Protein AF-0000000075302608 (afdb_homodimer)

Secondary structure (DSSP, 8-state):
--TT-EEEEETTTSHHHHHHHHHHHHTT-EEEEEES-HHHHHHHHHHH-TTTEEEEE--TT-HHHHHHHHHHHHHHHS---EEEE-------SSTT-------GGG--HHHHHHHHIIIIIIHHHHHHHHHHHHHHHT---EEEEE--GGGTSBSSS-HHHHHHHHHHHHHHHHHHHHHHTTT-EEEEE------STTT-SSHHHHHHHHHHHHHH-SSTT----SS----S-HHHHHHHHHH--TTTT-EEEEETTTSHHHHHHHHHHHHTT-EEEEEES-HHHHHHHHHHHT-EEEE--TT-HHHHHHHHHHHHHHHS---EEEE-----PPP--GGG--HHHHHHHHIIIIIIHHHHHHHHHHHHHHHT---EEEEE--GGGTSSSSS-HHHHHHHHHHHHHHHHHHHHHGGGT-EEEEEEE-----HHHHHHHT--HHHHHHHHHHH-SS-S----HHHHHHHHHHHHSGGGTT--S-EEEESTTTTTB--/--TT-EEEEETTTSHHHHHHHHHHHHTT-EEEEEES-HHHHHHHHHHH-TTTEEEEE--TT-HHHHHHHHHHHHHHHS---EEEE-------SSTT-------GGG--HHHHHHHHIIIIIIHHHHHHHHHHHHHHTT---EEEEE--GGGTSBSSS-HHHHHHHHHHHHHHHHHHHHHGGGT-EEEEE------STTT-SSHHHHHHHHHHHHHH-SSTT----SS----S-HHHHHHHHHH--TTTT-EEEEETTTSHHHHHHHHHHHHTT-EEEEEES-HHHHHHHHHHHT-EEEE--TT-HHHHHHHHHHHHHHHS---EEEE-----PPP--GGG--HHHHHHHHIIIIIIHHHHHHHHHHHHHHHT---EEEEE--GGGTSSSSS-HHHHHHHHHHHHHHHHHHHHHGGGT-EEEEEEE-----HHHHHHHT--HHHHHHHHHHH-SS-S----HHHHHHHHHHHHSGGGTT--S-EEEESTTTTTB--

Sequence (990 aa):
RLDGKIVIITGGASGIGAESARLFTEHGAKVVIVDVQEELGQNVVVSIGTEKASFYCCDVTNETEVENAVKFTVEKHGKLDVLFSNAGVILFSQPGVLEPPGSILDLDLEKFDRTMAVNVRGAAVFIKHAARAMVEKGTRGSIVCTTSVTAEIGGQGPHEYTASKHGLVGLIRSVCGDLGKHGIRINGVAPFGVATAMTSHDEETAKQVEEYSEAKGILKGAVLKARHPYPSNFRNVLLTIMSGNRLDGKIVIITGGASGIGAESAMLFTEHGARVVIVDVQDELGQNLAASIGASYYHCDVTNETEVENAVKFTIGKHGKLDVLFSNAGVIEPFASILDLNLDELDRILAINLRGAAAFIKHAARAMVEKGTRGSIVCTTSVAAEISGTAPHGYTASKHGLLGLIKSASGGLGQYGIRVNGVAPFGVATPLVCNGFKIEPAVVEENTLASANLKGIVLKARHVAEAALFLASDESAYVSGQNLAVDGGYSVVKPRLDGKIVIITGGASGIGAESARLFTEHGAKVVIVDVQEELGQNVVVSIGTEKASFYCCDVTNETEVENAVKFTVEKHGKLDVLFSNAGVILFSQPGVLEPPGSILDLDLEKFDRTMAVNVRGAAVFIKHAARAMVEKGTRGSIVCTTSVTAEIGGQGPHEYTASKHGLVGLIRSVCGDLGKHGIRINGVAPFGVATAMTSHDEETAKQVEEYSEAKGILKGAVLKARHPYPSNFRNVLLTIMSGNRLDGKIVIITGGASGIGAESAMLFTEHGARVVIVDVQDELGQNLAASIGASYYHCDVTNETEVENAVKFTIGKHGKLDVLFSNAGVIEPFASILDLNLDELDRILAINLRGAAAFIKHAARAMVEKGTRGSIVCTTSVAAEISGTAPHGYTASKHGLLGLIKSASGGLGQYGIRVNGVAPFGVATPLVCNGFKIEPAVVEENTLASANLKGIVLKARHVAEAALFLASDESAYVSGQNLAVDGGYSVVKP

Nearest PDB structures (foldseek):
  8r0c-assembly1_C  TM=9.531E-01  e=8.643E-26  synthetic construct
  3gvc-assembly1_B  TM=9.215E-01  e=1.733E-19  Mycobacterium tuberculosis H37Rv
  2pd6-assembly1_C  TM=9.335E-01  e=9.280E-19  Homo sapiens
  2pd6-assembly1_A  TM=9.409E-01  e=1.946E-18  Homo sapiens
  4cql-assembly4_L  TM=9.388E-01  e=7.376E-18  Homo sapiens

Radius of gyration: 28.44 Å; Cα contacts (8 Å, |Δi|>4): 2347; chains: 2; bounding box: 66×73×65 Å

pLDDT: mean 93.76, std 10.76, range [34.91, 98.94]

Solvent-accessible surface area (backbone atoms only — not comparable to full-atom values): 47717 Å² total; per-residue (Å²): 127,33,67,79,34,32,32,40,28,29,36,19,40,44,45,50,27,30,43,45,50,52,54,42,40,75,32,42,19,35,35,39,32,27,20,74,50,53,72,49,25,48,50,50,22,62,74,71,30,70,90,40,26,42,67,43,77,30,50,54,68,38,59,68,44,39,48,48,52,49,48,51,43,30,72,72,67,72,49,48,37,32,40,37,44,45,46,65,67,70,90,50,100,44,83,23,44,85,64,74,52,68,52,59,72,66,63,52,63,68,59,35,50,53,31,35,37,37,39,28,52,11,45,53,49,44,50,21,47,50,49,44,50,12,60,74,71,68,34,63,24,40,36,37,31,58,54,26,49,38,43,77,34,14,38,74,42,40,51,47,49,19,13,20,29,14,15,34,51,23,32,43,31,21,43,29,44,56,35,3,70,62,34,27,48,55,52,73,48,56,54,72,68,48,54,25,68,75,46,12,75,45,71,67,39,25,49,48,40,44,51,48,38,38,71,72,39,56,47,33,97,52,72,68,48,61,61,70,76,67,73,74,62,59,71,56,46,54,42,30,68,72,65,63,32,62,30,62,77,34,30,32,42,28,28,35,18,46,45,46,45,27,29,40,27,52,54,52,43,37,74,15,40,25,48,40,36,34,26,23,75,54,60,70,52,25,47,53,51,14,66,74,68,72,38,42,60,44,81,33,54,51,68,38,56,67,41,41,50,47,51,50,48,50,43,31,72,72,67,71,48,48,38,28,38,37,44,46,45,65,68,56,63,56,79,59,54,56,72,63,61,54,66,68,58,37,50,53,35,34,36,37,39,27,50,12,42,51,45,44,51,23,48,50,48,41,51,11,61,73,70,67,34,63,24,22,38,38,31,58,53,25,40,36,44,77,38,65,79,76,55,27,52,48,44,16,13,21,25,14,14,34,51,29,34,33,34,29,42,19,55,65,33,2,72,60,35,26,33,19,31,30,40,13,43,47,71,44,62,24,64,58,52,24,62,36,66,71,45,55,50,68,55,43,44,51,52,38,42,70,66,33,34,30,37,95,58,71,69,44,40,57,61,54,25,52,54,47,49,44,59,54,21,73,86,30,76,87,59,56,45,46,71,50,68,55,39,54,53,44,78,43,27,48,127,129,33,68,77,33,32,32,40,27,30,35,19,38,47,46,52,27,30,43,45,51,50,53,42,41,75,33,42,20,36,35,39,32,26,20,73,52,52,70,47,26,48,52,50,22,62,73,70,30,69,90,41,24,44,65,44,78,30,52,54,69,36,58,69,44,39,48,47,51,48,49,50,43,29,71,72,67,72,48,48,35,34,39,37,45,45,44,64,66,69,90,50,98,44,83,24,43,87,64,76,50,70,50,60,72,65,64,52,63,69,58,34,50,52,34,35,36,36,39,29,51,11,43,52,49,44,50,22,48,50,49,43,50,12,60,74,69,67,33,63,25,41,36,39,31,58,53,28,50,38,42,76,33,14,38,73,42,40,50,46,49,18,13,19,29,13,16,34,50,23,32,43,31,21,45,28,46,54,36,2,70,62,34,27,48,52,51,73,48,56,53,71,67,48,56,23,68,73,45,12,76,46,69,68,39,25,50,49,41,46,52,47,37,37,70,71,40,55,48,33,97,52,73,68,48,58,62,70,77,66,72,75,62,59,71,55,47,54,42,30,67,71,66,63,31,63,32,63,77,32,30,32,41,28,30,35,18,44,45,45,47,27,29,40,27,51,54,50,42,38,74,16,41,26,49,41,36,32,25,23,76,52,61,68,52,26,46,53,52,15,64,74,67,73,36,40,60,44,80,34,54,51,67,36,58,68,43,40,49,48,52,49,46,50,43,30,72,72,68,72,50,50,37,27,39,36,43,46,45,64,68,56,63,56,79,60,54,58,73,62,62,50,64,68,58,36,50,52,35,35,36,38,40,27,50,12,43,50,45,44,52,22,46,50,49,43,50,12,59,75,71,67,34,62,24,19,37,37,31,58,52,25,40,36,44,76,36,66,78,76,56,27,51,49,45,16,13,21,25,14,14,35,51,29,34,32,34,29,44,18,56,66,33,2,72,62,34,28,33,18,29,31,39,14,46,46,71,46,62,25,63,59,51,23,63,34,66,72,44,55,50,68,56,44,43,51,52,36,42,71,66,31,33,32,36,94,57,72,68,44,40,56,62,54,23,52,53,48,49,44,58,53,21,74,86,30,74,87,58,54,45,45,70,48,69,55,39,54,53,43,79,44,26,48,126

Organism: NCBI:txid81985

InterPro domains:
  IPR002347 Short-chain dehydrogenase/reductase SDR [PF00106] (5-204)
  IPR002347 Short-chain dehydrogenase/reductase SDR [PF13561] (258-491)
  IPR002347 Short-chain dehydrogenase/reductase SDR [PR00080] (78-89)
  IPR002347 Short-chain dehydrogenase/reductase SDR [PR00080] (141-149)
  IPR002347 Short-chain dehydrogenase/reductase SDR [PR00080] (161-180)
  IPR002347 Short-chain dehydrogenase/reductase SDR [PR00081] (251-268)
  IPR002347 Short-chain dehydrogenase/reductase SDR [PR00081] (320-331)
  IPR002347 Short-chain dehydrogenase/reductase SDR [PR00081] (369-385)
  IPR002347 Short-chain dehydrogenase/reductase SDR [PR00081] (395-414)
  IPR002347 Short-chain dehydrogenase/reductase SDR [PR00081] (416-433)
  IPR002347 Short-chain dehydrogenase/reductase SDR [PR00081] (454-474)
  IPR036291 NAD(P)-binding domain superfamily [SSF51735] (2-206)
  IPR036291 NAD(P)-binding domain superfamily [SSF51735] (248-492)

Foldseek 3Di:
DQALAEEEFEVLLWFLNLVVLQVNVLLHAAYEYEYQDDVSNVVSCVVNDVVRYHYQYADLLDLVRLLVSLVVSCVVRVAHAEYEAEWAAADDPDFQADDFADDPVPDDVVNLVVRLSTLAVSSVSNCVNNLVRCLVSLHLHEYEYEAAVLLVDPRQGYPSNSVSSVNNVVVQLVVLLVSLVSNHHYYYDHDYQEQMSRNHVDPVSRVVSQVVCQVPALQHPDTDYSDDPPPPPVVVVVCCSVVVQQQALAEEEFEVLLWFLNVLLQQVNLSSHYAYEYEYQPPVSQVVSCVVSVHHYAYADLLDLVRLLVSLVVSCVVRVAHAEYEAEWFAAAEADDPVPDDVVVLVVRLSTLPVSLVSNLVNNLVRCLVVLHLHEYEYEAALLLQDPPQGHPSSSVNSVNNLVVQLVSQNVSSVSNYAGEYEHEYQELICRVCVNHVHHRVVSQVVLQVQASNHDDTDYSNLSSVVVSCRRGCVCSRDHSYYHYPRSSNSSDDD/DQALAEEEFEVLLWFLNLVVLQVNVLLHAAYEYEYQDVVSNVVSCVVNDVVRYHYQYADLLDLVSLLVSLVVSCVVRVAHAEYEAEWAAADDPDFQADDWADDPVPDDVVNLVVRLSTLAVSSVSNCVNNLVRCLVSLHLHEYEYEAAPLLVDPRQGYPSNSVSSVNNVVVQLVVLLVSLVSNHHYYYDHDYQEQMSRNHVDPVSRVVSQVVCQVPALQHPDTDYSDDPPPPPVVVVCCCSVVVQQQALAEEEFEVLLWFLNVLLQQVNLSSHYAYEYEYQPVVSQVVSCVVSVHHYAYADLLDLVRLLVSLVVSCVVRVAHAEYEAEWFAAAEADDPVPDDVVVLVVRLSTLPVSLVSNLVNNLVRCLVVLHLHEYEYEAALLLQDPPQGHPSSSVNSVNNLVVQLVSQNVSSVSNYAGEYEHEYQELICRVCVNHVHHRVVSQVVLQVQASNHDDTDYSNLSSVVVSCRRGCVCSRDHSYYHYPRSSNSSDDD

Structure (mmCIF, N/CA/C/O backbone):
data_AF-0000000075302608-model_v1
#
loop_
_entity.id
_entity.type
_entity.pdbx_description
1 polymer 'Uncharacterized protein'
#
loop_
_atom_site.group_PDB
_atom_site.id
_atom_site.type_symbol
_atom_site.label_atom_id
_atom_site.label_alt_id
_atom_site.label_comp_id
_atom_site.label_asym_id
_atom_site.label_entity_id
_atom_site.label_seq_id
_atom_site.pdbx_PDB_ins_code
_atom_site.Cartn_x
_atom_site.Cartn_y
_atom_site.Cartn_z
_atom_site.occupancy
_atom_site.B_iso_or_equiv
_atom_site.auth_seq_id
_atom_site.auth_comp_id
_atom_site.auth_asym_id
_atom_site.auth_atom_id
_atom_site.pdbx_PDB_model_num
ATOM 1 N N . ARG A 1 1 ? -5.898 30.312 10.727 1 87.06 1 ARG A N 1
ATOM 2 C CA . ARG A 1 1 ? -5.719 29.266 9.727 1 87.06 1 ARG A CA 1
ATOM 3 C C . ARG A 1 1 ? -7.055 28.844 9.141 1 87.06 1 ARG A C 1
ATOM 5 O O . ARG A 1 1 ? -7.113 28.359 8 1 87.06 1 ARG A O 1
ATOM 12 N N . LEU A 1 2 ? -8.164 28.953 9.883 1 94.62 2 LEU A N 1
ATOM 13 C CA . LEU A 1 2 ? -9.492 28.594 9.398 1 94.62 2 LEU A CA 1
ATOM 14 C C . LEU A 1 2 ? -10.445 29.766 9.492 1 94.62 2 LEU A C 1
ATOM 16 O O . LEU A 1 2 ? -11.648 29.578 9.68 1 94.62 2 LEU A O 1
ATOM 20 N N . ASP A 1 3 ? -9.883 30.969 9.438 1 94.25 3 ASP A N 1
ATOM 21 C CA . ASP A 1 3 ? -10.672 32.188 9.602 1 94.25 3 ASP A CA 1
ATOM 22 C C . ASP A 1 3 ? -11.797 32.25 8.57 1 94.25 3 ASP A C 1
ATOM 24 O O . ASP A 1 3 ? -11.547 32.188 7.367 1 94.25 3 ASP A O 1
ATOM 28 N N . GLY A 1 4 ? -13 32.281 9.102 1 95.19 4 GLY A N 1
ATOM 29 C CA . GLY A 1 4 ? -14.172 32.469 8.266 1 95.19 4 GLY A CA 1
ATOM 30 C C . GLY A 1 4 ? -14.68 31.156 7.648 1 95.19 4 GLY A C 1
ATOM 31 O O . GLY A 1 4 ? -15.688 31.156 6.938 1 95.19 4 GLY A O 1
ATOM 32 N N . LYS A 1 5 ? -14.055 30.078 7.957 1 98.31 5 LYS A N 1
ATOM 33 C CA . LYS A 1 5 ? -14.477 28.797 7.379 1 98.31 5 LYS A CA 1
ATOM 34 C C . LYS A 1 5 ? -15.672 28.219 8.133 1 98.31 5 LYS A C 1
ATOM 36 O O . LYS A 1 5 ? -15.75 28.344 9.359 1 98.31 5 LYS A O 1
ATOM 41 N N . ILE A 1 6 ? -16.578 27.672 7.395 1 98.81 6 ILE A N 1
ATOM 42 C CA . ILE A 1 6 ? -17.734 26.984 7.961 1 98.81 6 ILE A CA 1
ATOM 43 C C . ILE A 1 6 ? -17.516 25.469 7.922 1 98.81 6 ILE A C 1
ATOM 45 O O . ILE A 1 6 ? -17.281 24.906 6.855 1 98.81 6 ILE A O 1
ATOM 49 N N . VAL A 1 7 ? -17.609 24.797 9.117 1 98.88 7 VAL A N 1
ATOM 50 C CA . VAL A 1 7 ? -17.219 23.406 9.25 1 98.88 7 VAL A CA 1
ATOM 51 C C . VAL A 1 7 ? -18.375 22.594 9.828 1 98.88 7 VAL A C 1
ATOM 53 O O . VAL A 1 7 ? -19.016 23.016 10.789 1 98.88 7 VAL A O 1
ATOM 56 N N . ILE A 1 8 ? -18.688 21.484 9.227 1 98.94 8 ILE A N 1
ATOM 57 C CA . ILE A 1 8 ? -19.531 20.469 9.852 1 98.94 8 ILE A CA 1
ATOM 58 C C . ILE A 1 8 ? -18.641 19.359 10.422 1 98.94 8 ILE A C 1
ATOM 60 O O . ILE A 1 8 ? -17.719 18.891 9.75 1 98.94 8 ILE A O 1
ATOM 64 N N . ILE A 1 9 ? -18.875 18.953 11.641 1 98.88 9 ILE A N 1
ATOM 65 C CA . ILE A 1 9 ? -18.188 17.812 12.25 1 98.88 9 ILE A CA 1
ATOM 66 C C . ILE A 1 9 ? -19.219 16.781 12.688 1 98.88 9 ILE A C 1
ATOM 68 O O . ILE A 1 9 ? -20.031 17.031 13.586 1 98.88 9 ILE A O 1
ATOM 72 N N . THR A 1 10 ? -19.203 15.641 12.07 1 98.81 10 THR A N 1
ATOM 73 C CA . THR A 1 10 ? -20.062 14.555 12.531 1 98.81 10 THR A CA 1
ATOM 74 C C . THR A 1 10 ? -19.406 13.797 13.68 1 98.81 10 THR A C 1
ATOM 76 O O . THR A 1 10 ? -18.172 13.688 13.734 1 98.81 10 THR A O 1
ATOM 79 N N . GLY A 1 11 ? -20.219 13.227 14.523 1 97.75 11 GLY A N 1
ATOM 80 C CA . GLY A 1 11 ? -19.641 12.664 15.734 1 97.75 11 GLY A CA 1
ATOM 81 C C . GLY A 1 11 ? -18.922 13.688 16.594 1 97.75 11 GLY A C 1
ATOM 82 O O . GLY A 1 11 ? -17.859 13.406 17.141 1 97.75 11 GLY A O 1
ATOM 83 N N . GLY A 1 12 ? -19.438 14.883 16.672 1 97.5 12 GLY A N 1
ATOM 84 C CA . GLY A 1 12 ? -18.719 15.992 17.266 1 97.5 12 GLY A CA 1
ATOM 85 C C . GLY A 1 12 ? -19.031 16.188 18.734 1 97.5 12 GLY A C 1
ATOM 86 O O . GLY A 1 12 ? -18.516 17.109 19.359 1 97.5 12 GLY A O 1
ATOM 87 N N . ALA A 1 13 ? -19.844 15.273 19.359 1 96.56 13 ALA A N 1
ATOM 88 C CA . ALA A 1 13 ? -20.312 15.484 20.719 1 96.56 13 ALA A CA 1
ATOM 89 C C . ALA A 1 13 ? -19.312 14.93 21.734 1 96.56 13 ALA A C 1
ATOM 91 O O . ALA A 1 13 ? -19.391 15.242 22.922 1 96.56 13 ALA A O 1
ATOM 92 N N . SER A 1 14 ? -18.375 14.164 21.281 1 92.06 14 SER A N 1
ATOM 93 C CA . SER A 1 14 ? -17.406 13.57 22.188 1 92.06 14 SER A CA 1
ATOM 94 C C . SER A 1 14 ? -16.109 13.188 21.469 1 92.06 14 SER A C 1
ATOM 96 O O . SER A 1 14 ? -16.047 13.266 20.234 1 92.06 14 SER A O 1
ATOM 98 N N . GLY A 1 15 ? -15.07 12.891 22.234 1 92.88 15 GLY A N 1
ATOM 99 C CA . GLY A 1 15 ? -13.844 12.305 21.703 1 92.88 15 GLY A CA 1
ATOM 100 C C . GLY A 1 15 ? -13.133 13.203 20.719 1 92.88 15 GLY A C 1
ATOM 101 O O . GLY A 1 15 ? -12.961 14.406 20.969 1 92.88 15 GLY A O 1
ATOM 102 N N . ILE A 1 16 ? -12.727 12.641 19.594 1 94.25 16 ILE A N 1
ATOM 103 C CA . ILE A 1 16 ? -11.953 13.344 18.562 1 94.25 16 ILE A CA 1
ATOM 104 C C . ILE A 1 16 ? -12.797 14.461 17.969 1 94.25 16 ILE A C 1
ATOM 106 O O . ILE A 1 16 ? -12.297 15.555 17.703 1 94.25 16 ILE A O 1
ATOM 110 N N . GLY A 1 17 ? -14.117 14.18 17.781 1 96.88 17 GLY A N 1
ATOM 111 C CA . GLY A 1 17 ? -15.008 15.18 17.203 1 96.88 17 GLY A CA 1
ATOM 112 C C . GLY A 1 17 ? -15.141 16.422 18.062 1 96.88 17 GLY A C 1
ATOM 113 O O . GLY A 1 17 ? -15.023 17.547 17.562 1 96.88 17 GLY A O 1
ATOM 114 N N . ALA A 1 18 ? -15.297 16.234 19.344 1 96.81 18 ALA A N 1
ATOM 115 C CA . ALA A 1 18 ? -15.453 17.359 20.25 1 96.81 18 ALA A CA 1
ATOM 116 C C . ALA A 1 18 ? -14.172 18.188 20.328 1 96.81 18 ALA A C 1
ATOM 118 O O . ALA A 1 18 ? -14.219 19.422 20.312 1 96.81 18 ALA A O 1
ATOM 119 N N . GLU A 1 19 ? -13.062 17.484 20.422 1 95.69 19 GLU A N 1
ATOM 120 C CA . GLU A 1 19 ? -11.789 18.188 20.484 1 95.69 19 GLU A CA 1
ATOM 121 C C . GLU A 1 19 ? -11.484 18.922 19.188 1 95.69 19 GLU A C 1
ATOM 123 O O . GLU A 1 19 ? -10.883 20 19.188 1 95.69 19 GLU A O 1
ATOM 128 N N . SER A 1 20 ? -11.867 18.359 18.062 1 96.94 20 SER A N 1
ATOM 129 C CA . SER A 1 20 ? -11.695 19.016 16.781 1 96.94 20 SER A CA 1
ATOM 130 C C . SER A 1 20 ? -12.555 20.281 16.688 1 96.94 20 SER A C 1
ATOM 132 O O . SER A 1 20 ? -12.117 21.297 16.156 1 96.94 20 SER A O 1
ATOM 134 N N . ALA A 1 21 ? -13.789 20.156 17.219 1 97.75 21 ALA A N 1
ATOM 135 C CA . ALA A 1 21 ? -14.656 21.344 17.234 1 97.75 21 ALA A CA 1
ATOM 136 C C . ALA A 1 21 ? -14.008 22.5 18 1 97.75 21 ALA A C 1
ATOM 138 O O . ALA A 1 21 ? -14.008 23.625 17.516 1 97.75 21 ALA A O 1
ATOM 139 N N . ARG A 1 22 ? -13.422 22.203 19.156 1 96.44 22 ARG A N 1
ATOM 140 C CA . ARG A 1 22 ? -12.734 23.219 19.953 1 96.44 22 ARG A CA 1
ATOM 141 C C . ARG A 1 22 ? -11.547 23.797 19.188 1 96.44 22 ARG A C 1
ATOM 143 O O . ARG A 1 22 ? -11.398 25.016 19.094 1 96.44 22 ARG A O 1
ATOM 150 N N . LEU A 1 23 ? -10.742 22.922 18.641 1 95 23 LEU A N 1
ATOM 151 C CA . LEU A 1 23 ? -9.523 23.344 17.953 1 95 23 LEU A CA 1
ATOM 152 C C . LEU A 1 23 ? -9.852 24.172 16.719 1 95 23 LEU A C 1
ATOM 154 O O . LEU A 1 23 ? -9.203 25.203 16.469 1 95 23 LEU A O 1
ATOM 158 N N . PHE A 1 24 ? -10.859 23.766 15.906 1 96.88 24 PHE A N 1
ATOM 159 C CA . PHE A 1 24 ? -11.203 24.484 14.688 1 96.88 24 PHE A CA 1
ATOM 160 C C . PHE A 1 24 ? -11.719 25.875 15.008 1 96.88 24 PHE A C 1
ATOM 162 O O . PHE A 1 24 ? -11.383 26.844 14.312 1 96.88 24 PHE A O 1
ATOM 169 N N . THR A 1 25 ? -12.484 26.047 16.094 1 96.81 25 THR A N 1
ATOM 170 C CA . THR A 1 25 ? -13.008 27.344 16.469 1 96.81 25 THR A CA 1
ATOM 171 C C . THR A 1 25 ? -11.898 28.25 17 1 96.81 25 THR A C 1
ATOM 173 O O . THR A 1 25 ? -11.922 29.469 16.797 1 96.81 25 THR A O 1
ATOM 176 N N . GLU A 1 26 ? -10.953 27.609 17.672 1 93.19 26 GLU A N 1
ATOM 177 C CA . GLU A 1 26 ? -9.789 28.359 18.125 1 93.19 26 GLU A CA 1
ATOM 178 C C . GLU A 1 26 ? -8.992 28.938 16.953 1 93.19 26 GLU A C 1
ATOM 180 O O . GLU A 1 26 ? -8.297 29.938 17.109 1 93.19 26 GLU A O 1
ATOM 185 N N . HIS A 1 27 ? -9.195 28.344 15.805 1 93.75 27 HIS A N 1
ATOM 186 C CA . HIS A 1 27 ? -8.469 28.797 14.625 1 93.75 27 HIS A CA 1
ATOM 187 C C . HIS A 1 27 ? -9.375 29.594 13.695 1 93.75 27 HIS A C 1
ATOM 189 O O . HIS A 1 27 ? -9.07 29.75 12.508 1 93.75 27 HIS A O 1
ATOM 195 N N . GLY A 1 28 ? -10.562 29.969 14.164 1 95.56 28 GLY A N 1
ATOM 196 C CA . GLY A 1 28 ? -11.336 31 13.477 1 95.56 28 GLY A CA 1
ATOM 197 C C . GLY A 1 28 ? -12.539 30.453 12.75 1 95.56 28 GLY A C 1
ATOM 198 O O . GLY A 1 28 ? -13.336 31.203 12.195 1 95.56 28 GLY A O 1
ATOM 199 N N . ALA A 1 29 ? -12.773 29.156 12.812 1 97.88 29 ALA A N 1
ATOM 200 C CA . ALA A 1 29 ? -13.898 28.562 12.102 1 97.88 29 ALA A CA 1
ATOM 201 C C . ALA A 1 29 ? -15.195 28.719 12.883 1 97.88 29 ALA A C 1
ATOM 203 O O . ALA A 1 29 ? -15.172 28.969 14.094 1 97.88 29 ALA A O 1
ATOM 204 N N . LYS A 1 30 ? -16.281 28.656 12.203 1 98.62 30 LYS A N 1
ATOM 205 C CA . LYS A 1 30 ? -17.594 28.375 12.773 1 98.62 30 LYS A CA 1
ATOM 206 C C . LYS A 1 30 ? -17.969 26.906 12.562 1 98.62 30 LYS A C 1
ATOM 208 O O . LYS A 1 30 ? -17.859 26.391 11.445 1 98.62 30 LYS A O 1
ATOM 213 N N . VAL A 1 31 ? -18.391 26.281 13.648 1 98.81 31 VAL A N 1
ATOM 214 C CA . VAL A 1 31 ? -18.531 24.828 13.586 1 98.81 31 VAL A CA 1
ATOM 215 C C . VAL A 1 31 ? -19.984 24.438 13.875 1 98.81 31 VAL A C 1
ATOM 217 O O . VAL A 1 31 ? -20.594 24.938 14.82 1 98.81 31 VAL A O 1
ATOM 220 N N . VAL A 1 32 ? -20.531 23.641 13.031 1 98.88 32 VAL A N 1
ATOM 221 C CA . VAL A 1 32 ? -21.781 22.938 13.312 1 98.88 32 VAL A CA 1
ATOM 222 C C . VAL A 1 32 ? -21.484 21.5 13.742 1 98.88 32 VAL A C 1
ATOM 224 O O . VAL A 1 32 ? -21.031 20.688 12.945 1 98.88 32 VAL A O 1
ATOM 227 N N . ILE A 1 33 ? -21.797 21.234 15 1 98.75 33 ILE A N 1
ATOM 228 C CA . ILE A 1 33 ? -21.609 19.906 15.586 1 98.75 33 ILE A CA 1
ATOM 229 C C . ILE A 1 33 ? -22.828 19.047 15.281 1 98.75 33 ILE A C 1
ATOM 231 O O . ILE A 1 33 ? -23.953 19.406 15.625 1 98.75 33 ILE A O 1
ATOM 235 N N . VAL A 1 34 ? -22.578 17.938 14.641 1 98.75 34 VAL A N 1
ATOM 236 C CA . VAL A 1 34 ? -23.641 17.016 14.258 1 98.75 34 VAL A CA 1
ATOM 237 C C . VAL A 1 34 ? -23.453 15.688 14.984 1 98.75 34 VAL A C 1
ATOM 239 O O . VAL A 1 34 ? -22.391 15.062 14.875 1 98.75 34 VAL A O 1
ATOM 242 N N . ASP A 1 35 ? -24.469 15.258 15.664 1 98.19 35 ASP A N 1
ATOM 243 C CA . ASP A 1 35 ? -24.375 14.039 16.469 1 98.19 35 ASP A CA 1
ATOM 244 C C . ASP A 1 35 ? -25.75 13.547 16.891 1 98.19 35 ASP A C 1
ATOM 246 O O . ASP A 1 35 ? -26.734 14.281 16.781 1 98.19 35 ASP A O 1
ATOM 250 N N . VAL A 1 36 ? -25.812 12.289 17.297 1 97.12 36 VAL A N 1
ATOM 251 C CA . VAL A 1 36 ? -27.047 11.75 17.828 1 97.12 36 VAL A CA 1
ATOM 252 C C . VAL A 1 36 ? -27.188 12.094 19.312 1 97.12 36 VAL A C 1
ATOM 254 O O . VAL A 1 36 ? -28.297 12.125 19.859 1 97.12 36 VAL A O 1
ATOM 257 N N . GLN A 1 37 ? -26.078 12.391 19.969 1 95.5 37 GLN A N 1
ATOM 258 C CA . GLN A 1 37 ? -26.062 12.703 21.406 1 95.5 37 GLN A CA 1
ATOM 259 C C . GLN A 1 37 ? -26.328 14.18 21.641 1 95.5 37 GLN A C 1
ATOM 261 O O . GLN A 1 37 ? -25.406 14.969 21.828 1 95.5 37 GLN A O 1
ATOM 266 N N . GLU A 1 38 ? -27.5 14.5 21.922 1 96.56 38 GLU A N 1
ATOM 267 C CA . GLU A 1 38 ? -27.922 15.898 21.969 1 96.56 38 GLU A CA 1
ATOM 268 C C . GLU A 1 38 ? -27.359 16.609 23.203 1 96.56 38 GLU A C 1
ATOM 270 O O . GLU A 1 38 ? -26.797 17.703 23.094 1 96.56 38 GLU A O 1
ATOM 275 N N . GLU A 1 39 ? -27.5 15.992 24.312 1 97 39 GLU A N 1
ATOM 276 C CA . GLU A 1 39 ? -27.062 16.625 25.562 1 97 39 GLU A CA 1
ATOM 277 C C . GLU A 1 39 ? -25.547 16.891 25.547 1 97 39 GLU A C 1
ATOM 279 O O . GLU A 1 39 ? -25.109 18 25.859 1 97 39 GLU A O 1
ATOM 284 N N . LEU A 1 40 ? -24.797 15.922 25.125 1 96.31 40 LEU A N 1
ATOM 285 C CA . LEU A 1 40 ? -23.344 16.078 25.062 1 96.31 40 LEU A CA 1
ATOM 286 C C . LEU A 1 40 ? -22.953 17.109 24.031 1 96.31 40 LEU A C 1
ATOM 288 O O . LEU A 1 40 ? -22.047 17.906 24.25 1 96.31 40 LEU A O 1
ATOM 292 N N . GLY A 1 41 ? -23.625 17.094 22.906 1 97.56 41 GLY A N 1
ATOM 293 C CA . GLY A 1 41 ? -23.359 18.047 21.844 1 97.56 41 GLY A CA 1
ATOM 294 C C . GLY A 1 41 ? -23.609 19.484 22.266 1 97.56 41 GLY A C 1
ATOM 295 O O . GLY A 1 41 ? -22.797 20.375 21.969 1 97.56 41 GLY A O 1
ATOM 296 N N . GLN A 1 42 ? -24.719 19.688 22.953 1 97.62 42 GLN A N 1
ATOM 297 C CA . GLN A 1 42 ? -25.047 21.031 23.438 1 97.62 42 GLN A CA 1
ATOM 298 C C . GLN A 1 42 ? -24.016 21.5 24.453 1 97.62 42 GLN A C 1
ATOM 300 O O . GLN A 1 42 ? -23.656 22.688 24.484 1 97.62 42 GLN A O 1
ATOM 305 N N . ASN A 1 43 ? -23.547 20.594 25.234 1 97.75 43 ASN A N 1
ATOM 306 C CA . ASN A 1 43 ? -22.516 20.938 26.219 1 97.75 43 ASN A CA 1
ATOM 307 C C . ASN A 1 43 ? -21.234 21.391 25.531 1 97.75 43 ASN A C 1
ATOM 309 O O . ASN A 1 43 ? -20.547 22.297 26.016 1 97.75 43 ASN A O 1
ATOM 313 N N . VAL A 1 44 ? -20.875 20.734 24.438 1 97.56 44 VAL A N 1
ATOM 314 C CA . VAL A 1 44 ? -19.688 21.125 23.688 1 97.56 44 VAL A CA 1
ATOM 315 C C . VAL A 1 44 ? -19.891 22.531 23.109 1 97.56 44 VAL A C 1
ATOM 317 O O . VAL A 1 44 ? -18.984 23.359 23.172 1 97.56 44 VAL A O 1
ATOM 320 N N . VAL A 1 45 ? -21.062 22.828 22.625 1 98.31 45 VAL A N 1
ATOM 321 C CA . VAL A 1 45 ? -21.375 24.125 22.047 1 98.31 45 VAL A CA 1
ATOM 322 C C . VAL A 1 45 ? -21.219 25.203 23.125 1 98.31 45 VAL A C 1
ATOM 324 O O . VAL A 1 45 ? -20.625 26.266 22.875 1 98.31 45 VAL A O 1
ATOM 327 N N . VAL A 1 46 ? -21.75 24.938 24.281 1 97.81 46 VAL A N 1
ATOM 328 C CA . VAL A 1 46 ? -21.703 25.906 25.375 1 97.81 46 VAL A CA 1
ATOM 329 C C . VAL A 1 46 ? -20.25 26.141 25.797 1 97.81 46 VAL A C 1
ATOM 331 O O . VAL A 1 46 ? -19.844 27.281 26.047 1 97.81 46 VAL A O 1
ATOM 334 N N . SER A 1 47 ? -19.516 25.094 25.828 1 97.06 47 SER A N 1
ATOM 335 C CA . SER A 1 47 ? -18.125 25.203 26.234 1 97.06 47 SER A CA 1
ATOM 336 C C . SER A 1 47 ? -17.312 26.016 25.234 1 97.06 47 SER A C 1
ATOM 338 O O . SER A 1 47 ? -16.328 26.672 25.609 1 97.06 47 SER A O 1
ATOM 340 N N . ILE A 1 48 ? -17.656 26 23.984 1 97.12 48 ILE A N 1
ATOM 341 C CA . ILE A 1 48 ? -16.953 26.719 22.938 1 97.12 48 ILE A CA 1
ATOM 342 C C . ILE A 1 48 ? -17.469 28.156 22.844 1 97.12 48 ILE A C 1
ATOM 344 O O . ILE A 1 48 ? -16.688 29.094 22.703 1 97.12 48 ILE A O 1
ATOM 348 N N . GLY A 1 49 ? -18.734 28.328 22.969 1 97.44 49 GLY A N 1
ATOM 349 C CA . GLY A 1 49 ? -19.438 29.578 22.75 1 97.44 49 GLY A CA 1
ATOM 350 C C . GLY A 1 49 ? -20.438 29.516 21.609 1 97.44 49 GLY A C 1
ATOM 351 O O . GLY A 1 49 ? -20.078 29.141 20.484 1 97.44 49 GLY A O 1
ATOM 352 N N . THR A 1 50 ? -21.625 29.938 21.766 1 95.81 50 THR A N 1
ATOM 353 C CA . THR A 1 50 ? -22.734 29.797 20.844 1 95.81 50 THR A CA 1
ATOM 354 C C . THR A 1 50 ? -22.531 30.688 19.609 1 95.81 50 THR A C 1
ATOM 356 O O . THR A 1 50 ? -23.203 30.516 18.594 1 95.81 50 THR A O 1
ATOM 359 N N . GLU A 1 51 ? -21.672 31.578 19.688 1 96.38 51 GLU A N 1
ATOM 360 C CA . GLU A 1 51 ? -21.375 32.438 18.547 1 96.38 51 GLU A CA 1
ATOM 361 C C . GLU A 1 51 ? -20.484 31.703 17.531 1 96.38 51 GLU A C 1
ATOM 363 O O . GLU A 1 51 ? -20.469 32.062 16.359 1 96.38 51 GLU A O 1
ATOM 368 N N . LYS A 1 52 ? -19.734 30.734 18.016 1 97.94 52 LYS A N 1
ATOM 369 C CA . LYS A 1 52 ? -18.766 30.062 17.188 1 97.94 52 LYS A CA 1
ATOM 370 C C . LYS A 1 52 ? -19.234 28.656 16.812 1 97.94 52 LYS A C 1
ATOM 372 O O . LYS A 1 52 ? -18.734 28.062 15.852 1 97.94 52 LYS A O 1
ATOM 377 N N . ALA A 1 53 ? -20.141 28.094 17.641 1 98.44 53 ALA A N 1
ATOM 378 C CA . ALA A 1 53 ? -20.547 26.719 17.422 1 98.44 53 ALA A CA 1
ATOM 379 C C . ALA A 1 53 ? -22.062 26.562 17.578 1 98.44 53 ALA A C 1
ATOM 381 O O . ALA A 1 53 ? -22.703 27.297 18.312 1 98.44 53 ALA A O 1
ATOM 382 N N . SER A 1 54 ? -22.625 25.641 16.875 1 98.5 54 SER A N 1
ATOM 383 C CA . SER A 1 54 ? -24.016 25.219 16.984 1 98.5 54 SER A CA 1
ATOM 384 C C . SER A 1 54 ? -24.141 23.703 16.938 1 98.5 54 SER A C 1
ATOM 386 O O . SER A 1 54 ? -23.188 23 16.547 1 98.5 54 SER A O 1
ATOM 388 N N . PHE A 1 55 ? -25.266 23.219 17.375 1 98.56 55 PHE A N 1
ATOM 389 C CA . PHE A 1 55 ? -25.516 21.781 17.406 1 98.56 55 PHE A CA 1
ATOM 390 C C . PHE A 1 55 ? -26.703 21.422 16.531 1 98.56 55 PHE A C 1
ATOM 392 O O . PHE A 1 55 ? -27.688 22.172 16.453 1 98.56 55 PHE A O 1
ATOM 399 N N . TYR A 1 56 ? -26.609 20.375 15.812 1 98.69 56 TYR A N 1
ATOM 400 C CA . TYR A 1 56 ? -27.719 19.781 15.062 1 98.69 56 TYR A CA 1
ATOM 401 C C . TYR A 1 56 ? -27.797 18.281 15.328 1 98.69 56 TYR A C 1
ATOM 403 O O . TYR A 1 56 ? -26.844 17.547 15.078 1 98.69 56 TYR A O 1
ATOM 411 N N . CYS A 1 57 ? -28.891 17.797 15.789 1 98.62 57 CYS A N 1
ATOM 412 C CA . CYS A 1 57 ? -29.094 16.375 16.047 1 98.62 57 CYS A CA 1
ATOM 413 C C . CYS A 1 57 ? -29.359 15.617 14.742 1 98.62 57 CYS A C 1
ATOM 415 O O . CYS A 1 57 ? -30.312 15.93 14.023 1 98.62 57 CYS A O 1
ATOM 417 N N . CYS A 1 58 ? -28.516 14.609 14.508 1 98.38 58 CYS A N 1
ATOM 418 C CA . CYS A 1 58 ? -28.609 13.906 13.234 1 98.38 58 CYS A CA 1
ATOM 419 C C . CYS A 1 58 ? -28.047 12.492 13.344 1 98.38 58 CYS A C 1
ATOM 421 O O . CYS A 1 58 ? -26.953 12.289 13.883 1 98.38 58 CYS A O 1
ATOM 423 N N . ASP A 1 59 ? -28.812 11.555 12.93 1 98.25 59 ASP A N 1
ATOM 424 C CA . ASP A 1 59 ? -28.328 10.211 12.664 1 98.25 59 ASP A CA 1
ATOM 425 C C . ASP A 1 59 ? -27.766 10.094 11.242 1 98.25 59 ASP A C 1
ATOM 427 O O . ASP A 1 59 ? -28.531 10.156 10.273 1 98.25 59 ASP A O 1
ATOM 431 N N . VAL A 1 60 ? -26.5 9.828 11.156 1 98.12 60 VAL A N 1
ATOM 432 C CA . VAL A 1 60 ? -25.828 9.883 9.867 1 98.12 60 VAL A CA 1
ATOM 433 C C . VAL A 1 60 ? -26.359 8.773 8.961 1 98.12 60 VAL A C 1
ATOM 435 O O . VAL A 1 60 ? -26.156 8.805 7.742 1 98.12 60 VAL A O 1
ATOM 438 N N . THR A 1 61 ? -27.031 7.762 9.469 1 97.44 61 THR A N 1
ATOM 439 C CA . THR A 1 61 ? -27.562 6.668 8.664 1 97.44 61 THR A CA 1
ATOM 440 C C . THR A 1 61 ? -28.875 7.074 8.008 1 97.44 61 THR A C 1
ATOM 442 O O . THR A 1 61 ? -29.375 6.375 7.125 1 97.44 61 THR A O 1
ATOM 445 N N . ASN A 1 62 ? -29.484 8.156 8.438 1 98.06 62 ASN A N 1
ATOM 446 C CA . ASN A 1 62 ? -30.719 8.695 7.875 1 98.06 62 ASN A CA 1
ATOM 447 C C . ASN A 1 62 ? -30.438 9.82 6.879 1 98.06 62 ASN A C 1
ATOM 449 O O . ASN A 1 62 ? -30.125 10.945 7.277 1 98.06 62 ASN A O 1
ATOM 453 N N . GLU A 1 63 ? -30.641 9.586 5.621 1 98 63 GLU A N 1
ATOM 454 C CA . GLU A 1 63 ? -30.266 10.539 4.578 1 98 63 GLU A CA 1
ATOM 455 C C . GLU A 1 63 ? -31.016 11.852 4.73 1 98 63 GLU A C 1
ATOM 457 O O . GLU A 1 63 ? -30.469 12.93 4.496 1 98 63 GLU A O 1
ATOM 462 N N . THR A 1 64 ? -32.281 11.75 5.062 1 98.31 64 THR A N 1
ATOM 463 C CA . THR A 1 64 ? -33.094 12.953 5.199 1 98.31 64 THR A CA 1
ATOM 464 C C . THR A 1 64 ? -32.531 13.852 6.305 1 98.31 64 THR A C 1
ATOM 466 O O . THR A 1 64 ? -32.469 15.07 6.148 1 98.31 64 THR A O 1
ATOM 469 N N . GLU A 1 65 ? -32.156 13.25 7.367 1 98.56 65 GLU A N 1
ATOM 470 C CA . GLU A 1 65 ? -31.562 14.023 8.453 1 98.56 65 GLU A CA 1
ATOM 471 C C . GLU A 1 65 ? -30.25 14.648 8.031 1 98.56 65 GLU A C 1
ATOM 473 O O . GLU A 1 65 ? -29.953 15.789 8.391 1 98.56 65 GLU A O 1
ATOM 478 N N . VAL A 1 66 ? -29.453 13.914 7.285 1 98.81 66 VAL A N 1
ATOM 479 C CA . VAL A 1 66 ? -28.172 14.414 6.801 1 98.81 66 VAL A CA 1
ATOM 480 C C . VAL A 1 66 ? -28.406 15.602 5.871 1 98.81 66 VAL A C 1
ATOM 482 O O . VAL A 1 66 ? -27.75 16.641 6 1 98.81 66 VAL A O 1
ATOM 485 N N . GLU A 1 67 ? -29.312 15.43 4.949 1 98.62 67 GLU A N 1
ATOM 486 C CA . GLU A 1 67 ? -29.656 16.516 4.035 1 98.62 67 GLU A CA 1
ATOM 487 C C . GLU A 1 67 ? -30.062 17.766 4.801 1 98.62 67 GLU A C 1
ATOM 489 O O . GLU A 1 67 ? -29.641 18.875 4.473 1 98.62 67 GLU A O 1
ATOM 494 N N . ASN A 1 68 ? -30.859 17.594 5.805 1 98.75 68 ASN A N 1
ATOM 495 C CA . ASN A 1 68 ? -31.344 18.719 6.605 1 98.75 68 ASN A CA 1
ATOM 496 C C . ASN A 1 68 ? -30.219 19.359 7.406 1 98.75 68 ASN A C 1
ATOM 498 O O . ASN A 1 68 ? -30.219 20.578 7.598 1 98.75 68 ASN A O 1
ATOM 502 N N . ALA A 1 69 ? -29.328 18.578 7.922 1 98.81 69 ALA A N 1
ATOM 503 C CA . ALA A 1 69 ? -28.188 19.125 8.664 1 98.81 69 ALA A CA 1
ATOM 504 C C . ALA A 1 69 ? -27.344 20.016 7.773 1 98.81 69 ALA A C 1
ATOM 506 O O . ALA A 1 69 ? -26.906 21.094 8.203 1 98.81 69 ALA A O 1
ATOM 507 N N . VAL A 1 70 ? -27.094 19.578 6.547 1 98.88 70 VAL A N 1
ATOM 508 C CA . VAL A 1 70 ? -26.297 20.375 5.605 1 98.88 70 VAL A CA 1
ATOM 509 C C . VAL A 1 70 ? -27.062 21.641 5.223 1 98.88 70 VAL A C 1
ATOM 511 O O . VAL A 1 70 ? -26.484 22.719 5.18 1 98.88 70 VAL A O 1
ATOM 514 N N . LYS A 1 71 ? -28.375 21.5 4.98 1 98.56 71 LYS A N 1
ATOM 515 C CA . LYS A 1 71 ? -29.219 22.656 4.668 1 98.56 71 LYS A CA 1
ATOM 516 C C . LYS A 1 71 ? -29.203 23.672 5.809 1 98.56 71 LYS A C 1
ATOM 518 O O . LYS A 1 71 ? -29.094 24.875 5.574 1 98.56 71 LYS A O 1
ATOM 523 N N . PHE A 1 72 ? -29.328 23.188 6.973 1 98.62 72 PHE A N 1
ATOM 524 C CA . PHE A 1 72 ? -29.281 24.031 8.156 1 98.62 72 PHE A CA 1
ATOM 525 C C . PHE A 1 72 ? -28 24.859 8.18 1 98.62 72 PHE A C 1
ATOM 527 O O . PHE A 1 72 ? -28.031 26.062 8.43 1 98.62 72 PHE A O 1
ATOM 534 N N . THR A 1 73 ? -26.906 24.219 7.93 1 98.81 73 THR A N 1
ATOM 535 C CA . THR A 1 73 ? -25.609 24.859 7.953 1 98.81 73 THR A CA 1
ATOM 536 C C . THR A 1 73 ? -25.516 25.953 6.879 1 98.81 73 THR A C 1
ATOM 538 O O . THR A 1 73 ? -25.078 27.062 7.152 1 98.81 73 THR A O 1
ATOM 541 N N . VAL A 1 74 ? -25.938 25.625 5.688 1 98.62 74 VAL A N 1
ATOM 542 C CA . VAL A 1 74 ? -25.859 26.562 4.57 1 98.62 74 VAL A CA 1
ATOM 543 C C . VAL A 1 74 ? -26.812 27.734 4.812 1 98.62 74 VAL A C 1
ATOM 545 O O . VAL A 1 74 ? -26.484 28.891 4.504 1 98.62 74 VAL A O 1
ATOM 548 N N . GLU A 1 75 ? -28 27.453 5.312 1 98.25 75 GLU A N 1
ATOM 549 C CA . GLU A 1 75 ? -28.953 28.516 5.613 1 98.25 75 GLU A CA 1
ATOM 550 C C . GLU A 1 75 ? -28.406 29.453 6.695 1 98.25 75 GLU A C 1
ATOM 552 O O . GLU A 1 75 ? -28.578 30.672 6.617 1 98.25 75 GLU A O 1
ATOM 557 N N . LYS A 1 76 ? -27.766 28.891 7.617 1 98.06 76 LYS A N 1
ATOM 558 C CA . LYS A 1 76 ? -27.281 29.672 8.758 1 98.06 76 LYS A CA 1
ATOM 559 C C . LYS A 1 76 ? -26.031 30.469 8.383 1 98.06 76 LYS A C 1
ATOM 561 O O . LYS A 1 76 ? -25.875 31.609 8.82 1 98.06 76 LYS A O 1
ATOM 566 N N . HIS A 1 77 ? -25.188 29.906 7.621 1 98.19 77 HIS A N 1
ATOM 567 C CA . HIS A 1 77 ? -23.859 30.516 7.465 1 98.19 77 HIS A CA 1
ATOM 568 C C . HIS A 1 77 ? -23.594 30.891 6.016 1 98.19 77 HIS A C 1
ATOM 570 O O . HIS A 1 77 ? -22.594 31.531 5.707 1 98.19 77 HIS A O 1
ATOM 576 N N . GLY A 1 78 ? -24.406 30.438 5.043 1 98.06 78 GLY A N 1
ATOM 577 C CA . GLY A 1 78 ? -24.328 30.844 3.648 1 98.06 78 GLY A CA 1
ATOM 578 C C . GLY A 1 78 ? -23.516 29.875 2.797 1 98.06 78 GLY A C 1
ATOM 579 O O . GLY A 1 78 ? -23.641 29.875 1.57 1 98.06 78 GLY A O 1
ATOM 580 N N . LYS A 1 79 ? -22.703 29.031 3.416 1 98.31 79 LYS A N 1
ATOM 581 C CA . LYS A 1 79 ? -21.828 28.109 2.684 1 98.31 79 LYS A CA 1
ATOM 582 C C . LYS A 1 79 ? -21.344 26.969 3.584 1 98.31 79 LYS A C 1
ATOM 584 O O . LYS A 1 79 ? -21.688 26.938 4.77 1 98.31 79 LYS A O 1
ATOM 589 N N . LEU A 1 80 ? -20.656 26.031 3.021 1 98.81 80 LEU A N 1
ATOM 590 C CA . LEU A 1 80 ? -19.906 24.969 3.693 1 98.81 80 LEU A CA 1
ATOM 591 C C . LEU A 1 80 ? -18.5 24.844 3.109 1 98.81 80 LEU A C 1
ATOM 593 O O . LEU A 1 80 ? -18.344 24.641 1.901 1 98.81 80 LEU A O 1
ATOM 597 N N . ASP A 1 81 ? -17.5 24.922 3.973 1 98.81 81 ASP A N 1
ATOM 598 C CA . ASP A 1 81 ? -16.125 24.891 3.514 1 98.81 81 ASP A CA 1
ATOM 599 C C . ASP A 1 81 ? -15.477 23.531 3.812 1 98.81 81 ASP A C 1
ATOM 601 O O . ASP A 1 81 ? -14.641 23.062 3.045 1 98.81 81 ASP A O 1
ATOM 605 N N . VAL A 1 82 ? -15.844 22.938 4.984 1 98.88 82 VAL A N 1
ATOM 606 C CA . VAL A 1 82 ? -15.156 21.734 5.457 1 98.88 82 VAL A CA 1
ATOM 607 C C . VAL A 1 82 ? -16.172 20.75 6.023 1 98.88 82 VAL A C 1
ATOM 609 O O . VAL A 1 82 ? -17.062 21.141 6.777 1 98.88 82 VAL A O 1
ATOM 612 N N . LEU A 1 83 ? -16.125 19.562 5.609 1 98.94 83 LEU A N 1
ATOM 613 C CA . LEU A 1 83 ? -16.766 18.438 6.297 1 98.94 83 LEU A CA 1
ATOM 614 C C . LEU A 1 83 ? -15.719 17.562 6.988 1 98.94 83 LEU A C 1
ATOM 616 O O . LEU A 1 83 ? -14.836 17.016 6.332 1 98.94 83 LEU A O 1
ATOM 620 N N . PHE A 1 84 ? -15.766 17.5 8.266 1 98.81 84 PHE A N 1
ATOM 621 C CA . PHE A 1 84 ? -15.039 16.469 9.008 1 98.81 84 PHE A CA 1
ATOM 622 C C . PHE A 1 84 ? -15.961 15.297 9.336 1 98.81 84 PHE A C 1
ATOM 624 O O . PHE A 1 84 ? -16.656 15.32 10.359 1 98.81 84 PHE A O 1
ATOM 631 N N . SER A 1 85 ? -15.961 14.312 8.469 1 98.81 85 SER A N 1
ATOM 632 C CA . SER A 1 85 ? -16.734 13.086 8.648 1 98.81 85 SER A CA 1
ATOM 633 C C . SER A 1 85 ? -16.062 12.148 9.648 1 98.81 85 SER A C 1
ATOM 635 O O . SER A 1 85 ? -15.305 11.25 9.266 1 98.81 85 SER A O 1
ATOM 637 N N . ASN A 1 86 ? -16.453 12.32 10.891 1 98.19 86 ASN A N 1
ATOM 638 C CA . ASN A 1 86 ? -15.773 11.656 12 1 98.19 86 ASN A CA 1
ATOM 639 C C . ASN A 1 86 ? -16.672 10.633 12.68 1 98.19 86 ASN A C 1
ATOM 641 O O . ASN A 1 86 ? -16.188 9.758 13.406 1 98.19 86 ASN A O 1
ATOM 645 N N . ALA A 1 87 ? -17.969 10.727 12.461 1 97.88 87 ALA A N 1
ATOM 646 C CA . ALA A 1 87 ? -18.891 9.773 13.094 1 97.88 87 ALA A CA 1
ATOM 647 C C . ALA A 1 87 ? -18.5 8.336 12.75 1 97.88 87 ALA A C 1
ATOM 649 O O . ALA A 1 87 ? -18.188 8.023 11.602 1 97.88 87 ALA A O 1
ATOM 650 N N . GLY A 1 88 ? -18.453 7.484 13.719 1 95.31 88 GLY A N 1
ATOM 651 C CA . GLY A 1 88 ? -18.109 6.074 13.57 1 95.31 88 GLY A CA 1
ATOM 652 C C . GLY A 1 88 ? -18.375 5.266 14.828 1 95.31 88 GLY A C 1
ATOM 653 O O . GLY A 1 88 ? -18.5 5.828 15.922 1 95.31 88 GLY A O 1
ATOM 654 N N . VAL A 1 89 ? -18.5 3.982 14.664 1 93.31 89 VAL A N 1
ATOM 655 C CA . VAL A 1 89 ? -18.734 3.104 15.805 1 93.31 89 VAL A CA 1
ATOM 656 C C . VAL A 1 89 ? -17.812 1.89 15.719 1 93.31 89 VAL A C 1
ATOM 658 O O . VAL A 1 89 ? -17.391 1.501 14.625 1 93.31 89 VAL A O 1
ATOM 661 N N . ILE A 1 90 ? -17.422 1.428 16.781 1 89.75 90 ILE A N 1
ATOM 662 C CA . ILE A 1 90 ? -16.828 0.109 17.016 1 89.75 90 ILE A CA 1
ATOM 663 C C . ILE A 1 90 ? -17.641 -0.637 18.078 1 89.75 90 ILE A C 1
ATOM 665 O O . ILE A 1 90 ? -17.922 -0.099 19.156 1 89.75 90 ILE A O 1
ATOM 669 N N . LEU A 1 91 ? -18.047 -1.776 17.781 1 81.75 91 LEU A N 1
ATOM 670 C CA . LEU A 1 91 ? -19 -2.439 18.672 1 81.75 91 LEU A CA 1
ATOM 671 C C . LEU A 1 91 ? -18.328 -3.605 19.391 1 81.75 91 LEU A C 1
ATOM 673 O O . LEU A 1 91 ? -17.938 -4.59 18.766 1 81.75 91 LEU A O 1
ATOM 677 N N . PHE A 1 92 ? -18.25 -3.365 20.672 1 77.31 92 PHE A N 1
ATOM 678 C CA . PHE A 1 92 ? -17.75 -4.406 21.547 1 77.31 92 PHE A CA 1
ATOM 679 C C . PHE A 1 92 ? -18.891 -5.074 22.312 1 77.31 92 PHE A C 1
ATOM 681 O O . PHE A 1 92 ? -20.016 -4.578 22.297 1 77.31 92 PHE A O 1
ATOM 688 N N . SER A 1 93 ? -18.641 -6.273 22.828 1 69.38 93 SER A N 1
ATOM 689 C CA . SER A 1 93 ? -19.672 -6.945 23.625 1 69.38 93 SER A CA 1
ATOM 690 C C . SER A 1 93 ? -20.016 -6.133 24.875 1 69.38 93 SER A C 1
ATOM 692 O O . SER A 1 93 ? -21.172 -6.105 25.297 1 69.38 93 SER A O 1
ATOM 694 N N . GLN A 1 94 ? -18.984 -5.496 25.359 1 65.5 94 GLN A N 1
ATOM 695 C CA . GLN A 1 94 ? -19.156 -4.566 26.469 1 65.5 94 GLN A CA 1
ATOM 696 C C . GLN A 1 94 ? -18.562 -3.199 26.141 1 65.5 94 GLN A C 1
ATOM 698 O O . GLN A 1 94 ? -17.406 -3.1 25.719 1 65.5 94 GLN A O 1
ATOM 703 N N . PRO A 1 95 ? -19.547 -2.262 26.203 1 61.47 95 PRO A N 1
ATOM 704 C CA . PRO A 1 95 ? -19.062 -0.918 25.875 1 61.47 95 PRO A CA 1
ATOM 705 C C . PRO A 1 95 ? -17.828 -0.522 26.688 1 61.47 95 PRO A C 1
ATOM 707 O O . PRO A 1 95 ? -17.781 -0.768 27.891 1 61.47 95 PRO A O 1
ATOM 710 N N . GLY A 1 96 ? -17 0.008 26.016 1 60.41 96 GLY A N 1
ATOM 711 C CA . GLY A 1 96 ? -15.828 0.575 26.688 1 60.41 96 GLY A CA 1
ATOM 712 C C . GLY A 1 96 ? -14.781 -0.461 27.031 1 60.41 96 GLY A C 1
ATOM 713 O O . GLY A 1 96 ? -13.844 -0.173 27.781 1 60.41 96 GLY A O 1
ATOM 714 N N . VAL A 1 97 ? -15.047 -1.707 26.734 1 64.12 97 VAL A N 1
ATOM 715 C CA . VAL A 1 97 ? -14.047 -2.732 27.031 1 64.12 97 VAL A CA 1
ATOM 716 C C . VAL A 1 97 ? -13.375 -3.178 25.734 1 64.12 97 VAL A C 1
ATOM 718 O O . VAL A 1 97 ? -14.039 -3.605 24.781 1 64.12 97 VAL A O 1
ATOM 721 N N . LEU A 1 98 ? -12.062 -2.848 25.719 1 65.94 98 LEU A N 1
ATOM 722 C CA . LEU A 1 98 ? -11.289 -3.334 24.594 1 65.94 98 LEU A CA 1
ATOM 723 C C . LEU A 1 98 ? -11.367 -4.855 24.484 1 65.94 98 LEU A C 1
ATOM 725 O O . LEU A 1 98 ? -11.109 -5.555 25.469 1 65.94 98 LEU A O 1
ATOM 729 N N . GLU A 1 99 ? -12.016 -5.309 23.5 1 71.44 99 GLU A N 1
ATOM 730 C CA . GLU A 1 99 ? -12.109 -6.746 23.266 1 71.44 99 GLU A CA 1
ATOM 731 C C . GLU A 1 99 ? -11.219 -7.168 22.094 1 71.44 99 GLU A C 1
ATOM 733 O O . GLU A 1 99 ? -11 -6.391 21.156 1 71.44 99 GLU A O 1
ATOM 738 N N . PRO A 1 100 ? -10.57 -8.367 22.234 1 73.25 100 PRO A N 1
ATOM 739 C CA . PRO A 1 100 ? -9.867 -8.914 21.078 1 73.25 100 PRO A CA 1
ATOM 740 C C . PRO A 1 100 ? -10.773 -9.055 19.859 1 73.25 100 PRO A C 1
ATOM 742 O O . PRO A 1 100 ? -12 -9.094 20 1 73.25 100 PRO A O 1
ATOM 745 N N . PRO A 1 101 ? -10.016 -9.133 18.812 1 77.69 101 PRO A N 1
ATOM 746 C CA . PRO A 1 101 ? -10.82 -9.383 17.625 1 77.69 101 PRO A CA 1
ATOM 747 C C . PRO A 1 101 ? -11.609 -10.688 17.703 1 77.69 101 PRO A C 1
ATOM 749 O O . PRO A 1 101 ? -11.094 -11.703 18.172 1 77.69 101 PRO A O 1
ATOM 752 N N . GLY A 1 102 ? -12.812 -10.719 17.625 1 83.75 102 GLY A N 1
ATOM 753 C CA . GLY A 1 102 ? -13.625 -11.922 17.625 1 83.75 102 GLY A CA 1
ATOM 754 C C . GLY A 1 102 ? -13.297 -12.867 16.484 1 83.75 102 GLY A C 1
ATOM 755 O O . GLY A 1 102 ? -12.328 -12.656 15.758 1 83.75 102 GLY A O 1
ATOM 756 N N . SER A 1 103 ? -13.953 -13.992 16.453 1 93.69 103 SER A N 1
ATOM 757 C CA . SER A 1 103 ? -13.797 -14.984 15.406 1 93.69 103 SER A CA 1
ATOM 758 C C . SER A 1 103 ? -14.82 -14.789 14.289 1 93.69 103 SER A C 1
ATOM 760 O O . SER A 1 103 ? -15.984 -14.484 14.562 1 93.69 103 SER A O 1
ATOM 762 N N . ILE A 1 104 ? -14.32 -14.969 13.07 1 96.81 104 ILE A N 1
ATOM 763 C CA . ILE A 1 104 ? -15.227 -14.898 11.93 1 96.81 104 ILE A CA 1
ATOM 764 C C . ILE A 1 104 ? -16.312 -15.961 12.062 1 96.81 104 ILE A C 1
ATOM 766 O O . ILE A 1 104 ? -17.422 -15.797 11.539 1 96.81 104 ILE A O 1
ATOM 770 N N . LEU A 1 105 ? -16.062 -17.016 12.859 1 97.44 105 LEU A N 1
ATOM 771 C CA . LEU A 1 105 ? -17.016 -18.094 13.062 1 97.44 105 LEU A CA 1
ATOM 772 C C . LEU A 1 105 ? -18.234 -17.609 13.828 1 97.44 105 LEU A C 1
ATOM 774 O O . LEU A 1 105 ? -19.312 -18.203 13.711 1 97.44 105 LEU A O 1
ATOM 778 N N . ASP A 1 106 ? -18.047 -16.547 14.562 1 95.25 106 ASP A N 1
ATOM 779 C CA . ASP A 1 106 ? -19.109 -16.031 15.414 1 95.25 106 ASP A CA 1
ATOM 780 C C . ASP A 1 106 ? -19.547 -14.633 14.961 1 95.25 106 ASP A C 1
ATOM 782 O O . ASP A 1 106 ? -20.078 -13.852 15.758 1 95.25 106 ASP A O 1
ATOM 786 N N . LEU A 1 107 ? -19.25 -14.328 13.766 1 95.5 107 LEU A N 1
ATOM 787 C CA . LEU A 1 107 ? -19.578 -13 13.25 1 95.5 107 LEU A CA 1
ATOM 788 C C . LEU A 1 107 ? -21.047 -12.664 13.523 1 95.5 107 LEU A C 1
ATOM 790 O O . LEU A 1 107 ? -21.938 -13.438 13.156 1 95.5 107 LEU A O 1
ATOM 794 N N . ASP A 1 108 ? -21.25 -11.633 14.219 1 94.44 108 ASP A N 1
ATOM 795 C CA . ASP A 1 108 ? -22.594 -11.102 14.477 1 94.44 108 ASP A CA 1
ATOM 796 C C . ASP A 1 108 ? -23.031 -10.172 13.344 1 94.44 108 ASP A C 1
ATOM 798 O O . ASP A 1 108 ? -22.531 -9.047 13.234 1 94.44 108 ASP A O 1
ATOM 802 N N . LEU A 1 109 ? -24.047 -10.562 12.602 1 96.19 109 LEU A N 1
ATOM 803 C CA . LEU A 1 109 ? -24.422 -9.844 11.398 1 96.19 109 LEU A CA 1
ATOM 804 C C . LEU A 1 109 ? -25.141 -8.547 11.75 1 96.19 109 LEU A C 1
ATOM 806 O O . LEU A 1 109 ? -25.125 -7.586 10.969 1 96.19 109 LEU A O 1
ATOM 810 N N . GLU A 1 110 ? -25.797 -8.508 12.875 1 95.38 110 GLU A N 1
ATOM 811 C CA . GLU A 1 110 ? -26.406 -7.254 13.297 1 95.38 110 GLU A CA 1
ATOM 812 C C . GLU A 1 110 ? -25.344 -6.191 13.578 1 95.38 110 GLU A C 1
ATOM 814 O O . GLU A 1 110 ? -25.5 -5.031 13.188 1 95.38 110 GLU A O 1
ATOM 819 N N . LYS A 1 111 ? -24.312 -6.598 14.258 1 94.06 111 LYS A N 1
ATOM 820 C CA . LYS A 1 111 ? -23.188 -5.691 14.5 1 94.06 111 LYS A CA 1
ATOM 821 C C . LYS A 1 111 ? -22.516 -5.289 13.195 1 94.06 111 LYS A C 1
ATOM 823 O O . LYS A 1 111 ? -2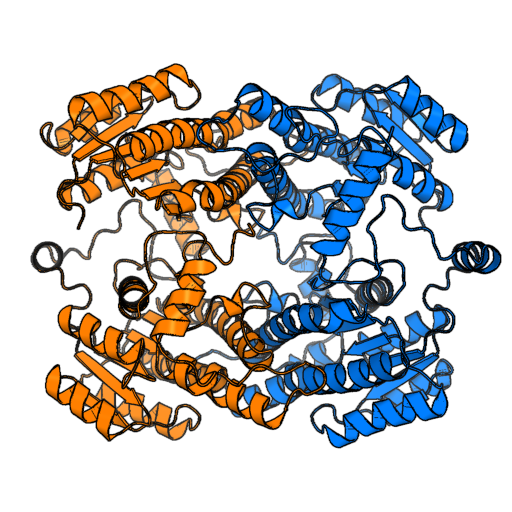2.141 -4.129 13.016 1 94.06 111 LYS A O 1
ATOM 828 N N . PHE A 1 112 ? -22.375 -6.301 12.367 1 96.94 112 PHE A N 1
ATOM 829 C CA . PHE A 1 112 ? -21.781 -6.039 11.055 1 96.94 112 PHE A CA 1
ATOM 830 C C . PHE A 1 112 ? -22.578 -4.965 10.312 1 96.94 112 PHE A C 1
ATOM 832 O O . PHE A 1 112 ? -22 -3.984 9.836 1 96.94 112 PHE A O 1
ATOM 839 N N . ASP A 1 113 ? -23.859 -5.145 10.281 1 97.69 113 ASP A N 1
ATOM 840 C CA . ASP A 1 113 ? -24.75 -4.242 9.555 1 97.69 113 ASP A CA 1
ATOM 841 C C . ASP A 1 113 ? -24.703 -2.836 10.148 1 97.69 113 ASP A C 1
ATOM 843 O O . ASP A 1 113 ? -24.656 -1.846 9.422 1 97.69 113 ASP A O 1
ATOM 847 N N . ARG A 1 114 ? -24.75 -2.727 11.406 1 96.88 114 ARG A N 1
ATOM 848 C CA . ARG A 1 114 ? -24.734 -1.43 12.078 1 96.88 114 ARG A CA 1
ATOM 849 C C . ARG A 1 114 ? -23.422 -0.697 11.828 1 96.88 114 ARG A C 1
ATOM 851 O O . ARG A 1 114 ? -23.422 0.505 11.555 1 96.88 114 ARG A O 1
ATOM 858 N N . THR A 1 115 ? -22.312 -1.419 11.945 1 97.31 115 THR A N 1
ATOM 859 C CA . THR A 1 115 ? -21 -0.832 11.719 1 97.31 115 THR A CA 1
ATOM 860 C C . THR A 1 115 ? -20.875 -0.302 10.297 1 97.31 115 THR A C 1
ATOM 862 O O . THR A 1 115 ? -20.438 0.829 10.086 1 97.31 115 THR A O 1
ATOM 865 N N . MET A 1 116 ? -21.328 -1.1 9.32 1 98.31 116 MET A N 1
ATOM 866 C CA . MET A 1 116 ? -21.266 -0.674 7.926 1 98.31 116 MET A CA 1
ATOM 867 C C . MET A 1 116 ? -22.203 0.511 7.68 1 98.31 116 MET A C 1
ATOM 869 O O . MET A 1 116 ? -21.859 1.42 6.918 1 98.31 116 MET A O 1
ATOM 873 N N . ALA A 1 117 ? -23.328 0.514 8.336 1 98.31 117 ALA A N 1
ATOM 874 C CA . ALA A 1 117 ? -24.328 1.568 8.156 1 98.31 117 ALA A CA 1
ATOM 875 C C . ALA A 1 117 ? -23.781 2.918 8.617 1 98.31 117 ALA A C 1
ATOM 877 O O . ALA A 1 117 ? -24 3.939 7.965 1 98.31 117 ALA A O 1
ATOM 878 N N . VAL A 1 118 ? -23.078 2.91 9.656 1 98.25 118 VAL A N 1
ATOM 879 C CA . VAL A 1 118 ? -22.594 4.164 10.227 1 98.25 118 VAL A CA 1
ATOM 880 C C . VAL A 1 118 ? -21.266 4.551 9.578 1 98.25 118 VAL A C 1
ATOM 882 O O . VAL A 1 118 ? -21.125 5.656 9.055 1 98.25 118 VAL A O 1
ATOM 885 N N . ASN A 1 119 ? -20.297 3.639 9.539 1 98.5 119 ASN A N 1
ATOM 886 C CA . ASN A 1 119 ? -18.906 3.951 9.211 1 98.5 119 ASN A CA 1
ATOM 887 C C . ASN A 1 119 ? -18.719 4.191 7.715 1 98.5 119 ASN A C 1
ATOM 889 O O . ASN A 1 119 ? -17.812 4.914 7.305 1 98.5 119 ASN A O 1
ATOM 893 N N . VAL A 1 120 ? -19.547 3.531 6.895 1 98.69 120 VAL A N 1
ATOM 894 C CA . VAL A 1 120 ? -19.344 3.65 5.453 1 98.69 120 VAL A CA 1
ATOM 895 C C . VAL A 1 120 ? -20.531 4.371 4.82 1 98.69 120 VAL A C 1
ATOM 897 O O . VAL A 1 120 ? -20.375 5.441 4.227 1 98.69 120 VAL A O 1
ATOM 900 N N . ARG A 1 121 ? -21.703 3.828 4.988 1 98.62 121 ARG A N 1
ATOM 901 C CA . ARG A 1 121 ? -22.891 4.395 4.367 1 98.62 121 ARG A CA 1
ATOM 902 C C . ARG A 1 121 ? -23.172 5.805 4.887 1 98.62 121 ARG A C 1
ATOM 904 O O . ARG A 1 121 ? -23.5 6.703 4.109 1 98.62 121 ARG A O 1
ATOM 911 N N . GLY A 1 122 ? -23.094 5.945 6.219 1 98.75 122 GLY A N 1
ATOM 912 C CA . GLY A 1 122 ? -23.281 7.266 6.805 1 98.75 122 GLY A CA 1
ATOM 913 C C . GLY A 1 122 ? -22.312 8.297 6.262 1 98.75 122 GLY A C 1
ATOM 914 O O . GLY A 1 122 ? -22.703 9.43 5.961 1 98.75 122 GLY A O 1
ATOM 915 N N . ALA A 1 123 ? -21.047 7.941 6.137 1 98.75 123 ALA A N 1
ATOM 916 C CA . ALA A 1 123 ? -20.047 8.836 5.551 1 98.75 123 ALA A CA 1
ATOM 917 C C . ALA A 1 123 ? -20.375 9.156 4.098 1 98.75 123 ALA A C 1
ATOM 919 O O . ALA A 1 123 ? -20.266 10.312 3.67 1 98.75 123 ALA A O 1
ATOM 920 N N . ALA A 1 124 ? -20.781 8.141 3.355 1 98.69 124 ALA A N 1
ATOM 921 C CA . ALA A 1 124 ? -21.109 8.328 1.946 1 98.69 124 ALA A CA 1
ATOM 922 C C . ALA A 1 124 ? -22.234 9.344 1.781 1 98.69 124 ALA A C 1
ATOM 924 O O . ALA A 1 124 ? -22.172 10.227 0.918 1 98.69 124 ALA A O 1
ATOM 925 N N . VAL A 1 125 ? -23.234 9.234 2.615 1 98.56 125 VAL A N 1
ATOM 926 C CA . VAL A 1 125 ? -24.406 10.117 2.539 1 98.56 125 VAL A CA 1
ATOM 927 C C . VAL A 1 125 ? -23.984 11.547 2.881 1 98.56 125 VAL A C 1
ATOM 929 O O . VAL A 1 125 ? -24.391 12.492 2.197 1 98.56 125 VAL A O 1
ATOM 932 N N . PHE A 1 126 ? -23.234 11.672 3.891 1 98.81 126 PHE A N 1
ATOM 933 C CA . PHE A 1 126 ? -22.828 13.016 4.297 1 98.81 126 PHE A CA 1
ATOM 934 C C . PHE A 1 126 ? -21.922 13.648 3.248 1 98.81 126 PHE A C 1
ATOM 936 O O . PHE A 1 126 ? -22.031 14.836 2.961 1 98.81 126 PHE A O 1
ATOM 943 N N . ILE A 1 127 ? -20.969 12.891 2.701 1 98.81 127 ILE A N 1
ATOM 944 C CA . ILE A 1 127 ? -20.094 13.375 1.645 1 98.81 127 ILE A CA 1
ATOM 945 C C . ILE A 1 127 ? -20.922 13.852 0.456 1 98.81 127 ILE A C 1
ATOM 947 O O . ILE A 1 127 ? -20.672 14.922 -0.099 1 98.81 127 ILE A O 1
ATOM 951 N N . LYS A 1 128 ? -21.953 13.039 0.07 1 98.69 128 LYS A N 1
ATOM 952 C CA . LYS A 1 128 ? -22.844 13.391 -1.031 1 98.69 128 LYS A CA 1
ATOM 953 C C . LYS A 1 128 ? -23.438 14.773 -0.833 1 98.69 128 LYS A C 1
ATOM 955 O O . LYS A 1 128 ? -23.312 15.648 -1.697 1 98.69 128 LYS A O 1
ATOM 960 N N . HIS A 1 129 ? -24 15.008 0.274 1 98.81 129 HIS A N 1
ATOM 961 C CA . HIS A 1 129 ? -24.766 16.234 0.496 1 98.81 129 HIS A CA 1
ATOM 962 C C . HIS A 1 129 ? -23.828 17.406 0.789 1 98.81 129 HIS A C 1
ATOM 964 O O . HIS A 1 129 ? -24.125 18.547 0.393 1 98.81 129 HIS A O 1
ATOM 970 N N . ALA A 1 130 ? -22.734 17.172 1.528 1 98.88 130 ALA A N 1
ATOM 971 C CA . ALA A 1 130 ? -21.734 18.219 1.729 1 98.88 130 ALA A CA 1
ATOM 972 C C . ALA A 1 130 ? -21.141 18.672 0.4 1 98.88 130 ALA A C 1
ATOM 974 O O . ALA A 1 130 ? -20.984 19.875 0.154 1 98.88 130 ALA A O 1
ATOM 975 N N . ALA A 1 131 ? -20.781 17.703 -0.43 1 98.81 131 ALA A N 1
ATOM 976 C CA . ALA A 1 131 ? -20.219 18.016 -1.739 1 98.81 131 ALA A CA 1
ATOM 977 C C . ALA A 1 131 ? -21.203 18.812 -2.588 1 98.81 131 ALA A C 1
ATOM 979 O O . ALA A 1 131 ? -20.812 19.75 -3.289 1 98.81 131 ALA A O 1
ATOM 980 N N . ARG A 1 132 ? -22.5 18.422 -2.555 1 98.69 132 ARG A N 1
ATOM 981 C CA . ARG A 1 132 ? -23.531 19.172 -3.27 1 98.69 132 ARG A CA 1
ATOM 982 C C . ARG A 1 132 ? -23.531 20.625 -2.834 1 98.69 132 ARG A C 1
ATOM 984 O O . ARG A 1 132 ? -23.594 21.531 -3.674 1 98.69 132 ARG A O 1
ATOM 991 N N . ALA A 1 133 ? -23.469 20.828 -1.568 1 98.81 133 ALA A N 1
ATOM 992 C CA . ALA A 1 133 ? -23.484 22.188 -1.04 1 98.81 133 ALA A CA 1
ATOM 993 C C . ALA A 1 133 ? -22.266 22.984 -1.516 1 98.81 133 ALA A C 1
ATOM 995 O O . ALA A 1 133 ? -22.391 24.141 -1.9 1 98.81 133 ALA A O 1
ATOM 996 N N . MET A 1 134 ? -21.094 22.375 -1.485 1 98.81 134 MET A N 1
ATOM 997 C CA . MET A 1 134 ? -19.859 23.047 -1.902 1 98.81 134 MET A CA 1
ATOM 998 C C . MET A 1 134 ? -19.891 23.375 -3.389 1 98.81 134 MET A C 1
ATOM 1000 O O . MET A 1 134 ? -19.547 24.5 -3.783 1 98.81 134 MET A O 1
ATOM 1004 N N . VAL A 1 135 ? -20.344 22.391 -4.168 1 98.5 135 VAL A N 1
ATOM 1005 C CA . VAL A 1 135 ? -20.391 22.594 -5.617 1 98.5 135 VAL A CA 1
ATOM 1006 C C . VAL A 1 135 ? -21.391 23.688 -5.961 1 98.5 135 VAL A C 1
ATOM 1008 O O . VAL A 1 135 ? -21.109 24.531 -6.809 1 98.5 135 VAL A O 1
ATOM 1011 N N . GLU A 1 136 ? -22.531 23.641 -5.309 1 98 136 GLU A N 1
ATOM 1012 C CA . GLU A 1 136 ? -23.578 24.625 -5.559 1 98 136 GLU A CA 1
ATOM 1013 C C . GLU A 1 136 ? -23.078 26.047 -5.281 1 98 136 GLU A C 1
ATOM 1015 O O . GLU A 1 136 ? -23.422 26.984 -6.012 1 98 136 GLU A O 1
ATOM 1020 N N . LYS A 1 137 ? -22.266 26.234 -4.316 1 97.88 137 LYS A N 1
ATOM 1021 C CA . LYS A 1 137 ? -21.812 27.562 -3.914 1 97.88 137 LYS A CA 1
ATOM 1022 C C . LYS A 1 137 ? -20.438 27.875 -4.523 1 97.88 137 LYS A C 1
ATOM 1024 O O . LYS A 1 137 ? -19.875 28.938 -4.266 1 97.88 137 LYS A O 1
ATOM 1029 N N . GLY A 1 138 ? -19.891 26.891 -5.277 1 97.19 138 GLY A N 1
ATOM 1030 C CA . GLY A 1 138 ? -18.578 27.094 -5.895 1 97.19 138 GLY A CA 1
ATOM 1031 C C . GLY A 1 138 ? -17.438 27.094 -4.895 1 97.19 138 GLY A C 1
ATOM 1032 O O . GLY A 1 138 ? -16.406 27.734 -5.121 1 97.19 138 GLY A O 1
ATOM 1033 N N . THR A 1 139 ? -17.688 26.469 -3.756 1 97.56 139 THR A N 1
ATOM 1034 C CA . THR A 1 139 ? -16.672 26.406 -2.713 1 97.56 139 THR A CA 1
ATOM 1035 C C . THR A 1 139 ? -15.633 25.328 -3.029 1 97.56 139 THR A C 1
ATOM 1037 O O . THR A 1 139 ? -15.992 24.156 -3.248 1 97.56 139 THR A O 1
ATOM 1040 N N . ARG A 1 140 ? 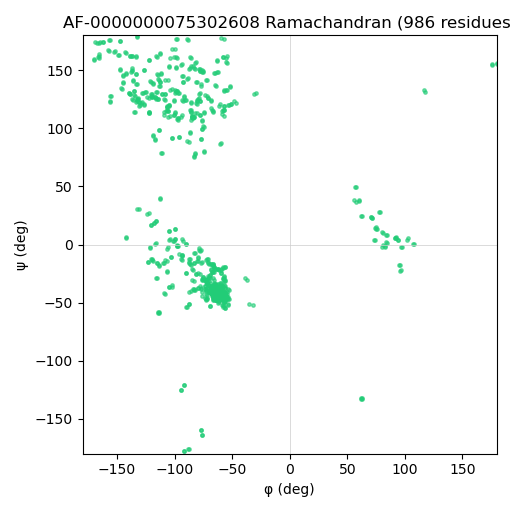-14.391 25.656 -3.049 1 97.31 140 ARG A N 1
ATOM 1041 C CA . ARG A 1 140 ? -13.305 24.688 -3.135 1 97.31 140 ARG A CA 1
ATOM 1042 C C . ARG A 1 140 ? -12.961 24.125 -1.76 1 97.31 140 ARG A C 1
ATOM 1044 O O . ARG A 1 140 ? -11.914 24.438 -1.197 1 97.31 140 ARG A O 1
ATOM 1051 N N . GLY A 1 141 ? -13.797 23.25 -1.285 1 98.06 141 GLY A N 1
ATOM 1052 C CA . GLY A 1 141 ? -13.797 22.812 0.106 1 98.06 141 GLY A CA 1
ATOM 1053 C C . GLY A 1 141 ? -12.867 21.641 0.369 1 98.06 141 GLY A C 1
ATOM 1054 O O . GLY A 1 141 ? -12.047 21.297 -0.479 1 98.06 141 GLY A O 1
ATOM 1055 N N . SER A 1 142 ? -12.914 21.172 1.627 1 98.56 142 SER A N 1
ATOM 1056 C CA . SER A 1 142 ? -12.117 20.047 2.117 1 98.56 142 SER A CA 1
ATOM 1057 C C . SER A 1 142 ? -12.977 19.062 2.906 1 98.56 142 SER A C 1
ATOM 1059 O O . SER A 1 142 ? -13.695 19.469 3.822 1 98.56 142 SER A O 1
ATOM 1061 N N . ILE A 1 143 ? -12.945 17.844 2.5 1 98.81 143 ILE A N 1
ATOM 1062 C CA . ILE A 1 143 ? -13.609 16.781 3.229 1 98.81 143 ILE A CA 1
ATOM 1063 C C . ILE A 1 143 ? -12.562 15.875 3.885 1 98.81 143 ILE A C 1
ATOM 1065 O O . ILE A 1 143 ? -11.641 15.406 3.223 1 98.81 143 ILE A O 1
ATOM 1069 N N . VAL A 1 144 ? -12.641 15.68 5.172 1 98.75 144 VAL A N 1
ATOM 1070 C CA . VAL A 1 144 ? -11.734 14.82 5.934 1 98.75 144 VAL A CA 1
ATOM 1071 C C . VAL A 1 144 ? -12.531 13.711 6.621 1 98.75 144 VAL A C 1
ATOM 1073 O O . VAL A 1 144 ? -13.523 13.984 7.297 1 98.75 144 VAL A O 1
ATOM 1076 N N . CYS A 1 145 ? -12.141 12.484 6.434 1 98.69 145 CYS A N 1
ATOM 1077 C CA . CYS A 1 145 ? -12.812 11.336 7.047 1 98.69 145 CYS A CA 1
ATOM 1078 C C . CYS A 1 145 ? -11.906 10.664 8.07 1 98.69 145 CYS A C 1
ATOM 1080 O O . CYS A 1 145 ? -10.695 10.539 7.855 1 98.69 145 CYS A O 1
ATOM 1082 N N . THR A 1 146 ? -12.492 10.242 9.195 1 97.88 146 THR A N 1
ATOM 1083 C CA . THR A 1 146 ? -11.742 9.453 10.156 1 97.88 146 THR A CA 1
ATOM 1084 C C . THR A 1 146 ? -11.758 7.977 9.781 1 97.88 146 THR A C 1
ATOM 1086 O O . THR A 1 146 ? -12.797 7.32 9.852 1 97.88 146 THR A O 1
ATOM 1089 N N . THR A 1 147 ? -10.695 7.516 9.398 1 97.5 147 THR A N 1
ATOM 1090 C CA . THR A 1 147 ? -10.539 6.09 9.125 1 97.5 147 THR A CA 1
ATOM 1091 C C . THR A 1 147 ? -9.977 5.371 10.352 1 97.5 147 THR A C 1
ATOM 1093 O O . THR A 1 147 ? -10.633 5.293 11.391 1 97.5 147 THR A O 1
ATOM 1096 N N . SER A 1 148 ? -8.875 4.645 10.258 1 95.12 148 SER A N 1
ATOM 1097 C CA . SER A 1 148 ? -8.195 3.934 11.336 1 95.12 148 SER A CA 1
ATOM 1098 C C . SER A 1 148 ? -6.957 3.207 10.828 1 95.12 148 SER A C 1
ATOM 1100 O O . SER A 1 148 ? -6.848 2.924 9.633 1 95.12 148 SER A O 1
ATOM 1102 N N . VAL A 1 149 ? -6.051 2.979 11.703 1 93.88 149 VAL A N 1
ATOM 1103 C CA . VAL A 1 149 ? -4.91 2.152 11.32 1 93.88 149 VAL A CA 1
ATOM 1104 C C . VAL A 1 149 ? -5.402 0.786 10.844 1 93.88 149 VAL A C 1
ATOM 1106 O O . VAL A 1 149 ? -4.727 0.118 10.055 1 93.88 149 VAL A O 1
ATOM 1109 N N . THR A 1 150 ? -6.633 0.408 11.211 1 93.62 150 THR A N 1
ATOM 1110 C CA . THR A 1 150 ? -7.203 -0.869 10.797 1 93.62 150 THR A CA 1
ATOM 1111 C C . THR A 1 150 ? -7.547 -0.85 9.312 1 93.62 150 THR A C 1
ATOM 1113 O O . THR A 1 150 ? -7.805 -1.897 8.711 1 93.62 150 THR A O 1
ATOM 1116 N N . ALA A 1 151 ? -7.543 0.296 8.711 1 95.56 151 ALA A N 1
ATOM 1117 C CA . ALA A 1 151 ? -7.77 0.404 7.273 1 95.56 151 ALA A CA 1
ATOM 1118 C C . ALA A 1 151 ? -6.512 0.038 6.492 1 95.56 151 ALA A C 1
ATOM 1120 O O . ALA A 1 151 ? -6.547 -0.072 5.262 1 95.56 151 ALA A O 1
ATOM 1121 N N . GLU A 1 152 ? -5.406 -0.216 7.195 1 90.25 152 GLU A N 1
ATOM 1122 C CA . GLU A 1 152 ? -4.125 -0.484 6.543 1 90.25 152 GLU A CA 1
ATOM 1123 C C . GLU A 1 152 ? -3.648 -1.905 6.828 1 90.25 152 GLU A C 1
ATOM 1125 O O . GLU A 1 152 ? -2.893 -2.48 6.043 1 90.25 152 GLU A O 1
ATOM 1130 N N . ILE A 1 153 ? -4.031 -2.436 7.969 1 90.38 153 ILE A N 1
ATOM 1131 C CA . ILE A 1 153 ? -3.531 -3.734 8.406 1 90.38 153 ILE A CA 1
ATOM 1132 C C . ILE A 1 153 ? -4.648 -4.512 9.094 1 90.38 153 ILE A C 1
ATOM 1134 O O . ILE A 1 153 ? -5.531 -3.922 9.727 1 90.38 153 ILE A O 1
ATOM 1138 N N . GLY A 1 154 ? -4.664 -5.848 8.984 1 88.19 154 GLY A N 1
ATOM 1139 C CA . GLY A 1 154 ? -5.625 -6.695 9.672 1 88.19 154 GLY A CA 1
ATOM 1140 C C . GLY A 1 154 ? -5.191 -7.07 11.078 1 88.19 154 GLY A C 1
ATOM 1141 O O . GLY A 1 154 ? -4.023 -6.91 11.43 1 88.19 154 GLY A O 1
ATOM 1142 N N . GLY A 1 155 ? -6.195 -7.496 11.852 1 84.56 155 GLY A N 1
ATOM 1143 C CA . GLY A 1 155 ? -5.891 -8.086 13.148 1 84.56 155 GLY A CA 1
ATOM 1144 C C . GLY A 1 155 ? -5.996 -7.094 14.289 1 84.56 155 GLY A C 1
ATOM 1145 O O . GLY A 1 155 ? -5.844 -7.469 15.453 1 84.56 155 GLY A O 1
ATOM 1146 N N . GLN A 1 156 ? -6.289 -5.852 13.992 1 82.31 156 GLN A N 1
ATOM 1147 C CA . GLN A 1 156 ? -6.262 -4.832 15.031 1 82.31 156 GLN A CA 1
ATOM 1148 C C . GLN A 1 156 ? -7.672 -4.449 15.469 1 82.31 156 GLN A C 1
ATOM 1150 O O . GLN A 1 156 ? -7.852 -3.539 16.281 1 82.31 156 GLN A O 1
ATOM 1155 N N . GLY A 1 157 ? -8.625 -5.059 15 1 86.75 157 GLY A N 1
ATOM 1156 C CA . GLY A 1 157 ? -10.008 -4.797 15.359 1 86.75 157 GLY A CA 1
ATOM 1157 C C . GLY A 1 157 ? -10.969 -5.852 14.844 1 86.75 157 GLY A C 1
ATOM 1158 O O . GLY A 1 157 ? -10.562 -6.785 14.148 1 86.75 157 GLY A O 1
ATOM 1159 N N . PRO A 1 158 ? -12.227 -5.664 15.297 1 92.25 158 PRO A N 1
ATOM 1160 C CA . PRO A 1 158 ? -13.227 -6.609 14.805 1 92.25 158 PRO A CA 1
ATOM 1161 C C . PRO A 1 158 ? -13.281 -6.664 13.273 1 92.25 158 PRO A C 1
ATOM 1163 O O . PRO A 1 158 ? -12.859 -5.715 12.609 1 92.25 158 PRO A O 1
ATOM 1166 N N . HIS A 1 159 ? -13.781 -7.801 12.766 1 95.69 159 HIS A N 1
ATOM 1167 C CA . HIS A 1 159 ? -13.805 -8.031 11.328 1 95.69 159 HIS A CA 1
ATOM 1168 C C . HIS A 1 159 ? -14.633 -6.961 10.617 1 95.69 159 HIS A C 1
ATOM 1170 O O . HIS A 1 159 ? -14.203 -6.426 9.586 1 95.69 159 HIS A O 1
ATOM 1176 N N . GLU A 1 160 ? -15.836 -6.629 11.203 1 96 160 GLU A N 1
ATOM 1177 C CA . GLU A 1 160 ? -16.719 -5.656 10.555 1 96 160 GLU A CA 1
ATOM 1178 C C . GLU A 1 160 ? -16.109 -4.254 10.602 1 96 160 GLU A C 1
ATOM 1180 O O . GLU A 1 160 ? -16.312 -3.461 9.68 1 96 160 GLU A O 1
ATOM 1185 N N . TYR A 1 161 ? -15.445 -3.869 11.672 1 95.75 161 TYR A N 1
ATOM 1186 C CA . TYR A 1 161 ? -14.781 -2.572 11.773 1 95.75 161 TYR A CA 1
ATOM 1187 C C . TYR A 1 161 ? -13.664 -2.449 10.742 1 95.75 161 TYR A C 1
ATOM 1189 O O . TYR A 1 161 ? -13.57 -1.444 10.039 1 95.75 161 TYR A O 1
ATOM 1197 N N . THR A 1 162 ? -12.836 -3.498 10.656 1 96.25 162 THR A N 1
ATOM 1198 C CA . THR A 1 162 ? -11.742 -3.514 9.688 1 96.25 162 THR A CA 1
ATOM 1199 C C . THR A 1 162 ? -12.273 -3.408 8.266 1 96.25 162 THR A C 1
ATOM 1201 O O . THR A 1 162 ? -11.781 -2.605 7.465 1 96.25 162 THR A O 1
ATOM 1204 N N . ALA A 1 163 ? -13.289 -4.172 7.961 1 98.06 163 ALA A N 1
ATOM 1205 C CA . ALA A 1 163 ? -13.914 -4.105 6.645 1 98.06 163 ALA A CA 1
ATOM 1206 C C . ALA A 1 163 ? -14.461 -2.707 6.371 1 98.06 163 ALA A C 1
ATOM 1208 O O . ALA A 1 163 ? -14.281 -2.166 5.277 1 98.06 163 ALA A O 1
ATOM 1209 N N . SER A 1 164 ? -15.117 -2.131 7.344 1 98.38 164 SER A N 1
ATOM 1210 C CA . SER A 1 164 ? -15.75 -0.826 7.188 1 98.38 164 SER A CA 1
ATOM 1211 C C . SER A 1 164 ? -14.719 0.26 6.91 1 98.38 164 SER A C 1
ATOM 1213 O O . SER A 1 164 ? -14.914 1.101 6.027 1 98.38 164 SER A O 1
ATOM 1215 N N . LYS A 1 165 ? -13.672 0.247 7.637 1 98.31 165 LYS A N 1
ATOM 1216 C CA . LYS A 1 165 ? -12.672 1.304 7.488 1 98.31 165 LYS A CA 1
ATOM 1217 C C . LYS A 1 165 ? -11.898 1.146 6.184 1 98.31 165 LYS A C 1
ATOM 1219 O O . LYS A 1 165 ? -11.492 2.139 5.574 1 98.31 165 LYS A O 1
ATOM 1224 N N . HIS A 1 166 ? -11.688 -0.074 5.723 1 98.25 166 HIS A N 1
ATOM 1225 C CA . HIS A 1 166 ? -11.18 -0.263 4.367 1 98.25 166 HIS A CA 1
ATOM 1226 C C . HIS A 1 166 ? -12.156 0.268 3.328 1 98.25 166 HIS A C 1
ATOM 1228 O O . HIS A 1 166 ? -11.75 0.935 2.373 1 98.25 166 HIS A O 1
ATOM 1234 N N . GLY A 1 167 ? -13.422 -0.071 3.529 1 98.44 167 GLY A N 1
ATOM 1235 C CA . GLY A 1 167 ? -14.445 0.441 2.625 1 98.44 167 GLY A CA 1
ATOM 1236 C C . GLY A 1 167 ? -14.453 1.956 2.541 1 98.44 167 GLY A C 1
ATOM 1237 O O . GLY A 1 167 ? -14.609 2.52 1.455 1 98.44 167 GLY A O 1
ATOM 1238 N N . LEU A 1 168 ? -14.297 2.592 3.68 1 98.62 168 LEU A N 1
ATOM 1239 C CA . LEU A 1 168 ? -14.258 4.051 3.721 1 98.62 168 LEU A CA 1
ATOM 1240 C C . LEU A 1 168 ? -13.07 4.586 2.93 1 98.62 168 LEU A C 1
ATOM 1242 O O . LEU A 1 168 ? -13.195 5.586 2.221 1 98.62 168 LEU A O 1
ATOM 1246 N N . VAL A 1 169 ? -11.922 3.969 3.033 1 98.25 169 VAL A N 1
ATOM 1247 C CA . VAL A 1 169 ? -10.758 4.379 2.258 1 98.25 169 VAL A CA 1
ATOM 1248 C C . VAL A 1 169 ? -11.055 4.254 0.766 1 98.25 169 VAL A C 1
ATOM 1250 O O . VAL A 1 169 ? -10.703 5.129 -0.022 1 98.25 169 VAL A O 1
ATOM 1253 N N . GLY A 1 170 ? -11.68 3.133 0.405 1 97.94 170 GLY A N 1
ATOM 1254 C CA . GLY A 1 170 ? -12.086 2.988 -0.983 1 97.94 170 GLY A CA 1
ATOM 1255 C C . GLY A 1 170 ? -12.992 4.109 -1.46 1 97.94 170 GLY A C 1
ATOM 1256 O O . GLY A 1 170 ? -12.828 4.613 -2.572 1 97.94 170 GLY A O 1
ATOM 1257 N N . LEU A 1 171 ? -13.93 4.504 -0.623 1 98.06 171 LEU A N 1
ATOM 1258 C CA . LEU A 1 171 ? -14.836 5.602 -0.948 1 98.06 171 LEU A CA 1
ATOM 1259 C C . LEU A 1 171 ? -14.07 6.906 -1.125 1 98.06 171 LEU A C 1
ATOM 1261 O O . LEU A 1 171 ? -14.305 7.645 -2.082 1 98.06 171 LEU A O 1
ATOM 1265 N N . ILE A 1 172 ? -13.172 7.172 -0.232 1 98.19 172 ILE A N 1
ATOM 1266 C CA . ILE A 1 172 ? -12.359 8.383 -0.273 1 98.19 172 ILE A CA 1
ATOM 1267 C C . ILE A 1 172 ? -11.602 8.453 -1.597 1 98.19 172 ILE A C 1
ATOM 1269 O O . ILE A 1 172 ? -11.625 9.484 -2.279 1 98.19 172 ILE A O 1
ATOM 1273 N N . ARG A 1 173 ? -10.945 7.367 -1.949 1 96.88 173 ARG A N 1
ATOM 1274 C CA . ARG A 1 173 ? -10.164 7.332 -3.178 1 96.88 173 ARG A CA 1
ATOM 1275 C C . ARG A 1 173 ? -11.047 7.543 -4.402 1 96.88 173 ARG A C 1
ATOM 1277 O O . ARG A 1 173 ? -10.695 8.297 -5.309 1 96.88 173 ARG A O 1
ATOM 1284 N N . SER A 1 174 ? -12.172 6.91 -4.383 1 95.88 174 SER A N 1
ATOM 1285 C CA . SER A 1 174 ? -13.094 7.02 -5.512 1 95.88 174 SER A CA 1
ATOM 1286 C C . SER A 1 174 ? -13.625 8.445 -5.652 1 95.88 174 SER A C 1
ATOM 1288 O O . SER A 1 174 ? -13.641 9 -6.75 1 95.88 174 SER A O 1
ATOM 1290 N N . VAL A 1 175 ? -13.992 9.008 -4.57 1 97.12 175 VAL A N 1
ATOM 1291 C CA . VAL A 1 175 ? -14.602 10.336 -4.551 1 97.12 175 VAL A CA 1
ATOM 1292 C C . VAL A 1 175 ? -13.547 11.391 -4.867 1 97.12 175 VAL A C 1
ATOM 1294 O O . VAL A 1 175 ? -13.859 12.422 -5.477 1 97.12 175 VAL A O 1
ATOM 1297 N N . CYS A 1 176 ? -12.336 11.133 -4.516 1 96.88 176 CYS A N 1
ATOM 1298 C CA . CYS A 1 176 ? -11.227 12.039 -4.777 1 96.88 176 CYS A CA 1
ATOM 1299 C C . CYS A 1 176 ? -11.164 12.406 -6.258 1 96.88 176 CYS A C 1
ATOM 1301 O O . CYS A 1 176 ? -11.031 13.578 -6.605 1 96.88 176 CYS A O 1
ATOM 1303 N N . GLY A 1 177 ? -11.266 11.422 -7.086 1 93.31 177 GLY A N 1
ATOM 1304 C CA . GLY A 1 177 ? -11.234 11.68 -8.516 1 93.31 177 GLY A CA 1
ATOM 1305 C C . GLY A 1 177 ? -12.43 12.477 -9 1 93.31 177 GLY A C 1
ATOM 1306 O O . GLY A 1 177 ? -12.297 13.352 -9.859 1 93.31 177 GLY A O 1
ATOM 1307 N N . ASP A 1 178 ? -13.539 12.258 -8.422 1 94.25 178 ASP A N 1
ATOM 1308 C CA . ASP A 1 178 ? -14.805 12.883 -8.805 1 94.25 178 ASP A CA 1
ATOM 1309 C C . ASP A 1 178 ? -14.844 14.352 -8.375 1 94.25 178 ASP A C 1
ATOM 1311 O O . ASP A 1 178 ? -15.133 15.234 -9.188 1 94.25 178 ASP A O 1
ATOM 1315 N N . LEU A 1 179 ? -14.453 14.586 -7.18 1 97.19 179 LEU A N 1
ATOM 1316 C CA . LEU A 1 179 ? -14.586 15.922 -6.609 1 97.19 179 LEU A CA 1
ATOM 1317 C C . LEU A 1 179 ? -13.391 16.797 -6.977 1 97.19 179 LEU A C 1
ATOM 1319 O O . LEU A 1 179 ? -13.461 18.031 -6.871 1 97.19 179 LEU A O 1
ATOM 1323 N N . GLY A 1 180 ? -12.281 16.203 -7.418 1 96.25 180 GLY A N 1
ATOM 1324 C CA . GLY A 1 180 ? -11.125 16.969 -7.848 1 96.25 180 GLY A CA 1
ATOM 1325 C C . GLY A 1 180 ? -11.438 17.938 -8.969 1 96.25 180 GLY A C 1
ATOM 1326 O O . GLY A 1 180 ? -10.828 19 -9.062 1 96.25 180 GLY A O 1
ATOM 1327 N N . LYS A 1 181 ? -12.414 17.578 -9.758 1 94.62 181 LYS A N 1
ATOM 1328 C CA . LYS A 1 181 ? -12.805 18.438 -10.883 1 94.62 181 LYS A CA 1
ATOM 1329 C C . LYS A 1 181 ? -13.391 19.75 -10.391 1 94.62 181 LYS A C 1
ATOM 1331 O O . LYS A 1 181 ? -13.352 20.766 -11.109 1 94.62 181 LYS A O 1
ATOM 1336 N N . HIS A 1 182 ? -13.906 19.734 -9.18 1 97 182 HIS A N 1
ATOM 1337 C CA . HIS A 1 182 ? -14.508 20.922 -8.586 1 97 182 HIS A CA 1
ATOM 1338 C C . HIS A 1 182 ? -13.547 21.609 -7.629 1 97 182 HIS A C 1
ATOM 1340 O O . HIS A 1 182 ? -13.93 22.547 -6.926 1 97 182 HIS A O 1
ATOM 1346 N N . GLY A 1 183 ? -12.305 21.094 -7.57 1 97.25 183 GLY A N 1
ATOM 1347 C CA . GLY A 1 183 ? -11.328 21.672 -6.664 1 97.25 183 GLY A CA 1
ATOM 1348 C C . GLY A 1 183 ? -11.562 21.312 -5.211 1 97.25 183 GLY A C 1
ATOM 1349 O O . GLY A 1 183 ? -11.047 21.969 -4.309 1 97.25 183 GLY A O 1
ATOM 1350 N N . ILE A 1 184 ? -12.406 20.344 -4.938 1 98.38 184 ILE A N 1
ATOM 1351 C CA . ILE A 1 184 ? -12.688 19.875 -3.582 1 98.38 184 ILE A CA 1
ATOM 1352 C C . ILE A 1 184 ? -11.75 18.719 -3.225 1 98.38 184 ILE A C 1
ATOM 1354 O O . ILE A 1 184 ? -11.594 17.781 -4.004 1 98.38 184 ILE A O 1
ATOM 1358 N N . ARG A 1 185 ? -11.062 18.812 -2.105 1 98.19 185 ARG A N 1
ATOM 1359 C CA . ARG A 1 185 ? -10.148 17.766 -1.637 1 98.19 185 ARG A CA 1
ATOM 1360 C C . ARG A 1 185 ? -10.852 16.812 -0.677 1 98.19 185 ARG A C 1
ATOM 1362 O O . ARG A 1 185 ? -11.727 17.234 0.091 1 98.19 185 ARG A O 1
ATOM 1369 N N . ILE A 1 186 ? -10.492 15.578 -0.729 1 98.44 186 ILE A N 1
ATOM 1370 C CA . ILE A 1 186 ? -10.961 14.609 0.259 1 98.44 186 ILE A CA 1
ATOM 1371 C C . ILE A 1 186 ? -9.789 13.75 0.727 1 98.44 186 ILE A C 1
ATOM 1373 O O . ILE A 1 186 ? -8.961 13.312 -0.084 1 98.44 186 ILE A O 1
ATOM 1377 N N . ASN A 1 187 ? -9.633 13.578 2.041 1 98.31 187 ASN A N 1
ATOM 1378 C CA . ASN A 1 187 ? -8.555 12.812 2.666 1 98.31 187 ASN A CA 1
ATOM 1379 C C . ASN A 1 187 ? -9.047 12.047 3.889 1 98.31 187 ASN A C 1
ATOM 1381 O O . ASN A 1 187 ? -10.18 12.242 4.332 1 98.31 187 ASN A O 1
ATOM 1385 N N . GLY A 1 188 ? -8.227 11.109 4.328 1 97.75 188 GLY A N 1
ATOM 1386 C CA . GLY A 1 188 ? -8.477 10.383 5.562 1 97.75 188 GLY A CA 1
ATOM 1387 C C . GLY A 1 188 ? -7.441 10.648 6.637 1 97.75 188 GLY A C 1
ATOM 1388 O O . GLY A 1 188 ? -6.281 10.938 6.328 1 97.75 188 GLY A O 1
ATOM 1389 N N . VAL A 1 189 ? -7.789 10.664 7.891 1 97.06 189 VAL A N 1
ATOM 1390 C CA . VAL A 1 189 ? -6.898 10.594 9.047 1 97.06 189 VAL A CA 1
ATOM 1391 C C . VAL A 1 189 ? -7.074 9.258 9.758 1 97.06 189 VAL A C 1
ATOM 1393 O O . VAL A 1 189 ? -8.203 8.82 10 1 97.06 189 VAL A O 1
ATOM 1396 N N . ALA A 1 190 ? -5.988 8.578 10.023 1 96.62 190 ALA A N 1
ATOM 1397 C CA . ALA A 1 190 ? -6.035 7.211 10.531 1 96.62 190 ALA A CA 1
ATOM 1398 C C . ALA A 1 190 ? -5.414 7.121 11.922 1 96.62 190 ALA A C 1
ATOM 1400 O O . ALA A 1 190 ? -4.234 6.789 12.062 1 96.62 190 ALA A O 1
ATOM 1401 N N . PRO A 1 191 ? -6.211 7.297 12.945 1 94.06 191 PRO A N 1
ATOM 1402 C CA . PRO A 1 191 ? -5.668 7.219 14.305 1 94.06 191 PRO A CA 1
ATOM 1403 C C . PRO A 1 191 ? -5.395 5.781 14.742 1 94.06 191 PRO A C 1
ATOM 1405 O O . PRO A 1 191 ? -6.078 4.855 14.305 1 94.06 191 PRO A O 1
ATOM 1408 N N . PHE A 1 192 ? -4.363 5.688 15.57 1 92.44 192 PHE A N 1
ATOM 1409 C CA . PHE A 1 192 ? -4.184 4.484 16.375 1 92.44 192 PHE A CA 1
ATOM 1410 C C . PHE A 1 192 ? -5.141 4.48 17.562 1 92.44 192 PHE A C 1
ATOM 1412 O O . PHE A 1 192 ? -6.199 5.109 17.516 1 92.44 192 PHE A O 1
ATOM 1419 N N . GLY A 1 193 ? -4.836 3.727 18.562 1 87.5 193 GLY A N 1
ATOM 1420 C CA . GLY A 1 193 ? -5.727 3.662 19.719 1 87.5 193 GLY A CA 1
ATOM 1421 C C . GLY A 1 193 ? -5.785 4.961 20.5 1 87.5 193 GLY A C 1
ATOM 1422 O O . GLY A 1 193 ? -4.754 5.461 20.953 1 87.5 193 GLY A O 1
ATOM 1423 N N . VAL A 1 194 ? -7 5.617 20.531 1 87.19 194 VAL A N 1
ATOM 1424 C CA . VAL A 1 194 ? -7.254 6.824 21.312 1 87.19 194 VAL A CA 1
ATOM 1425 C C . VAL A 1 194 ? -8.289 6.535 22.406 1 87.19 194 VAL A C 1
ATOM 1427 O O . VAL A 1 194 ? -9.328 5.938 22.125 1 87.19 194 VAL A O 1
ATOM 1430 N N . ALA A 1 195 ? -7.914 6.961 23.594 1 83.75 195 ALA A N 1
ATOM 1431 C CA . ALA A 1 195 ? -8.891 6.805 24.672 1 83.75 195 ALA A CA 1
ATOM 1432 C C . ALA A 1 195 ? -10.008 7.836 24.547 1 83.75 195 ALA A C 1
ATOM 1434 O O . ALA A 1 195 ? -9.797 9.023 24.828 1 83.75 195 ALA A O 1
ATOM 1435 N N . THR A 1 196 ? -11.109 7.398 24.031 1 82.69 196 THR A N 1
ATOM 1436 C CA . THR A 1 196 ? -12.336 8.18 23.922 1 82.69 196 THR A CA 1
ATOM 1437 C C . THR A 1 196 ? -13.539 7.379 24.406 1 82.69 196 THR A C 1
ATOM 1439 O O . THR A 1 196 ? -13.398 6.23 24.828 1 82.69 196 THR A O 1
ATOM 1442 N N . ALA A 1 197 ? -14.703 8.016 24.359 1 74.38 197 ALA A N 1
ATOM 1443 C CA . ALA A 1 197 ? -15.922 7.32 24.766 1 74.38 197 ALA A CA 1
ATOM 1444 C C . ALA A 1 197 ? -16.172 6.105 23.875 1 74.38 197 ALA A C 1
ATOM 1446 O O . ALA A 1 197 ? -16.859 5.164 24.281 1 74.38 197 ALA A O 1
ATOM 1447 N N . MET A 1 198 ? -15.633 6.109 22.75 1 74.56 198 MET A N 1
ATOM 1448 C CA . MET A 1 198 ? -15.773 4.984 21.828 1 74.56 198 MET A CA 1
ATOM 1449 C C . MET A 1 198 ? -15.016 3.764 22.344 1 74.56 198 MET A C 1
ATOM 1451 O O . MET A 1 198 ? -15.469 2.631 22.172 1 74.56 198 MET A O 1
ATOM 1455 N N . THR A 1 199 ? -13.93 4.012 23.016 1 74.75 199 THR A N 1
ATOM 1456 C CA . THR A 1 199 ? -13.055 2.906 23.375 1 74.75 199 THR A CA 1
ATOM 1457 C C . THR A 1 199 ? -13.008 2.729 24.891 1 74.75 199 THR A C 1
ATOM 1459 O O . THR A 1 199 ? -12.523 1.711 25.391 1 74.75 199 THR A O 1
ATOM 1462 N N . SER A 1 200 ? -13.477 3.801 25.625 1 76.5 200 SER A N 1
ATOM 1463 C CA . SER A 1 200 ? -13.383 3.748 27.078 1 76.5 200 SER A CA 1
ATOM 1464 C C . SER A 1 200 ? -14.578 4.426 27.75 1 76.5 200 SER A C 1
ATOM 1466 O O . SER A 1 200 ? -14.977 5.52 27.344 1 76.5 200 SER A O 1
ATOM 1468 N N . HIS A 1 201 ? -15.07 3.805 28.812 1 77.5 201 HIS A N 1
ATOM 1469 C CA . HIS A 1 201 ? -16.266 4.34 29.469 1 77.5 201 HIS A CA 1
ATOM 1470 C C . HIS A 1 201 ? -15.914 4.992 30.797 1 77.5 201 HIS A C 1
ATOM 1472 O O . HIS A 1 201 ? -16.75 5.664 31.406 1 77.5 201 HIS A O 1
ATOM 1478 N N . ASP A 1 202 ? -14.773 4.703 31.188 1 80.62 202 ASP A N 1
ATOM 1479 C CA . ASP A 1 202 ? -14.344 5.277 32.469 1 80.62 202 ASP A CA 1
ATOM 1480 C C . ASP A 1 202 ? -12.836 5.551 32.469 1 80.62 202 ASP A C 1
ATOM 1482 O O . ASP A 1 202 ? -12.156 5.277 31.469 1 80.62 202 ASP A O 1
ATOM 1486 N N . GLU A 1 203 ? -12.422 6.117 33.469 1 83.56 203 GLU A N 1
ATOM 1487 C CA . GLU A 1 203 ? -11.023 6.539 33.562 1 83.56 203 GLU A CA 1
ATOM 1488 C C . GLU A 1 203 ? -10.086 5.34 33.594 1 83.56 203 GLU A C 1
ATOM 1490 O O . GLU A 1 203 ? -8.984 5.402 33.031 1 83.56 203 GLU A O 1
ATOM 1495 N N . GLU A 1 204 ? -10.555 4.32 34.219 1 81.88 204 GLU A N 1
ATOM 1496 C CA . GLU A 1 204 ? -9.711 3.129 34.312 1 81.88 204 GLU A CA 1
ATOM 1497 C C . GLU A 1 204 ? -9.5 2.496 32.938 1 81.88 204 GLU A C 1
ATOM 1499 O O . GLU A 1 204 ? -8.383 2.125 32.594 1 81.88 204 GLU A O 1
ATOM 1504 N N . THR A 1 205 ? -10.555 2.436 32.219 1 82.31 205 THR A N 1
ATOM 1505 C CA . THR A 1 205 ? -10.469 1.86 30.891 1 82.31 205 THR A CA 1
ATOM 1506 C C . THR A 1 205 ? -9.688 2.781 29.953 1 82.31 205 THR A C 1
ATOM 1508 O O . THR A 1 205 ? -8.977 2.312 29.062 1 82.31 205 THR A O 1
ATOM 1511 N N . ALA A 1 206 ? -9.844 4.02 30.141 1 85.62 206 ALA A N 1
ATOM 1512 C CA . ALA A 1 206 ? -9.07 4.98 29.359 1 85.62 206 ALA A CA 1
ATOM 1513 C C . ALA A 1 206 ? -7.574 4.793 29.578 1 85.62 206 ALA A C 1
ATOM 1515 O O . ALA A 1 206 ? -6.793 4.809 28.625 1 85.62 206 ALA A O 1
ATOM 1516 N N . LYS A 1 207 ? -7.227 4.559 30.859 1 86.94 207 LYS A N 1
ATOM 1517 C CA . LYS A 1 207 ? -5.828 4.324 31.188 1 86.94 207 LYS A CA 1
ATOM 1518 C C . LYS A 1 207 ? -5.316 3.031 30.562 1 86.94 207 LYS A C 1
ATOM 1520 O O . LYS A 1 207 ? -4.172 2.963 30.109 1 86.94 207 LYS A O 1
ATOM 1525 N N . GLN A 1 208 ? -6.168 2.098 30.484 1 83.56 208 GLN A N 1
ATOM 1526 C CA . GLN A 1 208 ? -5.789 0.822 29.891 1 83.56 208 GLN A CA 1
ATOM 1527 C C . GLN A 1 208 ? -5.551 0.968 28.391 1 83.56 208 GLN A C 1
ATOM 1529 O O . GLN A 1 208 ? -4.613 0.381 27.844 1 83.56 208 GLN A O 1
ATOM 1534 N N . VAL A 1 209 ? -6.383 1.726 27.797 1 84.19 209 VAL A N 1
ATOM 1535 C CA . VAL A 1 209 ? -6.242 1.969 26.359 1 84.19 209 VAL A CA 1
ATOM 1536 C C . VAL A 1 209 ? -4.926 2.697 26.094 1 84.19 209 VAL A C 1
ATOM 1538 O O . VAL A 1 209 ? -4.199 2.352 25.156 1 84.19 209 VAL A O 1
ATOM 1541 N N . GLU A 1 210 ? -4.637 3.623 26.859 1 86.75 210 GLU A N 1
ATOM 1542 C CA . GLU A 1 210 ? -3.412 4.398 26.688 1 86.75 210 GLU A CA 1
ATOM 1543 C C . GLU A 1 210 ? -2.176 3.539 26.938 1 86.75 210 GLU A C 1
ATOM 1545 O O . GLU A 1 210 ? -1.191 3.631 26.203 1 86.75 210 GLU A O 1
ATOM 1550 N N . GLU A 1 211 ? -2.262 2.691 27.984 1 85.88 211 GLU A N 1
ATOM 1551 C CA . GLU A 1 211 ? -1.148 1.801 28.297 1 85.88 211 GLU A CA 1
ATOM 1552 C C . GLU A 1 211 ? -0.922 0.787 27.172 1 85.88 211 GLU A C 1
ATOM 1554 O O . GLU A 1 211 ? 0.22 0.51 26.797 1 85.88 211 GLU A O 1
ATOM 1559 N N . TYR A 1 212 ? -2.02 0.352 26.719 1 83.25 212 TYR A N 1
ATOM 1560 C CA . TYR A 1 212 ? -1.936 -0.588 25.594 1 83.25 212 TYR A CA 1
ATOM 1561 C C . TYR A 1 212 ? -1.311 0.07 24.375 1 83.25 212 TYR A C 1
ATOM 1563 O O . TYR A 1 212 ? -0.409 -0.494 23.75 1 83.25 212 TYR A O 1
ATOM 1571 N N . SER A 1 213 ? -1.764 1.2 24.062 1 85.44 213 SER A N 1
ATOM 1572 C CA . SER A 1 213 ? -1.288 1.914 22.875 1 85.44 213 SER A CA 1
ATOM 1573 C C . SER A 1 213 ? 0.181 2.299 23.016 1 85.44 213 SER A C 1
ATOM 1575 O O . SER A 1 213 ? 0.929 2.279 22.047 1 85.44 213 SER A O 1
ATOM 1577 N N . GLU A 1 214 ? 0.511 2.635 24.203 1 87.38 214 GLU A N 1
ATOM 1578 C CA . GLU A 1 214 ? 1.911 2.971 24.438 1 87.38 214 GLU A CA 1
ATOM 1579 C C . GLU A 1 214 ? 2.805 1.743 24.312 1 87.38 214 GLU A C 1
ATOM 1581 O O . GLU A 1 214 ? 3.908 1.829 23.766 1 87.38 214 GLU A O 1
ATOM 1586 N N . ALA A 1 215 ? 2.35 0.645 24.844 1 87 215 ALA A N 1
ATOM 1587 C CA . ALA A 1 215 ? 3.125 -0.592 24.797 1 87 215 ALA A CA 1
ATOM 1588 C C . ALA A 1 215 ? 3.283 -1.08 23.359 1 87 215 ALA A C 1
ATOM 1590 O O . ALA A 1 215 ? 4.359 -1.535 22.969 1 87 215 ALA A O 1
ATOM 1591 N N . LYS A 1 216 ? 2.264 -0.917 22.578 1 88.12 216 LYS A N 1
ATOM 1592 C CA . LYS A 1 216 ? 2.264 -1.46 21.219 1 88.12 216 LYS A CA 1
ATOM 1593 C C . LYS A 1 216 ? 2.83 -0.45 20.219 1 88.12 216 LYS A C 1
ATOM 1595 O O . LYS A 1 216 ? 3.293 -0.828 19.141 1 88.12 216 LYS A O 1
ATOM 1600 N N . GLY A 1 217 ? 2.732 0.828 20.594 1 90.25 217 GLY A N 1
ATOM 1601 C CA . GLY A 1 217 ? 3.26 1.869 19.719 1 90.25 217 GLY A CA 1
ATOM 1602 C C . GLY A 1 217 ? 4.766 1.805 19.562 1 90.25 217 GLY A C 1
ATOM 1603 O O . GLY A 1 217 ? 5.48 1.439 20.5 1 90.25 217 GLY A O 1
ATOM 1604 N N . ILE A 1 218 ? 5.297 2.182 18.422 1 91.88 218 ILE A N 1
ATOM 1605 C CA . ILE A 1 218 ? 6.723 2.158 18.125 1 91.88 218 ILE A CA 1
ATOM 1606 C C . ILE A 1 218 ? 7.387 3.42 18.688 1 91.88 218 ILE A C 1
ATOM 1608 O O . ILE A 1 218 ? 8.516 3.369 19.188 1 91.88 218 ILE A O 1
ATOM 1612 N N . LEU A 1 219 ? 6.664 4.508 18.547 1 93.69 219 LEU A N 1
ATOM 1613 C CA . LEU A 1 219 ? 7.152 5.781 19.062 1 93.69 219 LEU A CA 1
ATOM 1614 C C . LEU A 1 219 ? 6.996 5.836 20.578 1 93.69 219 LEU A C 1
ATOM 1616 O O . LEU A 1 219 ? 5.891 6.039 21.094 1 93.69 219 LEU A O 1
ATOM 1620 N N . LYS A 1 220 ? 8.031 5.727 21.281 1 91.81 220 LYS A N 1
ATOM 1621 C CA . LYS A 1 220 ? 7.969 5.672 22.734 1 91.81 220 LYS A CA 1
ATOM 1622 C C . LYS A 1 220 ? 7.973 7.07 23.344 1 91.81 220 LYS A C 1
ATOM 1624 O O . LYS A 1 220 ? 8.438 8.023 22.719 1 91.81 220 LYS A O 1
ATOM 1629 N N . GLY A 1 221 ? 7.391 7.223 24.469 1 87 221 GLY A N 1
ATOM 1630 C CA . GLY A 1 221 ? 7.336 8.492 25.172 1 87 221 GLY A CA 1
ATOM 1631 C C . GLY A 1 221 ? 6.215 9.391 24.688 1 87 221 GLY A C 1
ATOM 1632 O O . GLY A 1 221 ? 6.188 10.586 25 1 87 221 GLY A O 1
ATOM 1633 N N . ALA A 1 222 ? 5.391 8.844 23.859 1 85.44 222 ALA A N 1
ATOM 1634 C CA . ALA A 1 222 ? 4.238 9.594 23.359 1 85.44 222 ALA A CA 1
ATOM 1635 C C . ALA A 1 222 ? 2.965 8.758 23.453 1 85.44 222 ALA A C 1
ATOM 1637 O O . ALA A 1 222 ? 2.99 7.547 23.25 1 85.44 222 ALA A O 1
ATOM 1638 N N . VAL A 1 223 ? 1.85 9.445 23.891 1 83.5 223 VAL A N 1
ATOM 1639 C CA . VAL A 1 223 ? 0.526 8.828 23.922 1 83.5 223 VAL A CA 1
ATOM 1640 C C . VAL A 1 223 ? -0.431 9.617 23.031 1 83.5 223 VAL A C 1
ATOM 1642 O O . VAL A 1 223 ? -0.515 10.844 23.141 1 83.5 223 VAL A O 1
ATOM 1645 N N . LEU A 1 224 ? -1.06 8.914 22.156 1 87.38 224 LEU A N 1
ATOM 1646 C CA . LEU A 1 224 ? -2.018 9.57 21.266 1 87.38 224 LEU A CA 1
ATOM 1647 C C . LEU A 1 224 ? -3.268 9.992 22.031 1 87.38 224 LEU A C 1
ATOM 1649 O O . LEU A 1 224 ? -3.875 9.172 22.734 1 87.38 224 LEU A O 1
ATOM 1653 N N . LYS A 1 225 ? -3.596 11.219 21.922 1 86.88 225 LYS A N 1
ATOM 1654 C CA . LYS A 1 225 ? -4.793 11.781 22.531 1 86.88 225 LYS A CA 1
ATOM 1655 C C . LYS A 1 225 ? -5.695 12.43 21.484 1 86.88 225 LYS A C 1
ATOM 1657 O O . LYS A 1 225 ? -5.258 12.719 20.375 1 86.88 225 LYS A O 1
ATOM 1662 N N . ALA A 1 226 ? -6.945 12.539 21.891 1 86.31 226 ALA A N 1
ATOM 1663 C CA . ALA A 1 226 ? -7.859 13.227 20.984 1 86.31 226 ALA A CA 1
ATOM 1664 C C . ALA A 1 226 ? -7.348 14.625 20.641 1 86.31 226 ALA A C 1
ATOM 1666 O O . ALA A 1 226 ? -7.496 15.086 19.5 1 86.31 226 ALA A O 1
ATOM 1667 N N . ARG A 1 227 ? -6.801 15.148 21.656 1 83.31 227 ARG A N 1
ATOM 1668 C CA . ARG A 1 227 ? -6.094 16.422 21.5 1 83.31 227 ARG A CA 1
ATOM 1669 C C . ARG A 1 227 ? -4.75 16.391 22.219 1 83.31 227 ARG A C 1
ATOM 1671 O O . ARG A 1 227 ? -4.695 16.141 23.438 1 83.31 227 ARG A O 1
ATOM 1678 N N . HIS A 1 228 ? -3.711 16.453 21.531 1 69.38 228 HIS A N 1
ATOM 1679 C CA . HIS A 1 228 ? -2.408 16.5 22.188 1 69.38 228 HIS A CA 1
ATOM 1680 C C . HIS A 1 228 ? -2.146 17.859 22.797 1 69.38 228 HIS A C 1
ATOM 1682 O O . HIS A 1 228 ? -2.334 18.891 22.141 1 69.38 228 HIS A O 1
ATOM 1688 N N . PRO A 1 229 ? -2.084 17.719 24.344 1 49.12 229 PRO A N 1
ATOM 1689 C CA . PRO A 1 229 ? -1.778 19 24.969 1 49.12 229 PRO A CA 1
ATOM 1690 C C . PRO A 1 229 ? -0.456 19.594 24.484 1 49.12 229 PRO A C 1
ATOM 1692 O O . PRO A 1 229 ? 0.47 18.844 24.141 1 49.12 229 PRO A O 1
ATOM 1695 N N . TYR A 1 230 ? -0.508 20.734 23.812 1 46 230 TYR A N 1
ATOM 1696 C CA . TYR A 1 230 ? 0.783 21.391 23.641 1 46 230 TYR A CA 1
ATOM 1697 C C . TYR A 1 230 ? 1.532 21.469 24.969 1 46 230 TYR A C 1
ATOM 1699 O O . TYR A 1 230 ? 0.916 21.578 26.031 1 46 230 TYR A O 1
ATOM 1707 N N . PRO A 1 231 ? 2.723 20.969 25.109 1 40.84 231 PRO A N 1
ATOM 1708 C CA . PRO A 1 231 ? 3.402 21.109 26.406 1 40.84 231 PRO A CA 1
ATOM 1709 C C . PRO A 1 231 ? 3.008 22.391 27.141 1 40.84 231 PRO A C 1
ATOM 1711 O O . PRO A 1 231 ? 2.625 23.375 26.516 1 40.84 231 PRO A O 1
ATOM 1714 N N . SER A 1 232 ? 2.598 22.25 28.469 1 35 232 SER A N 1
ATOM 1715 C CA . SER A 1 232 ? 2.045 23.141 29.484 1 35 232 SER A CA 1
ATOM 1716 C C . SER A 1 232 ? 2.691 24.516 29.422 1 35 232 SER A C 1
ATOM 1718 O O . SER A 1 232 ? 2.359 25.406 30.219 1 35 232 SER A O 1
ATOM 1720 N N . ASN A 1 233 ? 3.957 24.703 28.984 1 35.19 233 ASN A N 1
ATOM 1721 C CA . ASN A 1 233 ? 4.215 26.125 29.219 1 35.19 233 ASN A CA 1
ATOM 1722 C C . ASN A 1 233 ? 3.234 27 28.453 1 35.19 233 ASN A C 1
ATOM 1724 O O . ASN A 1 233 ? 3.303 27.109 27.234 1 35.19 233 ASN A O 1
ATOM 1728 N N . PHE A 1 234 ? 2.111 27.297 29 1 34.91 234 PHE A N 1
ATOM 1729 C CA . PHE A 1 234 ? 0.938 28.062 28.594 1 34.91 234 PHE A CA 1
ATOM 1730 C C . PHE A 1 234 ? 1.336 29.266 27.734 1 34.91 234 PHE A C 1
ATOM 1732 O O . PHE A 1 234 ? 0.58 29.672 26.859 1 34.91 234 PHE A O 1
ATOM 1739 N N . ARG A 1 235 ? 2.242 30.047 28.188 1 41.62 235 ARG A N 1
ATOM 1740 C CA . ARG A 1 235 ? 2.688 31.281 27.531 1 41.62 235 ARG A CA 1
ATOM 1741 C C . ARG A 1 235 ? 3.154 31.016 26.109 1 41.62 235 ARG A C 1
ATOM 1743 O O . ARG A 1 235 ? 2.896 31.812 25.203 1 41.62 235 ARG A O 1
ATOM 1750 N N . ASN A 1 236 ? 3.785 29.875 25.875 1 42.09 236 ASN A N 1
ATOM 1751 C CA . ASN A 1 236 ? 4.383 29.562 24.578 1 42.09 236 ASN A CA 1
ATOM 1752 C C . ASN A 1 236 ? 3.35 29 23.609 1 42.09 236 ASN A C 1
ATOM 1754 O O . ASN A 1 236 ? 3.461 29.203 22.391 1 42.09 236 ASN A O 1
ATOM 1758 N N . VAL A 1 237 ? 2.359 28.297 24.094 1 42.16 237 VAL A N 1
ATOM 1759 C CA . VAL A 1 237 ? 1.322 27.781 23.203 1 42.16 237 VAL A CA 1
ATOM 1760 C C . VAL A 1 237 ? 0.481 28.938 22.672 1 42.16 237 VAL A C 1
ATOM 1762 O O . VAL A 1 237 ? 0.179 29 21.469 1 42.16 237 VAL A O 1
ATOM 1765 N N . LEU A 1 238 ? -0.015 29.75 23.641 1 41.38 238 LEU A N 1
ATOM 1766 C CA . LEU A 1 238 ? -0.796 30.891 23.203 1 41.38 238 LEU A CA 1
ATOM 1767 C C . LEU A 1 238 ? -0.001 31.734 22.203 1 41.38 238 LEU A C 1
ATOM 1769 O O . LEU A 1 238 ? -0.545 32.188 21.203 1 41.38 238 LEU A O 1
ATOM 1773 N N . LEU A 1 239 ? 1.287 31.922 22.531 1 43.78 239 LEU A N 1
ATOM 1774 C CA . LEU A 1 239 ? 2.129 32.719 21.656 1 43.78 239 LEU A CA 1
ATOM 1775 C C . LEU A 1 239 ? 2.385 32 20.344 1 43.78 239 LEU A C 1
ATOM 1777 O O . LEU A 1 239 ? 2.459 32.625 19.281 1 43.78 239 LEU A O 1
ATOM 1781 N N . THR A 1 240 ? 2.594 30.641 20.375 1 47.97 240 THR A N 1
ATOM 1782 C CA . THR A 1 240 ? 2.762 29.875 19.141 1 47.97 240 THR A CA 1
ATOM 1783 C C . THR A 1 240 ? 1.487 29.922 18.297 1 47.97 240 THR A C 1
ATOM 1785 O O . THR A 1 240 ? 1.548 30.062 17.078 1 47.97 240 THR A O 1
ATOM 1788 N N . ILE A 1 241 ? 0.336 29.734 18.953 1 50.31 241 ILE A N 1
ATOM 1789 C CA . ILE A 1 241 ? -0.933 29.844 18.234 1 50.31 241 ILE A CA 1
ATOM 1790 C C . ILE A 1 241 ? -1.09 31.25 17.672 1 50.31 241 ILE A C 1
ATOM 1792 O O . ILE A 1 241 ? -1.504 31.422 16.531 1 50.31 241 ILE A O 1
ATOM 1796 N N . MET A 1 242 ? -0.789 32.219 18.625 1 49.41 242 MET A N 1
ATOM 1797 C CA . MET A 1 242 ? -0.997 33.594 18.203 1 49.41 242 MET A CA 1
ATOM 1798 C C . MET A 1 242 ? 0.082 34.031 17.219 1 49.41 242 MET A C 1
ATOM 1800 O O . MET A 1 242 ? -0.192 34.781 16.281 1 49.41 242 MET A O 1
ATOM 1804 N N . SER A 1 243 ? 1.395 33.531 17.531 1 54.94 243 SER A N 1
ATOM 1805 C CA . SER A 1 243 ? 2.492 34 16.703 1 54.94 243 SER A CA 1
ATOM 1806 C C . SER A 1 243 ? 2.588 33.188 15.406 1 54.94 243 SER A C 1
ATOM 1808 O O . SER A 1 243 ? 3.152 33.656 14.414 1 54.94 243 SER A O 1
ATOM 1810 N N . GLY A 1 244 ? 1.929 31.953 15.25 1 70.25 244 GLY A N 1
ATOM 1811 C CA . GLY A 1 244 ? 1.946 31.156 14.031 1 70.25 244 GLY A CA 1
ATOM 1812 C C . GLY A 1 244 ? 3.273 30.469 13.789 1 70.25 244 GLY A C 1
ATOM 1813 O O . GLY A 1 244 ? 3.477 29.859 12.742 1 70.25 244 GLY A O 1
ATOM 1814 N N . ASN A 1 245 ? 4.324 30.609 14.82 1 87.38 245 ASN A N 1
ATOM 1815 C CA . ASN A 1 245 ? 5.645 30.031 14.609 1 87.38 245 ASN A CA 1
ATOM 1816 C C . ASN A 1 245 ? 5.68 28.547 15 1 87.38 245 ASN A C 1
ATOM 1818 O O . ASN A 1 245 ? 5.852 28.219 16.172 1 87.38 245 ASN A O 1
ATOM 1822 N N . ARG A 1 246 ? 5.781 27.672 14.188 1 91.56 246 ARG A N 1
ATOM 1823 C CA . ARG A 1 246 ? 5.613 26.234 14.359 1 91.56 246 ARG A CA 1
ATOM 1824 C C . ARG A 1 246 ? 6.957 25.547 14.586 1 91.56 246 ARG A C 1
ATOM 1826 O O . ARG A 1 246 ? 7.008 24.375 14.953 1 91.56 246 ARG A O 1
ATOM 1833 N N . LEU A 1 247 ? 8.062 26.359 14.414 1 97.19 247 LEU A N 1
ATOM 1834 C CA . LEU A 1 247 ? 9.398 25.797 14.617 1 97.19 247 LEU A CA 1
ATOM 1835 C C . LEU A 1 247 ? 10.242 26.703 15.492 1 97.19 247 LEU A C 1
ATOM 1837 O O . LEU A 1 247 ? 11.453 26.812 15.305 1 97.19 247 LEU A O 1
ATOM 1841 N N . ASP A 1 248 ? 9.562 27.391 16.375 1 94.94 248 ASP A N 1
ATOM 1842 C CA . ASP A 1 248 ? 10.242 28.375 17.219 1 94.94 248 ASP A CA 1
ATOM 1843 C C . ASP A 1 248 ? 11.383 27.719 18 1 94.94 248 ASP A C 1
ATOM 1845 O O . ASP A 1 248 ? 11.156 26.812 18.797 1 94.94 248 ASP A O 1
ATOM 1849 N N . GLY A 1 249 ? 12.562 28.188 17.672 1 95.31 249 GLY A N 1
ATOM 1850 C CA . GLY A 1 249 ? 13.734 27.75 18.406 1 95.31 249 GLY A CA 1
ATOM 1851 C C . GLY A 1 249 ? 14.289 26.422 17.922 1 95.31 249 GLY A C 1
ATOM 1852 O O . GLY A 1 249 ? 15.297 25.938 18.438 1 95.31 249 GLY A O 1
ATOM 1853 N N . LYS A 1 250 ? 13.688 25.828 16.969 1 98.06 250 LYS A N 1
ATOM 1854 C CA . LYS A 1 250 ? 14.156 24.547 16.453 1 98.06 250 LYS A CA 1
ATOM 1855 C C . LYS A 1 250 ? 15.375 24.719 15.555 1 98.06 250 LYS A C 1
ATOM 1857 O O . LYS A 1 250 ? 15.445 25.672 14.781 1 98.06 250 LYS A O 1
ATOM 1862 N N . ILE A 1 251 ? 16.359 23.859 15.719 1 98.88 251 ILE A N 1
ATOM 1863 C CA . ILE A 1 251 ? 17.531 23.812 14.852 1 98.88 251 ILE A CA 1
ATOM 1864 C C . ILE A 1 251 ? 17.312 22.812 13.719 1 98.88 251 ILE A C 1
ATOM 1866 O O . ILE A 1 251 ? 17.031 21.625 13.977 1 98.88 251 ILE A O 1
ATOM 1870 N N . VAL A 1 252 ? 17.438 23.281 12.453 1 98.94 252 VAL A N 1
ATOM 1871 C CA . VAL A 1 252 ? 17.016 22.484 11.305 1 98.94 252 VAL A CA 1
ATOM 1872 C C . VAL A 1 252 ? 18.156 22.391 10.297 1 98.94 252 VAL A C 1
ATOM 1874 O O . VAL A 1 252 ? 18.781 23.406 9.969 1 98.94 252 VAL A O 1
ATOM 1877 N N . ILE A 1 253 ? 18.469 21.203 9.844 1 98.94 253 ILE A N 1
ATOM 1878 C CA . ILE A 1 253 ? 19.297 21 8.656 1 98.94 253 ILE A CA 1
ATOM 1879 C C . ILE A 1 253 ? 18.406 20.719 7.445 1 98.94 253 ILE A C 1
ATOM 1881 O O . ILE A 1 253 ? 17.484 19.906 7.523 1 98.94 253 ILE A O 1
ATOM 1885 N N . ILE A 1 254 ? 18.625 21.375 6.344 1 98.94 254 ILE A N 1
ATOM 1886 C CA . ILE A 1 254 ? 17.953 21.094 5.074 1 98.94 254 ILE A CA 1
ATOM 1887 C C . ILE A 1 254 ? 19 20.781 4.004 1 98.94 254 ILE A C 1
ATOM 1889 O O . ILE A 1 254 ? 19.781 21.656 3.623 1 98.94 254 ILE A O 1
ATOM 1893 N N . THR A 1 255 ? 19.016 19.578 3.523 1 98.94 255 THR A N 1
ATOM 1894 C CA . THR A 1 255 ? 19.906 19.25 2.412 1 98.94 255 THR A CA 1
ATOM 1895 C C . THR A 1 255 ? 19.25 19.594 1.078 1 98.94 255 THR A C 1
ATOM 1897 O O . THR A 1 255 ? 18.031 19.562 0.948 1 98.94 255 THR A O 1
ATOM 1900 N N . GLY A 1 256 ? 20.094 19.859 0.118 1 98.69 256 GLY A N 1
ATOM 1901 C CA . GLY A 1 256 ? 19.516 20.406 -1.097 1 98.69 256 GLY A CA 1
ATOM 1902 C C . GLY A 1 256 ? 18.75 21.688 -0.858 1 98.69 256 GLY A C 1
ATOM 1903 O O . GLY A 1 256 ? 17.703 21.906 -1.466 1 98.69 256 GLY A O 1
ATOM 1904 N N . GLY A 1 257 ? 19.219 22.484 0.007 1 98.75 257 GLY A N 1
ATOM 1905 C CA . GLY A 1 257 ? 18.438 23.625 0.494 1 98.75 257 GLY A CA 1
ATOM 1906 C C . GLY A 1 257 ? 18.656 24.875 -0.318 1 98.75 257 GLY A C 1
ATOM 1907 O O . GLY A 1 257 ? 18.016 25.906 -0.054 1 98.75 257 GLY A O 1
ATOM 1908 N N . ALA A 1 258 ? 19.5 24.844 -1.381 1 98.38 258 ALA A N 1
ATOM 1909 C CA . ALA A 1 258 ? 19.891 26.047 -2.1 1 98.38 258 ALA A CA 1
ATOM 1910 C C . ALA A 1 258 ? 18.891 26.375 -3.203 1 98.38 258 ALA A C 1
ATOM 1912 O O . ALA A 1 258 ? 18.875 27.5 -3.73 1 98.38 258 ALA A O 1
ATOM 1913 N N . SER A 1 259 ? 18.031 25.422 -3.562 1 97.06 259 SER A N 1
ATOM 1914 C CA . SER A 1 259 ? 17.109 25.656 -4.668 1 97.06 259 SER A CA 1
ATOM 1915 C C . SER A 1 259 ? 15.844 24.828 -4.508 1 97.06 259 SER A C 1
ATOM 1917 O O . SER A 1 259 ? 15.75 23.984 -3.617 1 97.06 259 SER A O 1
ATOM 1919 N N . GLY A 1 260 ? 14.82 25.188 -5.297 1 97.81 260 GLY A N 1
ATOM 1920 C CA . GLY A 1 260 ? 13.609 24.391 -5.406 1 97.81 260 GLY A CA 1
ATOM 1921 C C . GLY A 1 260 ? 12.852 24.266 -4.098 1 97.81 260 GLY A C 1
ATOM 1922 O O . GLY A 1 260 ? 12.617 25.266 -3.412 1 97.81 260 GLY A O 1
ATOM 1923 N N . ILE A 1 261 ? 12.477 23.031 -3.775 1 98.69 261 ILE A N 1
ATOM 1924 C CA . ILE A 1 261 ? 11.711 22.75 -2.57 1 98.69 261 ILE A CA 1
ATOM 1925 C C . ILE A 1 261 ? 12.547 23.062 -1.335 1 98.69 261 ILE A C 1
ATOM 1927 O O . ILE A 1 261 ? 12.039 23.578 -0.342 1 98.69 261 ILE A O 1
ATOM 1931 N N . GLY A 1 262 ? 13.844 22.75 -1.416 1 98.81 262 GLY A N 1
ATOM 1932 C CA . GLY A 1 262 ? 14.734 23.016 -0.3 1 98.81 262 GLY A CA 1
ATOM 1933 C C . GLY A 1 262 ? 14.828 24.5 0.046 1 98.81 262 GLY A C 1
ATOM 1934 O O . GLY A 1 262 ? 14.727 24.875 1.216 1 98.81 262 GLY A O 1
ATOM 1935 N N . ALA A 1 263 ? 14.961 25.312 -0.965 1 98.81 263 ALA A N 1
ATOM 1936 C CA . ALA A 1 263 ? 15.062 26.75 -0.745 1 98.81 263 ALA A CA 1
ATOM 1937 C C . ALA A 1 263 ? 13.766 27.312 -0.177 1 98.81 263 ALA A C 1
ATOM 1939 O O . ALA A 1 263 ? 13.781 28.125 0.75 1 98.81 263 ALA A O 1
ATOM 1940 N N . GLU A 1 264 ? 12.664 26.859 -0.773 1 98.69 264 GLU A N 1
ATOM 1941 C CA . GLU A 1 264 ? 11.359 27.297 -0.275 1 98.69 264 GLU A CA 1
ATOM 1942 C C . GLU A 1 264 ? 11.148 26.859 1.171 1 98.69 264 GLU A C 1
ATOM 1944 O O . GLU A 1 264 ? 10.547 27.594 1.963 1 98.69 264 GLU A O 1
ATOM 1949 N N . SER A 1 265 ? 11.602 25.672 1.507 1 98.88 265 SER A N 1
ATOM 1950 C CA . SER A 1 265 ? 11.484 25.172 2.873 1 98.88 265 SER A CA 1
ATOM 1951 C C . SER A 1 265 ? 12.359 25.969 3.83 1 98.88 265 SER A C 1
ATOM 1953 O O . SER A 1 265 ? 11.953 26.266 4.953 1 98.88 265 SER A O 1
ATOM 1955 N N . ALA A 1 266 ? 13.586 26.266 3.375 1 98.88 266 ALA A N 1
ATOM 1956 C CA . ALA A 1 266 ? 14.477 27.062 4.211 1 98.88 266 ALA A CA 1
ATOM 1957 C C . ALA A 1 266 ? 13.828 28.406 4.566 1 98.88 266 ALA A C 1
ATOM 1959 O O . ALA A 1 266 ? 13.844 28.812 5.73 1 98.88 266 ALA A O 1
ATOM 1960 N N . MET A 1 267 ? 13.242 29.047 3.578 1 98.75 267 MET A N 1
ATOM 1961 C CA . MET A 1 267 ? 12.57 30.328 3.801 1 98.75 267 MET A CA 1
ATOM 1962 C C . MET A 1 267 ? 11.383 30.172 4.742 1 98.75 267 MET A C 1
ATOM 1964 O O . MET A 1 267 ? 11.266 30.891 5.727 1 98.75 267 MET A O 1
ATOM 1968 N N . LEU A 1 268 ? 10.562 29.156 4.461 1 98.56 268 LEU A N 1
ATOM 1969 C CA . LEU A 1 268 ? 9.336 28.953 5.234 1 98.56 268 LEU A CA 1
ATOM 1970 C C . LEU A 1 268 ? 9.664 28.578 6.676 1 98.56 268 LEU A C 1
ATOM 1972 O O . LEU A 1 268 ? 9.031 29.078 7.609 1 98.56 268 LEU A O 1
ATOM 1976 N N . PHE A 1 269 ? 10.672 27.672 6.895 1 98.69 269 PHE A N 1
ATOM 1977 C CA . PHE A 1 269 ? 11.039 27.234 8.242 1 98.69 269 PHE A CA 1
ATOM 1978 C C . PHE A 1 269 ? 11.594 28.406 9.047 1 98.69 269 PHE A C 1
ATOM 1980 O O . PHE A 1 269 ? 11.297 28.547 10.242 1 98.69 269 PHE A O 1
ATOM 1987 N N . THR A 1 270 ? 12.391 29.266 8.406 1 98.38 270 THR A N 1
ATOM 1988 C CA . THR A 1 270 ? 12.914 30.453 9.07 1 98.38 270 THR A CA 1
ATOM 1989 C C . THR A 1 270 ? 11.781 31.391 9.461 1 98.38 270 THR A C 1
ATOM 1991 O O . THR A 1 270 ? 11.781 31.953 10.555 1 98.38 270 THR A O 1
ATOM 1994 N N . GLU A 1 271 ? 10.836 31.562 8.578 1 97.06 271 GLU A N 1
ATOM 1995 C CA . GLU A 1 271 ? 9.656 32.375 8.859 1 97.06 271 GLU A CA 1
ATOM 1996 C C . GLU A 1 271 ? 8.914 31.859 10.086 1 97.06 271 GLU A C 1
ATOM 1998 O O . GLU A 1 271 ? 8.266 32.625 10.797 1 97.06 271 GLU A O 1
ATOM 2003 N N . HIS A 1 272 ? 9.047 30.594 10.336 1 97.25 272 HIS A N 1
ATOM 2004 C CA . HIS A 1 272 ? 8.336 29.984 11.453 1 97.25 272 HIS A CA 1
ATOM 2005 C C . HIS A 1 272 ? 9.242 29.828 12.664 1 97.25 272 HIS A C 1
ATOM 2007 O O . HIS A 1 272 ? 8.961 29.016 13.555 1 97.25 272 HIS A O 1
ATOM 2013 N N . GLY A 1 273 ? 10.406 30.453 12.703 1 97.06 273 GLY A N 1
ATOM 2014 C CA . GLY A 1 273 ? 11.188 30.625 13.922 1 97.06 273 GLY A CA 1
ATOM 2015 C C . GLY A 1 273 ? 12.359 29.656 14.016 1 97.06 273 GLY A C 1
ATOM 2016 O O . GLY A 1 273 ? 13.117 29.688 14.992 1 97.06 273 GLY A O 1
ATOM 2017 N N . ALA A 1 274 ? 12.609 28.891 13.023 1 98.38 274 ALA A N 1
ATOM 2018 C CA . ALA A 1 274 ? 13.703 27.922 13.055 1 98.38 274 ALA A CA 1
ATOM 2019 C C . ALA A 1 274 ? 15.047 28.594 12.797 1 98.38 274 ALA A C 1
ATOM 2021 O O . ALA A 1 274 ? 15.102 29.656 12.156 1 98.38 274 ALA A O 1
ATOM 2022 N N . ARG A 1 275 ? 16.047 28.047 13.336 1 98.62 275 ARG A N 1
ATOM 2023 C CA . ARG A 1 275 ? 17.422 28.297 12.891 1 98.62 275 ARG A CA 1
ATOM 2024 C C . ARG A 1 275 ? 17.859 27.25 11.875 1 98.62 275 ARG A C 1
ATOM 2026 O O . ARG A 1 275 ? 18.109 26.109 12.227 1 98.62 275 ARG A O 1
ATOM 2033 N N . VAL A 1 276 ? 18.031 27.703 10.656 1 98.88 276 VAL A N 1
ATOM 2034 C CA . VAL A 1 276 ? 18.188 26.766 9.547 1 98.88 276 VAL A CA 1
ATOM 2035 C C . VAL A 1 276 ? 19.656 26.719 9.133 1 98.88 276 VAL A C 1
ATOM 2037 O O . VAL A 1 276 ? 20.328 27.75 9.062 1 98.88 276 VAL A O 1
ATOM 2040 N N . VAL A 1 277 ? 20.203 25.547 8.961 1 98.94 277 VAL A N 1
ATOM 2041 C CA . VAL A 1 277 ? 21.453 25.297 8.266 1 98.94 277 VAL A CA 1
ATOM 2042 C C . VAL A 1 277 ? 21.188 24.719 6.887 1 98.94 277 VAL A C 1
ATOM 2044 O O . VAL A 1 277 ? 20.75 23.562 6.766 1 98.94 277 VAL A O 1
ATOM 2047 N N . ILE A 1 278 ? 21.469 25.5 5.875 1 98.94 278 ILE A N 1
ATOM 2048 C CA . ILE A 1 278 ? 21.328 25.062 4.488 1 98.94 278 ILE A CA 1
ATOM 2049 C C . ILE A 1 278 ? 22.562 24.25 4.086 1 98.94 278 ILE A C 1
ATOM 2051 O O . ILE A 1 278 ? 23.688 24.719 4.188 1 98.94 278 ILE A O 1
ATOM 2055 N N . VAL A 1 279 ? 22.328 23.062 3.686 1 98.94 279 VAL A N 1
ATOM 2056 C CA . VAL A 1 279 ? 23.391 22.156 3.252 1 98.94 279 VAL A CA 1
ATOM 2057 C C . VAL A 1 279 ? 23.234 21.844 1.767 1 98.94 279 VAL A C 1
ATOM 2059 O O . VAL A 1 279 ? 22.172 21.344 1.343 1 98.94 279 VAL A O 1
ATOM 2062 N N . ASP A 1 280 ? 24.25 22.078 1.001 1 98.75 280 ASP A N 1
ATOM 2063 C CA . ASP A 1 280 ? 24.141 21.906 -0.445 1 98.75 280 ASP A CA 1
ATOM 2064 C C . ASP A 1 280 ? 25.516 21.875 -1.1 1 98.75 280 ASP A C 1
ATOM 2066 O O . ASP A 1 280 ? 26.531 22.031 -0.423 1 98.75 280 ASP A O 1
ATOM 2070 N N . VAL A 1 281 ? 25.562 21.609 -2.383 1 98.56 281 VAL A N 1
ATOM 2071 C CA . VAL A 1 281 ? 26.812 21.672 -3.146 1 98.56 281 VAL A CA 1
ATOM 2072 C C . VAL A 1 281 ? 26.844 22.953 -3.977 1 98.56 281 VAL A C 1
ATOM 2074 O O . VAL A 1 281 ? 27.891 23.344 -4.488 1 98.56 281 VAL A O 1
ATOM 2077 N N . GLN A 1 282 ? 25.703 23.656 -4.051 1 98.12 282 GLN A N 1
ATOM 2078 C CA . GLN A 1 282 ? 25.609 24.906 -4.797 1 98.12 282 GLN A CA 1
ATOM 2079 C C . GLN A 1 282 ? 25.969 26.094 -3.922 1 98.12 282 GLN A C 1
ATOM 2081 O O . GLN A 1 282 ? 25.094 26.844 -3.48 1 98.12 282 GLN A O 1
ATOM 2086 N N . ASP A 1 283 ? 27.203 26.453 -3.865 1 98.5 283 ASP A N 1
ATOM 2087 C CA . ASP A 1 283 ? 27.75 27.375 -2.869 1 98.5 283 ASP A CA 1
ATOM 2088 C C . ASP A 1 283 ? 27.172 28.781 -3.043 1 98.5 283 ASP A C 1
ATOM 2090 O O . ASP A 1 283 ? 26.688 29.375 -2.084 1 98.5 283 ASP A O 1
ATOM 2094 N N . GLU A 1 284 ? 27.156 29.266 -4.219 1 98.5 284 GLU A N 1
ATOM 2095 C CA . GLU A 1 284 ? 26.734 30.641 -4.441 1 98.5 284 GLU A CA 1
ATOM 2096 C C . GLU A 1 284 ? 25.25 30.828 -4.113 1 98.5 284 GLU A C 1
ATOM 2098 O O . GLU A 1 284 ? 24.875 31.75 -3.387 1 98.5 284 GLU A O 1
ATOM 2103 N N . LEU A 1 285 ? 24.422 29.922 -4.605 1 98.38 285 LEU A N 1
ATOM 2104 C CA . LEU A 1 285 ? 22.984 29.984 -4.359 1 98.38 285 LEU A CA 1
ATOM 2105 C C . LEU A 1 285 ? 22.688 29.812 -2.875 1 98.38 285 LEU A C 1
ATOM 2107 O O . LEU A 1 285 ? 21.859 30.547 -2.318 1 98.38 285 LEU A O 1
ATOM 2111 N N . GLY A 1 286 ? 23.359 28.891 -2.238 1 98.69 286 GLY A N 1
ATOM 2112 C CA . GLY A 1 286 ? 23.125 28.594 -0.833 1 98.69 286 GLY A CA 1
ATOM 2113 C C . GLY A 1 286 ? 23.547 29.719 0.09 1 98.69 286 GLY A C 1
ATOM 2114 O O . GLY A 1 286 ? 22.828 30.062 1.03 1 98.69 286 GLY A O 1
ATOM 2115 N N . GLN A 1 287 ? 24.719 30.297 -0.159 1 98.69 287 GLN A N 1
ATOM 2116 C CA . GLN A 1 287 ? 25.219 31.391 0.661 1 98.69 287 GLN A CA 1
ATOM 2117 C C . GLN A 1 287 ? 24.344 32.625 0.522 1 98.69 287 GLN A C 1
ATOM 2119 O O . GLN A 1 287 ? 24.047 33.312 1.513 1 98.69 287 GLN A O 1
ATOM 2124 N N . ASN A 1 288 ? 23.953 32.906 -0.704 1 98.69 288 ASN A N 1
ATOM 2125 C CA . ASN A 1 288 ? 23.078 34.062 -0.936 1 98.69 288 ASN A CA 1
ATOM 2126 C C . ASN A 1 288 ? 21.75 33.906 -0.205 1 98.69 288 ASN A C 1
ATOM 2128 O O . ASN A 1 288 ? 21.25 34.875 0.396 1 98.69 288 ASN A O 1
ATOM 2132 N N . LEU A 1 289 ? 21.172 32.719 -0.291 1 98.69 289 LEU A N 1
ATOM 2133 C CA . LEU A 1 289 ? 19.922 32.469 0.402 1 98.69 289 LEU A CA 1
ATOM 2134 C C . LEU A 1 289 ? 20.094 32.562 1.913 1 98.69 289 LEU A C 1
ATOM 2136 O O . LEU A 1 289 ? 19.281 33.188 2.607 1 98.69 289 LEU A O 1
ATOM 2140 N N . ALA A 1 290 ? 21.125 31.938 2.422 1 98.75 290 ALA A N 1
ATOM 2141 C CA . ALA A 1 290 ? 21.391 31.969 3.855 1 98.75 290 ALA A CA 1
ATOM 2142 C C . ALA A 1 290 ? 21.5 33.406 4.363 1 98.75 290 ALA A C 1
ATOM 2144 O O . ALA A 1 290 ? 20.953 33.719 5.414 1 98.75 290 ALA A O 1
ATOM 2145 N N . ALA A 1 291 ? 22.203 34.219 3.658 1 98.44 291 ALA A N 1
ATOM 2146 C CA . ALA A 1 291 ? 22.359 35.625 4.035 1 98.44 291 ALA A CA 1
ATOM 2147 C C . ALA A 1 291 ? 21.031 36.375 4.027 1 98.44 291 ALA A C 1
ATOM 2149 O O . ALA A 1 291 ? 20.75 37.188 4.91 1 98.44 291 ALA A O 1
ATOM 2150 N N . SER A 1 292 ? 20.234 36.062 3.068 1 98.44 292 SER A N 1
ATOM 2151 C CA . SER A 1 292 ? 18.969 36.75 2.875 1 98.44 292 SER A CA 1
ATOM 2152 C C . SER A 1 292 ? 17.969 36.438 3.986 1 98.44 292 SER A C 1
ATOM 2154 O O . SER A 1 292 ? 17.141 37.25 4.352 1 98.44 292 SER A O 1
ATOM 2156 N N . ILE A 1 293 ? 18.078 35.25 4.59 1 98.19 293 ILE A N 1
ATOM 2157 C CA . ILE A 1 293 ? 17.031 34.844 5.523 1 98.19 293 ILE A CA 1
ATOM 2158 C C . ILE A 1 293 ? 17.625 34.688 6.926 1 98.19 293 ILE A C 1
ATOM 2160 O O . ILE A 1 293 ? 16.922 34.281 7.863 1 98.19 293 ILE A O 1
ATOM 2164 N N . GLY A 1 294 ? 18.922 34.938 7.07 1 97.88 294 GLY A N 1
ATOM 2165 C CA . GLY A 1 294 ? 19.562 34.812 8.367 1 97.88 294 GLY A CA 1
ATOM 2166 C C . GLY A 1 294 ? 19.859 33.375 8.766 1 97.88 294 GLY A C 1
ATOM 2167 O O . GLY A 1 294 ? 19.766 33.031 9.945 1 97.88 294 GLY A O 1
ATOM 2168 N N . ALA A 1 295 ? 20.062 32.5 7.82 1 98.56 295 ALA A N 1
ATOM 2169 C CA . ALA A 1 295 ? 20.422 31.109 8.047 1 98.56 295 ALA A CA 1
ATOM 2170 C C . ALA A 1 295 ? 21.922 30.891 7.906 1 98.56 295 ALA A C 1
ATOM 2172 O O . ALA A 1 295 ? 22.672 31.844 7.691 1 98.56 295 ALA A O 1
ATOM 2173 N N . SER A 1 296 ? 22.359 29.719 8.148 1 98.69 296 SER A N 1
ATOM 2174 C CA . SER A 1 296 ? 23.734 29.297 7.898 1 98.69 296 SER A CA 1
ATOM 2175 C C . SER A 1 296 ? 23.828 28.422 6.66 1 98.69 296 SER A C 1
ATOM 2177 O O . SER A 1 296 ? 22.828 27.812 6.25 1 98.69 296 SER A O 1
ATOM 2179 N N . TYR A 1 297 ? 24.984 28.453 6.07 1 98.81 297 TYR A N 1
ATOM 2180 C CA . TYR A 1 297 ? 25.25 27.578 4.93 1 98.81 297 TYR A CA 1
ATOM 2181 C C . TYR A 1 297 ? 26.438 26.672 5.203 1 98.81 297 TYR A C 1
ATOM 2183 O O . TYR A 1 297 ? 27.422 27.078 5.836 1 98.81 297 TYR A O 1
ATOM 2191 N N . TYR A 1 298 ? 26.375 25.438 4.797 1 98.88 298 TYR A N 1
ATOM 2192 C CA . TYR A 1 298 ? 27.484 24.484 4.855 1 98.88 298 TYR A CA 1
ATOM 2193 C C . TYR A 1 298 ? 27.578 23.672 3.564 1 98.88 298 TYR A C 1
ATOM 2195 O O . TYR A 1 298 ? 26.594 23.047 3.141 1 98.88 298 TYR A O 1
ATOM 2203 N N . HIS A 1 299 ? 28.719 23.672 2.928 1 98.88 299 HIS A N 1
ATOM 2204 C CA . HIS A 1 299 ? 28.938 22.875 1.732 1 98.88 299 HIS A CA 1
ATOM 2205 C C . HIS A 1 299 ? 29.078 21.391 2.078 1 98.88 299 HIS A C 1
ATOM 2207 O O . HIS A 1 299 ? 29.875 21.016 2.938 1 98.88 299 HIS A O 1
ATOM 2213 N N . CYS A 1 300 ? 28.281 20.547 1.373 1 98.88 300 CYS A N 1
ATOM 2214 C CA . CYS A 1 300 ? 28.344 19.125 1.643 1 98.88 300 CYS A CA 1
ATOM 2215 C C . CYS A 1 300 ? 27.875 18.312 0.433 1 98.88 300 CYS A C 1
ATOM 2217 O O . CYS A 1 300 ? 26.781 18.547 -0.084 1 98.88 300 CYS A O 1
ATOM 2219 N N . ASP A 1 301 ? 28.703 17.469 -0.038 1 98.81 301 ASP A N 1
ATOM 2220 C CA . ASP A 1 301 ? 28.281 16.375 -0.924 1 98.81 301 ASP A CA 1
ATOM 2221 C C . ASP A 1 301 ? 27.703 15.219 -0.129 1 98.81 301 ASP A C 1
ATOM 2223 O O . ASP A 1 301 ? 28.438 14.5 0.561 1 98.81 301 ASP A O 1
ATOM 2227 N N . VAL A 1 302 ? 26.391 14.992 -0.311 1 98.69 302 VAL A N 1
ATOM 2228 C CA . VAL A 1 302 ? 25.688 14.047 0.553 1 98.69 302 VAL A CA 1
ATOM 2229 C C . VAL A 1 302 ? 26.203 12.633 0.3 1 98.69 302 VAL A C 1
ATOM 2231 O O . VAL A 1 302 ? 25.969 11.727 1.104 1 98.69 302 VAL A O 1
ATOM 2234 N N . THR A 1 303 ? 26.891 12.359 -0.834 1 98.25 303 THR A N 1
ATOM 2235 C CA . THR A 1 303 ? 27.422 11.031 -1.127 1 98.25 303 THR A CA 1
ATOM 2236 C C . THR A 1 303 ? 28.688 10.758 -0.31 1 98.25 303 THR A C 1
ATOM 2238 O O . THR A 1 303 ? 29.156 9.625 -0.239 1 98.25 303 THR A O 1
ATOM 2241 N N . ASN A 1 304 ? 29.281 11.797 0.256 1 98.62 304 ASN A N 1
ATOM 2242 C CA . ASN A 1 304 ? 30.469 11.703 1.092 1 98.62 304 ASN A CA 1
ATOM 2243 C C . ASN A 1 304 ? 30.125 11.68 2.576 1 98.62 304 ASN A C 1
ATOM 2245 O O . ASN A 1 304 ? 29.844 12.727 3.166 1 98.62 304 ASN A O 1
ATOM 2249 N N . GLU A 1 305 ? 30.25 10.562 3.211 1 98.44 305 GLU A N 1
ATOM 2250 C CA . GLU A 1 305 ? 29.797 10.398 4.59 1 98.44 305 GLU A CA 1
ATOM 2251 C C . GLU A 1 305 ? 30.562 11.312 5.535 1 98.44 305 GLU A C 1
ATOM 2253 O O . GLU A 1 305 ? 30.016 11.805 6.52 1 98.44 305 GLU A O 1
ATOM 2258 N N . THR A 1 306 ? 31.812 11.484 5.273 1 98.62 306 THR A N 1
ATOM 2259 C CA . THR A 1 306 ? 32.625 12.352 6.125 1 98.62 306 THR A CA 1
ATOM 2260 C C . THR A 1 306 ? 32.094 13.781 6.082 1 98.62 306 THR A C 1
ATOM 2262 O O . THR A 1 306 ? 32.031 14.461 7.109 1 98.62 306 THR A O 1
ATOM 2265 N N . GLU A 1 307 ? 31.781 14.234 4.926 1 98.81 307 GLU A N 1
ATOM 2266 C CA . GLU A 1 307 ? 31.219 15.57 4.812 1 98.81 307 GLU A CA 1
ATOM 2267 C C . GLU A 1 307 ? 29.859 15.664 5.523 1 98.81 307 GLU A C 1
ATOM 2269 O O . GLU A 1 307 ? 29.547 16.688 6.141 1 98.81 307 GLU A O 1
ATOM 2274 N N . VAL A 1 308 ? 29.062 14.594 5.445 1 98.88 308 VAL A N 1
ATOM 2275 C CA . VAL A 1 308 ? 27.781 14.539 6.121 1 98.88 308 VAL A CA 1
ATOM 2276 C C . VAL A 1 308 ? 27.984 14.648 7.633 1 98.88 308 VAL A C 1
ATOM 2278 O O . VAL A 1 308 ? 27.312 15.445 8.297 1 98.88 308 VAL A O 1
ATOM 2281 N N . GLU A 1 309 ? 28.875 13.844 8.148 1 98.81 309 GLU A N 1
ATOM 2282 C CA . GLU A 1 309 ? 29.172 13.883 9.57 1 98.81 309 GLU A CA 1
ATOM 2283 C C . GLU A 1 309 ? 29.609 15.281 10.008 1 98.81 309 GLU A C 1
ATOM 2285 O O . GLU A 1 309 ? 29.188 15.773 11.047 1 98.81 309 GLU A O 1
ATOM 2290 N N . ASN A 1 310 ? 30.438 15.906 9.211 1 98.88 310 ASN A N 1
ATOM 2291 C CA . ASN A 1 310 ? 30.953 17.234 9.531 1 98.88 310 ASN A CA 1
ATOM 2292 C C . ASN A 1 310 ? 29.844 18.297 9.477 1 98.88 310 ASN A C 1
ATOM 2294 O O . ASN A 1 310 ? 29.859 19.25 10.25 1 98.88 310 ASN A O 1
ATOM 2298 N N . ALA A 1 311 ? 28.938 18.172 8.555 1 98.94 311 ALA A N 1
ATOM 2299 C CA . ALA A 1 311 ? 27.812 19.109 8.484 1 98.94 311 ALA A CA 1
ATOM 2300 C C . ALA A 1 311 ? 26.969 19.047 9.758 1 98.94 311 ALA A C 1
ATOM 2302 O O . ALA A 1 311 ? 26.547 20.078 10.266 1 98.94 311 ALA A O 1
ATOM 2303 N N . VAL A 1 312 ? 26.719 17.828 10.242 1 98.94 312 VAL A N 1
ATOM 2304 C CA . VAL A 1 312 ? 25.953 17.656 11.469 1 98.94 312 VAL A CA 1
ATOM 2305 C C . VAL A 1 312 ? 26.734 18.219 12.656 1 98.94 312 VAL A C 1
ATOM 2307 O O . VAL A 1 312 ? 26.172 18.922 13.492 1 98.94 312 VAL A O 1
ATOM 2310 N N . LYS A 1 313 ? 28.047 17.969 12.695 1 98.75 313 LYS A N 1
ATOM 2311 C CA . LYS A 1 313 ? 28.891 18.5 13.758 1 98.75 313 LYS A CA 1
ATOM 2312 C C . LYS A 1 313 ? 28.906 20.016 13.734 1 98.75 313 LYS A C 1
ATOM 2314 O O . LYS A 1 313 ? 28.875 20.656 14.789 1 98.75 313 LYS A O 1
ATOM 2319 N N . PHE A 1 314 ? 29.031 20.578 12.594 1 98.81 314 PHE A N 1
ATOM 2320 C CA . PHE A 1 314 ? 28.984 22.031 12.445 1 98.81 314 PHE A CA 1
ATOM 2321 C C . PHE A 1 314 ? 27.703 22.594 13.07 1 98.81 314 PHE A C 1
ATOM 2323 O O . PHE A 1 314 ? 27.766 23.578 13.805 1 98.81 314 PHE A O 1
ATOM 2330 N N . THR A 1 315 ? 26.609 21.953 12.789 1 98.88 315 THR A N 1
ATOM 2331 C CA . THR A 1 315 ? 25.312 22.391 13.289 1 98.88 315 THR A CA 1
ATOM 2332 C C . THR A 1 315 ? 25.25 22.312 14.812 1 98.88 315 THR A C 1
ATOM 2334 O O . THR A 1 315 ? 24.812 23.234 15.477 1 98.88 315 THR A O 1
ATOM 2337 N N . ILE A 1 316 ? 25.734 21.203 15.352 1 98.69 316 ILE A N 1
ATOM 2338 C CA . ILE A 1 316 ? 25.75 21 16.797 1 98.69 316 ILE A CA 1
ATOM 2339 C C . ILE A 1 316 ? 26.688 22.031 17.438 1 98.69 316 ILE A C 1
ATOM 2341 O O . ILE A 1 316 ? 26.375 22.578 18.5 1 98.69 316 ILE A O 1
ATOM 2345 N N . GLY A 1 317 ? 27.844 22.188 16.844 1 98.5 317 GLY A N 1
ATOM 2346 C CA . GLY A 1 317 ? 28.797 23.172 17.375 1 98.5 317 GLY A CA 1
ATOM 2347 C C . GLY A 1 317 ? 28.234 24.578 17.406 1 98.5 317 GLY A C 1
ATOM 2348 O O . GLY A 1 317 ? 28.469 25.312 18.359 1 98.5 317 GLY A O 1
ATOM 2349 N N . LYS A 1 318 ? 27.484 24.891 16.453 1 98.25 318 LYS A N 1
ATOM 2350 C CA . LYS A 1 318 ? 26.984 26.25 16.312 1 98.25 318 LYS A CA 1
ATOM 2351 C C . LYS A 1 318 ? 25.734 26.484 17.188 1 98.25 318 LYS A C 1
ATOM 2353 O O . LYS A 1 318 ? 25.562 27.547 17.766 1 98.25 318 LYS A O 1
ATOM 2358 N N . HIS A 1 319 ? 24.891 25.5 17.25 1 98.31 319 HIS A N 1
ATOM 2359 C CA . HIS A 1 319 ? 23.578 25.75 17.828 1 98.31 319 HIS A CA 1
ATOM 2360 C C . HIS A 1 319 ? 23.328 24.875 19.047 1 98.31 319 HIS A C 1
ATOM 2362 O O . HIS A 1 319 ? 22.312 25.031 19.75 1 98.31 319 HIS A O 1
ATOM 2368 N N . GLY A 1 320 ? 24.141 23.844 19.281 1 98.19 320 GLY A N 1
ATOM 2369 C CA . GLY A 1 320 ? 24.094 23.047 20.5 1 98.19 320 GLY A CA 1
ATOM 2370 C C . GLY A 1 320 ? 23.281 21.781 20.359 1 98.19 320 GLY A C 1
ATOM 2371 O O . GLY A 1 320 ? 23.453 20.828 21.109 1 98.19 320 GLY A O 1
ATOM 2372 N N . LYS A 1 321 ? 22.359 21.734 19.375 1 98.31 321 LYS A N 1
ATOM 2373 C CA . LYS A 1 321 ? 21.5 20.562 19.172 1 98.31 321 LYS A CA 1
ATOM 2374 C C . LYS A 1 321 ? 21 20.516 17.734 1 98.31 321 LYS A C 1
ATOM 2376 O O . LYS A 1 321 ? 21.312 21.391 16.922 1 98.31 321 LYS A O 1
ATOM 2381 N N . LEU A 1 322 ? 20.297 19.469 17.422 1 98.88 322 LEU A N 1
ATOM 2382 C CA . LEU A 1 322 ? 19.578 19.281 16.156 1 98.88 322 LEU A CA 1
ATOM 2383 C C . LEU A 1 322 ? 18.156 18.766 16.422 1 98.88 322 LEU A C 1
ATOM 2385 O O . LEU A 1 322 ? 17.984 17.734 17.062 1 98.88 322 LEU A O 1
ATOM 2389 N N . ASP A 1 323 ? 17.156 19.516 15.93 1 98.81 323 ASP A N 1
ATOM 2390 C CA . ASP A 1 323 ? 15.773 19.141 16.172 1 98.81 323 ASP A CA 1
ATOM 2391 C C . ASP A 1 323 ? 15.148 18.484 14.945 1 98.81 323 ASP A C 1
ATOM 2393 O O . ASP A 1 323 ? 14.305 17.594 15.078 1 98.81 323 ASP A O 1
ATOM 2397 N N . VAL A 1 324 ? 15.555 18.969 13.758 1 98.94 324 VAL A N 1
ATOM 2398 C CA . VAL A 1 324 ? 14.898 18.531 12.531 1 98.94 324 VAL A CA 1
ATOM 2399 C C . VAL A 1 324 ? 15.945 18.328 11.438 1 98.94 324 VAL A C 1
ATOM 2401 O O . VAL A 1 324 ? 16.844 19.156 11.25 1 98.94 324 VAL A O 1
ATOM 2404 N N . LEU A 1 325 ? 15.891 17.203 10.805 1 98.94 325 LEU A N 1
ATOM 2405 C CA . LEU A 1 325 ? 16.547 16.984 9.516 1 98.94 325 LEU A CA 1
ATOM 2406 C C . LEU A 1 325 ? 15.516 16.938 8.391 1 98.94 325 LEU A C 1
ATOM 2408 O O . LEU A 1 325 ? 14.594 16.109 8.414 1 98.94 325 LEU A O 1
ATOM 2412 N N . PHE A 1 326 ? 15.609 17.828 7.484 1 98.94 326 PHE A N 1
ATOM 2413 C CA . PHE A 1 326 ? 14.898 17.703 6.219 1 98.94 326 PHE A CA 1
ATOM 2414 C C . PHE A 1 326 ? 15.836 17.25 5.109 1 98.94 326 PHE A C 1
ATOM 2416 O O . PHE A 1 326 ? 16.484 18.078 4.457 1 98.94 326 PHE A O 1
ATOM 2423 N N . SER A 1 327 ? 15.914 15.938 4.93 1 98.94 327 SER A N 1
ATOM 2424 C CA . SER A 1 327 ? 16.703 15.32 3.865 1 98.94 327 SER A CA 1
ATOM 2425 C C . SER A 1 327 ? 15.992 15.438 2.518 1 98.94 327 SER A C 1
ATOM 2427 O O . SER A 1 327 ? 15.172 14.594 2.164 1 98.94 327 SER A O 1
ATOM 2429 N N . ASN A 1 328 ? 16.422 16.406 1.742 1 98.81 328 ASN A N 1
ATOM 2430 C CA . ASN A 1 328 ? 15.688 16.812 0.545 1 98.81 328 ASN A CA 1
ATOM 2431 C C . ASN A 1 328 ? 16.562 16.719 -0.703 1 98.81 328 ASN A C 1
ATOM 2433 O O . ASN A 1 328 ? 16.047 16.703 -1.823 1 98.81 328 ASN A O 1
ATOM 2437 N N . ALA A 1 329 ? 17.891 16.609 -0.529 1 98.62 329 ALA A N 1
ATOM 2438 C CA . ALA A 1 329 ? 18.797 16.531 -1.676 1 98.62 329 ALA A CA 1
ATOM 2439 C C . ALA A 1 329 ? 18.422 15.359 -2.578 1 98.62 329 ALA A C 1
ATOM 2441 O O . ALA A 1 329 ? 18.094 14.273 -2.092 1 98.62 329 ALA A O 1
ATOM 2442 N N . GLY A 1 330 ? 18.359 15.586 -3.836 1 97.75 330 GLY A N 1
ATOM 2443 C CA . GLY A 1 330 ? 18.047 14.531 -4.793 1 97.75 330 GLY A CA 1
ATOM 2444 C C . GLY A 1 330 ? 18.344 14.922 -6.227 1 97.75 330 GLY A C 1
ATOM 2445 O O . GLY A 1 330 ? 18.562 16.094 -6.523 1 97.75 330 GLY A O 1
ATOM 2446 N N . VAL A 1 331 ? 18.453 13.961 -7.062 1 97.75 331 VAL A N 1
ATOM 2447 C CA . VAL A 1 331 ? 18.656 14.141 -8.5 1 97.75 331 VAL A CA 1
ATOM 2448 C C . VAL A 1 331 ? 17.703 13.227 -9.273 1 97.75 331 VAL A C 1
ATOM 2450 O O . VAL A 1 331 ? 17.094 12.328 -8.688 1 97.75 331 VAL A O 1
ATOM 2453 N N . ILE A 1 332 ? 17.5 13.516 -10.5 1 96.75 332 ILE A N 1
ATOM 2454 C CA . ILE A 1 332 ? 16.672 12.727 -11.398 1 96.75 332 ILE A CA 1
ATOM 2455 C C . ILE A 1 332 ? 17.375 12.562 -12.742 1 96.75 332 ILE A C 1
ATOM 2457 O O . ILE A 1 332 ? 18.109 13.453 -13.188 1 96.75 332 ILE A O 1
ATOM 2461 N N . GLU A 1 333 ? 17.281 11.438 -13.352 1 96.31 333 GLU A N 1
ATOM 2462 C CA . GLU A 1 333 ? 17.859 11.188 -14.672 1 96.31 333 GLU A CA 1
ATOM 2463 C C . GLU A 1 333 ? 16.797 11.328 -15.766 1 96.31 333 GLU A C 1
ATOM 2465 O O . GLU A 1 333 ? 15.602 11.328 -15.484 1 96.31 333 GLU A O 1
ATOM 2470 N N . PRO A 1 334 ? 17.266 11.516 -17.016 1 93.62 334 PRO A N 1
ATOM 2471 C CA . PRO A 1 334 ? 16.297 11.539 -18.109 1 93.62 334 PRO A CA 1
ATOM 2472 C C . PRO A 1 334 ? 15.57 10.211 -18.281 1 93.62 334 PRO A C 1
ATOM 2474 O O . PRO A 1 334 ? 16.094 9.164 -17.875 1 93.62 334 PRO A O 1
ATOM 2477 N N . PHE A 1 335 ? 14.43 10.312 -18.906 1 93.56 335 PHE A N 1
ATOM 2478 C CA . PHE A 1 335 ? 13.703 9.086 -19.234 1 93.56 335 PHE A CA 1
ATOM 2479 C C . PHE A 1 335 ? 14.492 8.227 -20.203 1 93.56 335 PHE A C 1
ATOM 2481 O O . PHE A 1 335 ? 15.133 8.742 -21.125 1 93.56 335 PHE A O 1
ATOM 2488 N N . ALA A 1 336 ? 14.477 6.977 -19.891 1 94.62 336 ALA A N 1
ATOM 2489 C CA . ALA A 1 336 ? 15.062 5.977 -20.781 1 94.62 336 ALA A CA 1
ATOM 2490 C C . ALA A 1 336 ? 14.297 4.656 -20.703 1 94.62 336 ALA A C 1
ATOM 2492 O O . ALA A 1 336 ? 13.656 4.359 -19.688 1 94.62 336 ALA A O 1
ATOM 2493 N N . SER A 1 337 ? 14.312 3.922 -21.828 1 96.31 337 SER A N 1
ATOM 2494 C CA . SER A 1 337 ? 13.781 2.562 -21.797 1 96.31 337 SER A CA 1
ATOM 2495 C C . SER A 1 337 ? 14.594 1.679 -20.844 1 96.31 337 SER A C 1
ATOM 2497 O O . SER A 1 337 ? 15.797 1.876 -20.688 1 96.31 337 SER A O 1
ATOM 2499 N N . ILE A 1 338 ? 13.867 0.718 -20.25 1 97.25 338 ILE A N 1
ATOM 2500 C CA . ILE A 1 338 ? 14.57 -0.245 -19.406 1 97.25 338 ILE A CA 1
ATOM 2501 C C . ILE A 1 338 ? 15.609 -0.993 -20.234 1 97.25 338 ILE A C 1
ATOM 2503 O O . ILE A 1 338 ? 16.641 -1.421 -19.719 1 97.25 338 ILE A O 1
ATOM 2507 N N . LEU A 1 339 ? 15.422 -1.078 -21.547 1 98.19 339 LEU A N 1
ATOM 2508 C CA . LEU A 1 339 ? 16.359 -1.727 -22.469 1 98.19 339 LEU A CA 1
ATOM 2509 C C . LEU A 1 339 ? 17.656 -0.933 -22.578 1 98.19 339 LEU A C 1
ATOM 2511 O O . LEU A 1 339 ? 18.703 -1.488 -22.922 1 98.19 339 LEU A O 1
ATOM 2515 N N . ASP A 1 340 ? 17.578 0.336 -22.234 1 97.5 340 ASP A N 1
ATOM 2516 C CA . ASP A 1 340 ? 18.734 1.229 -22.375 1 97.5 340 ASP A CA 1
ATOM 2517 C C . ASP A 1 340 ? 19.156 1.773 -21.016 1 97.5 340 ASP A C 1
ATOM 2519 O O . ASP A 1 340 ? 19.797 2.826 -20.938 1 97.5 340 ASP A O 1
ATOM 2523 N N . LEU A 1 341 ? 18.734 1.115 -19.984 1 97.56 341 LEU A N 1
ATOM 2524 C CA . LEU A 1 341 ? 19.062 1.566 -18.641 1 97.56 341 LEU A CA 1
ATOM 2525 C C . LEU A 1 341 ? 20.578 1.752 -18.5 1 97.56 341 LEU A C 1
ATOM 2527 O O . LEU A 1 341 ? 21.344 0.835 -18.781 1 97.56 341 LEU A O 1
ATOM 2531 N N . ASN A 1 342 ? 21 2.928 -18.188 1 97.44 342 ASN A N 1
ATOM 2532 C CA . ASN A 1 342 ? 22.406 3.229 -17.891 1 97.44 342 ASN A CA 1
ATOM 2533 C C . ASN A 1 342 ? 22.75 2.943 -16.438 1 97.44 342 ASN A C 1
ATOM 2535 O O . ASN A 1 342 ? 22.391 3.715 -15.547 1 97.44 342 ASN A O 1
ATOM 2539 N N . LEU A 1 343 ? 23.531 1.923 -16.188 1 97.94 343 LEU A N 1
ATOM 2540 C CA . LEU A 1 343 ? 23.797 1.473 -14.82 1 97.94 343 LEU A CA 1
ATOM 2541 C C . LEU A 1 343 ? 24.688 2.465 -14.078 1 97.94 343 LEU A C 1
ATOM 2543 O O . LEU A 1 343 ? 24.609 2.576 -12.852 1 97.94 343 LEU A O 1
ATOM 2547 N N . ASP A 1 344 ? 25.516 3.205 -14.812 1 97.5 344 ASP A N 1
ATOM 2548 C CA . ASP A 1 344 ? 26.297 4.254 -14.164 1 97.5 344 ASP A CA 1
ATOM 2549 C C . ASP A 1 344 ? 25.391 5.367 -13.648 1 97.5 344 ASP A C 1
ATOM 2551 O O . ASP A 1 344 ? 25.625 5.918 -12.57 1 97.5 344 ASP A O 1
ATOM 2555 N N . GLU A 1 345 ? 24.438 5.703 -14.445 1 97.25 345 GLU A N 1
ATOM 2556 C CA . GLU A 1 345 ? 23.469 6.691 -14 1 97.25 345 GLU A CA 1
ATOM 2557 C C . GLU A 1 345 ? 22.656 6.168 -12.82 1 97.25 345 GLU A C 1
ATOM 2559 O O . GLU A 1 345 ? 22.297 6.926 -11.914 1 97.25 345 GLU A O 1
ATOM 2564 N N . LEU A 1 346 ? 22.281 4.906 -12.891 1 98.31 346 LEU A N 1
ATOM 2565 C CA . LEU A 1 346 ? 21.594 4.281 -11.766 1 98.31 346 LEU A CA 1
ATOM 2566 C C . LEU A 1 346 ? 22.422 4.41 -10.492 1 98.31 346 LEU A C 1
ATOM 2568 O O . LEU A 1 346 ? 21.891 4.75 -9.43 1 98.31 346 LEU A O 1
ATOM 2572 N N . ASP A 1 347 ? 23.719 4.145 -10.602 1 98.19 347 ASP A N 1
ATOM 2573 C CA . ASP A 1 347 ? 24.625 4.266 -9.461 1 98.19 347 ASP A CA 1
ATOM 2574 C C . ASP A 1 347 ? 24.594 5.684 -8.891 1 98.19 347 ASP A C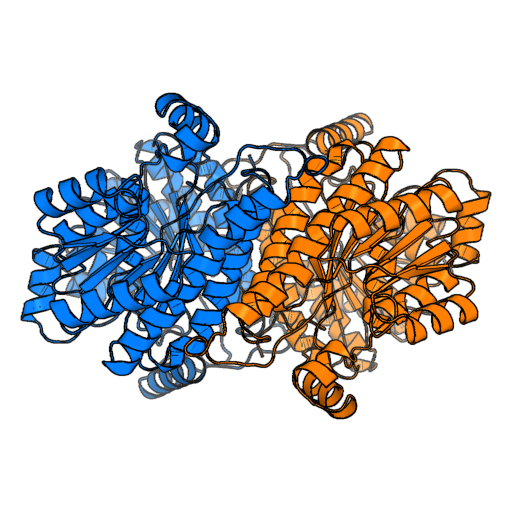 1
ATOM 2576 O O . ASP A 1 347 ? 24.562 5.871 -7.676 1 98.19 347 ASP A O 1
ATOM 2580 N N . ARG A 1 348 ? 24.688 6.629 -9.758 1 98.06 348 ARG A N 1
ATOM 2581 C CA . ARG A 1 348 ? 24.688 8.031 -9.344 1 98.06 348 ARG A CA 1
ATOM 2582 C C . ARG A 1 348 ? 23.391 8.391 -8.617 1 98.06 348 ARG A C 1
ATOM 2584 O O . ARG A 1 348 ? 23.422 9.023 -7.562 1 98.06 348 ARG A O 1
ATOM 2591 N N . ILE A 1 349 ? 22.25 7.965 -9.172 1 98.44 349 ILE A N 1
ATOM 2592 C CA . ILE A 1 349 ? 20.922 8.234 -8.609 1 98.44 349 ILE A CA 1
ATOM 2593 C C . ILE A 1 349 ? 20.828 7.609 -7.219 1 98.44 349 ILE A C 1
ATOM 2595 O O . ILE A 1 349 ? 20.391 8.266 -6.266 1 98.44 349 ILE A O 1
ATOM 2599 N N . LEU A 1 350 ? 21.266 6.355 -7.051 1 98.75 350 LEU A N 1
ATOM 2600 C CA . LEU A 1 350 ? 21.188 5.652 -5.777 1 98.75 350 LEU A CA 1
ATOM 2601 C C . LEU A 1 350 ? 22.125 6.281 -4.754 1 98.75 350 LEU A C 1
ATOM 2603 O O . LEU A 1 350 ? 21.797 6.352 -3.564 1 98.75 350 LEU A O 1
ATOM 2607 N N . ALA A 1 351 ? 23.281 6.746 -5.227 1 98.69 351 ALA A N 1
ATOM 2608 C CA . ALA A 1 351 ? 24.281 7.34 -4.34 1 98.69 351 ALA A CA 1
ATOM 2609 C C . ALA A 1 351 ? 23.75 8.609 -3.688 1 98.69 351 ALA A C 1
ATOM 2611 O O . ALA A 1 351 ? 24 8.867 -2.506 1 98.69 351 ALA A O 1
ATOM 2612 N N . ILE A 1 352 ? 23.047 9.359 -4.414 1 98.75 352 ILE A N 1
ATOM 2613 C CA . ILE A 1 352 ? 22.578 10.656 -3.916 1 98.75 352 ILE A CA 1
ATOM 2614 C C . ILE A 1 352 ? 21.234 10.492 -3.225 1 98.75 352 ILE A C 1
ATOM 2616 O O . ILE A 1 352 ? 21.078 10.844 -2.051 1 98.75 352 ILE A O 1
ATOM 2620 N N . ASN A 1 353 ? 20.219 9.891 -3.898 1 98.81 353 ASN A N 1
ATOM 2621 C CA . ASN A 1 353 ? 18.828 9.875 -3.441 1 98.81 353 ASN A CA 1
ATOM 2622 C C . ASN A 1 353 ? 18.641 8.922 -2.268 1 98.81 353 ASN A C 1
ATOM 2624 O O . ASN A 1 353 ? 17.734 9.102 -1.45 1 98.81 353 ASN A O 1
ATOM 2628 N N . LEU A 1 354 ? 19.438 7.863 -2.205 1 98.81 354 LEU A N 1
ATOM 2629 C CA . LEU A 1 354 ? 19.219 6.836 -1.191 1 98.81 354 LEU A CA 1
ATOM 2630 C C . LEU A 1 354 ? 20.391 6.789 -0.208 1 98.81 354 LEU A C 1
ATOM 2632 O O . LEU A 1 354 ? 20.203 7.004 0.993 1 98.81 354 LEU A O 1
ATOM 2636 N N . ARG A 1 355 ? 21.594 6.57 -0.667 1 98.75 355 ARG A N 1
ATOM 2637 C CA . ARG A 1 355 ? 22.766 6.48 0.2 1 98.75 355 ARG A CA 1
ATOM 2638 C C . ARG A 1 355 ? 23 7.797 0.933 1 98.75 355 ARG A C 1
ATOM 2640 O O . ARG A 1 355 ? 23.344 7.797 2.117 1 98.75 355 ARG A O 1
ATOM 2647 N N . GLY A 1 356 ? 22.906 8.914 0.193 1 98.88 356 GLY A N 1
ATOM 2648 C CA . GLY A 1 356 ? 23.062 10.211 0.824 1 98.88 356 GLY A CA 1
ATOM 2649 C C . GLY A 1 356 ? 22.062 10.453 1.939 1 98.88 356 GLY A C 1
ATOM 2650 O O . GLY A 1 356 ? 22.422 10.938 3.014 1 98.88 356 GLY A O 1
ATOM 2651 N N . ALA A 1 357 ? 20.797 10.117 1.702 1 98.88 357 ALA A N 1
ATOM 2652 C CA . ALA A 1 357 ? 19.766 10.234 2.732 1 98.88 357 ALA A CA 1
ATOM 2653 C C . ALA A 1 357 ? 20.078 9.312 3.914 1 98.88 357 ALA A C 1
ATOM 2655 O O . ALA A 1 357 ? 19.891 9.703 5.07 1 98.88 357 ALA A O 1
ATOM 2656 N N . ALA A 1 358 ? 20.5 8.094 3.621 1 98.88 358 ALA A N 1
ATOM 2657 C CA . ALA A 1 358 ? 20.844 7.152 4.68 1 98.88 358 ALA A CA 1
ATOM 2658 C C . ALA A 1 358 ? 21.938 7.719 5.578 1 98.88 358 ALA A C 1
ATOM 2660 O O . ALA A 1 358 ? 21.859 7.605 6.805 1 98.88 358 ALA A O 1
ATOM 2661 N N . ALA A 1 359 ? 22.938 8.32 4.973 1 98.88 359 ALA A N 1
ATOM 2662 C CA . ALA A 1 359 ? 24.031 8.914 5.727 1 98.88 359 ALA A CA 1
ATOM 2663 C C . ALA A 1 359 ? 23.531 10.023 6.648 1 98.88 359 ALA A C 1
ATOM 2665 O O . ALA A 1 359 ? 23.906 10.078 7.824 1 98.88 359 ALA A O 1
ATOM 2666 N N . PHE A 1 360 ? 22.703 10.867 6.145 1 98.94 360 PHE A N 1
ATOM 2667 C CA . PHE A 1 360 ? 22.203 11.977 6.941 1 98.94 360 PHE A CA 1
ATOM 2668 C C . PHE A 1 360 ? 21.281 11.477 8.047 1 98.94 360 PHE A C 1
ATOM 2670 O O . PHE A 1 360 ? 21.297 12 9.164 1 98.94 360 PHE A O 1
ATOM 2677 N N . ILE A 1 361 ? 20.438 10.508 7.738 1 98.88 361 ILE A N 1
ATOM 2678 C CA . ILE A 1 361 ? 19.562 9.938 8.766 1 98.88 361 ILE A CA 1
ATOM 2679 C C . ILE A 1 361 ? 20.406 9.398 9.914 1 98.88 361 ILE A C 1
ATOM 2681 O O . ILE A 1 361 ? 20.141 9.68 11.078 1 98.88 361 ILE A O 1
ATOM 2685 N N . LYS A 1 362 ? 21.453 8.648 9.578 1 98.81 362 LYS A N 1
ATOM 2686 C CA . LYS A 1 362 ? 22.344 8.055 10.57 1 98.81 362 LYS A CA 1
ATOM 2687 C C . LYS A 1 362 ? 22.938 9.125 11.484 1 98.81 362 LYS A C 1
ATOM 2689 O O . LYS A 1 362 ? 22.797 9.062 12.703 1 98.81 362 LYS A O 1
ATOM 2694 N N . HIS A 1 363 ? 23.547 10.109 10.922 1 98.94 363 HIS A N 1
ATOM 2695 C CA . HIS A 1 363 ? 24.328 11.062 11.703 1 98.94 363 HIS A CA 1
ATOM 2696 C C . HIS A 1 363 ? 23.438 12.07 12.414 1 98.94 363 HIS A C 1
ATOM 2698 O O . HIS A 1 363 ? 23.734 12.5 13.523 1 98.94 363 HIS A O 1
ATOM 2704 N N . ALA A 1 364 ? 22.312 12.484 11.758 1 98.94 364 ALA A N 1
ATOM 2705 C CA . ALA A 1 364 ? 21.359 13.344 12.445 1 98.94 364 ALA A CA 1
ATOM 2706 C C . ALA A 1 364 ? 20.75 12.625 13.648 1 98.94 364 ALA A C 1
ATOM 2708 O O . ALA A 1 364 ? 20.609 13.211 14.727 1 98.94 364 ALA A O 1
ATOM 2709 N N . ALA A 1 365 ? 20.375 11.367 13.453 1 98.88 365 ALA A N 1
ATOM 2710 C CA . ALA A 1 365 ? 19.797 10.578 14.539 1 98.88 365 ALA A CA 1
ATOM 2711 C C . ALA A 1 365 ? 20.797 10.445 15.695 1 98.88 365 ALA A C 1
ATOM 2713 O O . ALA A 1 365 ? 20.406 10.547 16.859 1 98.88 365 ALA A O 1
ATOM 2714 N N . ARG A 1 366 ? 22.062 10.188 15.352 1 98.81 366 ARG A N 1
ATOM 2715 C CA . ARG A 1 366 ? 23.078 10.109 16.391 1 98.81 366 ARG A CA 1
ATOM 2716 C C . ARG A 1 366 ? 23.141 11.398 17.203 1 98.81 366 ARG A C 1
ATOM 2718 O O . ARG A 1 366 ? 23.203 11.352 18.438 1 98.81 366 ARG A O 1
ATOM 2725 N N . ALA A 1 367 ? 23.125 12.469 16.531 1 98.88 367 ALA A N 1
ATOM 2726 C CA . ALA A 1 367 ? 23.172 13.758 17.203 1 98.88 367 ALA A CA 1
ATOM 2727 C C . ALA A 1 367 ? 21.953 13.953 18.109 1 98.88 367 ALA A C 1
ATOM 2729 O O . ALA A 1 367 ? 22.078 14.43 19.234 1 98.88 367 ALA A O 1
ATOM 2730 N N . MET A 1 368 ? 20.766 13.617 17.641 1 98.81 368 MET A N 1
ATOM 2731 C CA . MET A 1 368 ? 19.547 13.758 18.406 1 98.81 368 MET A CA 1
ATOM 2732 C C . MET A 1 368 ? 19.578 12.867 19.641 1 98.81 368 MET A C 1
ATOM 2734 O O . MET A 1 368 ? 19.25 13.32 20.75 1 98.81 368 MET A O 1
ATOM 2738 N N . VAL A 1 369 ? 19.984 11.617 19.438 1 98.62 369 VAL A N 1
ATOM 2739 C CA . VAL A 1 369 ? 20.031 10.656 20.531 1 98.62 369 VAL A CA 1
ATOM 2740 C C . VAL A 1 369 ? 21.031 11.125 21.578 1 98.62 369 VAL A C 1
ATOM 2742 O O . VAL A 1 369 ? 20.766 11.078 22.781 1 98.62 369 VAL A O 1
ATOM 2745 N N . GLU A 1 370 ? 22.188 11.594 21.109 1 98.31 370 GLU A N 1
ATOM 2746 C CA . GLU A 1 370 ? 23.234 12.039 22.016 1 98.31 370 GLU A CA 1
ATOM 2747 C C . GLU A 1 370 ? 22.75 13.195 22.891 1 98.31 370 GLU A C 1
ATOM 2749 O O . GLU A 1 370 ? 23.109 13.273 24.062 1 98.31 370 GLU A O 1
ATOM 2754 N N . LYS A 1 371 ? 21.953 14.047 22.375 1 98.12 371 LYS A N 1
ATOM 2755 C CA . LYS A 1 371 ? 21.516 15.242 23.109 1 98.12 371 LYS A CA 1
ATOM 2756 C C . LYS A 1 371 ? 20.141 15.016 23.75 1 98.12 371 LYS A C 1
ATOM 2758 O O . LYS A 1 371 ? 19.578 15.922 24.359 1 98.12 371 LYS A O 1
ATOM 2763 N N . GLY A 1 372 ? 19.578 13.82 23.547 1 97.62 372 GLY A N 1
ATOM 2764 C CA . GLY A 1 372 ? 18.266 13.516 24.109 1 97.62 372 GLY A CA 1
ATOM 2765 C C . GLY A 1 372 ? 17.141 14.258 23.422 1 97.62 372 GLY A C 1
ATOM 2766 O O . GLY A 1 372 ? 16.094 14.523 24.031 1 97.62 372 GLY A O 1
ATOM 2767 N N . THR A 1 373 ? 17.391 14.664 22.188 1 97.75 373 THR A N 1
ATOM 2768 C CA . THR A 1 373 ? 16.391 15.391 21.422 1 97.75 373 THR A CA 1
ATOM 2769 C C . THR A 1 373 ? 15.367 14.438 20.812 1 97.75 373 THR A C 1
ATOM 2771 O O . THR A 1 373 ? 15.734 13.508 20.094 1 97.75 373 THR A O 1
ATOM 2774 N N . ARG A 1 374 ? 14.094 14.656 21.109 1 97 374 ARG A N 1
ATOM 2775 C CA . ARG A 1 374 ? 13.016 13.953 20.422 1 97 374 ARG A CA 1
ATOM 2776 C C . ARG A 1 374 ? 12.688 14.625 19.094 1 97 374 ARG A C 1
ATOM 2778 O O . ARG A 1 374 ? 11.664 15.297 18.969 1 97 374 ARG A O 1
ATOM 2785 N N . GLY A 1 375 ? 13.531 14.352 18.094 1 98.06 375 GLY A N 1
ATOM 2786 C CA . GLY A 1 375 ? 13.539 15.125 16.875 1 98.06 375 GLY A CA 1
ATOM 2787 C C . GLY A 1 375 ? 12.641 14.547 15.789 1 98.06 375 GLY A C 1
ATOM 2788 O O . GLY A 1 375 ? 11.844 13.648 16.062 1 98.06 375 GLY A O 1
ATOM 2789 N N . SER A 1 376 ? 12.648 15.211 14.602 1 98.75 376 SER A N 1
ATOM 2790 C CA . SER A 1 376 ? 11.891 14.828 13.414 1 98.75 376 SER A CA 1
ATOM 2791 C C . SER A 1 376 ? 12.781 14.758 12.18 1 98.75 376 SER A C 1
ATOM 2793 O O . SER A 1 376 ? 13.484 15.727 11.867 1 98.75 376 SER A O 1
ATOM 2795 N N . ILE A 1 377 ? 12.82 13.641 11.547 1 98.94 377 ILE A N 1
ATOM 2796 C CA . ILE A 1 377 ? 13.508 13.453 10.273 1 98.94 377 ILE A CA 1
ATOM 2797 C C . ILE A 1 377 ? 12.484 13.367 9.148 1 98.94 377 ILE A C 1
ATOM 2799 O O . ILE A 1 377 ? 11.594 12.516 9.172 1 98.94 377 ILE A O 1
ATOM 2803 N N . VAL A 1 378 ? 12.555 14.266 8.188 1 98.94 378 VAL A N 1
ATOM 2804 C CA . VAL A 1 378 ? 11.68 14.297 7.016 1 98.94 378 VAL A CA 1
ATOM 2805 C C . VAL A 1 378 ? 12.508 14.094 5.746 1 98.94 378 VAL A C 1
ATOM 2807 O O . VAL A 1 378 ? 13.523 14.766 5.547 1 98.94 378 VAL A O 1
ATOM 2810 N N . CYS A 1 379 ? 12.148 13.164 4.922 1 98.94 379 CYS A N 1
ATOM 2811 C CA . CYS A 1 379 ? 12.828 12.914 3.656 1 98.94 379 CYS A CA 1
ATOM 2812 C C . CYS A 1 379 ? 11.914 13.219 2.479 1 98.94 379 CYS A C 1
ATOM 2814 O O . CYS A 1 379 ? 10.711 12.938 2.529 1 98.94 379 CYS A O 1
ATOM 2816 N N . THR A 1 380 ? 12.484 13.781 1.425 1 98.88 380 THR A N 1
ATOM 2817 C CA . THR A 1 380 ? 11.711 13.984 0.204 1 98.88 380 THR A CA 1
ATOM 2818 C C . THR A 1 380 ? 11.719 12.719 -0.657 1 98.88 380 THR A C 1
ATOM 2820 O O . THR A 1 380 ? 12.758 12.352 -1.218 1 98.88 380 THR A O 1
ATOM 2823 N N . THR A 1 381 ? 10.648 12.117 -0.7 1 98.56 381 THR A N 1
ATOM 2824 C CA . THR A 1 381 ? 10.484 10.984 -1.609 1 98.56 381 THR A CA 1
ATOM 2825 C C . THR A 1 381 ? 9.93 11.453 -2.953 1 98.56 381 THR A C 1
ATOM 2827 O O . THR A 1 381 ? 10.609 12.141 -3.707 1 98.56 381 THR A O 1
ATOM 2830 N N . SER A 1 382 ? 8.797 10.961 -3.391 1 97.94 382 SER A N 1
ATOM 2831 C CA . SER A 1 382 ? 8.094 11.289 -4.629 1 97.94 382 SER A CA 1
ATOM 2832 C C . SER A 1 382 ? 6.855 10.414 -4.809 1 97.94 382 SER A C 1
ATOM 2834 O O . SER A 1 382 ? 6.746 9.352 -4.207 1 97.94 382 SER A O 1
ATOM 2836 N N . VAL A 1 383 ? 5.918 10.922 -5.559 1 96.19 383 VAL A N 1
ATOM 2837 C CA . VAL A 1 383 ? 4.809 10.055 -5.945 1 96.19 383 VAL A CA 1
ATOM 2838 C C . VAL A 1 383 ? 5.352 8.812 -6.656 1 96.19 383 VAL A C 1
ATOM 2840 O O . VAL A 1 383 ? 4.703 7.762 -6.66 1 96.19 383 VAL A O 1
ATOM 2843 N N . ALA A 1 384 ? 6.57 8.898 -7.145 1 96.62 384 ALA A N 1
ATOM 2844 C CA . ALA A 1 384 ? 7.215 7.766 -7.809 1 96.62 384 ALA A CA 1
ATOM 2845 C C . ALA A 1 384 ? 7.523 6.652 -6.816 1 96.62 384 ALA A C 1
ATOM 2847 O O . ALA A 1 384 ? 7.805 5.516 -7.211 1 96.62 384 ALA A O 1
ATOM 2848 N N . ALA A 1 385 ? 7.516 6.945 -5.547 1 97.5 385 ALA A N 1
ATOM 2849 C CA . ALA A 1 385 ? 7.691 5.918 -4.523 1 97.5 385 ALA A CA 1
ATOM 2850 C C . ALA A 1 385 ? 6.387 5.16 -4.285 1 97.5 385 ALA A C 1
ATOM 2852 O O . ALA A 1 385 ? 6.387 4.109 -3.637 1 97.5 385 ALA A O 1
ATOM 2853 N N . GLU A 1 386 ? 5.246 5.688 -4.848 1 94.19 386 GLU A N 1
ATOM 2854 C CA . GLU A 1 386 ? 3.922 5.117 -4.613 1 94.19 386 GLU A CA 1
ATOM 2855 C C . GLU A 1 386 ? 3.4 4.406 -5.859 1 94.19 386 GLU A C 1
ATOM 2857 O O . GLU A 1 386 ? 2.77 3.35 -5.758 1 94.19 386 GLU A O 1
ATOM 2862 N N . ILE A 1 387 ? 3.592 5 -6.992 1 91.88 387 ILE A N 1
ATOM 2863 C CA . ILE A 1 387 ? 3.1 4.477 -8.258 1 91.88 387 ILE A CA 1
ATOM 2864 C C . ILE A 1 387 ? 4.18 4.617 -9.328 1 91.88 387 ILE A C 1
ATOM 2866 O O . ILE A 1 387 ? 5.031 5.504 -9.25 1 91.88 387 ILE A O 1
ATOM 2870 N N . SER A 1 388 ? 4.172 3.738 -10.32 1 91.88 388 SER A N 1
ATOM 2871 C CA . SER A 1 388 ? 5.172 3.791 -11.383 1 91.88 388 SER A CA 1
ATOM 2872 C C . SER A 1 388 ? 4.598 4.414 -12.656 1 91.88 388 SER A C 1
ATOM 2874 O O . SER A 1 388 ? 3.393 4.664 -12.742 1 91.88 388 SER A O 1
ATOM 2876 N N . GLY A 1 389 ? 5.52 4.695 -13.547 1 88.12 389 GLY A N 1
ATOM 2877 C CA . GLY A 1 389 ? 5.141 5.285 -14.82 1 88.12 389 GLY A CA 1
ATOM 2878 C C . GLY A 1 389 ? 5.227 6.801 -14.828 1 88.12 389 GLY A C 1
ATOM 2879 O O . GLY A 1 389 ? 4.949 7.441 -15.844 1 88.12 389 GLY A O 1
ATOM 2880 N N . THR A 1 390 ? 5.699 7.344 -13.734 1 88 390 THR A N 1
ATOM 2881 C CA . THR A 1 390 ? 5.699 8.797 -13.594 1 88 390 THR A CA 1
ATOM 2882 C C . THR A 1 390 ? 7.125 9.344 -13.648 1 88 390 THR A C 1
ATOM 2884 O O . THR A 1 390 ? 7.324 10.555 -13.734 1 88 390 THR A O 1
ATOM 2887 N N . ALA A 1 391 ? 8.094 8.484 -13.484 1 95.06 391 ALA A N 1
ATOM 2888 C CA . ALA A 1 391 ? 9.492 8.883 -13.414 1 95.06 391 ALA A CA 1
ATOM 2889 C C . ALA A 1 391 ? 10.406 7.797 -13.977 1 95.06 391 ALA A C 1
ATOM 2891 O O . ALA A 1 391 ? 9.969 6.664 -14.188 1 95.06 391 ALA A O 1
ATOM 2892 N N . PRO A 1 392 ? 11.648 8.195 -14.289 1 97.12 392 PRO A N 1
ATOM 2893 C CA . PRO A 1 392 ? 12.594 7.203 -14.812 1 97.12 392 PRO A CA 1
ATOM 2894 C C . PRO A 1 392 ? 12.805 6.035 -13.852 1 97.12 392 PRO A C 1
ATOM 2896 O O . PRO A 1 392 ? 12.484 6.141 -12.664 1 97.12 392 PRO A O 1
ATOM 2899 N N . HIS A 1 393 ? 13.336 4.918 -14.398 1 98 393 HIS A N 1
ATOM 2900 C CA . HIS A 1 393 ? 13.461 3.662 -13.672 1 98 393 HIS A CA 1
ATOM 2901 C C . HIS A 1 393 ? 14.344 3.824 -12.438 1 98 393 HIS A C 1
ATOM 2903 O O . HIS A 1 393 ? 13.992 3.373 -11.352 1 98 393 HIS A O 1
ATOM 2909 N N . GLY A 1 394 ? 15.539 4.477 -12.633 1 98.25 394 GLY A N 1
ATOM 2910 C CA . GLY A 1 394 ? 16.453 4.652 -11.516 1 98.25 394 GLY A CA 1
ATOM 2911 C C . GLY A 1 394 ? 15.883 5.527 -10.414 1 98.25 394 GLY A C 1
ATOM 2912 O O . GLY A 1 394 ? 16 5.199 -9.227 1 98.25 394 GLY A O 1
ATOM 2913 N N . TYR A 1 395 ? 15.281 6.617 -10.773 1 98.38 395 TYR A N 1
ATOM 2914 C CA . TYR A 1 395 ? 14.633 7.508 -9.82 1 98.38 395 TYR A CA 1
ATOM 2915 C C . TYR A 1 395 ? 13.531 6.781 -9.055 1 98.38 395 TYR A C 1
ATOM 2917 O O . TYR A 1 395 ? 13.469 6.863 -7.824 1 98.38 395 TYR A O 1
ATOM 2925 N N . THR A 1 396 ? 12.688 6.039 -9.773 1 98.5 396 THR A N 1
ATOM 2926 C CA . THR A 1 396 ? 11.609 5.277 -9.156 1 98.5 396 THR A CA 1
ATOM 2927 C C . THR A 1 396 ? 12.164 4.273 -8.148 1 98.5 396 THR A C 1
ATOM 2929 O O . THR A 1 396 ? 11.695 4.203 -7.008 1 98.5 396 THR A O 1
ATOM 2932 N N . ALA A 1 397 ? 13.172 3.545 -8.523 1 98.69 397 ALA A N 1
ATOM 2933 C CA . ALA A 1 397 ? 13.789 2.57 -7.629 1 98.69 397 ALA A CA 1
ATOM 2934 C C . ALA A 1 397 ? 14.375 3.252 -6.395 1 98.69 397 ALA A C 1
ATOM 2936 O O . ALA A 1 397 ? 14.211 2.766 -5.273 1 98.69 397 ALA A O 1
ATOM 2937 N N . SER A 1 398 ? 15.047 4.363 -6.59 1 98.75 398 SER A N 1
ATOM 2938 C CA . SER A 1 398 ? 15.688 5.078 -5.492 1 98.75 398 SER A CA 1
ATOM 2939 C C . SER A 1 398 ? 14.664 5.578 -4.48 1 98.75 398 SER A C 1
ATOM 2941 O O . SER A 1 398 ? 14.875 5.48 -3.271 1 98.75 398 SER A O 1
ATOM 2943 N N . LYS A 1 399 ? 13.602 6.137 -4.984 1 98.81 399 LYS A N 1
ATOM 2944 C CA . LYS A 1 399 ? 12.602 6.703 -4.09 1 98.81 399 LYS A CA 1
ATOM 2945 C C . LYS A 1 399 ? 11.805 5.602 -3.389 1 98.81 399 LYS A C 1
ATOM 2947 O O . LYS A 1 399 ? 11.391 5.766 -2.24 1 98.81 399 LYS A O 1
ATOM 2952 N N . HIS A 1 400 ? 11.594 4.457 -4.031 1 98.69 400 HIS A N 1
ATOM 2953 C CA . HIS A 1 400 ? 11.078 3.293 -3.32 1 98.69 400 HIS A CA 1
ATOM 2954 C C . HIS A 1 400 ? 12.039 2.85 -2.219 1 98.69 400 HIS A C 1
ATOM 2956 O O . HIS A 1 400 ? 11.609 2.58 -1.093 1 98.69 400 HIS A O 1
ATOM 2962 N N . GLY A 1 401 ? 13.305 2.748 -2.576 1 98.81 401 GLY A N 1
ATOM 2963 C CA . GLY A 1 401 ? 14.297 2.393 -1.572 1 98.81 401 GLY A CA 1
ATOM 2964 C C . GLY A 1 401 ? 14.297 3.332 -0.38 1 98.81 401 GLY A C 1
ATOM 2965 O O . GLY A 1 401 ? 14.398 2.887 0.766 1 98.81 401 GLY A O 1
ATOM 2966 N N . LEU A 1 402 ? 14.195 4.613 -0.664 1 98.88 402 LEU A N 1
ATOM 2967 C CA . LEU A 1 402 ? 14.148 5.613 0.397 1 98.88 402 LEU A CA 1
ATOM 2968 C C . LEU A 1 402 ? 12.93 5.41 1.288 1 98.88 402 LEU A C 1
ATOM 2970 O O . LEU A 1 402 ? 13.023 5.535 2.512 1 98.88 402 LEU A O 1
ATOM 2974 N N . LEU A 1 403 ? 11.805 5.125 0.674 1 98.69 403 LEU A N 1
ATOM 2975 C CA . LEU A 1 403 ? 10.609 4.844 1.463 1 98.69 403 LEU A CA 1
ATOM 2976 C C . LEU A 1 403 ? 10.836 3.656 2.391 1 98.69 403 LEU A C 1
ATOM 2978 O O . LEU A 1 403 ? 10.438 3.688 3.557 1 98.69 403 LEU A O 1
ATOM 2982 N N . GLY A 1 404 ? 11.438 2.602 1.862 1 98.56 404 GLY A N 1
ATOM 2983 C CA . GLY A 1 404 ? 11.781 1.475 2.713 1 98.56 404 GLY A CA 1
ATOM 2984 C C . GLY A 1 404 ? 12.68 1.86 3.875 1 98.56 404 GLY A C 1
ATOM 2985 O O . GLY A 1 404 ? 12.484 1.395 5 1 98.56 404 GLY A O 1
ATOM 2986 N N . LEU A 1 405 ? 13.641 2.715 3.629 1 98.75 405 LEU A N 1
ATOM 2987 C CA . LEU A 1 405 ? 14.562 3.17 4.664 1 98.75 405 LEU A CA 1
ATOM 2988 C C . LEU A 1 405 ? 13.828 3.992 5.719 1 98.75 405 LEU A C 1
ATOM 2990 O O . LEU A 1 405 ? 14.102 3.859 6.914 1 98.75 405 LEU A O 1
ATOM 2994 N N . ILE A 1 406 ? 12.93 4.84 5.293 1 98.75 406 ILE A N 1
ATOM 2995 C CA . ILE A 1 406 ? 12.125 5.664 6.191 1 98.75 406 ILE A CA 1
ATOM 2996 C C . ILE A 1 406 ? 11.344 4.773 7.152 1 98.75 406 ILE A C 1
ATOM 2998 O O . ILE A 1 406 ? 11.391 4.969 8.367 1 98.75 406 ILE A O 1
ATOM 3002 N N . LYS A 1 407 ? 10.641 3.82 6.59 1 97.94 407 LYS A N 1
ATOM 3003 C CA . LYS A 1 407 ? 9.836 2.912 7.406 1 97.94 407 LYS A CA 1
ATOM 3004 C C . LYS A 1 407 ? 10.719 2.127 8.375 1 97.94 407 LYS A C 1
ATOM 3006 O O . LYS A 1 407 ? 10.391 2.004 9.562 1 97.94 407 LYS A O 1
ATOM 3011 N N . SER A 1 408 ? 11.82 1.645 7.879 1 98 408 SER A N 1
ATOM 3012 C CA . SER A 1 408 ? 12.734 0.854 8.695 1 98 408 SER A CA 1
ATOM 3013 C C . SER A 1 408 ? 13.352 1.699 9.805 1 98 408 SER A C 1
ATOM 3015 O O . SER A 1 408 ? 13.391 1.281 10.969 1 98 408 SER A O 1
ATOM 3017 N N . ALA A 1 409 ? 13.773 2.877 9.453 1 98.5 409 ALA A N 1
ATOM 3018 C CA . ALA A 1 409 ? 14.406 3.77 10.422 1 98.5 409 ALA A CA 1
ATOM 3019 C C . ALA A 1 409 ? 13.414 4.207 11.492 1 98.5 409 ALA A C 1
ATOM 3021 O O . ALA A 1 409 ? 13.789 4.379 12.656 1 98.5 409 ALA A O 1
ATOM 3022 N N . SER A 1 410 ? 12.172 4.457 11.125 1 98 410 SER A N 1
ATOM 3023 C CA . SER A 1 410 ? 11.164 4.863 12.094 1 98 410 SER A CA 1
ATOM 3024 C C . SER A 1 410 ? 10.992 3.811 13.188 1 98 410 SER A C 1
ATOM 3026 O O . SER A 1 410 ? 10.75 4.148 14.352 1 98 410 SER A O 1
ATOM 3028 N N . GLY A 1 411 ? 11.125 2.537 12.82 1 95.44 411 GLY A N 1
ATOM 3029 C CA . GLY A 1 411 ? 11.055 1.466 13.797 1 95.44 411 GLY A CA 1
ATOM 3030 C C . GLY A 1 411 ? 12.156 1.534 14.836 1 95.44 411 GLY A C 1
ATOM 3031 O O . GLY A 1 411 ? 11.898 1.45 16.031 1 95.44 411 GLY A O 1
ATOM 3032 N N . GLY A 1 412 ? 13.375 1.764 14.383 1 94.81 412 GLY A N 1
ATOM 3033 C CA . GLY A 1 412 ? 14.531 1.777 15.266 1 94.81 412 GLY A CA 1
ATOM 3034 C C . GLY A 1 412 ? 14.633 3.045 16.094 1 94.81 412 GLY A C 1
ATOM 3035 O O . GLY A 1 412 ? 15.07 3.006 17.234 1 94.81 412 GLY A O 1
ATOM 3036 N N . LEU A 1 413 ? 14.148 4.102 15.547 1 98.19 413 LEU A N 1
ATOM 3037 C CA . LEU A 1 413 ? 14.352 5.391 16.188 1 98.19 413 LEU A CA 1
ATOM 3038 C C . LEU A 1 413 ? 13.172 5.738 17.094 1 98.19 413 LEU A C 1
ATOM 3040 O O . LEU A 1 413 ? 13.258 6.668 17.906 1 98.19 413 LEU A O 1
ATOM 3044 N N . GLY A 1 414 ? 12.094 4.957 17.016 1 97.12 414 GLY A N 1
ATOM 3045 C CA . GLY A 1 414 ? 10.914 5.191 17.844 1 97.12 414 GLY A CA 1
ATOM 3046 C C . GLY A 1 414 ? 11.203 5.129 19.328 1 97.12 414 GLY A C 1
ATOM 3047 O O . GLY A 1 414 ? 10.586 5.84 20.125 1 97.12 414 GLY A O 1
ATOM 3048 N N . GLN A 1 415 ? 12.156 4.273 19.703 1 96.12 415 GLN A N 1
ATOM 3049 C CA . GLN A 1 415 ? 12.477 4.105 21.109 1 96.12 415 GLN A CA 1
ATOM 3050 C C . GLN A 1 415 ? 13.07 5.379 21.703 1 96.12 415 GLN A C 1
ATOM 3052 O O . GLN A 1 415 ? 13.039 5.59 22.906 1 96.12 415 GLN A O 1
ATOM 3057 N N . TYR A 1 416 ? 13.578 6.273 20.812 1 97.5 416 TYR A N 1
ATOM 3058 C CA . TYR A 1 416 ? 14.172 7.527 21.25 1 97.5 416 TYR A CA 1
ATOM 3059 C C . TYR A 1 416 ? 13.203 8.688 21.078 1 97.5 416 TYR A C 1
ATOM 3061 O O . TYR A 1 416 ? 13.57 9.852 21.281 1 97.5 416 TYR A O 1
ATOM 3069 N N . GLY A 1 417 ? 11.945 8.383 20.609 1 97.06 417 GLY A N 1
ATOM 3070 C CA . GLY A 1 417 ? 10.961 9.43 20.375 1 97.06 417 GLY A CA 1
ATOM 3071 C C . GLY A 1 417 ? 11.219 10.227 19.109 1 97.06 417 GLY A C 1
ATOM 3072 O O . GLY A 1 417 ? 10.719 11.336 18.953 1 97.06 417 GLY A O 1
ATOM 3073 N N . ILE A 1 418 ? 12.109 9.742 18.234 1 98.56 418 ILE A N 1
ATOM 3074 C CA . ILE A 1 418 ? 12.422 10.414 16.984 1 98.56 418 ILE A CA 1
ATOM 3075 C C . ILE A 1 418 ? 11.484 9.922 15.875 1 98.56 418 ILE A C 1
ATOM 3077 O O . ILE A 1 418 ? 11.328 8.711 15.68 1 98.56 418 ILE A O 1
ATOM 3081 N N . ARG A 1 419 ? 10.789 10.82 15.234 1 98.5 419 ARG A N 1
ATOM 3082 C CA . ARG A 1 419 ? 9.898 10.492 14.125 1 98.5 419 ARG A CA 1
ATOM 3083 C C . ARG A 1 419 ? 10.641 10.516 12.797 1 98.5 419 ARG A C 1
ATOM 3085 O O . ARG A 1 419 ? 11.547 11.328 12.602 1 98.5 419 ARG A O 1
ATOM 3092 N N . VAL A 1 420 ? 10.32 9.633 11.875 1 98.88 420 VAL A N 1
ATOM 3093 C CA . VAL A 1 420 ? 10.867 9.594 10.523 1 98.88 420 VAL A CA 1
ATOM 3094 C C . VAL A 1 420 ? 9.734 9.477 9.508 1 98.88 420 VAL A C 1
ATOM 3096 O O . VAL A 1 420 ? 8.938 8.539 9.555 1 98.88 420 VAL A O 1
ATOM 3099 N N . ASN A 1 421 ? 9.609 10.477 8.594 1 98.88 421 ASN A N 1
ATOM 3100 C CA . ASN A 1 421 ? 8.531 10.5 7.609 1 98.88 421 ASN A CA 1
ATOM 3101 C C . ASN A 1 421 ? 9.039 10.938 6.238 1 98.88 421 ASN A C 1
ATOM 3103 O O . ASN A 1 421 ? 10.156 11.445 6.117 1 98.88 421 ASN A O 1
ATOM 3107 N N . GLY A 1 422 ? 8.281 10.656 5.258 1 98.81 422 GLY A N 1
ATOM 3108 C CA . GLY A 1 422 ? 8.516 11.156 3.916 1 98.81 422 GLY A CA 1
ATOM 3109 C C . GLY A 1 422 ? 7.465 12.148 3.455 1 98.81 422 GLY A C 1
ATOM 3110 O O . GLY A 1 422 ? 6.312 12.094 3.895 1 98.81 422 GLY A O 1
ATOM 3111 N N . VAL A 1 423 ? 7.816 13.133 2.652 1 98.81 423 VAL A N 1
ATOM 3112 C CA . VAL A 1 423 ? 6.914 13.953 1.85 1 98.81 423 VAL A CA 1
ATOM 3113 C C . VAL A 1 423 ? 7.062 13.594 0.374 1 98.81 423 VAL A C 1
ATOM 3115 O O . VAL A 1 423 ? 8.18 13.469 -0.132 1 98.81 423 VAL A O 1
ATOM 3118 N N . ALA A 1 424 ? 5.949 13.336 -0.289 1 98.56 424 ALA A N 1
ATOM 3119 C CA . ALA A 1 424 ? 5.973 12.805 -1.649 1 98.56 424 ALA A CA 1
ATOM 3120 C C . ALA A 1 424 ? 5.305 13.773 -2.625 1 98.56 424 ALA A C 1
ATOM 3122 O O . ALA A 1 424 ? 4.109 13.656 -2.906 1 98.56 424 ALA A O 1
ATOM 3123 N N . PRO A 1 425 ? 6.094 14.641 -3.26 1 98 425 PRO A N 1
ATOM 3124 C CA . PRO A 1 425 ? 5.523 15.602 -4.211 1 98 425 PRO A CA 1
ATOM 3125 C C . PRO A 1 425 ? 5.199 14.969 -5.562 1 98 425 PRO A C 1
ATOM 3127 O O . PRO A 1 425 ? 5.875 14.023 -5.984 1 98 425 PRO A O 1
ATOM 3130 N N . PHE A 1 426 ? 4.156 15.555 -6.156 1 96.75 426 PHE A N 1
ATOM 3131 C CA . PHE A 1 426 ? 3.938 15.383 -7.59 1 96.75 426 PHE A CA 1
ATOM 3132 C C . PHE A 1 426 ? 4.902 16.25 -8.391 1 96.75 426 PHE A C 1
ATOM 3134 O O . PHE A 1 426 ? 5.977 16.609 -7.902 1 96.75 426 PHE A O 1
ATOM 3141 N N . GLY A 1 427 ? 4.645 16.469 -9.641 1 94.94 427 GLY A N 1
ATOM 3142 C CA . GLY A 1 427 ? 5.547 17.281 -10.461 1 94.94 427 GLY A CA 1
ATOM 3143 C C . GLY A 1 427 ? 5.594 18.734 -10.039 1 94.94 427 GLY A C 1
ATOM 3144 O O . GLY A 1 427 ? 4.574 19.422 -10.078 1 94.94 427 GLY A O 1
ATOM 3145 N N . VAL A 1 428 ? 6.773 19.188 -9.539 1 96.88 428 VAL A N 1
ATOM 3146 C CA . VAL A 1 428 ? 6.992 20.578 -9.172 1 96.88 428 VAL A CA 1
ATOM 3147 C C . VAL A 1 428 ? 8.016 21.203 -10.117 1 96.88 428 VAL A C 1
ATOM 3149 O O . VAL A 1 428 ? 9.039 20.594 -10.422 1 96.88 428 VAL A O 1
ATOM 3152 N N . ALA A 1 429 ? 7.695 22.422 -10.547 1 96.38 429 ALA A N 1
ATOM 3153 C CA . ALA A 1 429 ? 8.625 23.109 -11.438 1 96.38 429 ALA A CA 1
ATOM 3154 C C . ALA A 1 429 ? 9.844 23.609 -10.672 1 96.38 429 ALA A C 1
ATOM 3156 O O . ALA A 1 429 ? 9.945 24.812 -10.375 1 96.38 429 ALA A O 1
ATOM 3157 N N . THR A 1 430 ? 10.766 22.75 -10.398 1 95.44 430 THR A N 1
ATOM 3158 C CA . THR A 1 430 ? 12.039 23.062 -9.742 1 95.44 430 THR A CA 1
ATOM 3159 C C . THR A 1 430 ? 13.203 22.859 -10.711 1 95.44 430 THR A C 1
ATOM 3161 O O . THR A 1 430 ? 13.055 22.219 -11.75 1 95.44 430 THR A O 1
ATOM 3164 N N . PRO A 1 431 ? 14.398 23.422 -10.367 1 92.94 431 PRO A N 1
ATOM 3165 C CA . PRO A 1 431 ? 15.578 23.188 -11.211 1 92.94 431 PRO A CA 1
ATOM 3166 C C . PRO A 1 431 ? 15.883 21.703 -11.398 1 92.94 431 PRO A C 1
ATOM 3168 O O . PRO A 1 431 ? 16.359 21.297 -12.461 1 92.94 431 PRO A O 1
ATOM 3171 N N . LEU A 1 432 ? 15.594 20.875 -10.43 1 89.62 432 LEU A N 1
ATOM 3172 C CA . LEU A 1 432 ? 15.797 19.438 -10.539 1 89.62 432 LEU A CA 1
ATOM 3173 C C . LEU A 1 432 ? 15.031 18.875 -11.734 1 89.62 432 LEU A C 1
ATOM 3175 O O . LEU A 1 432 ? 15.617 18.188 -12.578 1 89.62 432 LEU A O 1
ATOM 3179 N N . VAL A 1 433 ? 13.734 19.156 -11.797 1 92.5 433 VAL A N 1
ATOM 3180 C CA . VAL A 1 433 ? 12.867 18.609 -12.828 1 92.5 433 VAL A CA 1
ATOM 3181 C C . VAL A 1 433 ? 13.172 19.281 -14.164 1 92.5 433 VAL A C 1
ATOM 3183 O O . VAL A 1 433 ? 13.336 18.609 -15.188 1 92.5 433 VAL A O 1
ATOM 3186 N N . CYS A 1 434 ? 13.273 20.625 -14.172 1 93.75 434 CYS A N 1
ATOM 3187 C CA . CYS A 1 434 ? 13.477 21.391 -15.391 1 93.75 434 CYS A CA 1
ATOM 3188 C C . CYS A 1 434 ? 14.797 21.031 -16.047 1 93.75 434 CYS A C 1
ATOM 3190 O O . CYS A 1 434 ? 14.852 20.797 -17.266 1 93.75 434 CYS A O 1
ATOM 3192 N N . ASN A 1 435 ? 15.859 20.953 -15.242 1 90.81 435 ASN A N 1
ATOM 3193 C CA . ASN A 1 435 ? 17.172 20.609 -15.789 1 90.81 435 ASN A CA 1
ATOM 3194 C C . ASN A 1 435 ? 17.25 19.125 -16.156 1 90.81 435 ASN A C 1
ATOM 3196 O O . ASN A 1 435 ? 17.875 18.75 -17.141 1 90.81 435 ASN A O 1
ATOM 3200 N N . GLY A 1 436 ? 16.609 18.281 -15.367 1 88.5 436 GLY A N 1
ATOM 3201 C CA . GLY A 1 436 ? 16.625 16.859 -15.617 1 88.5 436 GLY A CA 1
ATOM 3202 C C . GLY A 1 436 ? 15.977 16.469 -16.922 1 88.5 436 GLY A C 1
ATOM 3203 O O . GLY A 1 436 ? 16.484 15.602 -17.656 1 88.5 436 GLY A O 1
ATOM 3204 N N . PHE A 1 437 ? 14.883 17.141 -17.203 1 91.31 437 PHE A N 1
ATOM 3205 C CA . PHE A 1 437 ? 14.133 16.781 -18.391 1 91.31 437 PHE A CA 1
ATOM 3206 C C . PHE A 1 437 ? 14.328 17.828 -19.484 1 91.31 437 PHE A C 1
ATOM 3208 O O . PHE A 1 437 ? 13.781 17.703 -20.578 1 91.31 437 PHE A O 1
ATOM 3215 N N . LYS A 1 438 ? 15.078 18.969 -19.234 1 92.19 438 LYS A N 1
ATOM 3216 C CA . LYS A 1 438 ? 15.328 20.062 -20.156 1 92.19 438 LYS A CA 1
ATOM 3217 C C . LYS A 1 438 ? 14.023 20.672 -20.641 1 92.19 438 LYS A C 1
ATOM 3219 O O . LYS A 1 438 ? 13.797 20.797 -21.844 1 92.19 438 LYS A O 1
ATOM 3224 N N . ILE A 1 439 ? 13.188 20.953 -19.625 1 93.88 439 ILE A N 1
ATOM 3225 C CA . ILE A 1 439 ? 11.883 21.547 -19.922 1 93.88 439 ILE A CA 1
ATOM 3226 C C . ILE A 1 439 ? 11.703 22.828 -19.094 1 93.88 439 ILE A C 1
ATOM 3228 O O . ILE A 1 439 ? 12.242 22.938 -17.984 1 93.88 439 ILE A O 1
ATOM 3232 N N . GLU A 1 440 ? 10.969 23.781 -19.594 1 96.06 440 GLU A N 1
ATOM 3233 C CA . GLU A 1 440 ? 10.727 25.047 -18.922 1 96.06 440 GLU A CA 1
ATOM 3234 C C . GLU A 1 440 ? 9.727 24.875 -17.781 1 96.06 440 GLU A C 1
ATOM 3236 O O . GLU A 1 440 ? 8.828 24.031 -17.844 1 96.06 440 GLU A O 1
ATOM 3241 N N . PRO A 1 441 ? 9.883 25.688 -16.766 1 95.94 441 PRO A N 1
ATOM 3242 C CA . PRO A 1 441 ? 8.977 25.609 -15.617 1 95.94 441 PRO A CA 1
ATOM 3243 C C . PRO A 1 441 ? 7.508 25.672 -16.016 1 95.94 441 PRO A C 1
ATOM 3245 O O . PRO A 1 441 ? 6.68 24.938 -15.477 1 95.94 441 PRO A O 1
ATOM 3248 N N . ALA A 1 442 ? 7.215 26.516 -16.984 1 95.5 442 ALA A N 1
ATOM 3249 C CA . ALA A 1 442 ? 5.828 26.688 -17.406 1 95.5 442 ALA A CA 1
ATOM 3250 C C . ALA A 1 442 ? 5.27 25.406 -18 1 95.5 442 ALA A C 1
ATOM 3252 O O . ALA A 1 442 ? 4.09 25.094 -17.828 1 95.5 442 ALA A O 1
ATOM 3253 N N . VAL A 1 443 ? 6.121 24.703 -18.656 1 95.5 443 VAL A N 1
ATOM 3254 C CA . VAL A 1 443 ? 5.699 23.453 -19.281 1 95.5 443 VAL A CA 1
ATOM 3255 C C . VAL A 1 443 ? 5.465 22.391 -18.203 1 95.5 443 VAL A C 1
ATOM 3257 O O . VAL A 1 443 ? 4.512 21.625 -18.281 1 95.5 443 VAL A O 1
ATOM 3260 N N . VAL A 1 444 ? 6.297 22.344 -17.188 1 94.06 444 VAL A N 1
ATOM 3261 C CA . VAL A 1 444 ? 6.113 21.422 -16.078 1 94.06 444 VAL A CA 1
ATOM 3262 C C . VAL A 1 444 ? 4.766 21.703 -15.406 1 94.06 444 VAL A C 1
ATOM 3264 O O . VAL A 1 444 ? 4.008 20.766 -15.125 1 94.06 444 VAL A O 1
ATOM 3267 N N . GLU A 1 445 ? 4.484 22.906 -15.156 1 95.31 445 GLU A N 1
ATOM 3268 C CA . GLU A 1 445 ? 3.248 23.281 -14.484 1 95.31 445 GLU A CA 1
ATOM 3269 C C . GLU A 1 445 ? 2.027 22.953 -15.336 1 95.31 445 GLU A C 1
ATOM 3271 O O . GLU A 1 445 ? 1.004 22.5 -14.82 1 95.31 445 GLU A O 1
ATOM 3276 N N . GLU A 1 446 ? 2.115 23.172 -16.641 1 94.25 446 GLU A N 1
ATOM 3277 C CA . GLU A 1 446 ? 1.023 22.844 -17.547 1 94.25 446 GLU A CA 1
ATOM 3278 C C . GLU A 1 446 ? 0.756 21.328 -17.562 1 94.25 446 GLU A C 1
ATOM 3280 O O . GLU A 1 446 ? -0.398 20.906 -17.516 1 94.25 446 GLU A O 1
ATOM 3285 N N . ASN A 1 447 ? 1.823 20.594 -17.609 1 91.62 447 ASN A N 1
ATOM 3286 C CA . ASN A 1 447 ? 1.693 19.141 -17.625 1 91.62 447 ASN A CA 1
ATOM 3287 C C . ASN A 1 447 ? 1.099 18.625 -16.312 1 91.62 447 ASN A C 1
ATOM 3289 O O . ASN A 1 447 ? 0.253 17.719 -16.312 1 91.62 447 ASN A O 1
ATOM 3293 N N . THR A 1 448 ? 1.559 19.156 -15.258 1 91.25 448 THR A N 1
ATOM 3294 C CA . THR A 1 448 ? 1.071 18.734 -13.945 1 91.25 448 THR A CA 1
ATOM 3295 C C . THR A 1 448 ? -0.399 19.109 -13.773 1 91.25 448 THR A C 1
ATOM 3297 O O . THR A 1 448 ? -1.19 18.312 -13.266 1 91.25 448 THR A O 1
ATOM 3300 N N . LEU A 1 449 ? -0.731 20.281 -14.227 1 91.44 449 LEU A N 1
ATOM 3301 C CA . LEU A 1 449 ? -2.123 20.719 -14.156 1 91.44 449 LEU A CA 1
ATOM 3302 C C . LEU A 1 449 ? -3.016 19.797 -14.992 1 91.44 449 LEU A C 1
ATOM 3304 O O . LEU A 1 449 ? -4.113 19.438 -14.562 1 91.44 449 LEU A O 1
ATOM 3308 N N . ALA A 1 450 ? -2.559 19.484 -16.125 1 91.12 450 ALA A N 1
ATOM 3309 C CA . ALA A 1 450 ? -3.336 18.656 -17.047 1 91.12 450 ALA A CA 1
ATOM 3310 C C . ALA A 1 450 ? -3.539 17.25 -16.469 1 91.12 450 ALA A C 1
ATOM 3312 O O . ALA A 1 450 ? -4.609 16.656 -16.641 1 91.12 450 ALA A O 1
ATOM 3313 N N . SER A 1 451 ? -2.596 16.719 -15.758 1 91.19 451 SER A N 1
ATOM 3314 C CA . SER A 1 451 ? -2.623 15.344 -15.281 1 91.19 451 SER A CA 1
ATOM 3315 C C . SER A 1 451 ? -3.213 15.25 -13.883 1 91.19 451 SER A C 1
ATOM 3317 O O . SER A 1 451 ? -3.582 14.172 -13.422 1 91.19 451 SER A O 1
ATOM 3319 N N . ALA A 1 452 ? -3.332 16.391 -13.25 1 91.69 452 ALA A N 1
ATOM 3320 C CA . ALA A 1 452 ? -3.773 16.406 -11.852 1 91.69 452 ALA A CA 1
ATOM 3321 C C . ALA A 1 452 ? -5.258 16.062 -11.75 1 91.69 452 ALA A C 1
ATOM 3323 O O . ALA A 1 452 ? -6.059 16.484 -12.586 1 91.69 452 ALA A O 1
ATOM 3324 N N . ASN A 1 453 ? -5.613 15.289 -10.711 1 93.5 453 ASN A N 1
ATOM 3325 C CA . ASN A 1 453 ? -7.02 15.07 -10.391 1 93.5 453 ASN A CA 1
ATOM 3326 C C . ASN A 1 453 ? -7.652 16.328 -9.781 1 93.5 453 ASN A C 1
ATOM 3328 O O . ASN A 1 453 ? -8.797 16.656 -10.102 1 93.5 453 ASN A O 1
ATOM 3332 N N . LEU A 1 454 ? -6.895 16.938 -8.898 1 96.06 454 LEU A N 1
ATOM 3333 C CA . LEU A 1 454 ? -7.352 18.188 -8.281 1 96.06 454 LEU A CA 1
ATOM 3334 C C . LEU A 1 454 ? -7.16 19.359 -9.227 1 96.06 454 LEU A C 1
ATOM 3336 O O . LEU A 1 454 ? -6.031 19.797 -9.477 1 96.06 454 LEU A O 1
ATOM 3340 N N . LYS A 1 455 ? -8.188 19.938 -9.719 1 94.88 455 LYS A N 1
ATOM 3341 C CA . LYS A 1 455 ? -8.125 20.984 -10.727 1 94.88 455 LYS A CA 1
ATOM 3342 C C . LYS A 1 455 ? -8.141 22.375 -10.086 1 94.88 455 LYS A C 1
ATOM 3344 O O . LYS A 1 455 ? -8.539 22.516 -8.93 1 94.88 455 LYS A O 1
ATOM 3349 N N . GLY A 1 456 ? -7.59 23.312 -10.805 1 93.44 456 GLY A N 1
ATOM 3350 C CA . GLY A 1 456 ? -7.695 24.703 -10.414 1 93.44 456 GLY A CA 1
ATOM 3351 C C . GLY A 1 456 ? -6.539 25.172 -9.547 1 93.44 456 GLY A C 1
ATOM 3352 O O . GLY A 1 456 ? -6.535 26.312 -9.062 1 93.44 456 GLY A O 1
ATOM 3353 N N . ILE A 1 457 ? -5.57 24.328 -9.375 1 94.38 457 ILE A N 1
ATOM 3354 C CA . ILE A 1 457 ? -4.422 24.734 -8.562 1 94.38 457 ILE A CA 1
ATOM 3355 C C . ILE A 1 457 ? -3.154 24.078 -9.109 1 94.38 457 ILE A C 1
ATOM 3357 O O . ILE A 1 457 ? -3.154 22.891 -9.453 1 94.38 457 ILE A O 1
ATOM 3361 N N . VAL A 1 458 ? -2.117 24.859 -9.219 1 94.81 458 VAL A N 1
ATOM 3362 C CA . VAL A 1 458 ? -0.817 24.359 -9.656 1 94.81 458 VAL A CA 1
ATOM 3363 C C . VAL A 1 458 ? 0.054 24.062 -8.438 1 94.81 458 VAL A C 1
ATOM 3365 O O . VAL A 1 458 ? 0.158 24.875 -7.523 1 94.81 458 VAL A O 1
ATOM 3368 N N . LEU A 1 459 ? 0.648 22.891 -8.398 1 96.38 459 LEU A N 1
ATOM 3369 C CA . LEU A 1 459 ? 1.547 22.516 -7.312 1 96.38 459 LEU A CA 1
ATOM 3370 C C . LEU A 1 459 ? 2.828 23.344 -7.359 1 96.38 459 LEU A C 1
ATOM 3372 O O . LEU A 1 459 ? 3.506 23.391 -8.391 1 96.38 459 LEU A O 1
ATOM 3376 N N . LYS A 1 460 ? 3.105 24 -6.305 1 97.06 460 LYS A N 1
ATOM 3377 C CA . LYS A 1 460 ? 4.312 24.812 -6.156 1 97.06 460 LYS A CA 1
ATOM 3378 C C . LYS A 1 460 ? 5.219 24.25 -5.059 1 97.06 460 LYS A C 1
ATOM 3380 O O . LYS A 1 460 ? 4.766 23.469 -4.211 1 97.06 460 LYS A O 1
ATOM 3385 N N . ALA A 1 461 ? 6.5 24.672 -5.105 1 98.12 461 ALA A N 1
ATOM 3386 C CA . ALA A 1 461 ? 7.461 24.25 -4.082 1 98.12 461 ALA A CA 1
ATOM 3387 C C . ALA A 1 461 ? 6.969 24.625 -2.688 1 98.12 461 ALA A C 1
ATOM 3389 O O . ALA A 1 461 ? 7.207 23.891 -1.725 1 98.12 461 ALA A O 1
ATOM 3390 N N . ARG A 1 462 ? 6.223 25.656 -2.592 1 97.88 462 ARG A N 1
ATOM 3391 C CA . ARG A 1 462 ? 5.703 26.141 -1.316 1 97.88 462 ARG A CA 1
ATOM 3392 C C . ARG A 1 462 ? 4.715 25.141 -0.716 1 97.88 462 ARG A C 1
ATOM 3394 O O . ARG A 1 462 ? 4.66 24.969 0.503 1 97.88 462 ARG A O 1
ATOM 3401 N N . HIS A 1 463 ? 3.875 24.562 -1.555 1 97.75 463 HIS A N 1
ATOM 3402 C CA . HIS A 1 463 ? 2.928 23.562 -1.078 1 97.75 463 HIS A CA 1
ATOM 3403 C C . HIS A 1 463 ? 3.646 22.375 -0.439 1 97.75 463 HIS A C 1
ATOM 3405 O O . HIS A 1 463 ? 3.215 21.875 0.597 1 97.75 463 HIS A O 1
ATOM 3411 N N . VAL A 1 464 ? 4.781 21.938 -1.019 1 98.69 464 VAL A N 1
ATOM 3412 C CA . VAL A 1 464 ? 5.57 20.828 -0.486 1 98.69 464 VAL A CA 1
ATOM 3413 C C . VAL A 1 464 ? 6.254 21.25 0.81 1 98.69 464 VAL A C 1
ATOM 3415 O O . VAL A 1 464 ? 6.297 20.5 1.779 1 98.69 464 VAL A O 1
ATOM 3418 N 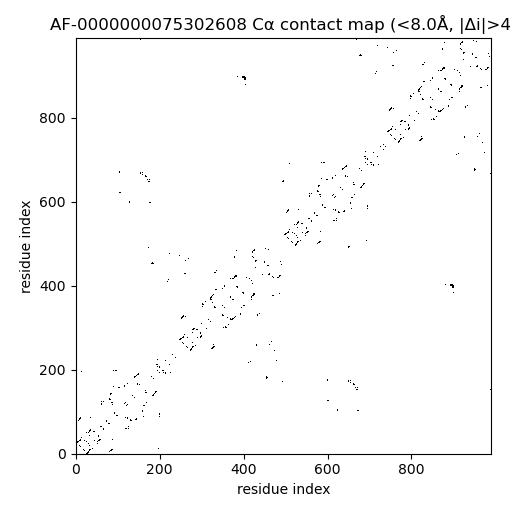N . ALA A 1 465 ? 6.766 22.484 0.807 1 98.81 465 ALA A N 1
ATOM 3419 C CA . ALA A 1 465 ? 7.406 23.016 2.004 1 98.81 465 ALA A CA 1
ATOM 3420 C C . ALA A 1 465 ? 6.434 23.047 3.182 1 98.81 465 ALA A C 1
ATOM 3422 O O . ALA A 1 465 ? 6.82 22.75 4.316 1 98.81 465 ALA A O 1
ATOM 3423 N N . GLU A 1 466 ? 5.184 23.391 2.912 1 98.19 466 GLU A N 1
ATOM 3424 C CA . GLU A 1 466 ? 4.164 23.422 3.955 1 98.19 466 GLU A CA 1
ATOM 3425 C C . GLU A 1 466 ? 3.92 22.031 4.539 1 98.19 466 GLU A C 1
ATOM 3427 O O . GLU A 1 466 ? 3.752 21.875 5.75 1 98.19 466 GLU A O 1
ATOM 3432 N N . ALA A 1 467 ? 3.896 21.062 3.676 1 98.56 467 ALA A N 1
ATOM 3433 C CA . ALA A 1 467 ? 3.748 19.688 4.148 1 98.56 467 ALA A CA 1
ATOM 3434 C C . ALA A 1 467 ? 4.953 19.25 4.98 1 98.56 467 ALA A C 1
ATOM 3436 O O . ALA A 1 467 ? 4.797 18.609 6.023 1 98.56 467 ALA A O 1
ATOM 3437 N N . ALA A 1 468 ? 6.148 19.625 4.527 1 98.81 468 ALA A N 1
ATOM 3438 C CA . ALA A 1 468 ? 7.359 19.328 5.285 1 98.81 468 ALA A CA 1
ATOM 3439 C C . ALA A 1 468 ? 7.355 20.031 6.633 1 98.81 468 ALA A C 1
ATOM 3441 O O . ALA A 1 468 ? 7.801 19.469 7.641 1 98.81 468 ALA A O 1
ATOM 3442 N N . LEU A 1 469 ? 6.883 21.297 6.668 1 98.56 469 LEU A N 1
ATOM 3443 C CA . LEU A 1 469 ? 6.773 22.062 7.906 1 98.56 469 LEU A CA 1
ATOM 3444 C C . LEU A 1 469 ? 5.867 21.344 8.906 1 98.56 469 LEU A C 1
ATOM 3446 O O . LEU A 1 469 ? 6.199 21.25 10.086 1 98.56 469 LEU A O 1
ATOM 3450 N N . PHE A 1 470 ? 4.754 20.859 8.477 1 97.81 470 PHE A N 1
ATOM 3451 C CA . PHE A 1 470 ? 3.852 20.094 9.336 1 97.81 470 PHE A CA 1
ATOM 3452 C C . PHE A 1 470 ? 4.57 18.891 9.938 1 97.81 470 PHE A C 1
ATOM 3454 O O . PHE A 1 470 ? 4.527 18.688 11.148 1 97.81 470 PHE A O 1
ATOM 3461 N N . LEU A 1 471 ? 5.293 18.078 9.117 1 98.44 471 LEU A N 1
ATOM 3462 C CA . LEU A 1 471 ? 5.961 16.859 9.57 1 98.44 471 LEU A CA 1
ATOM 3463 C C . LEU A 1 471 ? 7.145 17.203 10.477 1 98.44 471 LEU A C 1
ATOM 3465 O O . LEU A 1 471 ? 7.52 16.391 11.336 1 98.44 471 LEU A O 1
ATOM 3469 N N . ALA A 1 472 ? 7.695 18.391 10.281 1 98.44 472 ALA A N 1
ATOM 3470 C CA . ALA A 1 472 ? 8.844 18.812 11.078 1 98.44 472 ALA A CA 1
ATOM 3471 C C . ALA A 1 472 ? 8.414 19.344 12.438 1 98.44 472 ALA A C 1
ATOM 3473 O O . ALA A 1 472 ? 9.195 19.359 13.391 1 98.44 472 ALA A O 1
ATOM 3474 N N . SER A 1 473 ? 7.188 19.844 12.57 1 96.62 473 SER A N 1
ATOM 3475 C CA . SER A 1 473 ? 6.711 20.531 13.758 1 96.62 473 SER A CA 1
ATOM 3476 C C . SER A 1 473 ? 6.125 19.562 14.773 1 96.62 473 SER A C 1
ATOM 3478 O O . SER A 1 473 ? 5.969 18.375 14.477 1 96.62 473 SER A O 1
ATOM 3480 N N . ASP A 1 474 ? 5.762 20.062 15.875 1 92.5 474 ASP A N 1
ATOM 3481 C CA . ASP A 1 474 ? 5.156 19.281 16.938 1 92.5 474 ASP A CA 1
ATOM 3482 C C . ASP A 1 474 ? 3.686 18.984 16.641 1 92.5 474 ASP A C 1
ATOM 3484 O O . ASP A 1 474 ? 3.049 18.203 17.344 1 92.5 474 ASP A O 1
ATOM 3488 N N . GLU A 1 475 ? 3.191 19.562 15.539 1 92.31 475 GLU A N 1
ATOM 3489 C CA . GLU A 1 475 ? 1.815 19.281 15.141 1 92.31 475 GLU A CA 1
ATOM 3490 C C . GLU A 1 475 ? 1.665 17.844 14.641 1 92.31 475 GLU A C 1
ATOM 3492 O O . GLU A 1 475 ? 0.552 17.328 14.562 1 92.31 475 GLU A O 1
ATOM 3497 N N . SER A 1 476 ? 2.781 17.203 14.32 1 95.31 476 SER A N 1
ATOM 3498 C CA . SER A 1 476 ? 2.787 15.812 13.875 1 95.31 476 SER A CA 1
ATOM 3499 C C . SER A 1 476 ? 3.459 14.906 14.898 1 95.31 476 SER A C 1
ATOM 3501 O O . SER A 1 476 ? 4.148 13.945 14.523 1 95.31 476 SER A O 1
ATOM 3503 N N . ALA A 1 477 ? 3.244 15.109 16.156 1 92.62 477 ALA A N 1
ATOM 3504 C CA . ALA A 1 477 ? 3.998 14.523 17.266 1 92.62 477 ALA A CA 1
ATOM 3505 C C . ALA A 1 477 ? 3.818 13.008 17.297 1 92.62 477 ALA A C 1
ATOM 3507 O O . ALA A 1 477 ? 4.645 12.289 17.859 1 92.62 477 ALA A O 1
ATOM 3508 N N . TYR A 1 478 ? 2.727 12.492 16.656 1 94 478 TYR A N 1
ATOM 3509 C CA . TYR A 1 478 ? 2.508 11.055 16.703 1 94 478 TYR A CA 1
ATOM 3510 C C . TYR A 1 478 ? 2.48 10.453 15.305 1 94 478 TYR A C 1
ATOM 3512 O O . TYR A 1 478 ? 1.931 9.375 15.094 1 94 478 TYR A O 1
ATOM 3520 N N . VAL A 1 479 ? 2.986 11.18 14.289 1 96.62 479 VAL A N 1
ATOM 3521 C CA . VAL A 1 479 ? 3.059 10.711 12.906 1 96.62 479 VAL A CA 1
ATOM 3522 C C . VAL A 1 479 ? 4.477 10.234 12.594 1 96.62 479 VAL A C 1
ATOM 3524 O O . VAL A 1 479 ? 5.414 11.039 12.578 1 96.62 479 VAL A O 1
ATOM 3527 N N . SER A 1 480 ? 4.66 8.984 12.398 1 97.69 480 SER A N 1
ATOM 3528 C CA . SER A 1 480 ? 5.961 8.414 12.062 1 97.69 480 SER A CA 1
ATOM 3529 C C . SER A 1 480 ? 5.82 7.238 11.102 1 97.69 480 SER A C 1
ATOM 3531 O O . SER A 1 480 ? 4.82 6.52 11.141 1 97.69 480 SER A O 1
ATOM 3533 N N . GLY A 1 481 ? 6.785 7.113 10.211 1 97.5 481 GLY A N 1
ATOM 3534 C CA . GLY A 1 481 ? 6.805 6.02 9.258 1 97.5 481 GLY A CA 1
ATOM 3535 C C . GLY A 1 481 ? 5.895 6.25 8.062 1 97.5 481 GLY A C 1
ATOM 3536 O O . GLY A 1 481 ? 5.637 5.332 7.285 1 97.5 481 GLY A O 1
ATOM 3537 N N . GLN A 1 482 ? 5.363 7.48 7.914 1 97.5 482 GLN A N 1
ATOM 3538 C CA . GLN A 1 482 ? 4.383 7.785 6.875 1 97.5 482 GLN A CA 1
ATOM 3539 C C . GLN A 1 482 ? 5.047 8.461 5.676 1 97.5 482 GLN A C 1
ATOM 3541 O O . GLN A 1 482 ? 6.133 9.023 5.797 1 97.5 482 GLN A O 1
ATOM 3546 N N . ASN A 1 483 ? 4.484 8.289 4.551 1 98.12 483 ASN A N 1
ATOM 3547 C CA . ASN A 1 483 ? 4.82 9 3.322 1 98.12 483 ASN A CA 1
ATOM 3548 C C . ASN A 1 483 ? 3.674 9.898 2.863 1 98.12 483 ASN A C 1
ATOM 3550 O O . ASN A 1 483 ? 2.744 9.43 2.201 1 98.12 483 ASN A O 1
ATOM 3554 N N . LEU A 1 484 ? 3.721 11.195 3.156 1 98.38 484 LEU A N 1
ATOM 3555 C CA . LEU A 1 484 ? 2.633 12.133 2.893 1 98.38 484 LEU A CA 1
ATOM 3556 C C . LEU A 1 484 ? 2.68 12.625 1.45 1 98.38 484 LEU A C 1
ATOM 3558 O O . LEU A 1 484 ? 3.551 13.422 1.089 1 98.38 484 LEU A O 1
ATOM 3562 N N . ALA A 1 485 ? 1.758 12.219 0.643 1 97.88 485 ALA A N 1
ATOM 3563 C CA . ALA A 1 485 ? 1.691 12.633 -0.758 1 97.88 485 ALA A CA 1
ATOM 3564 C C . ALA A 1 485 ? 1.115 14.039 -0.893 1 97.88 485 ALA A C 1
ATOM 3566 O O . ALA A 1 485 ? 0.128 14.375 -0.235 1 97.88 485 ALA A O 1
ATOM 3567 N N . VAL A 1 486 ? 1.755 14.844 -1.599 1 98.06 486 VAL A N 1
ATOM 3568 C CA . VAL A 1 486 ? 1.27 16.141 -2.051 1 98.06 486 VAL A CA 1
ATOM 3569 C C . VAL A 1 486 ? 1.066 16.125 -3.562 1 98.06 486 VAL A C 1
ATOM 3571 O O . VAL A 1 486 ? 1.902 16.625 -4.316 1 98.06 486 VAL A O 1
ATOM 3574 N N . ASP A 1 487 ? -0.098 15.516 -3.98 1 96.56 487 ASP A N 1
ATOM 3575 C CA . ASP A 1 487 ? -0.168 15.156 -5.395 1 96.56 487 ASP A CA 1
ATOM 3576 C C . ASP A 1 487 ? -1.573 15.375 -5.949 1 96.56 487 ASP A C 1
ATOM 3578 O O . ASP A 1 487 ? -1.878 14.961 -7.066 1 96.56 487 ASP A O 1
ATOM 3582 N N . GLY A 1 488 ? -2.473 15.969 -5.137 1 95.69 488 GLY A N 1
ATOM 3583 C CA . GLY A 1 488 ? -3.83 16.219 -5.602 1 95.69 488 GLY A CA 1
ATOM 3584 C C . GLY A 1 488 ? -4.582 14.938 -5.941 1 95.69 488 GLY A C 1
ATOM 3585 O O . GLY A 1 488 ? -5.434 14.938 -6.832 1 95.69 488 GLY A O 1
ATOM 3586 N N . GLY A 1 489 ? -4.23 13.852 -5.387 1 95.69 489 GLY A N 1
ATOM 3587 C CA . GLY A 1 489 ? -4.918 12.586 -5.594 1 95.69 489 GLY A CA 1
ATOM 3588 C C . GLY A 1 489 ? -4.336 11.773 -6.734 1 95.69 489 GLY A C 1
ATOM 3589 O O . GLY A 1 489 ? -4.84 10.695 -7.055 1 95.69 489 GLY A O 1
ATOM 3590 N N . TYR A 1 490 ? -3.275 12.156 -7.352 1 95.12 490 TYR A N 1
ATOM 3591 C CA . TYR A 1 490 ? -2.727 11.562 -8.57 1 95.12 490 TYR A CA 1
ATOM 3592 C C . TYR A 1 490 ? -2.355 10.102 -8.344 1 95.12 490 TYR A C 1
ATOM 3594 O O . TYR A 1 490 ? -2.592 9.25 -9.203 1 95.12 490 TYR A O 1
ATOM 3602 N N . SER A 1 491 ? -1.768 9.797 -7.207 1 94.62 491 SER A N 1
ATOM 3603 C CA . SER A 1 491 ? -1.205 8.469 -6.984 1 94.62 491 SER A CA 1
ATOM 3604 C C . SER A 1 491 ? -2.281 7.484 -6.543 1 94.62 491 SER A C 1
ATOM 3606 O O . SER A 1 491 ? -2.039 6.277 -6.496 1 94.62 491 SER A O 1
ATOM 3608 N N . VAL A 1 492 ? -3.543 7.941 -6.27 1 95.06 492 VAL A N 1
ATOM 3609 C CA . VAL A 1 492 ? -4.52 7.027 -5.688 1 95.06 492 VAL A CA 1
ATOM 3610 C C . VAL A 1 492 ? -5.738 6.918 -6.602 1 95.06 492 VAL A C 1
ATOM 3612 O O . VAL A 1 492 ? -6.672 6.168 -6.312 1 95.06 492 VAL A O 1
ATOM 3615 N N . VAL A 1 493 ? -5.781 7.688 -7.723 1 93.12 493 VAL A N 1
ATOM 3616 C CA . VAL A 1 493 ? -6.906 7.688 -8.656 1 93.12 493 VAL A CA 1
ATOM 3617 C C . VAL A 1 493 ? -6.387 7.617 -10.086 1 93.12 493 VAL A C 1
ATOM 3619 O O . VAL A 1 493 ? -5.469 8.352 -10.461 1 93.12 493 VAL A O 1
ATOM 3622 N N . LYS A 1 494 ? -6.863 6.719 -10.82 1 86.38 494 LYS A N 1
ATOM 3623 C CA . LYS A 1 494 ? -6.676 6.734 -12.266 1 86.38 494 LYS A CA 1
ATOM 3624 C C . LYS A 1 494 ? -7.957 7.16 -12.977 1 86.38 494 LYS A C 1
ATOM 3626 O O . LYS A 1 494 ? -9.008 6.531 -12.812 1 86.38 494 LYS A O 1
ATOM 3631 N N . PRO A 1 495 ? -7.855 8.25 -13.703 1 76.12 495 PRO A N 1
ATOM 3632 C CA . PRO A 1 495 ? -9.078 8.719 -14.359 1 76.12 495 PRO A CA 1
ATOM 3633 C C . PRO A 1 495 ? -9.531 7.805 -15.492 1 76.12 495 PRO A C 1
ATOM 3635 O O . PRO A 1 495 ? -8.703 7.133 -16.125 1 76.12 495 PRO A O 1
ATOM 3638 N N . ARG B 1 1 ? -4.254 -31.672 -9.398 1 87.06 1 ARG B N 1
ATOM 3639 C CA . ARG B 1 1 ? -3.916 -30.562 -8.508 1 87.06 1 ARG B CA 1
ATOM 3640 C C . ARG B 1 1 ? -5.004 -30.344 -7.457 1 87.06 1 ARG B C 1
ATOM 3642 O O . ARG B 1 1 ? -4.734 -29.844 -6.371 1 87.06 1 ARG B O 1
ATOM 3649 N N . LEU B 1 2 ? -6.266 -30.688 -7.758 1 94.69 2 LEU B N 1
ATOM 3650 C CA . LEU B 1 2 ? -7.375 -30.531 -6.82 1 94.69 2 LEU B CA 1
ATOM 3651 C C . LEU B 1 2 ? -8.086 -31.859 -6.594 1 94.69 2 LEU B C 1
ATOM 3653 O O . LEU B 1 2 ? -9.289 -31.891 -6.332 1 94.69 2 LEU B O 1
ATOM 3657 N N . ASP B 1 3 ? -7.332 -32.938 -6.789 1 94.19 3 ASP B N 1
ATOM 3658 C CA . ASP B 1 3 ? -7.91 -34.281 -6.695 1 94.19 3 ASP B CA 1
ATOM 3659 C C . ASP B 1 3 ? -8.562 -34.5 -5.332 1 94.19 3 ASP B C 1
ATOM 3661 O O . ASP B 1 3 ? -7.91 -34.375 -4.297 1 94.19 3 ASP B O 1
ATOM 3665 N N . GLY B 1 4 ? -9.859 -34.75 -5.395 1 95.12 4 GLY B N 1
ATOM 3666 C CA . GLY B 1 4 ? -10.609 -35.094 -4.195 1 95.12 4 GLY B CA 1
ATOM 3667 C C . GLY B 1 4 ? -11.062 -33.875 -3.396 1 95.12 4 GLY B C 1
ATOM 3668 O O . GLY B 1 4 ? -11.734 -34.031 -2.371 1 95.12 4 GLY B O 1
ATOM 3669 N N . LYS B 1 5 ? -10.781 -32.719 -3.871 1 98.31 5 LYS B N 1
ATOM 3670 C CA . LYS B 1 5 ? -11.172 -31.516 -3.139 1 98.31 5 LYS B CA 1
ATOM 3671 C C . LYS B 1 5 ? -12.641 -31.172 -3.387 1 98.31 5 LYS B C 1
ATOM 3673 O O . LYS B 1 5 ? -13.141 -31.344 -4.5 1 98.31 5 LYS B O 1
ATOM 3678 N N . ILE B 1 6 ? -13.297 -30.766 -2.346 1 98.81 6 ILE B N 1
ATOM 3679 C CA . ILE B 1 6 ? -14.68 -30.297 -2.426 1 98.81 6 ILE B CA 1
ATOM 3680 C C . ILE B 1 6 ? -14.711 -28.766 -2.426 1 98.81 6 ILE B C 1
ATOM 3682 O O . ILE B 1 6 ? -14.203 -28.141 -1.5 1 98.81 6 ILE B O 1
ATOM 3686 N N . VAL B 1 7 ? -15.352 -28.172 -3.48 1 98.88 7 VAL B N 1
ATOM 3687 C CA . VAL B 1 7 ? -15.266 -26.734 -3.699 1 98.88 7 VAL B CA 1
ATOM 3688 C C . VAL B 1 7 ? -16.672 -26.141 -3.795 1 98.88 7 VAL B C 1
ATOM 3690 O O . VAL B 1 7 ? -17.547 -26.703 -4.469 1 98.88 7 VAL B O 1
ATOM 3693 N N . ILE B 1 8 ? -16.938 -25.094 -3.084 1 98.94 8 ILE B N 1
ATOM 3694 C CA . ILE B 1 8 ? -18.094 -24.234 -3.336 1 98.94 8 ILE B CA 1
ATOM 3695 C C . ILE B 1 8 ? -17.672 -23.016 -4.152 1 98.94 8 ILE B C 1
ATOM 3697 O O . ILE B 1 8 ? -16.656 -22.375 -3.848 1 98.94 8 ILE B O 1
ATOM 3701 N N . ILE B 1 9 ? -18.406 -22.703 -5.191 1 98.88 9 ILE B N 1
ATOM 3702 C CA . ILE B 1 9 ? -18.188 -21.484 -5.969 1 98.88 9 ILE B CA 1
ATOM 3703 C C . ILE B 1 9 ? -19.469 -20.641 -5.969 1 98.88 9 ILE B C 1
ATOM 3705 O O . ILE B 1 9 ? -20.484 -21.062 -6.516 1 98.88 9 ILE B O 1
ATOM 3709 N N . THR B 1 10 ? -19.422 -19.5 -5.355 1 98.81 10 THR B N 1
ATOM 3710 C CA . THR B 1 10 ? -20.547 -18.578 -5.434 1 98.81 10 THR B CA 1
ATOM 3711 C C . THR B 1 10 ? -20.5 -17.766 -6.719 1 98.81 10 THR B C 1
ATOM 3713 O O . THR B 1 10 ? -19.406 -17.453 -7.211 1 98.81 10 THR B O 1
ATOM 3716 N N . GLY B 1 11 ? -21.641 -17.375 -7.199 1 97.81 11 GLY B N 1
ATOM 3717 C CA . GLY B 1 11 ? -21.656 -16.75 -8.516 1 97.81 11 GLY B CA 1
ATOM 3718 C C . GLY B 1 11 ? -21.125 -17.672 -9.609 1 97.81 11 GLY B C 1
ATOM 3719 O O . GLY B 1 11 ? -20.406 -17.234 -10.5 1 97.81 11 GLY B O 1
ATOM 3720 N N . GLY B 1 12 ? -21.438 -18.938 -9.523 1 97.56 12 GLY B N 1
ATOM 3721 C CA . GLY B 1 12 ? -20.812 -19.938 -10.375 1 97.56 12 GLY B CA 1
ATOM 3722 C C . GLY B 1 12 ? -21.594 -20.219 -11.641 1 97.56 12 GLY B C 1
ATOM 3723 O O . GLY B 1 12 ? -21.203 -21.062 -12.453 1 97.56 12 GLY B O 1
ATOM 3724 N N . ALA B 1 13 ? -22.734 -19.484 -11.883 1 96.56 13 ALA B N 1
ATOM 3725 C CA . ALA B 1 13 ? -23.625 -19.812 -13 1 96.56 13 ALA B CA 1
ATOM 3726 C C . ALA B 1 13 ? -23.156 -19.125 -14.281 1 96.56 13 ALA B C 1
ATOM 3728 O O . ALA B 1 13 ? -23.609 -19.484 -15.375 1 96.56 13 ALA B O 1
ATOM 3729 N N . SER B 1 14 ? -22.266 -18.203 -14.188 1 92.12 14 SER B N 1
ATOM 3730 C CA . SER B 1 14 ? -21.812 -17.484 -15.375 1 92.12 14 SER B CA 1
ATOM 3731 C C . SER B 1 14 ? -20.438 -16.875 -15.148 1 92.12 14 SER B C 1
ATOM 3733 O O . SER B 1 14 ? -19.906 -16.891 -14.031 1 92.12 14 SER B O 1
ATOM 3735 N N . GLY B 1 15 ? -19.797 -16.422 -16.234 1 92.94 15 GLY B N 1
ATOM 3736 C CA . GLY B 1 15 ? -18.578 -15.625 -16.188 1 92.94 15 GLY B CA 1
ATOM 3737 C C . GLY B 1 15 ? -17.422 -16.359 -15.539 1 92.94 15 GLY B C 1
ATOM 3738 O O . GLY B 1 15 ? -17.156 -17.516 -15.867 1 92.94 15 GLY B O 1
ATOM 3739 N N . ILE B 1 16 ? -16.734 -15.695 -14.625 1 94.31 16 ILE B N 1
ATOM 3740 C CA . ILE B 1 16 ? -15.539 -16.219 -13.977 1 94.31 16 ILE B CA 1
ATOM 3741 C C . ILE B 1 16 ? -15.898 -17.453 -13.141 1 94.31 16 ILE B C 1
ATOM 3743 O O . ILE B 1 16 ? -15.156 -18.438 -13.109 1 94.31 16 ILE B O 1
ATOM 3747 N N . GLY B 1 17 ? -17.094 -17.391 -12.484 1 97 17 GLY B N 1
ATOM 3748 C CA . GLY B 1 17 ? -17.531 -18.5 -11.656 1 97 17 GLY B CA 1
ATOM 3749 C C . GLY B 1 17 ? -17.75 -19.781 -12.438 1 97 17 GLY B C 1
ATOM 3750 O O . GLY B 1 17 ? -17.266 -20.844 -12.047 1 97 17 GLY B O 1
ATOM 3751 N N . ALA B 1 18 ? -18.391 -19.656 -13.562 1 96.88 18 ALA B N 1
ATOM 3752 C CA . ALA B 1 18 ? -18.672 -20.828 -14.391 1 96.88 18 ALA B CA 1
ATOM 3753 C C . ALA B 1 18 ? -17.391 -21.422 -14.961 1 96.88 18 ALA B C 1
ATOM 3755 O O . ALA B 1 18 ? -17.219 -22.641 -14.961 1 96.88 18 ALA B O 1
ATOM 3756 N N . GLU B 1 19 ? -16.531 -20.547 -15.422 1 95.75 19 GLU B N 1
ATOM 3757 C CA . GLU B 1 19 ? -15.266 -21.031 -15.977 1 95.75 19 GLU B CA 1
ATOM 3758 C C . GLU B 1 19 ? -14.391 -21.656 -14.891 1 95.75 19 GLU B C 1
ATOM 3760 O O . GLU B 1 19 ? -13.656 -22.609 -15.156 1 95.75 19 GLU B O 1
ATOM 3765 N N . SER B 1 20 ? -14.414 -21.125 -13.703 1 97.06 20 SER B N 1
ATOM 3766 C CA . SER B 1 20 ? -13.68 -21.719 -12.594 1 97.06 20 SER B CA 1
ATOM 3767 C C . SER B 1 20 ? -14.219 -23.094 -12.234 1 97.06 20 SER B C 1
ATOM 3769 O O . SER B 1 20 ? -13.453 -24.016 -11.922 1 97.06 20 SER B O 1
ATOM 3771 N N . ALA B 1 21 ? -15.57 -23.203 -12.273 1 97.75 21 ALA B N 1
ATOM 3772 C CA . ALA B 1 21 ? -16.172 -24.516 -12 1 97.75 21 ALA B CA 1
ATOM 3773 C C . ALA B 1 21 ? -15.656 -25.562 -12.984 1 97.75 21 ALA B C 1
ATOM 3775 O O . ALA B 1 21 ? -15.289 -26.672 -12.578 1 97.75 21 ALA B O 1
ATOM 3776 N N . ARG B 1 22 ? -15.594 -25.219 -14.266 1 96.38 22 ARG B N 1
ATOM 3777 C CA . ARG B 1 22 ? -15.086 -26.125 -15.289 1 96.38 22 ARG B CA 1
ATOM 3778 C C . ARG B 1 22 ? -13.625 -26.469 -15.039 1 96.38 22 ARG B C 1
ATOM 3780 O O . ARG B 1 22 ? -13.242 -27.641 -15.039 1 96.38 22 ARG B O 1
ATOM 3787 N N . LEU B 1 23 ? -12.828 -25.453 -14.789 1 95.06 23 LEU B N 1
ATOM 3788 C CA . LEU B 1 23 ? -11.391 -25.641 -14.609 1 95.06 23 LEU B CA 1
ATOM 3789 C C . LEU B 1 23 ? -11.102 -26.484 -13.375 1 95.06 23 LEU B C 1
ATOM 3791 O O . LEU B 1 23 ? -10.25 -27.375 -13.406 1 95.06 23 LEU B O 1
ATOM 3795 N N . PHE B 1 24 ? -11.797 -26.219 -12.234 1 96.94 24 PHE B N 1
ATOM 3796 C CA . PHE B 1 24 ? -11.547 -26.953 -10.992 1 96.94 24 PHE B CA 1
ATOM 3797 C C . PHE B 1 24 ? -11.906 -28.422 -11.148 1 96.94 24 PHE B C 1
ATOM 3799 O O . PHE B 1 24 ? -11.188 -29.297 -10.656 1 96.94 24 PHE B O 1
ATOM 3806 N N . THR B 1 25 ? -12.984 -28.75 -11.898 1 96.81 25 THR B N 1
ATOM 3807 C CA . THR B 1 25 ? -13.383 -30.141 -12.094 1 96.81 25 THR B CA 1
ATOM 3808 C C . THR B 1 25 ? -12.406 -30.859 -13.023 1 96.81 25 THR B C 1
ATOM 3810 O O . THR B 1 25 ? -12.148 -32.062 -12.867 1 96.81 25 THR B O 1
ATOM 3813 N N . GLU B 1 26 ? -11.883 -30.094 -13.961 1 93.12 26 GLU B N 1
ATOM 3814 C CA . GLU B 1 26 ? -10.852 -30.641 -14.836 1 93.12 26 GLU B CA 1
ATOM 3815 C C . GLU B 1 26 ? -9.602 -31.031 -14.047 1 93.12 26 GLU B C 1
ATOM 3817 O O . GLU B 1 26 ? -8.852 -31.906 -14.469 1 93.12 26 GLU B O 1
ATOM 3822 N N . HIS B 1 27 ? -9.469 -30.453 -12.891 1 93.69 27 HIS B N 1
ATOM 3823 C CA . HIS B 1 27 ? -8.297 -30.734 -12.07 1 93.69 27 HIS B CA 1
ATOM 3824 C C . HIS B 1 27 ? -8.656 -31.656 -10.898 1 93.69 27 HIS B C 1
ATOM 3826 O O . HIS B 1 27 ? -7.922 -31.719 -9.906 1 93.69 27 HIS B O 1
ATOM 3832 N N . GLY B 1 28 ? -9.852 -32.25 -10.906 1 95.56 28 GLY B N 1
ATOM 3833 C CA . GLY B 1 28 ? -10.141 -33.344 -10.023 1 95.56 28 GLY B CA 1
ATOM 3834 C C . GLY B 1 28 ? -11.07 -33 -8.883 1 95.56 28 GLY B C 1
ATOM 3835 O O . GLY B 1 28 ? -11.469 -33.844 -8.102 1 95.56 28 GLY B O 1
ATOM 3836 N N . ALA B 1 29 ? -11.523 -31.766 -8.82 1 97.88 29 ALA B N 1
ATOM 3837 C CA . ALA B 1 29 ? -12.391 -31.344 -7.73 1 97.88 29 ALA B CA 1
ATOM 3838 C C . ALA B 1 29 ? -13.844 -31.734 -7.992 1 97.88 29 ALA B C 1
ATOM 3840 O O . ALA B 1 29 ? -14.219 -32.031 -9.133 1 97.88 29 ALA B O 1
ATOM 3841 N N . LYS B 1 30 ? -14.594 -31.844 -6.965 1 98.62 30 LYS B N 1
ATOM 3842 C CA . LYS B 1 30 ? -16.047 -31.781 -7.012 1 98.62 30 LYS B CA 1
ATOM 3843 C C . LYS B 1 30 ? -16.562 -30.406 -6.629 1 98.62 30 LYS B C 1
ATOM 3845 O O . LYS B 1 30 ? -16.141 -29.828 -5.621 1 98.62 30 LYS B O 1
ATOM 3850 N N . VAL B 1 31 ? -17.453 -29.906 -7.477 1 98.81 31 VAL B N 1
ATOM 3851 C CA . VAL B 1 31 ? -17.812 -28.5 -7.316 1 98.81 31 VAL B CA 1
ATOM 3852 C C . VAL B 1 31 ? -19.297 -28.359 -7.043 1 98.81 31 VAL B C 1
ATOM 3854 O O . VAL B 1 31 ? -20.125 -28.984 -7.719 1 98.81 31 VAL B O 1
ATOM 3857 N N . VAL B 1 32 ? -19.625 -27.641 -6.031 1 98.88 32 VAL B N 1
ATOM 3858 C CA . VAL B 1 32 ? -21 -27.172 -5.809 1 98.88 32 VAL B CA 1
ATOM 3859 C C . VAL B 1 32 ? -21.125 -25.719 -6.277 1 98.88 32 VAL B C 1
ATOM 3861 O O . VAL B 1 32 ? -20.562 -24.812 -5.668 1 98.88 32 VAL B O 1
ATOM 3864 N N . ILE B 1 33 ? -21.922 -25.547 -7.32 1 98.75 33 ILE B N 1
ATOM 3865 C CA . ILE B 1 33 ? -22.188 -24.234 -7.891 1 98.75 33 ILE B CA 1
ATOM 3866 C C . ILE B 1 33 ? -23.328 -23.562 -7.141 1 98.75 33 ILE B C 1
ATOM 3868 O O . ILE B 1 33 ? -24.438 -24.125 -7.055 1 98.75 33 ILE B O 1
ATOM 3872 N N . VAL B 1 34 ? -23.062 -22.422 -6.605 1 98.75 34 VAL B N 1
ATOM 3873 C CA . VAL B 1 34 ? -24.047 -21.672 -5.836 1 98.75 34 VAL B CA 1
ATOM 3874 C C . VAL B 1 34 ? -24.359 -20.344 -6.535 1 98.75 34 VAL B C 1
ATOM 3876 O O . VAL B 1 34 ? -23.453 -19.547 -6.801 1 98.75 34 VAL B O 1
ATOM 3879 N N . ASP B 1 35 ? -25.625 -20.125 -6.785 1 98.19 35 ASP B N 1
ATOM 3880 C CA . ASP B 1 35 ? -26.016 -18.922 -7.52 1 98.19 35 ASP B CA 1
ATOM 3881 C C . ASP B 1 35 ? -27.531 -18.688 -7.395 1 98.19 35 ASP B C 1
ATOM 3883 O O . ASP B 1 35 ? -28.266 -19.578 -6.969 1 98.19 35 ASP B O 1
ATOM 3887 N N . VAL B 1 36 ? -27.938 -17.484 -7.719 1 97.19 36 VAL B N 1
ATOM 3888 C CA . VAL B 1 36 ? -29.375 -17.172 -7.742 1 97.19 36 VAL B CA 1
ATOM 3889 C C . VAL B 1 36 ? -29.969 -17.578 -9.086 1 97.19 36 VAL B C 1
ATOM 3891 O O . VAL B 1 36 ? -31.172 -17.812 -9.188 1 97.19 36 VAL B O 1
ATOM 3894 N N . GLN B 1 37 ? -29.141 -17.703 -10.117 1 95.56 37 GLN B N 1
ATOM 3895 C CA . GLN B 1 37 ? -29.594 -18.047 -11.461 1 95.56 37 GLN B CA 1
ATOM 3896 C C . GLN B 1 37 ? -29.688 -19.562 -11.648 1 95.56 37 GLN B C 1
ATOM 3898 O O . GLN B 1 37 ? -28.766 -20.188 -12.188 1 95.56 37 GLN B O 1
ATOM 3903 N N . GLU B 1 38 ? -30.781 -20.094 -11.477 1 96.62 38 GLU B N 1
ATOM 3904 C CA . GLU B 1 38 ? -30.953 -21.531 -11.406 1 96.62 38 GLU B CA 1
ATOM 3905 C C . GLU B 1 38 ? -30.781 -22.172 -12.781 1 96.62 38 GLU B C 1
ATOM 3907 O O . GLU B 1 38 ? -30.031 -23.156 -12.922 1 96.62 38 GLU B O 1
ATOM 3912 N N . GLU B 1 39 ? -31.406 -21.625 -13.758 1 97.06 39 GLU B N 1
ATOM 3913 C CA . GLU B 1 39 ? -31.344 -22.219 -15.086 1 97.06 39 GLU B CA 1
ATOM 3914 C C . GLU B 1 39 ? -29.922 -22.234 -15.625 1 97.06 39 GLU B C 1
ATOM 3916 O O . GLU B 1 39 ? -29.438 -23.25 -16.125 1 97.06 39 GLU B O 1
ATOM 3921 N N . LEU B 1 40 ? -29.25 -21.141 -15.492 1 96.38 40 LEU B N 1
ATOM 3922 C CA . LEU B 1 40 ? -27.875 -21.031 -15.969 1 96.38 40 LEU B CA 1
ATOM 3923 C C . LEU B 1 40 ? -26.953 -21.953 -15.172 1 96.38 40 LEU B C 1
ATOM 3925 O O . LEU B 1 40 ? -26.062 -22.609 -15.742 1 96.38 40 LEU B O 1
ATOM 3929 N N . GLY B 1 41 ? -27.188 -22.016 -13.898 1 97.56 41 GLY B N 1
ATOM 3930 C CA . GLY B 1 41 ? -26.375 -22.891 -13.039 1 97.56 41 GLY B CA 1
ATOM 3931 C C . GLY B 1 41 ? -26.516 -24.359 -13.375 1 97.56 41 GLY B C 1
ATOM 3932 O O . GLY B 1 41 ? -25.531 -25.078 -13.43 1 97.56 41 GLY B O 1
ATOM 3933 N N . GLN B 1 42 ? -27.75 -24.766 -13.625 1 97.62 42 GLN B N 1
ATOM 3934 C CA . GLN B 1 42 ? -28 -26.141 -14 1 97.62 42 GLN B CA 1
ATOM 3935 C C . GLN B 1 42 ? -27.344 -26.484 -15.336 1 97.62 42 GLN B C 1
ATOM 3937 O O . GLN B 1 42 ? -26.844 -27.578 -15.531 1 97.62 42 GLN B O 1
ATOM 3942 N N . ASN B 1 43 ? -27.359 -25.531 -16.203 1 97.75 43 ASN B N 1
ATOM 3943 C CA . ASN B 1 43 ? -26.719 -25.734 -17.5 1 97.75 43 ASN B CA 1
ATOM 3944 C C . ASN B 1 43 ? -25.203 -25.938 -17.359 1 97.75 43 ASN B C 1
ATOM 3946 O O . ASN B 1 43 ? -24.609 -26.734 -18.078 1 97.75 43 ASN B O 1
ATOM 3950 N N . VAL B 1 44 ? -24.594 -25.203 -16.438 1 97.56 44 VAL B N 1
ATOM 3951 C CA . VAL B 1 44 ? -23.172 -25.359 -16.172 1 97.56 44 VAL B CA 1
ATOM 3952 C C . VAL B 1 44 ? -22.906 -26.75 -15.617 1 97.56 44 VAL B C 1
ATOM 3954 O O . VAL B 1 44 ? -21.953 -27.422 -16.031 1 97.56 44 VAL B O 1
ATOM 3957 N N . VAL B 1 45 ? -23.75 -27.219 -14.742 1 98.31 45 VAL B N 1
ATOM 3958 C CA . VAL B 1 45 ? -23.609 -28.547 -14.141 1 98.31 45 VAL B CA 1
ATOM 3959 C C . VAL B 1 45 ? -23.672 -29.625 -15.227 1 98.31 45 VAL B C 1
ATOM 3961 O O . VAL B 1 45 ? -22.859 -30.547 -15.25 1 98.31 45 VAL B O 1
ATOM 3964 N N . VAL B 1 46 ? -24.625 -29.484 -16.109 1 97.81 46 VAL B N 1
ATOM 3965 C CA . VAL B 1 46 ? -24.828 -30.469 -17.172 1 97.81 46 VAL B CA 1
ATOM 3966 C C . VAL B 1 46 ? -23.609 -30.469 -18.094 1 97.81 46 VAL B C 1
ATOM 3968 O O . VAL B 1 46 ? -23.141 -31.531 -18.516 1 97.81 46 VAL B O 1
ATOM 3971 N N . SER B 1 47 ? -23.109 -29.297 -18.359 1 97.06 47 SER B N 1
ATOM 3972 C CA . SER B 1 47 ? -21.969 -29.188 -19.266 1 97.06 47 SER B CA 1
ATOM 3973 C C . SER B 1 47 ? -20.719 -29.828 -18.656 1 97.06 47 SER B C 1
ATOM 3975 O O . SER B 1 47 ? -19.859 -30.328 -19.375 1 97.06 47 SER B O 1
ATOM 3977 N N . ILE B 1 48 ? -20.594 -29.844 -17.359 1 97.12 48 ILE B N 1
ATOM 3978 C CA . ILE B 1 48 ? -19.438 -30.391 -16.656 1 97.12 48 ILE B CA 1
ATOM 3979 C C . ILE B 1 48 ? -19.641 -31.891 -16.422 1 97.12 48 ILE B C 1
ATOM 3981 O O . ILE B 1 48 ? -18.719 -32.688 -16.609 1 97.12 48 ILE B O 1
ATOM 3985 N N . GLY B 1 49 ? -20.812 -32.281 -16.078 1 97.5 49 GLY B N 1
ATOM 3986 C CA . GLY B 1 49 ? -21.188 -33.625 -15.664 1 97.5 49 GLY B CA 1
ATOM 3987 C C . GLY B 1 49 ? -21.688 -33.688 -14.234 1 97.5 49 GLY B C 1
ATOM 3988 O O . GLY B 1 49 ? -21.016 -33.219 -13.312 1 97.5 49 GLY B O 1
ATOM 3989 N N . THR B 1 50 ? -22.75 -34.312 -13.961 1 95.81 50 THR B N 1
ATOM 3990 C CA . THR B 1 50 ? -23.469 -34.312 -12.688 1 95.81 50 THR B CA 1
ATOM 3991 C C . THR B 1 50 ? -22.688 -35.125 -11.648 1 95.81 50 THR B C 1
ATOM 3993 O O . THR B 1 50 ? -22.953 -35.031 -10.453 1 95.81 50 THR B O 1
ATOM 3996 N N . GLU B 1 51 ? -21.766 -35.844 -12.055 1 96.38 51 GLU B N 1
ATOM 3997 C CA . GLU B 1 51 ? -20.938 -36.625 -11.125 1 96.38 51 GLU B CA 1
ATOM 3998 C C . GLU B 1 51 ? -19.875 -35.719 -10.484 1 96.38 51 GLU B C 1
ATOM 4000 O O . GLU B 1 51 ? -19.375 -36.031 -9.398 1 96.38 51 GLU B O 1
ATOM 4005 N N . LYS B 1 52 ? -19.547 -34.656 -11.188 1 97.88 52 LYS B N 1
ATOM 4006 C CA . LYS B 1 52 ? -18.453 -33.781 -10.742 1 97.88 52 LYS B CA 1
ATOM 4007 C C . LYS B 1 52 ? -18.984 -32.469 -10.188 1 97.88 52 LYS B C 1
ATOM 4009 O O . LYS B 1 52 ? -18.281 -31.781 -9.453 1 97.88 52 LYS B O 1
ATOM 4014 N N . ALA B 1 53 ? -20.203 -32.125 -10.602 1 98.44 53 ALA B N 1
ATOM 4015 C CA . ALA B 1 53 ? -20.734 -30.812 -10.211 1 98.44 53 ALA B CA 1
ATOM 4016 C C . ALA B 1 53 ? -22.188 -30.922 -9.789 1 98.44 53 ALA B C 1
ATOM 4018 O O . ALA B 1 53 ? -22.922 -31.781 -10.273 1 98.44 53 ALA B O 1
ATOM 4019 N N . SER B 1 54 ? -22.609 -30.078 -8.891 1 98.5 54 SER B N 1
ATOM 4020 C CA . SER B 1 54 ? -24 -29.906 -8.469 1 98.5 54 SER B CA 1
ATOM 4021 C C . SER B 1 54 ? -24.344 -28.422 -8.336 1 98.5 54 SER B C 1
ATOM 4023 O O . SER B 1 54 ? -23.453 -27.578 -8.305 1 98.5 54 SER B O 1
ATOM 4025 N N . PHE B 1 55 ? -25.625 -28.172 -8.328 1 98.56 55 PHE B N 1
ATOM 4026 C CA . PHE B 1 55 ? -26.094 -26.797 -8.219 1 98.56 55 PHE B CA 1
ATOM 4027 C C . PHE B 1 55 ? -26.938 -26.609 -6.961 1 98.56 55 PHE B C 1
ATOM 4029 O O . PHE B 1 55 ? -27.688 -27.5 -6.57 1 98.56 55 PHE B O 1
ATOM 4036 N N . TYR B 1 56 ? -26.766 -25.547 -6.297 1 98.69 56 TYR B N 1
ATOM 4037 C CA . TYR B 1 56 ? -27.609 -25.109 -5.18 1 98.69 56 TYR B CA 1
ATOM 4038 C C . TYR B 1 56 ? -28.031 -23.656 -5.344 1 98.69 56 TYR B C 1
ATOM 4040 O O . TYR B 1 56 ? -27.188 -22.766 -5.438 1 98.69 56 TYR B O 1
ATOM 4048 N N . CYS B 1 57 ? -29.297 -23.375 -5.367 1 98.62 57 CYS B N 1
ATOM 4049 C CA . CYS B 1 57 ? -29.812 -22.016 -5.488 1 98.62 57 CYS B CA 1
ATOM 4050 C C . CYS B 1 57 ? -29.719 -21.281 -4.16 1 98.62 57 CYS B C 1
ATOM 4052 O O . CYS B 1 57 ? -30.266 -21.719 -3.154 1 98.62 57 CYS B O 1
ATOM 4054 N N . CYS B 1 58 ? -29.016 -20.125 -4.211 1 98.38 58 CYS B N 1
ATOM 4055 C CA . CYS B 1 58 ? -28.75 -19.422 -2.969 1 98.38 58 CYS B CA 1
ATOM 4056 C C . CYS B 1 58 ? -28.516 -17.938 -3.232 1 98.38 58 CYS B C 1
ATOM 4058 O O . CYS B 1 58 ? -27.75 -17.562 -4.121 1 98.38 58 CYS B O 1
ATOM 4060 N N . ASP B 1 59 ? -29.219 -17.141 -2.537 1 98.31 59 ASP B N 1
ATOM 4061 C CA . ASP B 1 59 ? -28.906 -15.711 -2.424 1 98.31 59 ASP B CA 1
ATOM 4062 C C . ASP B 1 59 ? -27.906 -15.461 -1.301 1 98.31 59 ASP B C 1
ATOM 4064 O O . ASP B 1 59 ? -28.234 -15.625 -0.122 1 98.31 59 ASP B O 1
ATOM 4068 N N . VAL B 1 60 ? -26.75 -14.984 -1.668 1 98.19 60 VAL B N 1
ATOM 4069 C CA . VAL B 1 60 ? -25.656 -14.891 -0.708 1 98.19 60 VAL B CA 1
ATOM 4070 C C . VAL B 1 60 ? -26 -13.859 0.365 1 98.19 60 VAL B C 1
ATOM 4072 O O . VAL B 1 60 ? -25.359 -13.812 1.418 1 98.19 60 VAL B O 1
ATOM 4075 N N . THR B 1 61 ? -26.969 -12.992 0.161 1 97.5 61 THR B N 1
ATOM 4076 C CA . THR B 1 61 ? -27.359 -11.977 1.142 1 97.5 61 THR B CA 1
ATOM 4077 C C . THR B 1 61 ? -28.25 -12.578 2.221 1 97.5 61 THR B C 1
ATOM 4079 O O . THR B 1 61 ? -28.516 -11.945 3.244 1 97.5 61 THR B O 1
ATOM 4082 N N . ASN B 1 62 ? -28.766 -13.75 2.004 1 98.12 62 ASN B N 1
ATOM 4083 C CA . ASN B 1 62 ? -29.594 -14.477 2.955 1 98.12 62 ASN B CA 1
ATOM 4084 C C . ASN B 1 62 ? -28.797 -15.5 3.744 1 98.12 62 ASN B C 1
ATOM 4086 O O . ASN B 1 62 ? -28.469 -16.578 3.229 1 98.12 62 ASN B O 1
ATOM 4090 N N . GLU B 1 63 ? -28.562 -15.273 4.992 1 98.06 63 GLU B N 1
ATOM 4091 C CA . GLU B 1 63 ? -27.672 -16.109 5.793 1 98.06 63 GLU B CA 1
ATOM 4092 C C . GLU B 1 63 ? -28.203 -17.547 5.887 1 98.06 63 GLU B C 1
ATOM 4094 O O . GLU B 1 63 ? -27.438 -18.5 5.871 1 98.06 63 GLU B O 1
ATOM 4099 N N . THR B 1 64 ? -29.5 -17.656 6.039 1 98.25 64 THR B N 1
ATOM 4100 C CA . THR B 1 64 ? -30.094 -18.984 6.164 1 98.25 64 THR B CA 1
ATOM 4101 C C . THR B 1 64 ? -29.828 -19.812 4.906 1 98.25 64 THR B C 1
ATOM 4103 O O . THR B 1 64 ? -29.516 -21 4.992 1 98.25 64 THR B O 1
ATOM 4106 N N . GLU B 1 65 ? -29.969 -19.188 3.807 1 98.56 65 GLU B N 1
ATOM 4107 C CA . GLU B 1 65 ? -29.703 -19.891 2.555 1 98.56 65 GLU B CA 1
ATOM 4108 C C . GLU B 1 65 ? -28.234 -20.266 2.447 1 98.56 65 GLU B C 1
ATOM 4110 O O . GLU B 1 65 ? -27.891 -21.359 1.97 1 98.56 65 GLU B O 1
ATOM 4115 N N . VAL B 1 66 ? -27.359 -19.391 2.881 1 98.81 66 VAL B N 1
ATOM 4116 C CA . VAL B 1 66 ? -25.938 -19.656 2.85 1 98.81 66 VAL B CA 1
ATOM 4117 C C . VAL B 1 66 ? -25.609 -20.828 3.758 1 98.81 66 VAL B C 1
ATOM 4119 O O . VAL B 1 66 ? -24.875 -21.734 3.363 1 98.81 66 VAL B O 1
ATOM 4122 N N . GLU B 1 67 ? -26.125 -20.781 4.949 1 98.69 67 GLU B N 1
ATOM 4123 C CA . GLU B 1 67 ? -25.906 -21.875 5.883 1 98.69 67 GLU B CA 1
ATOM 4124 C C . GLU B 1 67 ? -26.359 -23.203 5.281 1 98.69 67 GLU B C 1
ATOM 4126 O O . GLU B 1 67 ? -25.656 -24.219 5.398 1 98.69 67 GLU B O 1
ATOM 4131 N N . ASN B 1 68 ? -27.469 -23.203 4.645 1 98.75 68 ASN B N 1
ATOM 4132 C CA . ASN B 1 68 ? -28.031 -24.422 4.043 1 98.75 68 ASN B CA 1
ATOM 4133 C C . ASN B 1 68 ? -27.188 -24.891 2.865 1 98.75 68 ASN B C 1
ATOM 4135 O O . ASN B 1 68 ? -27.031 -26.094 2.648 1 98.75 68 ASN B O 1
ATOM 4139 N N . ALA B 1 69 ? -26.688 -23.984 2.084 1 98.81 69 ALA B N 1
ATOM 4140 C CA . ALA B 1 69 ? -25.828 -24.344 0.964 1 98.81 69 ALA B CA 1
ATOM 4141 C C . ALA B 1 69 ? -24.562 -25.062 1.451 1 98.81 69 ALA B C 1
ATOM 4143 O O . ALA B 1 69 ? -24.141 -26.062 0.857 1 98.81 69 ALA B O 1
ATOM 4144 N N . VAL B 1 70 ? -23.969 -24.547 2.523 1 98.88 70 VAL B N 1
ATOM 4145 C CA . VAL B 1 70 ? -22.766 -25.156 3.086 1 98.88 70 VAL B CA 1
ATOM 4146 C C . VAL B 1 70 ? -23.109 -26.516 3.682 1 98.88 70 VAL B C 1
ATOM 4148 O O . VAL B 1 70 ? -22.391 -27.5 3.475 1 98.88 70 VAL B O 1
ATOM 4151 N N . LYS B 1 71 ? -24.25 -26.594 4.371 1 98.56 71 LYS B N 1
ATOM 4152 C CA . LYS B 1 71 ? -24.719 -27.875 4.93 1 98.56 71 LYS B CA 1
ATOM 4153 C C . LYS B 1 71 ? -24.953 -28.906 3.832 1 98.56 71 LYS B C 1
ATOM 4155 O O . LYS B 1 71 ? -24.562 -30.062 3.971 1 98.56 71 LYS B O 1
ATOM 4160 N N . PHE B 1 72 ? -25.578 -28.5 2.809 1 98.62 72 PHE B N 1
ATOM 4161 C CA . PHE B 1 72 ? -25.828 -29.375 1.663 1 98.62 72 PHE B CA 1
ATOM 4162 C C . PHE B 1 72 ? -24.516 -29.969 1.15 1 98.62 72 PHE B C 1
ATOM 4164 O O . PHE B 1 72 ? -24.438 -31.172 0.887 1 98.62 72 PHE B O 1
ATOM 4171 N N . THR B 1 73 ? -23.531 -29.125 1.021 1 98.81 73 THR B N 1
ATOM 4172 C CA . THR B 1 73 ? -22.234 -29.547 0.505 1 98.81 73 THR B CA 1
ATOM 4173 C C . THR B 1 73 ? -21.578 -30.562 1.438 1 98.81 73 THR B C 1
ATOM 4175 O O . THR B 1 73 ? -21.078 -31.594 0.988 1 98.81 73 THR B O 1
ATOM 4178 N N . VAL B 1 74 ? -21.594 -30.266 2.715 1 98.62 74 VAL B N 1
ATOM 4179 C CA . VAL B 1 74 ? -20.953 -31.141 3.693 1 98.62 74 VAL B CA 1
ATOM 4180 C C . VAL B 1 74 ? -21.703 -32.469 3.773 1 98.62 74 VAL B C 1
ATOM 4182 O O . VAL B 1 74 ? -21.109 -33.531 3.91 1 98.62 74 VAL B O 1
ATOM 4185 N N . GLU B 1 75 ? -23.031 -32.406 3.746 1 98.25 75 GLU B N 1
ATOM 4186 C CA . GLU B 1 75 ? -23.828 -33.625 3.779 1 98.25 75 GLU B CA 1
ATOM 4187 C C . GLU B 1 75 ? -23.578 -34.5 2.545 1 98.25 75 GLU B C 1
ATOM 4189 O O . GLU B 1 75 ? -23.5 -35.719 2.641 1 98.25 75 GLU B O 1
ATOM 4194 N N . LYS B 1 76 ? -23.422 -33.875 1.473 1 98.06 76 LYS B N 1
ATOM 4195 C CA . LYS B 1 76 ? -23.266 -34.562 0.21 1 98.06 76 LYS B CA 1
ATOM 4196 C C . LYS B 1 76 ? -21.844 -35.156 0.08 1 98.06 76 LYS B C 1
ATOM 4198 O O . LYS B 1 76 ? -21.672 -36.25 -0.425 1 98.06 76 LYS B O 1
ATOM 4203 N N . HIS B 1 77 ? -20.875 -34.438 0.497 1 98.19 77 HIS B N 1
ATOM 4204 C CA . HIS B 1 77 ? -19.516 -34.781 0.141 1 98.19 77 HIS B CA 1
ATOM 4205 C C . HIS B 1 77 ? -18.672 -35.094 1.384 1 98.19 77 HIS B C 1
ATOM 4207 O O . HIS B 1 77 ? -17.531 -35.531 1.278 1 98.19 77 HIS B O 1
ATOM 4213 N N . GLY B 1 78 ? -19.141 -34.75 2.6 1 98.06 78 GLY B N 1
ATOM 4214 C CA . GLY B 1 78 ? -18.484 -35.062 3.852 1 98.06 78 GLY B CA 1
ATOM 4215 C C . GLY B 1 78 ? -17.609 -33.969 4.383 1 98.06 78 GLY B C 1
ATOM 4216 O O . GLY B 1 78 ? -17.266 -33.938 5.57 1 98.06 78 GLY B O 1
ATOM 4217 N N . LYS B 1 79 ? -17.219 -33 3.535 1 98.31 79 LYS B N 1
ATOM 4218 C CA . LYS B 1 79 ? -16.312 -31.922 3.934 1 98.31 79 LYS B CA 1
ATOM 4219 C C . LYS B 1 79 ? -16.391 -30.766 2.955 1 98.31 79 LYS B C 1
ATOM 4221 O O . LYS B 1 79 ? -17.141 -30.812 1.975 1 98.31 79 LYS B O 1
ATOM 4226 N N . LEU B 1 80 ? -15.711 -29.688 3.26 1 98.81 80 LEU B N 1
ATOM 4227 C CA . LEU B 1 80 ? -15.453 -28.547 2.396 1 98.81 80 LEU B CA 1
ATOM 4228 C C . LEU B 1 80 ? -13.977 -28.172 2.434 1 98.81 80 LEU B C 1
ATOM 4230 O O . LEU B 1 80 ? -13.422 -27.922 3.506 1 98.81 80 LEU B O 1
ATOM 4234 N N . ASP B 1 81 ? -13.367 -28.109 1.265 1 98.81 81 ASP B N 1
ATOM 4235 C CA . ASP B 1 81 ? -11.938 -27.828 1.188 1 98.81 81 ASP B CA 1
ATOM 4236 C C . ASP B 1 81 ? -11.68 -26.391 0.718 1 98.81 81 ASP B C 1
ATOM 4238 O O . ASP B 1 81 ? -10.711 -25.766 1.14 1 98.81 81 ASP B O 1
ATOM 4242 N N . VAL B 1 82 ? -12.539 -25.906 -0.217 1 98.88 82 VAL B N 1
ATOM 4243 C CA . VAL B 1 82 ? -12.281 -24.625 -0.866 1 98.88 82 VAL B CA 1
ATOM 4244 C C . VAL B 1 82 ? -13.586 -23.844 -0.997 1 98.88 82 VAL B C 1
ATOM 4246 O O . VAL B 1 82 ? -14.617 -24.391 -1.385 1 98.88 82 VAL B O 1
ATOM 4249 N N . LEU B 1 83 ? -13.586 -22.641 -0.59 1 98.94 83 LEU B N 1
ATOM 4250 C CA . LEU B 1 83 ? -14.609 -21.672 -0.964 1 98.94 83 LEU B CA 1
ATOM 4251 C C . LEU B 1 83 ? -14.055 -20.641 -1.957 1 98.94 83 LEU B C 1
ATOM 4253 O O . LEU B 1 83 ? -13.102 -19.938 -1.652 1 98.94 83 LEU B O 1
ATOM 4257 N N . PHE B 1 84 ? -14.57 -20.641 -3.131 1 98.88 84 PHE B N 1
ATOM 4258 C CA . PHE B 1 84 ? -14.352 -19.531 -4.047 1 98.88 84 PHE B CA 1
ATOM 4259 C C . PHE B 1 84 ? -15.508 -18.531 -3.986 1 98.88 84 PHE B C 1
ATOM 4261 O O . PHE B 1 84 ? -16.516 -18.703 -4.684 1 98.88 84 PHE B O 1
ATOM 4268 N N . SER B 1 85 ? -15.359 -17.531 -3.152 1 98.81 85 SER B N 1
ATOM 4269 C CA . SER B 1 85 ? -16.344 -16.453 -2.996 1 98.81 85 SER B CA 1
ATOM 4270 C C . SER B 1 85 ? -16.25 -15.461 -4.145 1 98.81 85 SER B C 1
ATOM 4272 O O . SER B 1 85 ? -15.562 -14.438 -4.027 1 98.81 85 SER B O 1
ATOM 4274 N N . ASN B 1 86 ? -17.031 -15.734 -5.164 1 98.19 86 ASN B N 1
ATOM 4275 C CA . ASN B 1 86 ? -16.906 -15.008 -6.422 1 98.19 86 ASN B CA 1
ATOM 4276 C C . ASN B 1 86 ? -18.156 -14.164 -6.695 1 98.19 86 ASN B C 1
ATOM 4278 O O . ASN B 1 86 ? -18.125 -13.25 -7.52 1 98.19 86 ASN B O 1
ATOM 4282 N N . ALA B 1 87 ? -19.266 -14.469 -6.027 1 97.94 87 ALA B N 1
ATOM 4283 C CA . ALA B 1 87 ? -20.484 -13.703 -6.246 1 97.94 87 ALA B CA 1
ATOM 4284 C C . ALA B 1 87 ? -20.25 -12.211 -6.027 1 97.94 87 ALA B C 1
ATOM 4286 O O . ALA B 1 87 ? -19.594 -11.82 -5.059 1 97.94 87 ALA B O 1
ATOM 4287 N N . GLY B 1 88 ? -20.703 -11.398 -6.91 1 95.38 88 GLY B N 1
ATOM 4288 C CA . GLY B 1 88 ? -20.578 -9.953 -6.848 1 95.38 88 GLY B CA 1
ATOM 4289 C C . GLY B 1 88 ? -21.422 -9.242 -7.898 1 95.38 88 GLY B C 1
ATOM 4290 O O . GLY B 1 88 ? -21.828 -9.844 -8.891 1 95.38 88 GLY B O 1
ATOM 4291 N N . VAL B 1 89 ? -21.688 -7.992 -7.66 1 93.44 89 VAL B N 1
ATOM 4292 C CA . VAL B 1 89 ? -22.453 -7.199 -8.609 1 93.44 89 VAL B CA 1
ATOM 4293 C C . VAL B 1 89 ? -21.781 -5.848 -8.828 1 93.44 89 VAL B C 1
ATOM 4295 O O . VAL B 1 89 ? -21.062 -5.363 -7.953 1 93.44 89 VAL B O 1
ATOM 4298 N N . ILE B 1 90 ? -21.875 -5.355 -9.953 1 89.94 90 ILE B N 1
ATOM 4299 C CA . ILE B 1 90 ? -21.656 -3.967 -10.336 1 89.94 90 ILE B CA 1
ATOM 4300 C C . ILE B 1 90 ? -22.906 -3.396 -10.992 1 89.94 90 ILE B C 1
ATOM 4302 O O . ILE B 1 90 ? -23.453 -4.004 -11.914 1 89.94 90 ILE B O 1
ATOM 4306 N N . LEU B 1 91 ? -23.375 -2.33 -10.516 1 82.31 91 LEU B N 1
ATOM 4307 C CA . LEU B 1 91 ? -24.672 -1.855 -10.984 1 82.31 91 LEU B CA 1
ATOM 4308 C C . LEU B 1 91 ? -24.516 -0.607 -11.844 1 82.31 91 LEU B C 1
ATOM 4310 O O . LEU B 1 91 ? -24.109 0.447 -11.352 1 82.31 91 LEU B O 1
ATOM 4314 N N . PHE B 1 92 ? -24.812 -0.861 -13.086 1 77.94 92 PHE B N 1
ATOM 4315 C CA . PHE B 1 92 ? -24.844 0.233 -14.055 1 77.94 92 PHE B CA 1
ATOM 4316 C C . PHE B 1 92 ? -26.281 0.675 -14.32 1 77.94 92 PHE B C 1
ATOM 4318 O O . PHE B 1 92 ? -27.234 -0 -13.922 1 77.94 92 PHE B O 1
ATOM 4325 N N . SER B 1 93 ? -26.453 1.878 -14.859 1 69.75 93 SER B N 1
ATOM 4326 C CA . SER B 1 93 ? -27.781 2.346 -15.219 1 69.75 93 SER B CA 1
ATOM 4327 C C . SER B 1 93 ? -28.422 1.438 -16.266 1 69.75 93 SER B C 1
ATOM 4329 O O . SER B 1 93 ? -29.641 1.213 -16.234 1 69.75 93 SER B O 1
ATOM 4331 N N . GLN B 1 94 ? -27.547 0.958 -17.109 1 66.06 94 GLN B N 1
ATOM 4332 C CA . GLN B 1 94 ? -27.969 -0.034 -18.094 1 66.06 94 GLN B CA 1
ATOM 4333 C C . GLN B 1 94 ? -27.078 -1.274 -18.031 1 66.06 94 GLN B C 1
ATOM 4335 O O . GLN B 1 94 ? -25.844 -1.169 -18.078 1 66.06 94 GLN B O 1
ATOM 4340 N N . PRO B 1 95 ? -27.828 -2.363 -17.766 1 61.66 95 PRO B N 1
ATOM 4341 C CA . PRO B 1 95 ? -27.047 -3.598 -17.672 1 61.66 95 PRO B CA 1
ATOM 4342 C C . PRO B 1 95 ? -26.156 -3.826 -18.875 1 61.66 95 PRO B C 1
ATOM 4344 O O . PRO B 1 95 ? -26.578 -3.621 -20.016 1 61.66 95 PRO B O 1
ATOM 4347 N N . GLY B 1 96 ? -25.062 -4.18 -18.578 1 60.88 96 GLY B N 1
ATOM 4348 C CA . GLY B 1 96 ? -24.156 -4.582 -19.641 1 60.88 96 GLY B CA 1
ATOM 4349 C C . GLY B 1 96 ? -23.484 -3.404 -20.344 1 60.88 96 GLY B C 1
ATOM 4350 O O . GLY B 1 96 ? -22.875 -3.568 -21.391 1 60.88 96 GLY B O 1
ATOM 4351 N N . VAL B 1 97 ? -23.812 -2.201 -19.922 1 64.94 97 VAL B N 1
ATOM 4352 C CA . VAL B 1 97 ? -23.188 -1.042 -20.531 1 64.94 97 VAL B CA 1
ATOM 4353 C C . VAL B 1 97 ? -22.156 -0.441 -19.578 1 64.94 97 VAL B C 1
ATOM 4355 O O . VAL B 1 97 ? -22.484 -0.112 -18.438 1 64.94 97 VAL B O 1
ATOM 4358 N N . LEU B 1 98 ? -20.906 -0.536 -20.078 1 66.69 98 LEU B N 1
ATOM 4359 C CA . LEU B 1 98 ? -19.875 0.113 -19.297 1 66.69 98 LEU B CA 1
ATOM 4360 C C . LEU B 1 98 ? -20.156 1.604 -19.141 1 66.69 98 LEU B C 1
ATOM 4362 O O . LEU B 1 98 ? -20.391 2.299 -20.141 1 66.69 98 LEU B O 1
ATOM 4366 N N . GLU B 1 99 ? -20.438 1.99 -17.953 1 72.31 99 GLU B N 1
ATOM 4367 C CA . GLU B 1 99 ? -20.672 3.404 -17.672 1 72.31 99 GLU B CA 1
ATOM 4368 C C . GLU B 1 99 ? -19.516 3.998 -16.875 1 72.31 99 GLU B C 1
ATOM 4370 O O . GLU B 1 99 ? -18.844 3.295 -16.109 1 72.31 99 GLU B O 1
ATOM 4375 N N . PRO B 1 100 ? -19.156 5.281 -17.203 1 74.31 100 PRO B N 1
ATOM 4376 C CA . PRO B 1 100 ? -18.188 5.961 -16.344 1 74.31 100 PRO B CA 1
ATOM 4377 C C . PRO B 1 100 ? -18.609 5.988 -14.875 1 74.31 100 PRO B C 1
ATOM 4379 O O . PRO B 1 100 ? -19.797 5.805 -14.57 1 74.31 100 PRO B O 1
ATOM 4382 N N . PRO B 1 101 ? -17.562 6.25 -14.164 1 78.19 101 PRO B N 1
ATOM 4383 C CA . PRO B 1 101 ? -17.922 6.387 -12.75 1 78.19 101 PRO B CA 1
ATOM 4384 C C . PRO B 1 101 ? -18.906 7.535 -12.5 1 78.19 101 PRO B C 1
ATOM 4386 O O . PRO B 1 101 ? -18.766 8.609 -13.086 1 78.19 101 PRO B O 1
ATOM 4389 N N . GLY B 1 102 ? -20.016 7.375 -12.023 1 84.19 102 GLY B N 1
ATOM 4390 C CA . GLY B 1 102 ? -20.969 8.422 -11.688 1 84.19 102 GLY B CA 1
ATOM 4391 C C . GLY B 1 102 ? -20.406 9.438 -10.711 1 84.19 102 GLY B C 1
ATOM 4392 O O . GLY B 1 102 ? -19.219 9.406 -10.375 1 84.19 102 GLY B O 1
ATOM 4393 N N . SER B 1 103 ? -21.172 10.43 -10.414 1 93.88 103 SER B N 1
ATOM 4394 C CA . SER B 1 103 ? -20.812 11.477 -9.461 1 93.88 103 SER B CA 1
ATOM 4395 C C . SER B 1 103 ? -21.328 11.133 -8.062 1 93.88 103 SER B C 1
ATOM 4397 O O . SER B 1 103 ? -22.438 10.625 -7.898 1 93.88 103 SER B O 1
ATOM 4399 N N . ILE B 1 104 ? -20.453 11.445 -7.09 1 96.94 104 ILE B N 1
ATOM 4400 C CA . ILE B 1 104 ? -20.859 11.258 -5.703 1 96.94 104 ILE B CA 1
ATOM 4401 C C . ILE B 1 104 ? -22.094 12.109 -5.402 1 96.94 104 ILE B C 1
ATOM 4403 O O . ILE B 1 104 ? -22.891 11.773 -4.523 1 96.94 104 ILE B O 1
ATOM 4407 N N . LEU B 1 105 ? -22.328 13.172 -6.195 1 97.5 105 LEU B N 1
ATOM 4408 C CA . LEU B 1 105 ? -23.453 14.07 -6.004 1 97.5 105 LEU B CA 1
ATOM 4409 C C . LEU B 1 105 ? -24.766 13.359 -6.289 1 97.5 105 LEU B C 1
ATOM 4411 O O . LEU B 1 105 ? -25.812 13.75 -5.762 1 97.5 105 LEU B O 1
ATOM 4415 N N . ASP B 1 106 ? -24.688 12.312 -7.082 1 95.31 106 ASP B N 1
ATOM 4416 C CA . ASP B 1 106 ? -25.875 11.594 -7.508 1 95.31 106 ASP B CA 1
ATOM 4417 C C . ASP B 1 106 ? -25.875 10.164 -6.973 1 95.31 106 ASP B C 1
ATOM 4419 O O . ASP B 1 106 ? -26.531 9.281 -7.539 1 95.31 106 ASP B O 1
ATOM 4423 N N . LEU B 1 107 ? -25.125 9.945 -5.973 1 95.56 107 LEU B N 1
ATOM 4424 C CA . LEU B 1 107 ? -25.016 8.602 -5.41 1 95.56 107 LEU B CA 1
ATOM 4425 C C . LEU B 1 107 ? -26.406 8.016 -5.141 1 95.56 107 LEU B C 1
ATOM 4427 O O . LEU B 1 107 ? -27.219 8.633 -4.453 1 95.56 107 LEU B O 1
ATOM 4431 N N . ASP B 1 108 ? -26.672 6.945 -5.746 1 94.5 108 ASP B N 1
ATOM 4432 C CA . ASP B 1 108 ? -27.891 6.188 -5.512 1 94.5 108 ASP B CA 1
ATOM 4433 C C . ASP B 1 108 ? -27.734 5.238 -4.328 1 94.5 108 ASP B C 1
ATOM 4435 O O . ASP B 1 108 ? -27.047 4.215 -4.438 1 94.5 108 ASP B O 1
ATOM 4439 N N . LEU B 1 109 ? -28.453 5.477 -3.271 1 96.19 109 LEU B N 1
ATOM 4440 C CA . LEU B 1 109 ? -28.25 4.738 -2.029 1 96.19 109 LEU B CA 1
ATOM 4441 C C . LEU B 1 109 ? -28.828 3.328 -2.135 1 96.19 109 LEU B C 1
ATOM 4443 O O . LEU B 1 109 ? -28.359 2.414 -1.449 1 96.19 109 LEU B O 1
ATOM 4447 N N . GLU B 1 110 ? -29.828 3.146 -2.945 1 95.38 110 GLU B N 1
ATOM 4448 C CA . GLU B 1 110 ? -30.328 1.793 -3.16 1 95.38 110 GLU B CA 1
ATOM 4449 C C . GLU B 1 110 ? -29.266 0.917 -3.836 1 95.38 110 GLU B C 1
ATOM 4451 O O . GLU B 1 110 ? -29.078 -0.238 -3.453 1 95.38 110 GLU B O 1
ATOM 4456 N N . LYS B 1 111 ? -28.641 1.459 -4.828 1 94.25 111 LYS B N 1
ATOM 4457 C CA . LYS B 1 111 ? -27.562 0.747 -5.492 1 94.25 111 LYS B CA 1
ATOM 4458 C C . LYS B 1 111 ? -26.391 0.507 -4.531 1 94.25 111 LYS B C 1
ATOM 4460 O O . LYS B 1 111 ? -25.797 -0.572 -4.527 1 94.25 111 LYS B O 1
ATOM 4465 N N . PHE B 1 112 ? -26.125 1.553 -3.777 1 97 112 PHE B N 1
ATOM 4466 C CA . PHE B 1 112 ? -25.062 1.435 -2.777 1 97 112 PHE B CA 1
ATOM 4467 C C . PHE B 1 112 ? -25.344 0.27 -1.835 1 97 112 PHE B C 1
ATOM 4469 O O . PHE B 1 112 ? -24.469 -0.584 -1.625 1 97 112 PHE B O 1
ATOM 4476 N N . ASP B 1 113 ? -26.547 0.233 -1.337 1 97.75 113 ASP B N 1
ATOM 4477 C CA . ASP B 1 113 ? -26.938 -0.783 -0.365 1 97.75 113 ASP B CA 1
ATOM 4478 C C . ASP B 1 113 ? -26.875 -2.18 -0.979 1 97.75 113 ASP B C 1
ATOM 4480 O O . ASP B 1 113 ? -26.391 -3.121 -0.351 1 97.75 113 ASP B O 1
ATOM 4484 N N . ARG B 1 114 ? -27.359 -2.332 -2.143 1 97 114 ARG B N 1
ATOM 4485 C CA . ARG B 1 114 ? -27.375 -3.629 -2.812 1 97 114 ARG B CA 1
ATOM 4486 C C . ARG B 1 114 ? -25.953 -4.121 -3.082 1 97 114 ARG B C 1
ATOM 4488 O O . ARG B 1 114 ? -25.641 -5.297 -2.869 1 97 114 ARG B O 1
ATOM 4495 N N . THR B 1 115 ? -25.109 -3.225 -3.57 1 97.38 115 THR B N 1
ATOM 4496 C CA . THR B 1 115 ? -23.719 -3.574 -3.859 1 97.38 115 THR B CA 1
ATOM 4497 C C . THR B 1 115 ? -23 -4.027 -2.592 1 97.38 115 THR B C 1
ATOM 4499 O O . THR B 1 115 ? -22.328 -5.059 -2.592 1 97.38 115 THR B O 1
ATOM 4502 N N . MET B 1 116 ? -23.188 -3.291 -1.501 1 98.38 116 MET B N 1
ATOM 4503 C CA . MET B 1 116 ? -22.547 -3.656 -0.24 1 98.38 116 MET B CA 1
ATOM 4504 C C . MET B 1 116 ? -23.109 -4.973 0.291 1 98.38 116 MET B C 1
ATOM 4506 O O . MET B 1 116 ? -22.375 -5.789 0.843 1 98.38 116 MET B O 1
ATOM 4510 N N . ALA B 1 117 ? -24.391 -5.18 0.1 1 98.31 117 ALA B N 1
ATOM 4511 C CA . ALA B 1 117 ? -25.047 -6.379 0.594 1 98.31 117 ALA B CA 1
ATOM 4512 C C . ALA B 1 117 ? -24.5 -7.633 -0.079 1 98.31 117 ALA B C 1
ATOM 4514 O O . ALA B 1 117 ? -24.281 -8.656 0.576 1 98.31 117 ALA B O 1
ATOM 4515 N N . VAL B 1 118 ? -24.234 -7.543 -1.308 1 98.25 118 VAL B N 1
ATOM 4516 C CA . VAL B 1 118 ? -23.797 -8.719 -2.055 1 98.25 118 VAL B CA 1
ATOM 4517 C C . VAL B 1 118 ? -22.266 -8.852 -1.943 1 98.25 118 VAL B C 1
ATOM 4519 O O . VAL B 1 118 ? -21.766 -9.906 -1.544 1 98.25 118 VAL B O 1
ATOM 4522 N N . ASN B 1 119 ? -21.516 -7.781 -2.227 1 98.56 119 ASN B N 1
ATOM 4523 C CA . ASN B 1 119 ? -20.078 -7.848 -2.438 1 98.56 119 ASN B CA 1
ATOM 4524 C C . ASN B 1 119 ? -19.328 -8.008 -1.118 1 98.56 119 ASN B C 1
ATOM 4526 O O . ASN B 1 119 ? -18.219 -8.547 -1.09 1 98.56 119 ASN B O 1
ATOM 4530 N N . VAL B 1 120 ? -19.891 -7.465 -0.031 1 98.69 120 VAL B N 1
ATOM 4531 C CA . VAL B 1 120 ? -19.172 -7.504 1.231 1 98.69 120 VAL B CA 1
ATOM 4532 C C . VAL B 1 120 ? -19.906 -8.398 2.229 1 98.69 120 VAL B C 1
ATOM 4534 O O . VAL B 1 120 ? -19.359 -9.398 2.691 1 98.69 120 VAL B O 1
ATOM 4537 N N . ARG B 1 121 ? -21.125 -8.062 2.52 1 98.62 121 ARG B N 1
ATOM 4538 C CA . ARG B 1 121 ? -21.906 -8.797 3.516 1 98.62 121 ARG B CA 1
ATOM 4539 C C . ARG B 1 121 ? -22.094 -10.25 3.086 1 98.62 121 ARG B C 1
ATOM 4541 O O . ARG B 1 121 ? -21.953 -11.164 3.898 1 98.62 121 ARG B O 1
ATOM 4548 N N . GLY B 1 122 ? -22.484 -10.422 1.813 1 98.75 122 GLY B N 1
ATOM 4549 C CA . GLY B 1 122 ? -22.656 -11.773 1.3 1 98.75 122 GLY B CA 1
ATOM 4550 C C . GLY B 1 122 ? -21.391 -12.617 1.415 1 98.75 122 GLY B C 1
ATOM 4551 O O . GLY B 1 122 ? -21.453 -13.781 1.802 1 98.75 122 GLY B O 1
ATOM 4552 N N . ALA B 1 123 ? -20.25 -12.047 1.084 1 98.81 123 ALA B N 1
ATOM 4553 C CA . ALA B 1 123 ? -18.969 -12.734 1.235 1 98.81 123 ALA B CA 1
ATOM 4554 C C . ALA B 1 123 ? -18.703 -13.062 2.699 1 98.81 123 ALA B C 1
ATOM 4556 O O . ALA B 1 123 ? -18.25 -14.164 3.02 1 98.81 123 ALA B O 1
ATOM 4557 N N . ALA B 1 124 ? -18.953 -12.102 3.566 1 98.69 124 ALA B N 1
ATOM 4558 C 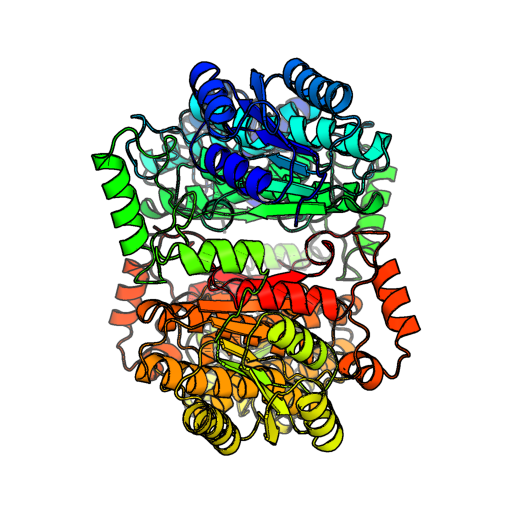CA . ALA B 1 124 ? -18.719 -12.297 4.992 1 98.69 124 ALA B CA 1
ATOM 4559 C C . ALA B 1 124 ? -19.516 -13.484 5.523 1 98.69 124 ALA B C 1
ATOM 4561 O O . ALA B 1 124 ? -18.984 -14.312 6.27 1 98.69 124 ALA B O 1
ATOM 4562 N N . VAL B 1 125 ? -20.766 -13.578 5.117 1 98.56 125 VAL B N 1
ATOM 4563 C CA . VAL B 1 125 ? -21.641 -14.641 5.586 1 98.56 125 VAL B CA 1
ATOM 4564 C C . VAL B 1 125 ? -21.156 -15.992 5.07 1 98.56 125 VAL B C 1
ATOM 4566 O O . VAL B 1 125 ? -21.109 -16.969 5.82 1 98.56 125 VAL B O 1
ATOM 4569 N N . PHE B 1 126 ? -20.797 -16.031 3.848 1 98.81 126 PHE B N 1
ATOM 4570 C CA . PHE B 1 126 ? -20.344 -17.297 3.277 1 98.81 126 PHE B CA 1
ATOM 4571 C C . PHE B 1 126 ? -19.031 -17.719 3.906 1 98.81 126 PHE B C 1
ATOM 4573 O O . PHE B 1 126 ? -18.828 -18.906 4.176 1 98.81 126 PHE B O 1
ATOM 4580 N N . ILE B 1 127 ? -18.094 -16.797 4.098 1 98.81 127 ILE B N 1
ATOM 4581 C CA . ILE B 1 127 ? -16.828 -17.094 4.746 1 98.81 127 ILE B CA 1
ATOM 4582 C C . ILE B 1 127 ? -17.078 -17.672 6.141 1 98.81 127 ILE B C 1
ATOM 4584 O O . ILE B 1 127 ? -16.453 -18.656 6.527 1 98.81 127 ILE B O 1
ATOM 4588 N N . LYS B 1 128 ? -18.016 -17.031 6.891 1 98.69 128 LYS B N 1
ATOM 4589 C CA . LYS B 1 128 ? -18.375 -17.484 8.227 1 98.69 128 LYS B CA 1
ATOM 4590 C C . LYS B 1 128 ? -18.766 -18.969 8.219 1 98.69 128 LYS B C 1
ATOM 4592 O O . LYS B 1 128 ? -18.172 -19.766 8.945 1 98.69 128 LYS B O 1
ATOM 4597 N N . HIS B 1 129 ? -19.625 -19.328 7.383 1 98.81 129 HIS B N 1
ATOM 4598 C CA . HIS B 1 129 ? -20.203 -20.672 7.41 1 98.81 129 HIS B CA 1
ATOM 4599 C C . HIS B 1 129 ? -19.25 -21.672 6.766 1 98.81 129 HIS B C 1
ATOM 4601 O O . HIS B 1 129 ? -19.172 -22.828 7.203 1 98.81 129 HIS B O 1
ATOM 4607 N N . ALA B 1 130 ? -18.547 -21.281 5.684 1 98.88 130 ALA B N 1
ATOM 4608 C CA . ALA B 1 130 ? -17.531 -22.156 5.102 1 98.88 130 ALA B CA 1
ATOM 4609 C C . ALA B 1 130 ? -16.438 -22.453 6.109 1 98.88 130 ALA B C 1
ATOM 4611 O O . ALA B 1 130 ? -16 -23.609 6.246 1 98.88 130 ALA B O 1
ATOM 4612 N N . ALA B 1 131 ? -15.977 -21.422 6.785 1 98.81 131 ALA B N 1
ATOM 4613 C CA . ALA B 1 131 ? -14.93 -21.578 7.789 1 98.81 131 ALA B CA 1
ATOM 4614 C C . ALA B 1 131 ? -15.391 -22.516 8.914 1 98.81 131 ALA B C 1
ATOM 4616 O O . ALA B 1 131 ? -14.617 -23.344 9.391 1 98.81 131 ALA B O 1
ATOM 4617 N N . ARG B 1 132 ? -16.641 -22.328 9.359 1 98.69 132 ARG B N 1
ATOM 4618 C CA . ARG B 1 132 ? -17.203 -23.219 10.375 1 98.69 132 ARG B CA 1
ATOM 4619 C C . ARG B 1 132 ? -17.125 -24.672 9.93 1 98.69 132 ARG B C 1
ATOM 4621 O O . ARG B 1 132 ? -16.719 -25.547 10.695 1 98.69 132 ARG B O 1
ATOM 4628 N N . ALA B 1 133 ? -17.5 -24.906 8.719 1 98.81 133 ALA B N 1
ATOM 4629 C CA . ALA B 1 133 ? -17.469 -26.266 8.188 1 98.81 133 ALA B CA 1
ATOM 4630 C C . ALA B 1 133 ? -16.047 -26.812 8.164 1 98.81 133 ALA B C 1
ATOM 4632 O O . ALA B 1 133 ? -15.812 -27.969 8.531 1 98.81 133 ALA B O 1
ATOM 4633 N N . MET B 1 134 ? -15.078 -26.031 7.727 1 98.81 134 MET B N 1
ATOM 4634 C CA . MET B 1 134 ? -13.68 -26.469 7.645 1 98.81 134 MET B CA 1
ATOM 4635 C C . MET B 1 134 ? -13.117 -26.766 9.031 1 98.81 134 MET B C 1
ATOM 4637 O O . MET B 1 134 ? -12.477 -27.781 9.242 1 98.81 134 MET B O 1
ATOM 4641 N N . VAL B 1 135 ? -13.422 -25.844 9.953 1 98.5 135 VAL B N 1
ATOM 4642 C CA . VAL B 1 135 ? -12.898 -25.984 11.305 1 98.5 135 VAL B CA 1
ATOM 4643 C C . VAL B 1 135 ? -13.508 -27.234 11.961 1 98.5 135 VAL B C 1
ATOM 4645 O O . VAL B 1 135 ? -12.805 -28 12.617 1 98.5 135 VAL B O 1
ATOM 4648 N N . GLU B 1 136 ? -14.805 -27.391 11.766 1 98.06 136 GLU B N 1
ATOM 4649 C CA . GLU B 1 136 ? -15.508 -28.531 12.344 1 98.06 136 GLU B CA 1
ATOM 4650 C C . GLU B 1 136 ? -14.906 -29.859 11.859 1 98.06 136 GLU B C 1
ATOM 4652 O O . GLU B 1 136 ? -14.789 -30.812 12.633 1 98.06 136 GLU B O 1
ATOM 4657 N N . LYS B 1 137 ? -14.477 -29.938 10.656 1 97.88 137 LYS B N 1
ATOM 4658 C CA . LYS B 1 137 ? -13.977 -31.188 10.07 1 97.88 137 LYS B CA 1
ATOM 4659 C C . LYS B 1 137 ? -12.453 -31.234 10.141 1 97.88 137 LYS B C 1
ATOM 4661 O O . LYS B 1 137 ? -11.844 -32.188 9.648 1 97.88 137 LYS B O 1
ATOM 4666 N N . GLY B 1 138 ? -11.828 -30.156 10.672 1 97.19 138 GLY B N 1
ATOM 4667 C CA . GLY B 1 138 ? -10.383 -30.109 10.766 1 97.19 138 GLY B CA 1
ATOM 4668 C C . GLY B 1 138 ? -9.703 -29.953 9.422 1 97.19 138 GLY B C 1
ATOM 4669 O O . GLY B 1 138 ? -8.57 -30.406 9.234 1 97.19 138 GLY B O 1
ATOM 4670 N N . THR B 1 139 ? -10.43 -29.406 8.477 1 97.56 139 THR B N 1
ATOM 4671 C CA . THR B 1 139 ? -9.898 -29.203 7.133 1 97.56 139 THR B CA 1
ATOM 4672 C C . THR B 1 139 ? -9.016 -27.953 7.086 1 97.56 139 THR B C 1
ATOM 4674 O O . THR B 1 139 ? -9.461 -26.859 7.457 1 97.56 139 THR B O 1
ATOM 4677 N N . ARG B 1 140 ? -7.812 -28.078 6.641 1 97.25 140 ARG B N 1
ATOM 4678 C CA . ARG B 1 140 ? -6.949 -26.938 6.348 1 97.25 140 ARG B CA 1
ATOM 4679 C C . ARG B 1 140 ? -7.242 -26.375 4.965 1 97.25 140 ARG B C 1
ATOM 4681 O O . ARG B 1 140 ? -6.438 -26.516 4.043 1 97.25 140 ARG B O 1
ATOM 4688 N N . GLY B 1 141 ? -8.336 -25.656 4.867 1 98.06 141 GLY B N 1
ATOM 4689 C CA . GLY B 1 141 ? -8.914 -25.281 3.588 1 98.06 141 GLY B CA 1
ATOM 4690 C C . GLY B 1 141 ? -8.359 -23.969 3.041 1 98.06 141 GLY B C 1
ATOM 4691 O O . GLY B 1 141 ? -7.363 -23.453 3.547 1 98.06 141 GLY B O 1
ATOM 4692 N N . SER B 1 142 ? -8.938 -23.562 1.898 1 98.56 142 SER B N 1
ATOM 4693 C CA . SER B 1 142 ? -8.578 -22.344 1.187 1 98.56 142 SER B CA 1
ATOM 4694 C C . SER B 1 142 ? -9.812 -21.531 0.797 1 98.56 142 SER B C 1
ATOM 4696 O O . SER B 1 142 ? -10.75 -22.078 0.201 1 98.56 142 SER B O 1
ATOM 4698 N N . ILE B 1 143 ? -9.844 -20.328 1.201 1 98.81 143 ILE B N 1
ATOM 4699 C CA . ILE B 1 143 ? -10.898 -19.391 0.799 1 98.81 143 ILE B CA 1
ATOM 4700 C C . ILE B 1 143 ? -10.328 -18.359 -0.166 1 98.81 143 ILE B C 1
ATOM 4702 O O . ILE B 1 143 ? -9.32 -17.719 0.127 1 98.81 143 ILE B O 1
ATOM 4706 N N . VAL B 1 144 ? -10.891 -18.219 -1.336 1 98.75 144 VAL B N 1
ATOM 4707 C CA . VAL B 1 144 ? -10.484 -17.25 -2.346 1 98.75 144 VAL B CA 1
ATOM 4708 C C . VAL B 1 144 ? -11.641 -16.312 -2.66 1 98.75 144 VAL B C 1
ATOM 4710 O O . VAL B 1 144 ? -12.758 -16.766 -2.938 1 98.75 144 VAL B O 1
ATOM 4713 N N . CYS B 1 145 ? -11.438 -15.023 -2.59 1 98.69 145 CYS B N 1
ATOM 4714 C CA . CYS B 1 145 ? -12.461 -14.031 -2.879 1 98.69 145 CYS B CA 1
ATOM 4715 C C . CYS B 1 145 ? -12.117 -13.242 -4.141 1 98.69 145 CYS B C 1
ATOM 4717 O O . CYS B 1 145 ? -10.953 -12.914 -4.375 1 98.69 145 CYS B O 1
ATOM 4719 N N . THR B 1 146 ? -13.133 -12.969 -4.953 1 97.88 146 THR B N 1
ATOM 4720 C CA . THR B 1 146 ? -12.922 -12.094 -6.102 1 97.88 146 THR B CA 1
ATOM 4721 C C . THR B 1 146 ? -13.047 -10.625 -5.699 1 97.88 146 THR B C 1
ATOM 4723 O O . THR B 1 146 ? -14.141 -10.156 -5.371 1 97.88 146 THR B O 1
ATOM 4726 N N . THR B 1 147 ? -12.016 -9.984 -5.715 1 97.5 147 THR B N 1
ATOM 4727 C CA . THR B 1 147 ? -12.016 -8.547 -5.477 1 97.5 147 THR B CA 1
ATOM 4728 C C . THR B 1 147 ? -12.07 -7.781 -6.797 1 97.5 147 THR B C 1
ATOM 4730 O O . THR B 1 147 ? -13.062 -7.848 -7.52 1 97.5 147 THR B O 1
ATOM 4733 N N . SER B 1 148 ? -11.156 -6.879 -7.086 1 95.25 148 SER B N 1
ATOM 4734 C CA . SER B 1 148 ? -11.039 -6.098 -8.312 1 95.25 148 SER B CA 1
ATOM 4735 C C . SER B 1 148 ? -9.844 -5.156 -8.258 1 95.25 148 SER B C 1
ATOM 4737 O O . SER B 1 148 ? -9.359 -4.824 -7.18 1 95.25 148 SER B O 1
ATOM 4739 N N . VAL B 1 149 ? -9.375 -4.797 -9.398 1 93.81 149 VAL B N 1
ATOM 4740 C CA . VAL B 1 149 ? -8.328 -3.775 -9.43 1 93.81 149 VAL B CA 1
ATOM 4741 C C . VAL B 1 149 ? -8.836 -2.5 -8.758 1 93.81 149 VAL B C 1
ATOM 4743 O O . VAL B 1 149 ? -8.047 -1.705 -8.25 1 93.81 149 VAL B O 1
ATOM 4746 N N . THR B 1 150 ? -10.164 -2.342 -8.648 1 93.69 150 THR B N 1
ATOM 4747 C CA . THR B 1 150 ? -10.758 -1.171 -8.016 1 93.69 150 THR B CA 1
ATOM 4748 C C . THR B 1 150 ? -10.531 -1.201 -6.504 1 93.69 150 THR B C 1
ATOM 4750 O O . THR B 1 150 ? -10.734 -0.196 -5.824 1 93.69 150 THR B O 1
ATOM 4753 N N . ALA B 1 151 ? -10.109 -2.314 -5.984 1 95.62 151 ALA B N 1
ATOM 4754 C CA . ALA B 1 151 ? -9.781 -2.416 -4.566 1 95.62 151 ALA B CA 1
ATOM 4755 C C . ALA B 1 151 ? -8.414 -1.811 -4.273 1 95.62 151 ALA B C 1
ATOM 4757 O O . ALA B 1 151 ? -8.031 -1.651 -3.111 1 95.62 151 ALA B O 1
ATOM 4758 N N . GLU B 1 152 ? -7.684 -1.406 -5.324 1 90.31 152 GLU B N 1
ATOM 4759 C CA . GLU B 1 152 ? -6.32 -0.904 -5.164 1 90.31 152 GLU B CA 1
ATOM 4760 C C . GLU B 1 152 ? -6.227 0.567 -5.559 1 90.31 152 GLU B C 1
ATOM 4762 O O . GLU B 1 152 ? -5.348 1.287 -5.086 1 90.31 152 GLU B O 1
ATOM 4767 N N . ILE B 1 153 ? -7.086 0.991 -6.465 1 90.38 153 ILE B N 1
ATOM 4768 C CA . ILE B 1 153 ? -7.004 2.34 -7.016 1 90.38 153 ILE B CA 1
ATOM 4769 C C . ILE B 1 153 ? -8.414 2.895 -7.23 1 90.38 153 ILE B C 1
ATOM 4771 O O . ILE B 1 153 ? -9.344 2.143 -7.516 1 90.38 153 ILE B O 1
ATOM 4775 N N . GLY B 1 154 ? -8.602 4.215 -7.07 1 88.44 154 GLY B 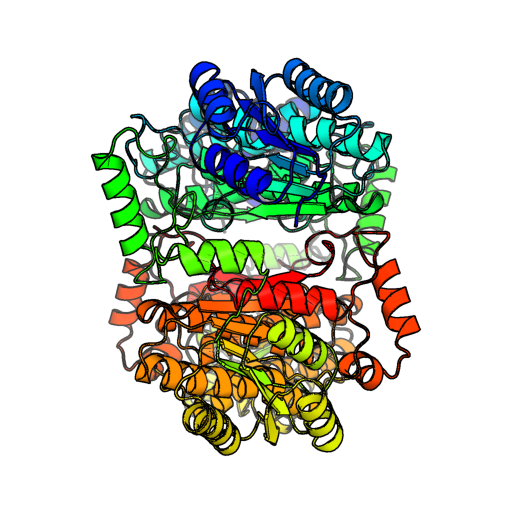N 1
ATOM 4776 C CA . GLY B 1 154 ? -9.875 4.863 -7.34 1 88.44 154 GLY B CA 1
ATOM 4777 C C . GLY B 1 154 ? -10.047 5.262 -8.789 1 88.44 154 GLY B C 1
ATOM 4778 O O . GLY B 1 154 ? -9.078 5.293 -9.555 1 88.44 154 GLY B O 1
ATOM 4779 N N . GLY B 1 155 ? -11.32 5.48 -9.148 1 84.75 155 GLY B N 1
ATOM 4780 C CA . GLY B 1 155 ? -11.609 6.074 -10.445 1 84.75 155 GLY B CA 1
ATOM 4781 C C . GLY B 1 155 ? -11.953 5.047 -11.508 1 84.75 155 GLY B C 1
ATOM 4782 O O . GLY B 1 155 ? -12.312 5.406 -12.633 1 84.75 155 GLY B O 1
ATOM 4783 N N . GLN B 1 156 ? -11.906 3.783 -11.172 1 82.75 156 GLN B N 1
ATOM 4784 C CA . GLN B 1 156 ? -12.086 2.752 -12.188 1 82.75 156 GLN B CA 1
ATOM 4785 C C . GLN B 1 156 ? -13.477 2.125 -12.086 1 82.75 156 GLN B C 1
ATOM 4787 O O . GLN B 1 156 ? -13.789 1.184 -12.82 1 82.75 156 GLN B O 1
ATOM 4792 N N . GLY B 1 157 ? -14.273 2.559 -11.273 1 87 157 GLY B N 1
ATOM 4793 C CA . GLY B 1 157 ? -15.625 2.059 -11.117 1 87 157 GLY B CA 1
ATOM 4794 C C . GLY B 1 157 ? -16.5 2.955 -10.25 1 87 157 GLY B C 1
ATOM 4795 O O . GLY B 1 157 ? -16.016 3.963 -9.727 1 87 157 GLY B O 1
ATOM 4796 N N . PRO B 1 158 ? -17.781 2.547 -10.234 1 92.44 158 PRO B N 1
ATOM 4797 C CA . PRO B 1 158 ? -18.688 3.328 -9.383 1 92.44 158 PRO B CA 1
ATOM 4798 C C . PRO B 1 158 ? -18.188 3.424 -7.941 1 92.44 158 PRO B C 1
ATOM 4800 O O . PRO B 1 158 ? -17.391 2.586 -7.496 1 92.44 158 PRO B O 1
ATOM 4803 N N . HIS B 1 159 ? -18.656 4.48 -7.25 1 95.75 159 HIS B N 1
ATOM 4804 C CA . HIS B 1 159 ? -18.188 4.746 -5.891 1 95.75 159 HIS B CA 1
ATOM 4805 C C . HIS B 1 159 ? -18.5 3.58 -4.961 1 95.75 159 HIS B C 1
ATOM 4807 O O . HIS B 1 159 ? -17.656 3.158 -4.18 1 95.75 159 HIS B O 1
ATOM 4813 N N . GLU B 1 160 ? -19.766 3.039 -5.078 1 96.12 160 GLU B N 1
ATOM 4814 C CA . GLU B 1 160 ? -20.172 1.957 -4.191 1 96.12 160 GLU B CA 1
ATOM 4815 C C . GLU B 1 160 ? -19.406 0.673 -4.496 1 96.12 160 GLU B C 1
ATOM 4817 O O . GLU B 1 160 ? -19.109 -0.111 -3.59 1 96.12 160 GLU B O 1
ATOM 4822 N N . TYR B 1 161 ? -19.125 0.366 -5.746 1 95.88 161 TYR B N 1
ATOM 4823 C CA . TYR B 1 161 ? -18.328 -0.805 -6.121 1 95.88 161 TYR B CA 1
ATOM 4824 C C . TYR B 1 161 ? -16.922 -0.704 -5.578 1 95.88 161 TYR B C 1
ATOM 4826 O O . TYR B 1 161 ? -16.406 -1.654 -4.984 1 95.88 161 TYR B O 1
ATOM 4834 N N . THR B 1 162 ? -16.297 0.476 -5.754 1 96.38 162 THR B N 1
ATOM 4835 C CA . THR B 1 162 ? -14.945 0.707 -5.25 1 96.38 162 THR B CA 1
ATOM 4836 C C . THR B 1 162 ? -14.898 0.56 -3.732 1 96.38 162 THR B C 1
ATOM 4838 O O . THR B 1 162 ? -14.023 -0.121 -3.197 1 96.38 162 THR B O 1
ATOM 4841 N N . ALA B 1 163 ? -15.844 1.15 -3.062 1 98.12 163 ALA B N 1
ATOM 4842 C CA . ALA B 1 163 ? -15.922 1.02 -1.611 1 98.12 163 ALA B CA 1
ATOM 4843 C C . ALA B 1 163 ? -16.094 -0.44 -1.2 1 98.12 163 ALA B C 1
ATOM 4845 O O . ALA B 1 163 ? -15.438 -0.908 -0.266 1 98.12 163 ALA B O 1
ATOM 4846 N N . SER B 1 164 ? -16.953 -1.15 -1.892 1 98.38 164 SER B N 1
ATOM 4847 C CA . SER B 1 164 ? -17.25 -2.539 -1.556 1 98.38 164 SER B CA 1
ATOM 4848 C C . SER B 1 164 ? -16.031 -3.424 -1.709 1 98.38 164 SER B C 1
ATOM 4850 O O . SER B 1 164 ? -15.734 -4.254 -0.844 1 98.38 164 SER B O 1
ATOM 4852 N N . LYS B 1 165 ? -15.336 -3.258 -2.768 1 98.38 165 LYS B N 1
ATOM 4853 C CA . LYS B 1 165 ? -14.188 -4.125 -3.025 1 98.38 165 LYS B CA 1
ATOM 4854 C C . LYS B 1 165 ? -13.031 -3.797 -2.092 1 98.38 165 LYS B C 1
ATOM 4856 O O . LYS B 1 165 ? -12.273 -4.688 -1.698 1 98.38 165 LYS B O 1
ATOM 4861 N N . HIS B 1 166 ? -12.875 -2.547 -1.697 1 98.31 166 HIS B N 1
ATOM 4862 C CA . HIS B 1 166 ? -11.945 -2.23 -0.619 1 98.31 166 HIS B CA 1
ATOM 4863 C C . HIS B 1 166 ? -12.375 -2.887 0.689 1 98.31 166 HIS B C 1
ATOM 4865 O O . HIS B 1 166 ? -11.547 -3.447 1.409 1 98.31 166 HIS B O 1
ATOM 4871 N N . GLY B 1 167 ? -13.664 -2.768 0.977 1 98.44 167 GLY B N 1
ATOM 4872 C CA . GLY B 1 167 ? -14.18 -3.414 2.174 1 98.44 167 GLY B CA 1
ATOM 4873 C C . GLY B 1 167 ? -13.914 -4.906 2.211 1 98.44 167 GLY B C 1
ATOM 4874 O O . GLY B 1 167 ? -13.562 -5.453 3.26 1 98.44 167 GLY B O 1
ATOM 4875 N N . LEU B 1 168 ? -14.078 -5.551 1.073 1 98.62 168 LEU B N 1
ATOM 4876 C CA . LEU B 1 168 ? -13.812 -6.98 0.975 1 98.62 168 LEU B CA 1
ATOM 4877 C C . LEU B 1 168 ? -12.344 -7.281 1.263 1 98.62 168 LEU B C 1
ATOM 4879 O O . LEU B 1 168 ? -12.031 -8.266 1.938 1 98.62 168 LEU B O 1
ATOM 4883 N N . VAL B 1 169 ? -11.438 -6.488 0.771 1 98.25 169 VAL B N 1
ATOM 4884 C CA . VAL B 1 169 ? -10.016 -6.672 1.056 1 98.25 169 VAL B CA 1
ATOM 4885 C C . VAL B 1 169 ? -9.773 -6.547 2.559 1 98.25 169 VAL B C 1
ATOM 4887 O O . VAL B 1 169 ? -9.008 -7.328 3.135 1 98.25 169 VAL B O 1
ATOM 4890 N N . GLY B 1 170 ? -10.391 -5.527 3.154 1 97.94 170 GLY B N 1
ATOM 4891 C CA . GLY B 1 170 ? -10.289 -5.41 4.602 1 97.94 170 GLY B CA 1
ATOM 4892 C C . GLY B 1 170 ? -10.758 -6.648 5.336 1 97.94 170 GLY B C 1
ATOM 4893 O O . GLY B 1 170 ? -10.117 -7.086 6.297 1 97.94 170 GLY B O 1
ATOM 4894 N N . LEU B 1 171 ? -11.852 -7.23 4.887 1 98.06 171 LEU B N 1
ATOM 4895 C CA . LEU B 1 171 ? -12.383 -8.453 5.484 1 98.06 171 LEU B CA 1
ATOM 4896 C C . LEU B 1 171 ? -11.391 -9.602 5.328 1 98.06 171 LEU B C 1
ATOM 4898 O O . LEU B 1 171 ? -11.133 -10.344 6.281 1 98.06 171 LEU B O 1
ATOM 4902 N N . ILE B 1 172 ? -10.852 -9.75 4.156 1 98.25 172 ILE B N 1
ATOM 4903 C CA . ILE B 1 172 ? -9.883 -10.805 3.861 1 98.25 172 ILE B CA 1
ATOM 4904 C C . ILE B 1 172 ? -8.703 -10.703 4.816 1 98.25 172 ILE B C 1
ATOM 4906 O O . ILE B 1 172 ? -8.305 -11.703 5.434 1 98.25 172 ILE B O 1
ATOM 4910 N N . ARG B 1 173 ? -8.156 -9.516 4.945 1 96.81 173 ARG B N 1
ATOM 4911 C CA . ARG B 1 173 ? -6.992 -9.312 5.805 1 96.81 173 ARG B CA 1
ATOM 4912 C C . ARG B 1 173 ? -7.328 -9.625 7.262 1 96.81 173 ARG B C 1
ATOM 4914 O O . ARG B 1 173 ? -6.543 -10.273 7.957 1 96.81 173 ARG B O 1
ATOM 4921 N N . SER B 1 174 ? -8.477 -9.188 7.676 1 95.88 174 SER B N 1
ATOM 4922 C CA . SER B 1 174 ? -8.891 -9.414 9.055 1 95.88 174 SER B CA 1
ATOM 4923 C C . SER B 1 174 ? -9.094 -10.898 9.336 1 95.88 174 SER B C 1
ATOM 4925 O O . SER B 1 174 ? -8.609 -11.422 10.344 1 95.88 174 SER B O 1
ATOM 4927 N N . VAL B 1 175 ? -9.719 -11.555 8.438 1 97.12 175 VAL B N 1
ATOM 4928 C CA . VAL B 1 175 ? -10.062 -12.961 8.602 1 97.12 175 VAL B CA 1
ATOM 4929 C C . VAL B 1 175 ? -8.805 -13.82 8.477 1 97.12 175 VAL B C 1
ATOM 4931 O O . VAL B 1 175 ? -8.688 -14.859 9.133 1 97.12 175 VAL B O 1
ATOM 4934 N N . CYS B 1 176 ? -7.871 -13.383 7.715 1 96.88 176 CYS B N 1
ATOM 4935 C CA . CYS B 1 176 ? -6.602 -14.078 7.539 1 96.88 176 CYS B CA 1
ATOM 4936 C C . CYS B 1 176 ? -5.945 -14.367 8.883 1 96.88 176 CYS B C 1
ATOM 4938 O O . CYS B 1 176 ? -5.496 -15.484 9.133 1 96.88 176 CYS B O 1
ATOM 4940 N N . GLY B 1 177 ? -5.914 -13.375 9.727 1 93.19 177 GLY B N 1
ATOM 4941 C CA . GLY B 1 177 ? -5.328 -13.555 11.047 1 93.19 177 GLY B CA 1
ATOM 4942 C C . GLY B 1 177 ? -6.109 -14.523 11.914 1 93.19 177 GLY B C 1
ATOM 4943 O O . GLY B 1 177 ? -5.52 -15.312 12.656 1 93.19 177 GLY B O 1
ATOM 4944 N N . ASP B 1 178 ? -7.375 -14.547 11.758 1 94.19 178 ASP B N 1
ATOM 4945 C CA . ASP B 1 178 ? -8.281 -15.359 12.562 1 94.19 178 ASP B CA 1
ATOM 4946 C C . ASP B 1 178 ? -8.227 -16.828 12.141 1 94.19 178 ASP B C 1
ATOM 4948 O O . ASP B 1 178 ? -8.062 -17.719 12.977 1 94.19 178 ASP B O 1
ATOM 4952 N N . LEU B 1 179 ? -8.242 -17.047 10.875 1 97.12 179 LEU B N 1
ATOM 4953 C CA . LEU B 1 179 ? -8.352 -18.406 10.352 1 97.12 179 LEU B CA 1
ATOM 4954 C C . LEU B 1 179 ? -6.973 -19.047 10.234 1 97.12 179 LEU B C 1
ATOM 4956 O O . LEU B 1 179 ? -6.867 -20.266 10.117 1 97.12 179 LEU B O 1
ATOM 4960 N N . GLY B 1 180 ? -5.906 -18.266 10.273 1 96.12 180 GLY B N 1
ATOM 4961 C CA . GLY B 1 180 ? -4.559 -18.812 10.219 1 96.12 180 GLY B CA 1
ATOM 4962 C C . GLY B 1 180 ? -4.273 -19.797 11.336 1 96.12 180 GLY B C 1
ATOM 4963 O O . GLY B 1 180 ? -3.502 -20.734 11.156 1 96.12 180 GLY B O 1
ATOM 4964 N N . LYS B 1 181 ? -4.926 -19.594 12.445 1 94.56 181 LYS B N 1
ATOM 4965 C CA . LYS B 1 181 ? -4.723 -20.469 13.594 1 94.56 181 LYS B CA 1
ATOM 4966 C C . LYS B 1 181 ? -5.223 -21.875 13.305 1 94.56 181 LYS B C 1
ATOM 4968 O O . LYS B 1 181 ? -4.762 -22.844 13.922 1 94.56 181 LYS B O 1
ATOM 4973 N N . HIS B 1 182 ? -6.145 -21.984 12.359 1 97 182 HIS B N 1
ATOM 4974 C CA . HIS B 1 182 ? -6.719 -23.266 11.984 1 97 182 HIS B CA 1
ATOM 4975 C C . HIS B 1 182 ? -6.066 -23.812 10.719 1 97 182 HIS B C 1
ATOM 4977 O O . HIS B 1 182 ? -6.516 -24.828 10.172 1 97 182 HIS B O 1
ATOM 4983 N N . GLY B 1 183 ? -5.035 -23.094 10.234 1 97.25 183 GLY B N 1
ATOM 4984 C CA . GLY B 1 183 ? -4.371 -23.516 9.016 1 97.25 183 GLY B CA 1
ATOM 4985 C C . GLY B 1 183 ? -5.184 -23.25 7.762 1 97.25 183 GLY B C 1
ATOM 4986 O O . GLY B 1 183 ? -4.926 -23.828 6.707 1 97.25 183 GLY B O 1
ATOM 4987 N N . ILE B 1 184 ? -6.227 -22.438 7.848 1 98.38 184 ILE B N 1
ATOM 4988 C CA . ILE B 1 184 ? -7.059 -22.078 6.707 1 98.38 184 ILE B CA 1
ATOM 4989 C C . ILE B 1 184 ? -6.527 -20.797 6.07 1 98.38 184 ILE B C 1
ATOM 4991 O O . ILE B 1 184 ? -6.262 -19.812 6.77 1 98.38 184 ILE B O 1
ATOM 4995 N N . ARG B 1 185 ? -6.277 -20.797 4.777 1 98.19 185 ARG B N 1
ATOM 4996 C CA . ARG B 1 185 ? -5.789 -19.641 4.039 1 98.19 185 ARG B CA 1
ATOM 4997 C C . ARG B 1 185 ? -6.941 -18.844 3.434 1 98.19 185 ARG B C 1
ATOM 4999 O O . ARG B 1 185 ? -7.949 -19.422 3.018 1 98.19 185 ARG B O 1
ATOM 5006 N N . ILE B 1 186 ? -6.805 -17.562 3.385 1 98.44 186 ILE B N 1
ATOM 5007 C CA . ILE B 1 186 ? -7.75 -16.719 2.662 1 98.44 186 ILE B CA 1
ATOM 5008 C C . ILE B 1 186 ? -6.988 -15.688 1.83 1 98.44 186 ILE B C 1
ATOM 5010 O O . ILE B 1 186 ? -6.016 -15.094 2.301 1 98.44 186 ILE B O 1
ATOM 5014 N N . ASN B 1 187 ? -7.348 -15.539 0.559 1 98.31 187 ASN B N 1
ATOM 5015 C CA . ASN B 1 187 ? -6.715 -14.633 -0.389 1 98.31 187 ASN B CA 1
ATOM 5016 C C . ASN B 1 187 ? -7.738 -13.992 -1.326 1 98.31 187 ASN B C 1
ATOM 5018 O O . ASN B 1 187 ? -8.906 -14.391 -1.337 1 98.31 187 ASN B O 1
ATOM 5022 N N . GLY B 1 188 ? -7.309 -12.945 -2 1 97.81 188 GLY B N 1
ATOM 5023 C CA . GLY B 1 188 ? -8.117 -12.312 -3.035 1 97.81 188 GLY B CA 1
ATOM 5024 C C . GLY B 1 188 ? -7.508 -12.43 -4.418 1 97.81 188 GLY B C 1
ATOM 5025 O O . GLY B 1 188 ? -6.285 -12.5 -4.562 1 97.81 188 GLY B O 1
ATOM 5026 N N . VAL B 1 189 ? -8.273 -12.539 -5.465 1 97.12 189 VAL B N 1
ATOM 5027 C CA . VAL B 1 189 ? -7.891 -12.367 -6.859 1 97.12 189 VAL B CA 1
ATOM 5028 C C . VAL B 1 189 ? -8.539 -11.102 -7.418 1 97.12 189 VAL B C 1
ATOM 5030 O O . VAL B 1 189 ? -9.734 -10.867 -7.223 1 97.12 189 VAL B O 1
ATOM 5033 N N . ALA B 1 190 ? -7.75 -10.266 -8.031 1 96.62 190 ALA B N 1
ATOM 5034 C CA . ALA B 1 190 ? -8.211 -8.938 -8.445 1 96.62 190 ALA B CA 1
ATOM 5035 C C . ALA B 1 190 ? -8.164 -8.797 -9.969 1 96.62 190 ALA B C 1
ATOM 5037 O O . ALA B 1 190 ? -7.184 -8.281 -10.516 1 96.62 190 ALA B O 1
ATOM 5038 N N . PRO B 1 191 ? -9.242 -9.125 -10.633 1 94.06 191 PRO B N 1
ATOM 5039 C CA . PRO B 1 191 ? -9.25 -9 -12.094 1 94.06 191 PRO B CA 1
ATOM 5040 C C . PRO B 1 191 ? -9.398 -7.551 -12.562 1 94.06 191 PRO B C 1
ATOM 5042 O O . PRO B 1 191 ? -10.023 -6.738 -11.875 1 94.06 191 PRO B O 1
ATOM 5045 N N . PHE B 1 192 ? -8.773 -7.316 -13.703 1 92.5 192 PHE B N 1
ATOM 5046 C CA . PHE B 1 192 ? -9.102 -6.125 -14.484 1 92.5 192 PHE B CA 1
ATOM 5047 C C . PHE B 1 192 ? -10.414 -6.312 -15.234 1 92.5 192 PHE B C 1
ATOM 5049 O O . PHE B 1 192 ? -11.266 -7.094 -14.812 1 92.5 192 PHE B O 1
ATOM 5056 N N . GLY B 1 193 ? -10.625 -5.555 -16.25 1 87.5 193 GLY B N 1
ATOM 5057 C CA . GLY B 1 193 ? -11.875 -5.68 -16.984 1 87.5 193 GLY B CA 1
ATOM 5058 C C . GLY B 1 193 ? -11.992 -6.992 -17.734 1 87.5 193 GLY B C 1
ATOM 5059 O O . GLY B 1 193 ? -11.133 -7.328 -18.562 1 87.5 193 GLY B O 1
ATOM 5060 N N . VAL B 1 194 ? -13.016 -7.848 -17.359 1 87.44 194 VAL B N 1
ATOM 5061 C CA . VAL B 1 194 ? -13.328 -9.102 -18.031 1 87.44 194 VAL B CA 1
ATOM 5062 C C . VAL B 1 194 ? -14.719 -9.031 -18.656 1 87.44 194 VAL B C 1
ATOM 5064 O O . VAL B 1 194 ? -15.672 -8.609 -18 1 87.44 194 VAL B O 1
ATOM 5067 N N . ALA B 1 195 ? -14.727 -9.43 -19.922 1 84.25 195 ALA B N 1
ATOM 5068 C CA . ALA B 1 195 ? -16.047 -9.477 -20.547 1 84.25 195 ALA B CA 1
ATOM 5069 C C . ALA B 1 195 ? -16.844 -10.68 -20.062 1 84.25 195 ALA B C 1
ATOM 5071 O O . ALA B 1 195 ? -16.547 -11.82 -20.422 1 84.25 195 ALA B O 1
ATOM 5072 N N . THR B 1 196 ? -17.75 -10.414 -19.172 1 83.38 196 THR B N 1
ATOM 5073 C CA . THR B 1 196 ? -18.703 -11.383 -18.625 1 83.38 196 THR B CA 1
ATOM 5074 C C . THR B 1 196 ? -20.109 -10.812 -18.625 1 83.38 196 THR B C 1
ATOM 5076 O O . THR B 1 196 ? -20.328 -9.664 -19.031 1 83.38 196 THR B O 1
ATOM 5079 N N . ALA B 1 197 ? -21.062 -11.625 -18.172 1 74.88 197 ALA B N 1
ATOM 5080 C CA . ALA B 1 197 ? -22.438 -11.148 -18.094 1 74.88 197 ALA B CA 1
ATOM 5081 C C . ALA B 1 197 ? -22.547 -9.969 -17.125 1 74.88 197 ALA B C 1
ATOM 5083 O O . ALA B 1 197 ? -23.484 -9.164 -17.234 1 74.88 197 ALA B O 1
ATOM 5084 N N . MET B 1 198 ? -21.641 -9.844 -16.281 1 75.38 198 MET B N 1
ATOM 5085 C CA . MET B 1 198 ? -21.625 -8.727 -15.336 1 75.38 198 MET B CA 1
ATOM 5086 C C . ME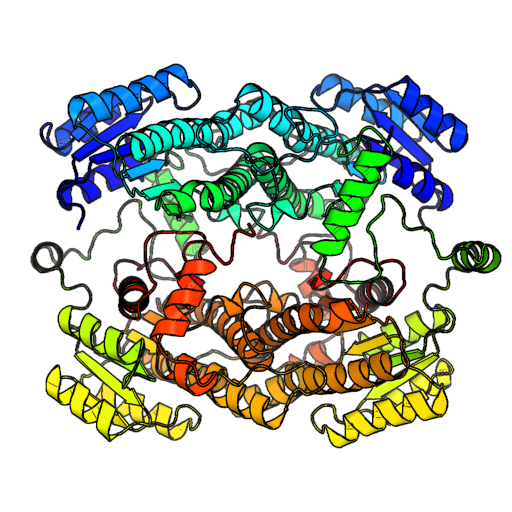T B 1 198 ? -21.312 -7.414 -16.047 1 75.38 198 MET B C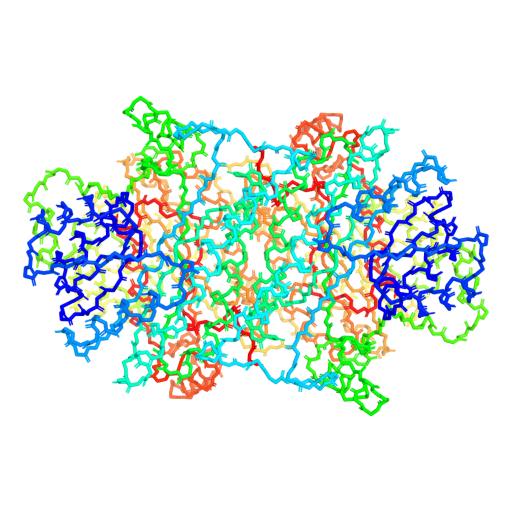 1
ATOM 5088 O O . MET B 1 198 ? -21.875 -6.371 -15.703 1 75.38 198 MET B O 1
ATOM 5092 N N . THR B 1 199 ? -20.531 -7.496 -17.078 1 75.56 199 THR B N 1
ATOM 5093 C CA . THR B 1 199 ? -20.047 -6.273 -17.703 1 75.56 199 THR B CA 1
ATOM 5094 C C . THR B 1 199 ? -20.578 -6.141 -19.125 1 75.56 199 THR B C 1
ATOM 5096 O O . THR B 1 199 ? -20.484 -5.07 -19.734 1 75.56 199 THR B O 1
ATOM 5099 N N . SER B 1 200 ? -21.109 -7.289 -19.688 1 77.12 200 SER B N 1
ATOM 5100 C CA . SER B 1 200 ? -21.547 -7.27 -21.078 1 77.12 200 SER B CA 1
ATOM 5101 C C . SER B 1 200 ? -22.781 -8.148 -21.266 1 77.12 200 SER B C 1
ATOM 5103 O O . SER B 1 200 ? -22.828 -9.281 -20.781 1 77.12 200 SER B O 1
ATOM 5105 N N . HIS B 1 201 ? -23.719 -7.648 -22.078 1 77.56 201 HIS B N 1
ATOM 5106 C CA . HIS B 1 201 ? -24.969 -8.391 -22.266 1 77.56 201 HIS B CA 1
ATOM 5107 C C . HIS B 1 201 ? -25.031 -9.016 -23.656 1 77.56 201 HIS B C 1
ATOM 5109 O O . HIS B 1 201 ? -25.906 -9.828 -23.938 1 77.56 201 HIS B O 1
ATOM 5115 N N . ASP B 1 202 ? -24.172 -8.562 -24.422 1 80.62 202 ASP B N 1
ATOM 5116 C CA . ASP B 1 202 ? -24.141 -9.094 -25.781 1 80.62 202 ASP B CA 1
ATOM 5117 C C . ASP B 1 202 ? -22.719 -9.117 -26.328 1 80.62 202 ASP B C 1
ATOM 5119 O O . ASP B 1 202 ? -21.766 -8.711 -25.656 1 80.62 202 ASP B O 1
ATOM 5123 N N . GLU B 1 203 ? -22.594 -9.648 -27.438 1 83.69 203 GLU B N 1
ATOM 5124 C CA . GLU B 1 203 ? -21.297 -9.836 -28.047 1 83.69 203 GLU B CA 1
ATOM 5125 C C . GLU B 1 203 ? -20.625 -8.5 -28.359 1 83.69 203 GLU B C 1
ATOM 5127 O O . GLU B 1 203 ? -19.406 -8.367 -28.25 1 83.69 203 GLU B O 1
ATOM 5132 N N . GLU B 1 204 ? -21.453 -7.594 -28.766 1 81.88 204 GLU B N 1
ATOM 5133 C CA . GLU B 1 204 ? -20.906 -6.285 -29.109 1 81.88 204 GLU B CA 1
ATOM 5134 C C . GLU B 1 204 ? -20.328 -5.582 -27.891 1 81.88 204 GLU B C 1
ATOM 5136 O O . GLU B 1 204 ? -19.234 -5.023 -27.953 1 81.88 204 GLU B O 1
ATOM 5141 N N . THR B 1 205 ? -21.047 -5.672 -26.828 1 82.38 205 THR B N 1
ATOM 5142 C CA . THR B 1 205 ? -20.578 -5.051 -25.609 1 82.38 205 THR B CA 1
ATOM 5143 C C . THR B 1 205 ? -19.375 -5.797 -25.047 1 82.38 205 THR B C 1
ATOM 5145 O O . THR B 1 205 ? -18.469 -5.191 -24.453 1 82.38 205 THR B O 1
ATOM 5148 N N . ALA B 1 206 ? -19.375 -7.051 -25.203 1 85.75 206 ALA B N 1
ATOM 5149 C CA . ALA B 1 206 ? -18.234 -7.852 -24.797 1 85.75 206 ALA B CA 1
ATOM 5150 C C . ALA B 1 206 ? -16.969 -7.418 -25.531 1 85.75 206 ALA B C 1
ATOM 5152 O O . ALA B 1 206 ? -15.906 -7.277 -24.922 1 85.75 206 ALA B O 1
ATOM 5153 N N . LYS B 1 207 ? -17.141 -7.168 -26.828 1 86.88 207 LYS B N 1
ATOM 5154 C CA . LYS B 1 207 ? -16.016 -6.711 -27.656 1 86.88 207 LYS B CA 1
ATOM 5155 C C . LYS B 1 207 ? -15.539 -5.336 -27.203 1 86.88 207 LYS B C 1
ATOM 5157 O O . LYS B 1 207 ? -14.336 -5.062 -27.203 1 86.88 207 LYS B O 1
ATOM 5162 N N . GLN B 1 208 ? -16.453 -4.562 -26.797 1 83.56 208 GLN B N 1
ATOM 5163 C CA . GLN B 1 208 ? -16.109 -3.225 -26.328 1 83.56 208 GLN B CA 1
ATOM 5164 C C . GLN B 1 208 ? -15.312 -3.285 -25.031 1 83.56 208 GLN B C 1
ATOM 5166 O O . GLN B 1 208 ? -14.352 -2.533 -24.844 1 83.56 208 GLN B O 1
ATOM 5171 N N . VAL B 1 209 ? -15.734 -4.141 -24.188 1 84.19 209 VAL B N 1
ATOM 5172 C CA . VAL B 1 209 ? -15.039 -4.316 -22.922 1 84.19 209 VAL B CA 1
ATOM 5173 C C . VAL B 1 209 ? -13.617 -4.809 -23.172 1 84.19 209 VAL B C 1
ATOM 5175 O O . VAL B 1 209 ? -12.664 -4.316 -22.562 1 84.19 209 VAL B O 1
ATOM 5178 N N . GLU B 1 210 ? -13.484 -5.703 -24.031 1 86.69 210 GLU B N 1
ATOM 5179 C CA . GLU B 1 210 ? -12.172 -6.258 -24.344 1 86.69 210 GLU B CA 1
ATOM 5180 C C . GLU B 1 210 ? -11.273 -5.211 -25 1 86.69 210 GLU B C 1
ATOM 5182 O O . GLU B 1 210 ? -10.086 -5.117 -24.672 1 86.69 210 GLU B O 1
ATOM 5187 N N . GLU B 1 211 ? -11.867 -4.418 -25.906 1 85.88 211 GLU B N 1
ATOM 5188 C CA . GLU B 1 211 ? -11.109 -3.361 -26.578 1 85.88 211 GLU B CA 1
ATOM 5189 C C . GLU B 1 211 ? -10.656 -2.293 -25.578 1 85.88 211 GLU B C 1
ATOM 5191 O O . GLU B 1 211 ? -9.523 -1.816 -25.641 1 85.88 211 GLU B O 1
ATOM 5196 N N . TYR B 1 212 ? -11.562 -2.035 -24.719 1 83.31 212 TYR B N 1
ATOM 5197 C CA . TYR B 1 212 ? -11.234 -1.064 -23.688 1 83.31 212 TYR B CA 1
ATOM 5198 C C . TYR B 1 212 ? -10.102 -1.576 -22.797 1 83.31 212 TYR B C 1
ATOM 5200 O O . TYR B 1 212 ? -9.141 -0.853 -22.531 1 83.31 212 TYR B O 1
ATOM 5208 N N . SER B 1 213 ? -10.211 -2.742 -22.375 1 85.31 213 SER B N 1
ATOM 5209 C CA . SER B 1 213 ? -9.227 -3.336 -21.484 1 85.31 213 SER B CA 1
ATOM 5210 C C . SER B 1 213 ? -7.867 -3.467 -22.172 1 85.31 213 SER B C 1
ATOM 5212 O O . SER B 1 213 ? -6.828 -3.295 -21.531 1 85.31 213 SER B O 1
ATOM 5214 N N . GLU B 1 214 ? -7.957 -3.773 -23.406 1 87.38 214 GLU B N 1
ATOM 5215 C CA . GLU B 1 214 ? -6.711 -3.871 -24.156 1 87.38 214 GLU B CA 1
ATOM 5216 C C . GLU B 1 214 ? -6.047 -2.506 -24.312 1 87.38 214 GLU B C 1
ATOM 5218 O O . GLU B 1 214 ? -4.824 -2.387 -24.219 1 87.38 214 GLU B O 1
ATOM 5223 N N . ALA B 1 215 ? -6.848 -1.521 -24.609 1 87 215 ALA B N 1
ATOM 5224 C CA . ALA B 1 215 ? -6.328 -0.169 -24.797 1 87 215 ALA B CA 1
ATOM 5225 C C . ALA B 1 215 ? -5.742 0.381 -23.5 1 87 215 ALA B C 1
ATOM 5227 O O . ALA B 1 215 ? -4.691 1.026 -23.5 1 87 215 ALA B O 1
ATOM 5228 N N . LYS B 1 216 ? -6.363 0.078 -22.391 1 88.06 216 LYS B N 1
ATOM 5229 C CA . LYS B 1 216 ? -5.961 0.654 -21.109 1 88.06 216 LYS B CA 1
ATOM 5230 C C . LYS B 1 216 ? -4.91 -0.215 -20.422 1 88.06 216 LYS B C 1
ATOM 5232 O O . LYS B 1 216 ? -4.164 0.266 -19.578 1 88.06 216 LYS B O 1
ATOM 5237 N N . GLY B 1 217 ? -4.918 -1.504 -20.781 1 90.19 217 GLY B N 1
ATOM 5238 C CA . GLY B 1 217 ? -3.945 -2.416 -20.203 1 90.19 217 GLY B CA 1
ATOM 5239 C C . GLY B 1 217 ? -2.518 -2.096 -20.594 1 90.19 217 GLY B C 1
ATOM 5240 O O . GLY B 1 217 ? -2.264 -1.645 -21.703 1 90.19 217 GLY B O 1
ATOM 5241 N N . ILE B 1 218 ? -1.554 -2.34 -19.734 1 91.75 218 ILE B N 1
ATOM 5242 C CA . ILE B 1 218 ? -0.142 -2.062 -19.984 1 91.75 218 ILE B CA 1
ATOM 5243 C C . ILE B 1 218 ? 0.479 -3.209 -20.781 1 91.75 218 ILE B C 1
ATOM 5245 O O . ILE B 1 218 ? 1.319 -2.982 -21.656 1 91.75 218 ILE B O 1
ATOM 5249 N N . LEU B 1 219 ? 0.047 -4.398 -20.422 1 93.75 219 LEU B N 1
ATOM 5250 C CA . LEU B 1 219 ? 0.52 -5.582 -21.141 1 93.75 219 LEU B CA 1
ATOM 5251 C C . LEU B 1 219 ? -0.166 -5.711 -22.484 1 93.75 219 LEU B C 1
ATOM 5253 O O . LEU B 1 219 ? -1.331 -6.109 -22.562 1 93.75 219 LEU B O 1
ATOM 5257 N N . LYS B 1 220 ? 0.516 -5.457 -23.516 1 91.88 220 LYS B N 1
ATOM 5258 C CA . LYS B 1 220 ? -0.079 -5.457 -24.859 1 91.88 220 LYS B CA 1
ATOM 5259 C C . LYS B 1 220 ? -0.053 -6.855 -25.469 1 91.88 220 LYS B C 1
ATOM 5261 O O . LYS B 1 220 ? 0.762 -7.695 -25.078 1 91.88 220 LYS B O 1
ATOM 5266 N N . GLY B 1 221 ? -0.965 -7.145 -26.297 1 87.19 221 GLY B N 1
ATOM 5267 C CA . GLY B 1 221 ? -1.048 -8.43 -26.984 1 87.19 221 GLY B CA 1
ATOM 5268 C C . GLY B 1 221 ? -1.753 -9.492 -26.156 1 87.19 221 GLY B C 1
ATOM 5269 O O . GLY B 1 221 ? -1.695 -10.68 -26.484 1 87.19 221 GLY B O 1
ATOM 5270 N N . ALA B 1 222 ? -2.309 -9.07 -25.078 1 85.44 222 ALA B N 1
ATOM 5271 C CA . ALA B 1 222 ? -3.062 -9.984 -24.219 1 85.44 222 ALA B CA 1
ATOM 5272 C C . ALA B 1 222 ? -4.406 -9.375 -23.812 1 85.44 222 ALA B C 1
ATOM 5274 O O . ALA B 1 222 ? -4.5 -8.172 -23.578 1 85.44 222 ALA B O 1
ATOM 5275 N N . VAL B 1 223 ? -5.469 -10.25 -23.844 1 83.88 223 VAL B N 1
ATOM 5276 C CA . VAL B 1 223 ? -6.793 -9.859 -23.359 1 83.88 223 VAL B CA 1
ATOM 5277 C C . VAL B 1 223 ? -7.215 -10.773 -22.219 1 83.88 223 VAL B C 1
ATOM 5279 O O . VAL B 1 223 ? -7.133 -12 -22.328 1 83.88 223 VAL B O 1
ATOM 5282 N N . LEU B 1 224 ? -7.586 -10.148 -21.141 1 87.69 224 LEU B N 1
ATOM 5283 C CA . LEU B 1 224 ? -8.031 -10.922 -19.984 1 87.69 224 LEU B CA 1
ATOM 5284 C C . LEU B 1 224 ? -9.383 -11.57 -20.25 1 87.69 224 LEU B C 1
ATOM 5286 O O . LEU B 1 224 ? -10.328 -10.898 -20.672 1 87.69 224 LEU B O 1
ATOM 5290 N N . LYS B 1 225 ? -9.422 -12.836 -20.062 1 87.19 225 LYS B N 1
ATOM 5291 C CA . LYS B 1 225 ? -10.656 -13.609 -20.203 1 87.19 225 LYS B CA 1
ATOM 5292 C C . LYS B 1 225 ? -10.992 -14.359 -18.922 1 87.19 225 LYS B C 1
ATOM 5294 O O . LYS B 1 225 ? -10.133 -14.523 -18.047 1 87.19 225 LYS B O 1
ATOM 5299 N N . ALA B 1 226 ? -12.266 -14.695 -18.844 1 86.62 226 ALA B N 1
ATOM 5300 C CA . ALA B 1 226 ? -12.656 -15.492 -17.688 1 86.62 226 ALA B CA 1
ATOM 5301 C C . ALA B 1 226 ? -11.828 -16.766 -17.594 1 86.62 226 ALA B C 1
ATOM 5303 O O . ALA B 1 226 ? -11.477 -17.219 -16.5 1 86.62 226 ALA B O 1
ATOM 5304 N N . ARG B 1 227 ? -11.617 -17.234 -18.766 1 83.5 227 ARG B N 1
ATOM 5305 C CA . ARG B 1 227 ? -10.695 -18.375 -18.906 1 83.5 227 ARG B CA 1
ATOM 5306 C C . ARG B 1 227 ? -9.734 -18.141 -20.062 1 83.5 227 ARG B C 1
ATOM 5308 O O . ARG B 1 227 ? -10.156 -17.922 -21.203 1 83.5 227 ARG B O 1
ATOM 5315 N N . HIS B 1 228 ? -8.531 -18 -19.812 1 69.06 228 HIS B N 1
ATOM 5316 C CA . HIS B 1 228 ? -7.566 -17.875 -20.891 1 69.06 228 HIS B CA 1
ATOM 5317 C C . HIS B 1 228 ? -7.312 -19.203 -21.578 1 69.06 228 HIS B C 1
ATOM 5319 O O . HIS B 1 228 ? -7.051 -20.219 -20.906 1 69.06 228 HIS B O 1
ATOM 5325 N N . PRO B 1 229 ? -7.859 -19.109 -23.031 1 48.06 229 PRO B N 1
ATOM 5326 C CA . PRO B 1 229 ? -7.586 -20.359 -23.75 1 48.06 229 PRO B CA 1
ATOM 5327 C C . PRO B 1 229 ? -6.094 -20.688 -23.812 1 48.06 229 PRO B C 1
ATOM 5329 O O . PRO B 1 229 ? -5.258 -19.781 -23.844 1 48.06 229 PRO B O 1
ATOM 5332 N N . TYR B 1 230 ? -5.68 -21.781 -23.172 1 45.62 230 TYR B N 1
ATOM 5333 C CA . TYR B 1 230 ? -4.32 -22.203 -23.516 1 45.62 230 TYR B CA 1
ATOM 5334 C C . TYR B 1 230 ? -4.121 -22.203 -25.031 1 45.62 230 TYR B C 1
ATOM 5336 O O . TYR B 1 230 ? -5.059 -22.484 -25.781 1 45.62 230 TYR B O 1
ATOM 5344 N N . PRO B 1 231 ? -3.201 -21.484 -25.594 1 40.31 231 PRO B N 1
ATOM 5345 C CA . PRO B 1 231 ? -3.047 -21.562 -27.047 1 40.31 231 PRO B CA 1
ATOM 5346 C C . PRO B 1 231 ? -3.447 -22.922 -27.625 1 40.31 231 PRO B C 1
ATOM 5348 O O . PRO B 1 231 ? -3.383 -23.938 -26.906 1 40.31 231 PRO B O 1
ATOM 5351 N N . SER B 1 232 ? -4.316 -22.922 -28.703 1 35.38 232 SER B N 1
ATOM 5352 C CA . SER B 1 232 ? -5.031 -23.922 -29.484 1 35.38 232 SER B CA 1
ATOM 5353 C C . SER B 1 232 ? -4.184 -25.172 -29.672 1 35.38 232 SER B C 1
ATOM 5355 O O . SER B 1 232 ? -4.629 -26.141 -30.312 1 35.38 232 SER B O 1
ATOM 5357 N N . ASN B 1 233 ? -2.834 -25.141 -29.734 1 35.34 233 ASN B N 1
ATOM 5358 C CA . ASN B 1 233 ? -2.465 -26.516 -30.109 1 35.34 233 ASN B CA 1
ATOM 5359 C C . ASN B 1 233 ? -2.943 -27.516 -29.062 1 35.34 233 ASN B C 1
ATOM 5361 O O . ASN B 1 233 ? -2.406 -27.578 -27.953 1 35.34 233 ASN B O 1
ATOM 5365 N N . PHE B 1 234 ? -4.133 -27.969 -29.156 1 35.16 234 PHE B N 1
ATOM 5366 C CA . PHE B 1 234 ? -4.934 -28.906 -28.375 1 35.16 234 PHE B CA 1
ATOM 5367 C C . PHE B 1 234 ? -4.055 -29.984 -27.75 1 35.16 234 PHE B C 1
ATOM 5369 O O . PHE B 1 234 ? -4.348 -30.484 -26.672 1 35.16 234 PHE B O 1
ATOM 5376 N N . ARG B 1 235 ? -3.273 -30.609 -28.547 1 40.94 235 ARG B N 1
ATOM 5377 C CA . ARG B 1 235 ? -2.432 -31.734 -28.156 1 40.94 235 ARG B CA 1
ATOM 5378 C C . ARG B 1 235 ? -1.508 -31.359 -27.016 1 40.94 235 ARG B C 1
ATOM 5380 O O . ARG B 1 235 ? -1.304 -32.156 -26.078 1 40.94 235 ARG B O 1
ATOM 5387 N N . ASN B 1 236 ? -1.031 -30.109 -27 1 42.38 236 ASN B N 1
ATOM 5388 C CA . ASN B 1 236 ? -0.04 -29.703 -26.016 1 42.38 236 ASN B CA 1
ATOM 5389 C C . ASN B 1 236 ? -0.696 -29.281 -24.703 1 42.38 236 ASN B C 1
ATOM 5391 O O . ASN B 1 236 ? -0.108 -29.453 -23.625 1 42.38 236 ASN B O 1
ATOM 5395 N N . VAL B 1 237 ? -1.873 -28.75 -24.719 1 42.38 237 VAL B N 1
ATOM 5396 C CA . VAL B 1 237 ? -2.561 -28.375 -23.484 1 42.38 237 VAL B CA 1
ATOM 5397 C C . VAL B 1 237 ? -2.951 -29.641 -22.719 1 42.38 237 VAL B C 1
ATOM 5399 O O . VAL B 1 237 ? -2.766 -29.719 -21.5 1 42.38 237 VAL B O 1
ATOM 5402 N N . LEU B 1 238 ? -3.658 -30.531 -23.469 1 42.19 238 LEU B N 1
ATOM 5403 C CA . LEU B 1 238 ? -4.023 -31.781 -22.797 1 42.19 238 LEU B CA 1
ATOM 5404 C C . LEU B 1 238 ? -2.795 -32.469 -22.219 1 42.19 238 LEU B C 1
ATOM 5406 O O . LEU B 1 238 ? -2.842 -32.969 -21.094 1 42.19 238 LEU B O 1
ATOM 5410 N N . LEU B 1 239 ? -1.72 -32.438 -23.016 1 44.41 239 LEU B N 1
ATOM 5411 C CA . LEU B 1 239 ? -0.496 -33.094 -22.531 1 44.41 239 LEU B CA 1
ATOM 5412 C C . LEU B 1 239 ? 0.113 -32.281 -21.391 1 44.41 239 LEU B C 1
ATOM 5414 O O . LEU B 1 239 ? 0.669 -32.875 -20.453 1 44.41 239 LEU B O 1
ATOM 5418 N N . THR B 1 240 ? 0.075 -30.922 -21.453 1 48.34 240 THR B N 1
ATOM 5419 C CA . THR B 1 240 ? 0.57 -30.109 -20.344 1 48.34 240 THR B CA 1
ATOM 5420 C C . THR B 1 240 ? -0.28 -30.312 -19.094 1 48.34 240 THR B C 1
ATOM 5422 O O . THR B 1 240 ? 0.25 -30.406 -17.984 1 48.34 240 THR B O 1
ATOM 5425 N N . ILE B 1 241 ? -1.605 -30.328 -19.281 1 50.66 241 ILE B N 1
ATOM 5426 C CA . ILE B 1 241 ? -2.486 -30.609 -18.156 1 50.66 241 ILE B CA 1
ATOM 5427 C C . ILE B 1 241 ? -2.201 -32.031 -17.625 1 50.66 241 ILE B C 1
ATOM 5429 O O . ILE B 1 241 ? -2.127 -32.219 -16.406 1 50.66 241 ILE B O 1
ATOM 5433 N N . MET B 1 242 ? -2.129 -32.938 -18.641 1 49.81 242 MET B N 1
ATOM 5434 C CA . MET B 1 242 ? -1.939 -34.312 -18.219 1 49.81 242 MET B CA 1
ATOM 5435 C C . MET B 1 242 ? -0.518 -34.531 -17.703 1 49.81 242 MET B C 1
ATOM 5437 O O . MET B 1 242 ? -0.301 -35.312 -16.766 1 49.81 242 MET B O 1
ATOM 5441 N N . SER B 1 243 ? 0.475 -33.812 -18.469 1 55.12 243 SER B N 1
ATOM 5442 C CA . SER B 1 243 ? 1.864 -34.062 -18.109 1 55.12 243 SER B CA 1
ATOM 5443 C C . SER B 1 243 ? 2.299 -33.219 -16.922 1 55.12 243 SER B C 1
ATOM 5445 O O . SER B 1 243 ? 3.256 -33.562 -16.219 1 55.12 243 SER B O 1
ATOM 5447 N N . GLY B 1 244 ? 1.553 -32.094 -16.5 1 70.31 244 GLY B N 1
ATOM 5448 C CA . GLY B 1 244 ? 1.892 -31.281 -15.352 1 70.31 244 GLY B CA 1
ATOM 5449 C C . GLY B 1 244 ? 3.08 -30.375 -15.602 1 70.31 244 GLY B C 1
ATOM 5450 O O . GLY B 1 244 ? 3.551 -29.688 -14.688 1 70.31 244 GLY B O 1
ATOM 5451 N N . ASN B 1 245 ? 3.68 -30.344 -16.953 1 87.19 245 ASN B N 1
ATOM 5452 C CA . ASN B 1 245 ? 4.871 -29.562 -17.234 1 87.19 245 ASN B CA 1
ATOM 5453 C C . ASN B 1 245 ? 4.516 -28.109 -17.578 1 87.19 245 ASN B C 1
ATOM 5455 O O . ASN B 1 245 ? 4.23 -27.781 -18.734 1 87.19 245 ASN B O 1
ATOM 5459 N N . ARG B 1 246 ? 4.719 -27.234 -16.828 1 91.81 246 ARG B N 1
ATOM 5460 C CA . ARG B 1 246 ? 4.262 -25.844 -16.891 1 91.81 246 ARG B CA 1
ATOM 5461 C C . ARG B 1 246 ? 5.293 -24.953 -17.562 1 91.81 246 ARG B C 1
ATOM 5463 O O . ARG B 1 246 ? 5.008 -23.797 -17.891 1 91.81 246 ARG B O 1
ATOM 5470 N N . LEU B 1 247 ? 6.516 -25.547 -17.812 1 97.19 247 LEU B N 1
ATOM 5471 C CA . LEU B 1 247 ? 7.57 -24.781 -18.469 1 97.19 247 LEU B CA 1
ATOM 5472 C C . LEU B 1 247 ? 8.18 -25.562 -19.625 1 97.19 247 LEU B C 1
ATOM 5474 O O . LEU B 1 247 ? 9.383 -25.469 -19.891 1 97.19 247 LEU B O 1
ATOM 5478 N N . ASP B 1 248 ? 7.344 -26.375 -20.219 1 94.81 248 ASP B N 1
ATOM 5479 C CA . ASP B 1 248 ? 7.82 -27.25 -21.281 1 94.81 248 ASP B CA 1
ATOM 5480 C C . ASP B 1 248 ? 8.469 -26.438 -22.406 1 94.81 248 ASP B C 1
ATOM 5482 O O . ASP B 1 248 ? 7.824 -25.594 -23.031 1 94.81 248 ASP B O 1
ATOM 5486 N N . GLY B 1 249 ? 9.758 -26.703 -22.547 1 95.19 249 GLY B N 1
ATOM 5487 C CA . GLY B 1 249 ? 10.484 -26.094 -23.641 1 95.19 249 GLY B CA 1
ATOM 5488 C C . GLY B 1 249 ? 10.953 -24.688 -23.344 1 95.19 249 GLY B C 1
ATOM 5489 O O . GLY B 1 249 ? 11.609 -24.047 -24.188 1 95.19 249 GLY B O 1
ATOM 5490 N N . LYS B 1 250 ? 10.648 -24.156 -22.219 1 98.06 250 LYS B N 1
ATOM 5491 C CA . LYS B 1 250 ? 11.047 -22.797 -21.875 1 98.06 250 LYS B CA 1
ATOM 5492 C C . LYS B 1 250 ? 12.523 -22.75 -21.484 1 98.06 250 LYS B C 1
ATOM 5494 O O . LYS B 1 250 ? 13.031 -23.656 -20.828 1 98.06 250 LYS B O 1
ATOM 5499 N N . ILE B 1 251 ? 13.219 -21.719 -21.969 1 98.88 251 ILE B N 1
ATOM 5500 C CA . ILE B 1 251 ? 14.602 -21.453 -21.578 1 98.88 251 ILE B CA 1
ATOM 5501 C C . ILE B 1 251 ? 14.633 -20.469 -20.406 1 98.88 251 ILE B C 1
ATOM 5503 O O . ILE B 1 251 ? 14.094 -19.359 -20.516 1 98.88 251 ILE B O 1
ATOM 5507 N N . VAL B 1 252 ? 15.297 -20.875 -19.297 1 98.94 252 VAL B N 1
ATOM 5508 C CA . VAL B 1 252 ? 15.195 -20.125 -18.047 1 98.94 252 VAL B CA 1
ATOM 5509 C C . VAL B 1 252 ? 16.594 -19.812 -17.516 1 98.94 252 VAL B C 1
ATOM 5511 O O . VAL B 1 252 ? 17.453 -20.688 -17.484 1 98.94 252 VAL B O 1
ATOM 5514 N N . ILE B 1 253 ? 16.844 -18.562 -17.172 1 98.94 253 ILE B N 1
ATOM 5515 C CA . ILE B 1 253 ? 18 -18.188 -16.359 1 98.94 253 ILE B CA 1
ATOM 5516 C C . ILE B 1 253 ? 17.562 -18.031 -14.906 1 98.94 253 ILE B C 1
ATOM 5518 O O . ILE B 1 253 ? 16.547 -17.391 -14.609 1 98.94 253 ILE B O 1
ATOM 5522 N N . ILE B 1 254 ? 18.281 -18.609 -13.977 1 98.94 254 ILE B N 1
ATOM 5523 C CA . ILE B 1 254 ? 18.094 -18.406 -12.547 1 98.94 254 ILE B CA 1
ATOM 5524 C C . ILE B 1 254 ? 19.375 -17.891 -11.914 1 98.94 254 ILE B C 1
ATOM 5526 O O . ILE B 1 254 ? 20.391 -18.609 -11.875 1 98.94 254 ILE B O 1
ATOM 5530 N N . THR B 1 255 ? 19.375 -16.688 -11.438 1 98.94 255 THR B N 1
ATOM 5531 C CA . THR B 1 255 ? 20.531 -16.172 -10.711 1 98.94 255 THR B CA 1
ATOM 5532 C C . THR B 1 255 ? 20.469 -16.594 -9.25 1 98.94 255 THR B C 1
ATOM 5534 O O . THR B 1 255 ? 19.391 -16.75 -8.68 1 98.94 255 THR B O 1
ATOM 5537 N N . GLY B 1 256 ? 21.641 -16.672 -8.672 1 98.69 256 GLY B N 1
ATOM 5538 C CA . GLY B 1 256 ? 21.656 -17.281 -7.348 1 98.69 256 GLY B CA 1
ATOM 5539 C C . GLY B 1 256 ? 21.062 -18.672 -7.328 1 98.69 256 GLY B C 1
ATOM 5540 O O . GLY B 1 256 ? 20.359 -19.047 -6.387 1 98.69 256 GLY B O 1
ATOM 5541 N N . GLY B 1 257 ? 21.312 -19.406 -8.336 1 98.75 257 GLY B N 1
ATOM 5542 C CA . GLY B 1 257 ? 20.609 -20.672 -8.539 1 98.75 257 GLY B CA 1
ATOM 5543 C C . GLY B 1 257 ? 21.312 -21.844 -7.906 1 98.75 257 GLY B C 1
ATOM 5544 O O . GLY B 1 257 ? 20.812 -22.984 -7.961 1 98.75 257 GLY B O 1
ATOM 5545 N N . ALA B 1 258 ? 22.469 -21.625 -7.223 1 98.38 258 ALA B N 1
ATOM 5546 C CA . ALA B 1 258 ? 23.297 -22.734 -6.734 1 98.38 258 ALA B CA 1
ATOM 5547 C C . ALA B 1 258 ? 22.828 -23.188 -5.352 1 98.38 258 ALA B C 1
ATOM 5549 O O . ALA B 1 258 ? 23.203 -24.266 -4.887 1 98.38 258 ALA B O 1
ATOM 5550 N N . SER B 1 259 ? 22.031 -22.375 -4.684 1 97.12 259 SER B N 1
ATOM 5551 C CA . SER B 1 259 ? 21.625 -22.734 -3.326 1 97.12 259 SER B CA 1
ATOM 5552 C C . SER B 1 259 ? 20.266 -22.141 -2.986 1 97.12 259 SER B C 1
ATOM 5554 O O . SER B 1 259 ? 19.703 -21.359 -3.762 1 97.12 259 SER B O 1
ATOM 5556 N N . GLY B 1 260 ? 19.672 -22.625 -1.887 1 97.88 260 GLY B N 1
ATOM 5557 C CA . GLY B 1 260 ? 18.469 -22.047 -1.317 1 97.88 260 GLY B CA 1
ATOM 5558 C C . GLY B 1 260 ? 17.281 -22.094 -2.262 1 97.88 260 GLY B C 1
ATOM 5559 O O . GLY B 1 260 ? 16.984 -23.141 -2.844 1 97.88 260 GLY B O 1
ATOM 5560 N N . ILE B 1 261 ? 16.609 -20.953 -2.373 1 98.69 261 ILE B N 1
ATOM 5561 C CA . ILE B 1 261 ? 15.414 -20.828 -3.207 1 98.69 261 ILE B CA 1
ATOM 5562 C C . ILE B 1 261 ? 15.789 -21.047 -4.672 1 98.69 261 ILE B C 1
ATOM 5564 O O . ILE B 1 261 ? 15.039 -21.672 -5.426 1 98.69 261 ILE B O 1
ATOM 5568 N N . GLY B 1 262 ? 16.953 -20.516 -5.059 1 98.81 262 GLY B N 1
ATOM 5569 C CA . GLY B 1 262 ? 17.422 -20.672 -6.434 1 98.81 262 GLY B CA 1
ATOM 5570 C C . GLY B 1 262 ? 17.609 -22.125 -6.832 1 98.81 262 GLY B C 1
ATOM 5571 O O . GLY B 1 262 ? 17.156 -22.547 -7.898 1 98.81 262 GLY B O 1
ATOM 5572 N N . ALA B 1 263 ? 18.25 -22.859 -5.969 1 98.81 263 ALA B N 1
ATOM 5573 C CA . ALA B 1 263 ? 18.5 -24.281 -6.258 1 98.81 263 ALA B CA 1
ATOM 5574 C C . ALA B 1 263 ? 17.203 -25.062 -6.332 1 98.81 263 ALA B C 1
ATOM 5576 O O . ALA B 1 263 ? 17.016 -25.891 -7.23 1 98.81 263 ALA B O 1
ATOM 5577 N N . GLU B 1 264 ? 16.328 -24.781 -5.371 1 98.69 264 GLU B N 1
ATOM 5578 C CA . GLU B 1 264 ? 15.031 -25.453 -5.379 1 98.69 264 GLU B CA 1
ATOM 5579 C C . GLU B 1 264 ? 14.234 -25.109 -6.633 1 98.69 264 GLU B C 1
ATOM 5581 O O . GLU B 1 264 ? 13.523 -25.953 -7.18 1 98.69 264 GLU B O 1
ATOM 5586 N N . SER B 1 265 ? 14.328 -23.859 -7.062 1 98.88 265 SER B N 1
ATOM 5587 C CA . SER B 1 265 ? 13.641 -23.422 -8.273 1 98.88 265 SER B CA 1
ATOM 5588 C C . SER B 1 265 ? 14.234 -24.094 -9.516 1 98.88 265 SER B C 1
ATOM 5590 O O . SER B 1 265 ? 13.5 -24.5 -10.414 1 98.88 265 SER B O 1
ATOM 5592 N N . ALA B 1 266 ? 15.57 -24.172 -9.547 1 98.88 266 ALA B N 1
ATOM 5593 C CA . ALA B 1 266 ? 16.219 -24.844 -10.672 1 98.88 266 ALA B CA 1
ATOM 5594 C C . ALA B 1 266 ? 15.719 -26.281 -10.812 1 98.88 266 ALA B C 1
ATOM 5596 O O . ALA B 1 266 ? 15.375 -26.719 -11.906 1 98.88 266 ALA B O 1
ATOM 5597 N N . MET B 1 267 ? 15.648 -26.984 -9.695 1 98.75 267 MET B N 1
ATOM 5598 C CA . MET B 1 267 ? 15.172 -28.359 -9.695 1 98.75 267 MET B CA 1
ATOM 5599 C C . MET B 1 267 ? 13.711 -28.422 -10.133 1 98.75 267 MET B C 1
ATOM 5601 O O . MET B 1 267 ? 13.359 -29.203 -11.031 1 98.75 267 MET B O 1
ATOM 5605 N N . LEU B 1 268 ? 12.891 -27.562 -9.547 1 98.56 268 LEU B N 1
ATOM 5606 C CA . LEU B 1 268 ? 11.461 -27.594 -9.812 1 98.56 268 LEU B CA 1
ATOM 5607 C C . LEU B 1 268 ? 11.172 -27.219 -11.266 1 98.56 268 LEU B C 1
ATOM 5609 O O . LEU B 1 268 ? 10.328 -27.844 -11.914 1 98.56 268 LEU B O 1
ATOM 5613 N N . PHE B 1 269 ? 11.859 -26.156 -11.805 1 98.69 269 PHE B N 1
ATOM 5614 C CA . PHE B 1 269 ? 11.633 -25.719 -13.172 1 98.69 269 PHE B CA 1
ATOM 5615 C C . PHE B 1 269 ? 12.039 -26.797 -14.172 1 98.69 269 PHE B C 1
ATOM 5617 O O . PHE B 1 269 ? 11.359 -27.016 -15.172 1 98.69 269 PHE B O 1
ATOM 5624 N N . THR B 1 270 ? 13.156 -27.484 -13.883 1 98.38 270 THR B N 1
ATOM 5625 C CA . THR B 1 270 ? 13.594 -28.594 -14.734 1 98.38 270 THR B CA 1
ATOM 5626 C C . THR B 1 270 ? 12.578 -29.719 -14.719 1 98.38 270 THR B C 1
ATOM 5628 O O . THR B 1 270 ? 12.273 -30.312 -15.758 1 98.38 270 THR B O 1
ATOM 5631 N N . GLU B 1 271 ? 12.055 -30.016 -13.547 1 97.06 271 GLU B N 1
ATOM 5632 C CA . GLU B 1 271 ? 11.008 -31.016 -13.406 1 97.06 271 GLU B CA 1
ATOM 5633 C C . GLU B 1 271 ? 9.797 -30.688 -14.266 1 97.06 271 GLU B C 1
ATOM 5635 O O . GLU B 1 271 ? 9.078 -31.578 -14.719 1 97.06 271 GLU B O 1
ATOM 5640 N N . HIS B 1 272 ? 9.617 -29.422 -14.508 1 97.19 272 HIS B N 1
ATOM 5641 C CA . HIS B 1 272 ? 8.453 -28.969 -15.266 1 97.19 272 HIS B CA 1
ATOM 5642 C C . HIS B 1 272 ? 8.82 -28.703 -16.719 1 97.19 272 HIS B C 1
ATOM 5644 O O . HIS B 1 272 ? 8.102 -27.984 -17.422 1 97.19 272 HIS B O 1
ATOM 5650 N N . GLY B 1 273 ? 9.977 -29.141 -17.203 1 96.94 273 GLY B N 1
ATOM 5651 C CA . GLY B 1 273 ? 10.273 -29.203 -18.625 1 96.94 273 GLY B CA 1
ATOM 5652 C C . GLY B 1 273 ? 11.156 -28.062 -19.094 1 96.94 273 GLY B C 1
ATOM 5653 O O . GLY B 1 273 ? 11.508 -28 -20.281 1 96.94 273 GLY B O 1
ATOM 5654 N N . ALA B 1 274 ? 11.609 -27.234 -18.25 1 98.38 274 ALA B N 1
ATOM 5655 C CA . ALA B 1 274 ? 12.438 -26.094 -18.641 1 98.38 274 ALA B CA 1
ATOM 5656 C C . ALA B 1 274 ? 13.875 -26.531 -18.922 1 98.38 274 ALA B C 1
ATOM 5658 O O . ALA B 1 274 ? 14.336 -27.547 -18.375 1 98.38 274 ALA B O 1
ATOM 5659 N N . ARG B 1 275 ? 14.516 -25.828 -19.766 1 98.62 275 ARG B N 1
ATOM 5660 C CA . ARG B 1 275 ? 15.969 -25.828 -19.859 1 98.62 275 ARG B CA 1
ATOM 5661 C C . ARG B 1 275 ? 16.578 -24.703 -19.047 1 98.62 275 ARG B C 1
ATOM 5663 O O . ARG B 1 275 ? 16.469 -23.531 -19.422 1 98.62 275 ARG B O 1
ATOM 5670 N N . VAL B 1 276 ? 17.234 -25.078 -17.969 1 98.88 276 VAL B N 1
ATOM 5671 C CA . VAL B 1 276 ? 17.641 -24.094 -16.969 1 98.88 276 VAL B CA 1
ATOM 5672 C C . VAL B 1 276 ? 19.125 -23.781 -17.125 1 98.88 276 VAL B C 1
ATOM 5674 O O . VAL B 1 276 ? 19.938 -24.688 -17.328 1 98.88 276 VAL B O 1
ATOM 5677 N N . VAL B 1 277 ? 19.484 -22.531 -17.109 1 98.94 277 VAL B N 1
ATOM 5678 C CA . VAL B 1 277 ? 20.844 -22.047 -16.922 1 98.94 277 VAL B CA 1
ATOM 5679 C C . VAL B 1 277 ? 21 -21.469 -15.523 1 98.94 277 VAL B C 1
ATOM 5681 O O . VAL B 1 277 ? 20.453 -20.406 -15.219 1 98.94 277 VAL B O 1
ATOM 5684 N N . ILE B 1 278 ? 21.75 -22.172 -14.703 1 98.94 278 ILE B N 1
ATOM 5685 C CA . ILE B 1 278 ? 22.062 -21.719 -13.352 1 98.94 278 ILE B CA 1
ATOM 5686 C C . ILE B 1 278 ? 23.188 -20.703 -13.391 1 98.94 278 ILE B C 1
ATOM 5688 O O . ILE B 1 278 ? 24.266 -20.969 -13.914 1 98.94 278 ILE B O 1
ATOM 5692 N N . VAL B 1 279 ? 22.938 -19.547 -12.906 1 98.94 279 VAL B N 1
ATOM 5693 C CA . VAL B 1 279 ? 23.906 -18.469 -12.859 1 98.94 279 VAL B CA 1
ATOM 5694 C C . VAL B 1 279 ? 24.25 -18.141 -11.406 1 98.94 279 VAL B C 1
ATOM 5696 O O . VAL B 1 279 ? 23.359 -17.828 -10.617 1 98.94 279 VAL B O 1
ATOM 5699 N N . ASP B 1 280 ? 25.5 -18.172 -11.078 1 98.75 280 ASP B N 1
ATOM 5700 C CA . ASP B 1 280 ? 25.906 -17.984 -9.688 1 98.75 280 ASP B CA 1
ATOM 5701 C C . ASP B 1 280 ? 27.391 -17.703 -9.578 1 98.75 280 ASP B C 1
ATOM 5703 O O . ASP B 1 280 ? 28.109 -17.719 -10.586 1 98.75 280 ASP B O 1
ATOM 5707 N N . VAL B 1 281 ? 27.859 -17.391 -8.391 1 98.56 281 VAL B N 1
ATOM 5708 C CA . VAL B 1 281 ? 29.281 -17.219 -8.141 1 98.56 281 VAL B CA 1
ATOM 5709 C C . VAL B 1 281 ? 29.828 -18.453 -7.418 1 98.56 281 VAL B C 1
ATOM 5711 O O . VAL B 1 281 ? 31.047 -18.656 -7.344 1 98.56 281 VAL B O 1
ATOM 5714 N N . GLN B 1 282 ? 28.938 -19.328 -6.949 1 98.12 282 GLN B N 1
ATOM 5715 C CA . GLN B 1 282 ? 29.328 -20.562 -6.262 1 98.12 282 GLN B CA 1
ATOM 5716 C C . GLN B 1 282 ? 29.547 -21.703 -7.25 1 98.12 282 GLN B C 1
ATOM 5718 O O . GLN B 1 282 ? 28.703 -22.594 -7.363 1 98.12 282 GLN B O 1
ATOM 5723 N N . ASP B 1 283 ? 30.719 -21.844 -7.762 1 98.5 283 ASP B N 1
ATOM 5724 C CA . ASP B 1 283 ? 31 -22.688 -8.922 1 98.5 283 ASP B CA 1
ATOM 5725 C C . ASP B 1 283 ? 30.781 -24.156 -8.594 1 98.5 283 ASP B C 1
ATOM 5727 O O . ASP B 1 283 ? 30.078 -24.859 -9.328 1 98.5 283 ASP B O 1
ATOM 5731 N N . GLU B 1 284 ? 31.266 -24.609 -7.512 1 98.5 284 GLU B N 1
ATOM 5732 C CA . GLU B 1 284 ? 31.188 -26.031 -7.195 1 98.5 284 GLU B CA 1
ATOM 5733 C C . GLU B 1 284 ? 29.734 -26.469 -6.969 1 98.5 284 GLU B C 1
ATOM 5735 O O . GLU B 1 284 ? 29.281 -27.469 -7.539 1 98.5 284 GLU B O 1
ATOM 5740 N N . LEU B 1 285 ? 29.016 -25.703 -6.172 1 98.38 285 LEU B N 1
ATOM 5741 C CA . LEU B 1 285 ? 27.625 -26.016 -5.883 1 98.38 285 LEU B CA 1
ATOM 5742 C C . LEU B 1 285 ? 26.781 -25.938 -7.148 1 98.38 285 LEU B C 1
ATOM 5744 O O . LEU B 1 285 ? 25.938 -26.828 -7.395 1 98.38 285 LEU B O 1
ATOM 5748 N N . GLY B 1 286 ? 27 -24.938 -7.953 1 98.69 286 GLY B N 1
ATOM 5749 C CA . GLY B 1 286 ? 26.234 -24.734 -9.172 1 98.69 286 GLY B CA 1
ATOM 5750 C C . GLY B 1 286 ? 26.469 -25.797 -10.219 1 98.69 286 GLY B C 1
ATOM 5751 O O . GLY B 1 286 ? 25.531 -26.281 -10.844 1 98.69 286 GLY B O 1
ATOM 5752 N N . GLN B 1 287 ? 27.734 -26.156 -10.43 1 98.69 287 GLN B N 1
ATOM 5753 C CA . GLN B 1 287 ? 28.078 -27.172 -11.414 1 98.69 287 GLN B CA 1
ATOM 5754 C C . GLN B 1 287 ? 27.531 -28.547 -11 1 98.69 287 GLN B C 1
ATOM 5756 O O . GLN B 1 287 ? 27.016 -29.281 -11.836 1 98.69 287 GLN B O 1
ATOM 5761 N N . ASN B 1 288 ? 27.656 -28.844 -9.734 1 98.69 288 ASN B N 1
ATOM 5762 C CA . ASN B 1 288 ? 27.141 -30.109 -9.234 1 98.69 288 ASN B CA 1
ATOM 5763 C C . ASN B 1 288 ? 25.625 -30.219 -9.422 1 98.69 288 ASN B C 1
ATOM 5765 O O . ASN B 1 288 ? 25.125 -31.25 -9.836 1 98.69 288 ASN B O 1
ATOM 5769 N N . LEU B 1 289 ? 24.938 -29.125 -9.102 1 98.69 289 LEU B N 1
ATOM 5770 C CA . LEU B 1 289 ? 23.484 -29.125 -9.273 1 98.69 289 LEU B CA 1
ATOM 5771 C C . LEU B 1 289 ? 23.125 -29.234 -10.75 1 98.69 289 LEU B C 1
ATOM 5773 O O . LEU B 1 289 ? 22.234 -30 -11.117 1 98.69 289 LEU B O 1
ATOM 5777 N N . ALA B 1 290 ? 23.766 -28.453 -11.578 1 98.75 290 ALA B N 1
ATOM 5778 C CA . ALA B 1 290 ? 23.5 -28.484 -13.008 1 98.75 290 ALA B CA 1
ATOM 5779 C C . ALA B 1 290 ? 23.656 -29.906 -13.57 1 98.75 290 ALA B C 1
ATOM 5781 O O . ALA B 1 290 ? 22.812 -30.359 -14.352 1 98.75 290 ALA B O 1
ATOM 5782 N N . ALA B 1 291 ? 24.703 -30.562 -13.18 1 98.44 291 ALA B N 1
ATOM 5783 C CA . ALA B 1 291 ? 24.938 -31.938 -13.641 1 98.44 291 ALA B CA 1
ATOM 5784 C C . ALA B 1 291 ? 23.844 -32.875 -13.164 1 98.44 291 ALA B C 1
ATOM 5786 O O . ALA B 1 291 ? 23.406 -33.75 -13.914 1 98.44 291 ALA B O 1
ATOM 5787 N N . SER B 1 292 ? 23.406 -32.688 -11.977 1 98.44 292 SER B N 1
ATOM 5788 C CA . SER B 1 292 ? 22.438 -33.594 -11.359 1 98.44 292 SER B CA 1
ATOM 5789 C C . SER B 1 292 ? 21.062 -33.469 -12.023 1 98.44 292 SER B C 1
ATOM 5791 O O . SER B 1 292 ? 20.312 -34.438 -12.086 1 98.44 292 SER B O 1
ATOM 5793 N N . ILE B 1 293 ? 20.75 -32.281 -12.578 1 98.19 293 ILE B N 1
ATOM 5794 C CA . ILE B 1 293 ? 19.375 -32.094 -13.055 1 98.19 293 ILE B CA 1
ATOM 5795 C C . ILE B 1 293 ? 19.391 -31.891 -14.57 1 98.19 293 ILE B C 1
ATOM 5797 O O . ILE B 1 293 ? 18.344 -31.656 -15.18 1 98.19 293 ILE B O 1
ATOM 5801 N N . GLY B 1 294 ? 20.562 -31.938 -15.195 1 97.88 294 GLY B N 1
ATOM 5802 C CA . GLY B 1 294 ? 20.672 -31.766 -16.641 1 97.88 294 GLY B CA 1
ATOM 5803 C C . GLY B 1 294 ? 20.562 -30.312 -17.062 1 97.88 294 GLY B C 1
ATOM 5804 O O . GLY B 1 294 ? 19.984 -30.016 -18.125 1 97.88 294 GLY B O 1
ATOM 5805 N N . ALA B 1 295 ? 20.938 -29.375 -16.234 1 98.56 295 ALA B N 1
ATOM 5806 C CA . ALA B 1 295 ? 20.938 -27.953 -16.531 1 98.56 295 ALA B CA 1
ATOM 5807 C C . ALA B 1 295 ? 22.328 -27.469 -16.938 1 98.56 295 ALA B C 1
ATOM 5809 O O . ALA B 1 295 ? 23.25 -28.281 -17.047 1 98.56 295 ALA B O 1
ATOM 5810 N N . SER B 1 296 ? 22.453 -26.25 -17.281 1 98.69 296 SER B N 1
ATOM 5811 C CA . SER B 1 296 ? 23.734 -25.594 -17.531 1 98.69 296 SER B CA 1
ATOM 5812 C C . SER B 1 296 ? 24.109 -24.672 -16.391 1 98.69 296 SER B C 1
ATOM 5814 O O . SER B 1 296 ? 23.25 -24.219 -15.633 1 98.69 296 SER B O 1
ATOM 5816 N N . TYR B 1 297 ? 25.406 -24.5 -16.25 1 98.81 297 TYR B N 1
ATOM 5817 C CA . TYR B 1 297 ? 25.906 -23.562 -15.266 1 98.81 297 TYR B CA 1
ATOM 5818 C C . TYR B 1 297 ? 26.75 -22.484 -15.922 1 98.81 297 TYR B C 1
ATOM 5820 O O . TYR B 1 297 ? 27.484 -22.75 -16.875 1 98.81 297 TYR B O 1
ATOM 5828 N N . TYR B 1 298 ? 26.625 -21.25 -15.484 1 98.88 298 TYR B N 1
ATOM 5829 C CA . TYR B 1 298 ? 27.453 -20.125 -15.906 1 98.88 298 TYR B CA 1
ATOM 5830 C C . TYR B 1 298 ? 27.875 -19.281 -14.719 1 98.88 298 TYR B C 1
ATOM 5832 O O . TYR B 1 298 ? 27.047 -18.812 -13.945 1 98.88 298 TYR B O 1
ATOM 5840 N N . HIS B 1 299 ? 29.156 -19.078 -14.539 1 98.88 299 HIS B N 1
ATOM 5841 C CA . HIS B 1 299 ? 29.672 -18.203 -13.484 1 98.88 299 HIS B CA 1
ATOM 5842 C C . HIS B 1 299 ? 29.406 -16.734 -13.805 1 98.88 299 HIS B C 1
ATOM 5844 O O . HIS B 1 299 ? 29.766 -16.266 -14.883 1 98.88 299 HIS B O 1
ATOM 5850 N N . CYS B 1 300 ? 28.797 -16.016 -12.844 1 98.88 300 CYS B N 1
ATOM 5851 C CA . CYS B 1 300 ? 28.516 -14.609 -13.07 1 98.88 300 CYS B CA 1
ATOM 5852 C C . CYS B 1 300 ? 28.391 -13.859 -11.742 1 98.88 300 CYS B C 1
ATOM 5854 O O . CYS B 1 300 ? 27.625 -14.25 -10.867 1 98.88 300 CYS B O 1
ATOM 5856 N N . ASP B 1 301 ? 29.172 -12.852 -11.586 1 98.81 301 ASP B N 1
ATOM 5857 C CA . ASP B 1 301 ? 28.938 -11.836 -10.57 1 98.81 301 ASP B CA 1
ATOM 5858 C C . ASP B 1 301 ? 27.922 -10.805 -11.062 1 98.81 301 ASP B C 1
ATOM 5860 O O . ASP B 1 301 ? 28.219 -10.008 -11.945 1 98.81 301 ASP B O 1
ATOM 5864 N N . VAL B 1 302 ? 26.75 -10.797 -10.406 1 98.69 302 VAL B N 1
ATOM 5865 C CA . VAL B 1 302 ? 25.625 -10.016 -10.922 1 98.69 302 VAL B CA 1
ATOM 5866 C C . VAL B 1 302 ? 25.953 -8.523 -10.836 1 98.69 302 VAL B C 1
ATOM 5868 O O . VAL B 1 302 ? 25.297 -7.699 -11.469 1 98.69 302 VAL B O 1
ATOM 5871 N N . THR B 1 303 ? 26.953 -8.102 -10.016 1 98.25 303 THR B N 1
ATOM 5872 C CA . THR B 1 303 ? 27.328 -6.695 -9.898 1 98.25 303 THR B CA 1
ATOM 5873 C C . THR B 1 303 ? 28.141 -6.242 -11.109 1 98.25 303 THR B C 1
ATOM 5875 O O . THR B 1 303 ? 28.344 -5.043 -11.312 1 98.25 303 THR B O 1
ATOM 5878 N N . ASN B 1 304 ? 28.641 -7.172 -11.891 1 98.62 304 ASN B N 1
ATOM 5879 C CA . ASN B 1 304 ? 29.422 -6.902 -13.102 1 98.62 304 ASN B CA 1
ATOM 5880 C C . ASN B 1 304 ? 28.547 -6.992 -14.352 1 98.62 304 ASN B C 1
ATOM 5882 O O . ASN B 1 304 ? 28.25 -8.086 -14.836 1 98.62 304 ASN B O 1
ATOM 5886 N N . GLU B 1 305 ? 28.25 -5.891 -14.945 1 98.5 305 GLU B N 1
ATOM 5887 C CA . GLU B 1 305 ? 27.297 -5.852 -16.062 1 98.5 305 GLU B CA 1
ATOM 5888 C C . GLU B 1 305 ? 27.812 -6.652 -17.25 1 98.5 305 GLU B C 1
ATOM 5890 O O . GLU B 1 305 ? 27.031 -7.266 -17.969 1 98.5 305 GLU B O 1
ATOM 5895 N N . THR B 1 306 ? 29.094 -6.594 -17.469 1 98.62 306 THR B N 1
ATOM 5896 C CA . THR B 1 306 ? 29.672 -7.34 -18.578 1 98.62 306 THR B CA 1
ATOM 5897 C C . THR B 1 306 ? 29.453 -8.844 -18.391 1 98.62 306 THR B C 1
ATOM 5899 O O . THR B 1 306 ? 29.141 -9.547 -19.344 1 98.62 306 THR B O 1
ATOM 5902 N N . GLU B 1 307 ? 29.656 -9.305 -17.219 1 98.81 307 GLU B N 1
ATOM 5903 C CA . GLU B 1 307 ? 29.391 -10.711 -16.938 1 98.81 307 GLU B CA 1
ATOM 5904 C C . GLU B 1 307 ? 27.922 -11.047 -17.125 1 98.81 307 GLU B C 1
ATOM 5906 O O . GLU B 1 307 ? 27.578 -12.125 -17.609 1 98.81 307 GLU B O 1
ATOM 5911 N N . VAL B 1 308 ? 27.031 -10.133 -16.719 1 98.88 308 VAL B N 1
ATOM 5912 C CA . VAL B 1 308 ? 25.594 -10.32 -16.875 1 98.88 308 VAL B CA 1
ATOM 5913 C C . VAL B 1 308 ? 25.25 -10.445 -18.359 1 98.88 308 VAL B C 1
ATOM 5915 O O . VAL B 1 308 ? 24.531 -11.359 -18.766 1 98.88 308 VAL B O 1
ATOM 5918 N N . GLU B 1 309 ? 25.75 -9.516 -19.141 1 98.81 309 GLU B N 1
ATOM 5919 C CA . GLU B 1 309 ? 25.516 -9.547 -20.578 1 98.81 309 GLU B CA 1
ATOM 5920 C C . GLU B 1 309 ? 26 -10.867 -21.188 1 98.81 309 GLU B C 1
ATOM 5922 O O . GLU B 1 309 ? 25.297 -11.461 -22.016 1 98.81 309 GLU B O 1
ATOM 5927 N N . ASN B 1 310 ? 27.141 -11.32 -20.766 1 98.88 310 ASN B N 1
ATOM 5928 C CA . ASN B 1 310 ? 27.719 -12.555 -21.297 1 98.88 310 ASN B CA 1
ATOM 5929 C C . ASN B 1 310 ? 26.906 -13.773 -20.875 1 98.88 310 ASN B C 1
ATOM 5931 O O . ASN B 1 310 ? 26.797 -14.742 -21.625 1 98.88 310 ASN B O 1
ATOM 5935 N N . ALA B 1 311 ? 26.391 -13.789 -19.672 1 98.94 311 ALA B N 1
ATOM 5936 C CA . ALA B 1 311 ? 25.547 -14.891 -19.234 1 98.94 311 ALA B CA 1
ATOM 5937 C C . ALA B 1 311 ? 24.297 -15.016 -20.109 1 98.94 311 ALA B C 1
ATOM 5939 O O . ALA B 1 311 ? 23.891 -16.125 -20.469 1 98.94 311 ALA B O 1
ATOM 5940 N N . VAL B 1 312 ? 23.688 -13.867 -20.438 1 98.94 312 VAL B N 1
ATOM 5941 C CA . VAL B 1 312 ? 22.5 -13.859 -21.297 1 98.94 312 VAL B CA 1
ATOM 5942 C C . VAL B 1 312 ? 22.891 -14.328 -22.703 1 98.94 312 VAL B C 1
ATOM 5944 O O . VAL B 1 312 ? 22.188 -15.148 -23.297 1 98.94 312 VAL B O 1
ATOM 5947 N N . LYS B 1 313 ? 24.047 -13.859 -23.203 1 98.75 313 LYS B N 1
ATOM 5948 C CA . LYS B 1 313 ? 24.531 -14.273 -24.516 1 98.75 313 LYS B CA 1
ATOM 5949 C C . LYS B 1 313 ? 24.797 -15.773 -24.562 1 98.75 313 LYS B C 1
ATOM 5951 O O . LYS B 1 313 ? 24.484 -16.438 -25.547 1 98.75 313 LYS B O 1
ATOM 5956 N N . PHE B 1 314 ? 25.406 -16.281 -23.547 1 98.75 314 PHE B N 1
ATOM 5957 C CA . PHE B 1 314 ? 25.672 -17.703 -23.438 1 98.75 314 PHE B CA 1
ATOM 5958 C C . PHE B 1 314 ? 24.375 -18.5 -23.578 1 98.75 314 PHE B C 1
ATOM 5960 O O . PHE B 1 314 ? 24.312 -19.484 -24.328 1 98.75 314 PHE B O 1
ATOM 5967 N N . THR B 1 315 ? 23.344 -18.031 -22.891 1 98.88 315 THR B N 1
ATOM 5968 C CA . THR B 1 315 ? 22.062 -18.703 -22.891 1 98.88 315 THR B CA 1
ATOM 5969 C C . THR B 1 315 ? 21.438 -18.672 -24.281 1 98.88 315 THR B C 1
ATOM 5971 O O . THR B 1 315 ? 20.938 -19.688 -24.781 1 98.88 315 THR B O 1
ATOM 5974 N N . ILE B 1 316 ? 21.5 -17.516 -24.938 1 98.69 316 ILE B N 1
ATOM 5975 C CA . ILE B 1 316 ? 20.953 -17.375 -26.281 1 98.69 316 ILE B CA 1
ATOM 5976 C C . ILE B 1 316 ? 21.75 -18.234 -27.25 1 98.69 316 ILE B C 1
ATOM 5978 O O . ILE B 1 316 ? 21.172 -18.875 -28.141 1 98.69 316 ILE B O 1
ATOM 5982 N N . GLY B 1 317 ? 23.062 -18.188 -27.125 1 98.44 317 GLY B N 1
ATOM 5983 C CA . GLY B 1 317 ? 23.906 -19.016 -27.984 1 98.44 317 GLY B CA 1
ATOM 5984 C C . GLY B 1 317 ? 23.609 -20.5 -27.859 1 98.44 317 GLY B C 1
ATOM 5985 O O . GLY B 1 317 ? 23.609 -21.219 -28.844 1 98.44 317 GLY B O 1
ATOM 5986 N N . LYS B 1 318 ? 23.312 -20.906 -26.719 1 98.25 318 LYS B N 1
ATOM 5987 C CA . LYS B 1 318 ? 23.141 -22.328 -26.438 1 98.25 318 LYS B CA 1
ATOM 5988 C C . LYS B 1 318 ? 21.734 -22.781 -26.797 1 98.25 318 LYS B C 1
ATOM 5990 O O . LYS B 1 318 ? 21.531 -23.891 -27.312 1 98.25 318 LYS B O 1
ATOM 5995 N N . HIS B 1 319 ? 20.766 -21.953 -26.531 1 98.25 319 HIS B N 1
ATOM 5996 C CA . HIS B 1 319 ? 19.391 -22.453 -26.594 1 98.25 319 HIS B CA 1
ATOM 5997 C C . HIS B 1 319 ? 18.578 -21.656 -27.625 1 98.25 319 HIS B C 1
ATOM 5999 O O . HIS B 1 319 ? 17.422 -22.016 -27.891 1 98.25 319 HIS B O 1
ATOM 6005 N N . GLY B 1 320 ? 19.062 -20.531 -28.109 1 98.19 320 GLY B N 1
ATOM 6006 C CA . GLY B 1 320 ? 18.438 -19.797 -29.188 1 98.19 320 GLY B CA 1
ATOM 6007 C C . GLY B 1 320 ? 17.516 -18.672 -28.719 1 98.19 320 GLY B C 1
ATOM 6008 O O . GLY B 1 320 ? 17.25 -17.734 -29.469 1 98.19 320 GLY B O 1
ATOM 6009 N N . LYS B 1 321 ? 17.016 -18.75 -27.484 1 98.31 321 LYS B N 1
ATOM 6010 C CA . LYS B 1 321 ? 16.125 -17.734 -26.938 1 98.31 321 LYS B CA 1
ATOM 6011 C C . LYS B 1 321 ? 16.172 -17.719 -25.422 1 98.31 321 LYS B C 1
ATOM 6013 O O . LYS B 1 321 ? 16.891 -18.5 -24.797 1 98.31 321 LYS B O 1
ATOM 6018 N N . LEU B 1 322 ? 15.477 -16.797 -24.828 1 98.88 322 LEU B N 1
ATOM 6019 C CA . LEU B 1 322 ? 15.234 -16.703 -23.406 1 98.88 322 LEU B CA 1
ATOM 6020 C C . LEU B 1 322 ? 13.758 -16.438 -23.109 1 98.88 322 LEU B C 1
ATOM 6022 O O . LEU B 1 322 ? 13.188 -15.461 -23.609 1 98.88 322 LEU B O 1
ATOM 6026 N N . ASP B 1 323 ? 13.148 -17.312 -22.312 1 98.81 323 ASP B N 1
ATOM 6027 C CA . ASP B 1 323 ? 11.719 -17.203 -22.016 1 98.81 323 ASP B CA 1
ATOM 6028 C C . ASP B 1 323 ? 11.484 -16.609 -20.625 1 98.81 323 ASP B C 1
ATOM 6030 O O . ASP B 1 323 ? 10.516 -15.883 -20.406 1 98.81 323 ASP B O 1
ATOM 6034 N N . VAL B 1 324 ? 12.375 -16.984 -19.688 1 98.94 324 VAL B N 1
ATOM 6035 C CA . VAL B 1 324 ? 12.148 -16.625 -18.297 1 98.94 324 VAL B CA 1
ATOM 6036 C C . VAL B 1 324 ? 13.469 -16.203 -17.641 1 98.94 324 VAL B C 1
ATOM 6038 O O . VAL B 1 324 ? 14.492 -16.875 -17.828 1 98.94 324 VAL B O 1
ATOM 6041 N N . LEU B 1 325 ? 13.461 -15.094 -17 1 98.94 325 LEU B N 1
ATOM 6042 C CA . LEU B 1 325 ? 14.484 -14.727 -16.031 1 98.94 325 LEU B CA 1
ATOM 6043 C C . LEU B 1 325 ? 13.945 -14.82 -14.609 1 98.94 325 LEU B C 1
ATOM 6045 O O . LEU B 1 325 ? 12.953 -14.164 -14.273 1 98.94 325 LEU B O 1
ATOM 6049 N N . PHE B 1 326 ? 14.516 -15.656 -13.828 1 98.94 326 PHE B N 1
ATOM 6050 C CA . PHE B 1 326 ? 14.297 -15.609 -12.391 1 98.94 326 PHE B CA 1
ATOM 6051 C C . PHE B 1 326 ? 15.492 -14.969 -11.68 1 98.94 326 PHE B C 1
ATOM 6053 O O . PHE B 1 326 ? 16.453 -15.656 -11.336 1 98.94 326 PHE B O 1
ATOM 6060 N N . SER B 1 327 ? 15.406 -13.656 -11.5 1 98.94 327 SER B N 1
ATOM 6061 C CA . SER B 1 327 ? 16.406 -12.883 -10.773 1 98.94 327 SER B CA 1
ATOM 6062 C C . SER B 1 327 ? 16.266 -13.078 -9.266 1 98.94 327 SER B C 1
ATOM 6064 O O . SER B 1 327 ? 15.5 -12.375 -8.609 1 98.94 327 SER B O 1
ATOM 6066 N N . ASN B 1 328 ? 17.109 -13.938 -8.734 1 98.81 328 ASN B N 1
ATOM 6067 C CA . ASN B 1 328 ? 16.938 -14.422 -7.363 1 98.81 328 ASN B CA 1
ATOM 6068 C C . ASN B 1 328 ? 18.188 -14.141 -6.52 1 98.81 328 ASN B C 1
ATOM 6070 O O . ASN B 1 328 ? 18.125 -14.18 -5.289 1 98.81 328 ASN B O 1
ATOM 6074 N N . ALA B 1 329 ? 19.312 -13.82 -7.16 1 98.69 329 ALA B N 1
ATOM 6075 C CA . ALA B 1 329 ? 20.547 -13.555 -6.418 1 98.69 329 ALA B CA 1
ATOM 6076 C C . ALA B 1 329 ? 20.344 -12.43 -5.406 1 98.69 329 ALA B C 1
ATOM 6078 O O . ALA B 1 329 ? 19.688 -11.43 -5.711 1 98.69 329 ALA B O 1
ATOM 6079 N N . GLY B 1 330 ? 20.766 -12.625 -4.223 1 97.81 330 GLY B N 1
ATOM 6080 C CA . GLY B 1 330 ? 20.656 -11.617 -3.186 1 97.81 330 GLY B CA 1
ATOM 6081 C C . GLY B 1 330 ? 21.5 -11.906 -1.968 1 97.81 330 GLY B C 1
ATOM 6082 O O . GLY B 1 330 ? 22 -13.016 -1.803 1 97.81 330 GLY B O 1
ATOM 6083 N N . VAL B 1 331 ? 21.75 -10.914 -1.197 1 97.75 331 VAL B N 1
ATOM 6084 C CA . VAL B 1 331 ? 22.484 -11.008 0.06 1 97.75 331 VAL B CA 1
ATOM 6085 C C . VAL B 1 331 ? 21.75 -10.242 1.152 1 97.75 331 VAL B C 1
ATOM 6087 O O . VAL B 1 331 ? 20.812 -9.484 0.865 1 97.75 331 VAL B O 1
ATOM 6090 N N . ILE B 1 332 ? 22.062 -10.516 2.365 1 96.88 332 ILE B N 1
ATOM 6091 C CA . ILE B 1 332 ? 21.484 -9.852 3.531 1 96.88 332 ILE B CA 1
ATOM 6092 C C . ILE B 1 332 ? 22.594 -9.531 4.535 1 96.88 332 ILE B C 1
ATOM 6094 O O . ILE B 1 332 ? 23.578 -10.273 4.648 1 96.88 332 ILE B O 1
ATOM 6098 N N . GLU B 1 333 ? 22.547 -8.414 5.164 1 96.38 333 GLU B N 1
ATOM 6099 C CA . GLU B 1 333 ? 23.516 -8.023 6.191 1 96.38 333 GLU B CA 1
ATOM 6100 C C . GLU B 1 333 ? 22.969 -8.305 7.59 1 96.38 333 GLU B C 1
ATOM 6102 O O . GLU B 1 333 ? 21.766 -8.523 7.762 1 96.38 333 GLU B O 1
ATOM 6107 N N . PRO B 1 334 ? 23.875 -8.383 8.586 1 93.75 334 PRO B N 1
ATOM 6108 C CA . PRO B 1 334 ? 23.391 -8.539 9.953 1 93.75 334 PRO B CA 1
ATOM 6109 C C . PRO B 1 334 ? 22.562 -7.336 10.422 1 93.75 334 PRO B C 1
ATOM 6111 O O . PRO B 1 334 ? 22.703 -6.238 9.891 1 93.75 334 PRO B O 1
ATOM 6114 N N . PHE B 1 335 ? 21.766 -7.609 11.43 1 93.75 335 PHE B N 1
ATOM 6115 C CA . PHE B 1 335 ? 21.016 -6.516 12.023 1 93.75 335 PHE B CA 1
ATOM 6116 C C . PHE B 1 335 ? 21.938 -5.5 12.672 1 93.75 335 PHE B C 1
ATOM 6118 O O . PHE B 1 335 ? 22.953 -5.871 13.273 1 93.75 335 PHE B O 1
ATOM 6125 N N . ALA B 1 336 ? 21.594 -4.281 12.438 1 94.69 336 ALA B N 1
ATOM 6126 C CA . ALA B 1 336 ? 22.281 -3.172 13.086 1 94.69 336 ALA B CA 1
ATOM 6127 C C . ALA B 1 336 ? 21.344 -2.004 13.336 1 94.69 336 ALA B C 1
ATOM 6129 O O . ALA B 1 336 ? 20.328 -1.852 12.633 1 94.69 336 ALA B O 1
ATOM 6130 N N . SER B 1 337 ? 21.641 -1.241 14.391 1 96.38 337 SER B N 1
ATOM 6131 C CA . SER B 1 337 ? 20.906 0.008 14.594 1 96.38 337 SER B CA 1
ATOM 6132 C C . SER B 1 337 ? 21.156 0.983 13.445 1 96.38 337 SER B C 1
ATOM 6134 O O . SER B 1 337 ? 22.234 0.988 12.852 1 96.38 337 SER B O 1
ATOM 6136 N N . ILE B 1 338 ? 20.109 1.788 13.18 1 97.31 338 ILE B N 1
ATOM 6137 C CA . ILE B 1 338 ? 20.297 2.826 12.172 1 97.31 338 ILE B CA 1
ATOM 6138 C C . ILE B 1 338 ? 21.422 3.766 12.586 1 97.31 338 ILE B C 1
ATOM 6140 O O . ILE B 1 338 ? 22.094 4.344 11.734 1 97.31 338 ILE B O 1
ATOM 6144 N N . LEU B 1 339 ? 21.703 3.865 13.867 1 98.19 339 LEU B N 1
ATOM 6145 C CA . LEU B 1 339 ? 22.781 4.691 14.406 1 98.19 339 LEU B CA 1
ATOM 6146 C C . LEU B 1 339 ? 24.141 4.129 14.016 1 98.19 339 LEU B C 1
ATOM 6148 O O . LEU B 1 339 ? 25.141 4.863 13.977 1 98.19 339 LEU B O 1
ATOM 6152 N N . ASP B 1 340 ? 24.172 2.854 13.688 1 97.5 340 ASP B N 1
ATOM 6153 C CA . ASP B 1 340 ? 25.422 2.172 13.367 1 97.5 340 ASP B CA 1
ATOM 6154 C C . ASP B 1 340 ? 25.406 1.664 11.922 1 97.5 340 ASP B C 1
ATOM 6156 O O . ASP B 1 340 ? 26.141 0.732 11.586 1 97.5 340 ASP B O 1
ATOM 6160 N N . LEU B 1 341 ? 24.531 2.203 11.156 1 97.56 341 LEU B N 1
ATOM 6161 C CA . LEU B 1 341 ? 24.438 1.775 9.766 1 97.56 341 LEU B CA 1
ATOM 6162 C C . LEU B 1 341 ? 25.797 1.843 9.078 1 97.56 341 LEU B C 1
ATOM 6164 O O . LEU B 1 341 ? 26.453 2.885 9.094 1 97.56 341 LEU B O 1
ATOM 6168 N N . ASN B 1 342 ? 26.281 0.757 8.594 1 97.44 342 ASN B N 1
ATOM 6169 C CA . ASN B 1 342 ? 27.5 0.689 7.801 1 97.44 342 ASN B CA 1
ATOM 6170 C C . ASN B 1 342 ? 27.234 0.98 6.328 1 97.44 342 ASN B C 1
ATOM 6172 O O . ASN B 1 342 ? 26.703 0.13 5.609 1 97.44 342 ASN B O 1
ATOM 6176 N N . LEU B 1 343 ? 27.688 2.107 5.832 1 97.94 343 LEU B N 1
ATOM 6177 C CA . LEU B 1 343 ? 27.359 2.549 4.484 1 97.94 343 LEU B CA 1
ATOM 6178 C C . LEU B 1 343 ? 28.062 1.695 3.439 1 97.94 343 LEU B C 1
ATOM 6180 O O . LEU B 1 343 ? 27.578 1.529 2.324 1 97.94 343 LEU B O 1
ATOM 6184 N N . ASP B 1 344 ? 29.234 1.144 3.797 1 97.56 344 ASP B N 1
ATOM 6185 C CA . ASP B 1 344 ? 29.875 0.219 2.877 1 97.56 344 ASP B CA 1
ATOM 6186 C C . ASP B 1 344 ? 29.047 -1.049 2.688 1 97.56 344 ASP B C 1
ATOM 6188 O O . ASP B 1 344 ? 28.969 -1.583 1.58 1 97.56 344 ASP B O 1
ATOM 6192 N N . GLU B 1 345 ? 28.531 -1.512 3.764 1 97.25 345 GLU B N 1
ATOM 6193 C CA . GLU B 1 345 ? 27.641 -2.666 3.672 1 97.25 345 GLU B CA 1
ATOM 6194 C C . GLU B 1 345 ? 26.375 -2.324 2.889 1 97.25 345 GLU B C 1
ATOM 6196 O O . GLU B 1 345 ? 25.859 -3.158 2.145 1 97.25 345 GLU B O 1
ATOM 6201 N N . LEU B 1 346 ? 25.844 -1.142 3.135 1 98.31 346 LEU B N 1
ATOM 6202 C CA . LEU B 1 346 ? 24.703 -0.676 2.354 1 98.31 346 LEU B CA 1
ATOM 6203 C C . LEU B 1 346 ? 25.016 -0.704 0.862 1 98.31 346 LEU B C 1
ATOM 6205 O O . LEU B 1 346 ? 24.203 -1.162 0.059 1 98.31 346 LEU B O 1
ATOM 6209 N N . ASP B 1 347 ? 26.203 -0.221 0.504 1 98.19 347 ASP B N 1
ATOM 6210 C CA . ASP B 1 347 ? 26.625 -0.227 -0.891 1 98.19 347 ASP B CA 1
ATOM 6211 C C . ASP B 1 347 ? 26.641 -1.646 -1.454 1 98.19 347 ASP B C 1
ATOM 6213 O O . ASP B 1 347 ? 26.203 -1.878 -2.578 1 98.19 347 ASP B O 1
ATOM 6217 N N . ARG B 1 348 ? 27.203 -2.533 -0.705 1 98.12 348 ARG B N 1
ATOM 6218 C CA . ARG B 1 348 ? 27.281 -3.924 -1.14 1 98.12 348 ARG B CA 1
ATOM 6219 C C . ARG B 1 348 ? 25.906 -4.52 -1.356 1 98.12 348 ARG B C 1
ATOM 6221 O O . ARG B 1 348 ? 25.656 -5.176 -2.371 1 98.12 348 ARG B O 1
ATOM 6228 N N . ILE B 1 349 ? 24.984 -4.281 -0.416 1 98.5 349 ILE B N 1
ATOM 6229 C CA . ILE B 1 349 ? 23.609 -4.793 -0.475 1 98.5 349 ILE B CA 1
ATOM 6230 C C . ILE B 1 349 ? 22.906 -4.238 -1.712 1 98.5 349 ILE B C 1
ATOM 6232 O O . ILE B 1 349 ? 22.281 -4.988 -2.465 1 98.5 349 ILE B O 1
ATOM 6236 N N . LEU B 1 350 ? 23.047 -2.932 -1.982 1 98.75 350 LEU B N 1
ATOM 6237 C CA . LEU B 1 350 ? 22.391 -2.293 -3.121 1 98.75 350 LEU B CA 1
ATOM 6238 C C . LEU B 1 350 ? 22.984 -2.785 -4.434 1 98.75 350 LEU B C 1
ATOM 6240 O O . LEU B 1 350 ? 22.266 -2.947 -5.426 1 98.75 350 LEU B O 1
ATOM 6244 N N . ALA B 1 351 ? 24.297 -3.037 -4.426 1 98.69 351 ALA B N 1
ATOM 6245 C CA . ALA B 1 351 ? 24.984 -3.482 -5.633 1 98.69 351 ALA B CA 1
ATOM 6246 C C . ALA B 1 351 ? 24.469 -4.848 -6.086 1 98.69 351 ALA B C 1
ATOM 6248 O O . ALA B 1 351 ? 24.312 -5.09 -7.285 1 98.69 351 ALA B O 1
ATOM 6249 N N . ILE B 1 352 ? 24.219 -5.676 -5.176 1 98.75 352 ILE B N 1
ATOM 6250 C CA . ILE B 1 352 ? 23.844 -7.043 -5.52 1 98.75 352 ILE B CA 1
ATOM 6251 C C . ILE B 1 352 ? 22.328 -7.133 -5.668 1 98.75 352 ILE B C 1
ATOM 6253 O O . ILE B 1 352 ? 21.812 -7.539 -6.715 1 98.75 352 ILE B O 1
ATOM 6257 N N . ASN B 1 353 ? 21.531 -6.695 -4.652 1 98.88 353 ASN B N 1
ATOM 6258 C CA . ASN B 1 353 ? 20.094 -6.922 -4.578 1 98.88 353 ASN B CA 1
ATOM 6259 C C . ASN B 1 353 ? 19.344 -6.051 -5.574 1 98.88 353 ASN B C 1
ATOM 6261 O O . ASN B 1 353 ? 18.25 -6.41 -6.016 1 98.88 353 ASN B O 1
ATOM 6265 N N . LEU B 1 354 ? 19.859 -4.879 -5.883 1 98.81 354 LEU B N 1
ATOM 6266 C CA . LEU B 1 354 ? 19.125 -3.936 -6.715 1 98.81 354 LEU B CA 1
ATOM 6267 C C . LEU B 1 354 ? 19.828 -3.727 -8.055 1 98.81 354 LEU B C 1
ATOM 6269 O O . LEU B 1 354 ? 19.266 -4.008 -9.109 1 98.81 354 LEU B O 1
ATOM 6273 N N . ARG B 1 355 ? 21.062 -3.297 -8.055 1 98.75 355 ARG B N 1
ATOM 6274 C CA . ARG B 1 355 ? 21.812 -3.041 -9.289 1 98.75 355 ARG B CA 1
ATOM 6275 C C . ARG B 1 355 ? 21.984 -4.32 -10.102 1 98.75 355 ARG B C 1
ATOM 6277 O O . ARG B 1 355 ? 21.875 -4.301 -11.328 1 98.75 355 ARG B O 1
ATOM 6284 N N . GLY B 1 356 ? 22.359 -5.422 -9.414 1 98.88 356 GLY B N 1
ATOM 6285 C CA . GLY B 1 356 ? 22.484 -6.699 -10.094 1 98.88 356 GLY B CA 1
ATOM 6286 C C . GLY B 1 356 ? 21.203 -7.133 -10.781 1 98.88 356 GLY B C 1
ATOM 6287 O O . GLY B 1 356 ? 21.219 -7.582 -11.93 1 98.88 356 GLY B O 1
ATOM 6288 N N . ALA B 1 357 ? 20.062 -7 -10.094 1 98.88 357 ALA B N 1
ATOM 6289 C CA . ALA B 1 357 ? 18.766 -7.316 -10.688 1 98.88 357 ALA B CA 1
ATOM 6290 C C . ALA B 1 357 ? 18.469 -6.398 -11.867 1 98.88 357 ALA B C 1
ATOM 6292 O O . ALA B 1 357 ? 17.953 -6.844 -12.898 1 98.88 357 ALA B O 1
ATOM 6293 N N . ALA B 1 358 ? 18.75 -5.117 -11.703 1 98.88 358 ALA B N 1
ATOM 6294 C CA . ALA B 1 358 ? 18.531 -4.156 -12.789 1 98.88 358 ALA B CA 1
ATOM 6295 C C . ALA B 1 358 ? 19.297 -4.562 -14.039 1 98.88 358 ALA B C 1
ATOM 6297 O O . ALA B 1 358 ? 18.766 -4.504 -15.148 1 98.88 358 ALA B O 1
ATOM 6298 N N . ALA B 1 359 ? 20.547 -4.969 -13.859 1 98.88 359 ALA B N 1
ATOM 6299 C CA . ALA B 1 359 ? 21.375 -5.395 -14.984 1 98.88 359 ALA B CA 1
ATOM 6300 C C . ALA B 1 359 ? 20.766 -6.602 -15.688 1 98.88 359 ALA B C 1
ATOM 6302 O O . ALA B 1 359 ? 20.688 -6.629 -16.922 1 98.88 359 ALA B O 1
ATOM 6303 N N . PHE B 1 360 ? 20.328 -7.559 -14.938 1 98.94 360 PHE B N 1
ATOM 6304 C CA . PHE B 1 360 ? 19.766 -8.766 -15.539 1 98.94 360 PHE B CA 1
ATOM 6305 C C . PHE B 1 360 ? 18.438 -8.461 -16.219 1 98.94 360 PHE B C 1
ATOM 6307 O O . PHE B 1 360 ? 18.141 -9.008 -17.281 1 98.94 360 PHE B O 1
ATOM 6314 N N . ILE B 1 361 ? 17.609 -7.633 -15.586 1 98.88 361 ILE B N 1
ATOM 6315 C CA . ILE B 1 361 ? 16.344 -7.25 -16.203 1 98.88 361 ILE B CA 1
ATOM 6316 C C . ILE B 1 361 ? 16.609 -6.613 -17.562 1 98.88 361 ILE B C 1
ATOM 6318 O O . ILE B 1 361 ? 15.984 -6.973 -18.562 1 98.88 361 ILE B O 1
ATOM 6322 N N . LYS B 1 362 ? 17.562 -5.688 -17.609 1 98.81 362 LYS B N 1
ATOM 6323 C CA . LYS B 1 362 ? 17.922 -4.992 -18.844 1 98.81 362 LYS B CA 1
ATOM 6324 C C . LYS B 1 362 ? 18.312 -5.977 -19.938 1 98.81 362 LYS B C 1
ATOM 6326 O O . LYS B 1 362 ? 17.719 -5.98 -21.016 1 98.81 362 LYS B O 1
ATOM 6331 N N . HIS B 1 363 ? 19.234 -6.824 -19.672 1 98.94 363 HIS B N 1
ATOM 6332 C CA . HIS B 1 363 ? 19.828 -7.656 -20.703 1 98.94 363 HIS B CA 1
ATOM 6333 C C . HIS B 1 363 ? 18.906 -8.82 -21.078 1 98.94 363 HIS B C 1
ATOM 6335 O O . HIS B 1 363 ? 18.859 -9.234 -22.234 1 98.94 363 HIS B O 1
ATOM 6341 N N . ALA B 1 364 ? 18.203 -9.398 -20.078 1 98.94 364 ALA B N 1
ATOM 6342 C CA . ALA B 1 364 ? 17.219 -10.422 -20.391 1 98.94 364 ALA B CA 1
ATOM 6343 C C . ALA B 1 364 ? 16.094 -9.859 -21.266 1 98.94 364 ALA B C 1
ATOM 6345 O O . ALA B 1 364 ? 15.688 -10.492 -22.25 1 98.94 364 ALA B O 1
ATOM 6346 N N . ALA B 1 365 ? 15.617 -8.672 -20.906 1 98.88 365 ALA B N 1
ATOM 6347 C CA . ALA B 1 365 ? 14.562 -8.031 -21.688 1 98.88 365 ALA B CA 1
ATOM 6348 C C . ALA B 1 365 ? 15.023 -7.766 -23.125 1 98.88 365 ALA B C 1
ATOM 6350 O O . ALA B 1 365 ? 14.266 -7.973 -24.078 1 98.88 365 ALA B O 1
ATOM 6351 N N . ARG B 1 366 ? 16.266 -7.297 -23.25 1 98.81 366 ARG B N 1
ATOM 6352 C CA . ARG B 1 366 ? 16.828 -7.078 -24.594 1 98.81 366 ARG B CA 1
ATOM 6353 C C . ARG B 1 366 ? 16.781 -8.359 -25.422 1 98.81 366 ARG B C 1
ATOM 6355 O O . ARG B 1 366 ? 16.391 -8.344 -26.578 1 98.81 366 ARG B O 1
ATOM 6362 N N . ALA B 1 367 ? 17.188 -9.391 -24.812 1 98.88 367 ALA B N 1
ATOM 6363 C CA . ALA B 1 367 ? 17.219 -10.68 -25.5 1 98.88 367 ALA B CA 1
ATOM 6364 C C . ALA B 1 367 ? 15.805 -11.102 -25.906 1 98.88 367 ALA B C 1
ATOM 6366 O O . ALA B 1 367 ? 15.586 -11.586 -27.016 1 98.88 367 ALA B O 1
ATOM 6367 N N . MET B 1 368 ? 14.844 -10.961 -25.031 1 98.81 368 MET B N 1
ATOM 6368 C CA . MET B 1 368 ? 13.453 -11.328 -25.297 1 98.81 368 MET B CA 1
ATOM 6369 C C . MET B 1 368 ? 12.883 -10.484 -26.438 1 98.81 368 MET B C 1
ATOM 6371 O O . MET B 1 368 ? 12.258 -11.023 -27.359 1 98.81 368 MET B O 1
ATOM 6375 N N . VAL B 1 369 ? 13.133 -9.172 -26.344 1 98.62 369 VAL B N 1
ATOM 6376 C CA . VAL B 1 369 ? 12.609 -8.258 -27.359 1 98.62 369 VAL B CA 1
ATOM 6377 C C . VAL B 1 369 ? 13.227 -8.586 -28.719 1 98.62 369 VAL B C 1
ATOM 6379 O O . VAL B 1 369 ? 12.523 -8.625 -29.734 1 98.62 369 VAL B O 1
ATOM 6382 N N . GLU B 1 370 ? 14.523 -8.836 -28.703 1 98.31 370 GLU B N 1
ATOM 6383 C CA . GLU B 1 370 ? 15.234 -9.133 -29.938 1 98.31 370 GLU B CA 1
ATOM 6384 C C . GLU B 1 370 ? 14.672 -10.375 -30.625 1 98.31 370 GLU B C 1
ATOM 6386 O O . GLU B 1 370 ? 14.578 -10.43 -31.844 1 98.31 370 GLU B O 1
ATOM 6391 N N . LYS B 1 371 ? 14.273 -11.336 -29.891 1 98.12 371 LYS B N 1
ATOM 6392 C CA . LYS B 1 371 ? 13.805 -12.602 -30.438 1 98.12 371 LYS B CA 1
ATOM 6393 C C . LYS B 1 371 ? 12.281 -12.633 -30.531 1 98.12 371 LYS B C 1
ATOM 6395 O O . LYS B 1 371 ? 11.703 -13.648 -30.938 1 98.12 371 LYS B O 1
ATOM 6400 N N . GLY B 1 372 ? 11.633 -11.547 -30.094 1 97.56 372 GLY B N 1
ATOM 6401 C CA . GLY B 1 372 ? 10.18 -11.484 -30.125 1 97.56 372 GLY B CA 1
ATOM 6402 C C . GLY B 1 372 ? 9.516 -12.391 -29.109 1 97.56 372 GLY B C 1
ATOM 6403 O O . GLY B 1 372 ? 8.391 -12.844 -29.312 1 97.56 372 GLY B O 1
ATOM 6404 N N . THR B 1 373 ? 10.258 -12.711 -28.062 1 97.75 373 THR B N 1
ATOM 6405 C CA . THR B 1 373 ? 9.742 -13.57 -27.016 1 97.75 373 THR B CA 1
ATOM 6406 C C . THR B 1 373 ? 8.867 -12.781 -26.047 1 97.75 373 THR B C 1
ATOM 6408 O O . THR B 1 373 ? 9.312 -11.781 -25.469 1 97.75 373 THR B O 1
ATOM 6411 N N . ARG B 1 374 ? 7.633 -13.219 -25.859 1 97 374 ARG B N 1
ATOM 6412 C CA . ARG B 1 374 ? 6.773 -12.688 -24.812 1 97 374 ARG B CA 1
ATOM 6413 C C . ARG B 1 374 ? 7.07 -13.359 -23.469 1 97 374 ARG B C 1
ATOM 6415 O O . ARG B 1 374 ? 6.293 -14.188 -23 1 97 374 ARG B O 1
ATOM 6422 N N . GLY B 1 375 ? 8.164 -12.922 -22.844 1 98.06 375 GLY B N 1
ATOM 6423 C CA . GLY B 1 375 ? 8.75 -13.648 -21.734 1 98.06 375 GLY B CA 1
ATOM 6424 C C . GLY B 1 375 ? 8.219 -13.195 -20.391 1 98.06 375 GLY B C 1
ATOM 6425 O O . GLY B 1 375 ? 7.238 -12.453 -20.312 1 98.06 375 GLY B O 1
ATOM 6426 N N . SER B 1 376 ? 8.773 -13.805 -19.297 1 98.75 376 SER B N 1
ATOM 6427 C CA . SER B 1 376 ? 8.438 -13.523 -17.906 1 98.75 376 SER B CA 1
ATOM 6428 C C . SER B 1 376 ? 9.688 -13.266 -17.078 1 98.75 376 SER B C 1
ATOM 6430 O O . SER B 1 376 ? 10.609 -14.086 -17.062 1 98.75 376 SER B O 1
ATOM 6432 N N . ILE B 1 377 ? 9.766 -12.125 -16.469 1 98.94 377 ILE B N 1
ATOM 6433 C CA . ILE B 1 377 ? 10.828 -11.789 -15.531 1 98.94 377 ILE B CA 1
ATOM 6434 C C . ILE B 1 377 ? 10.289 -11.836 -14.102 1 98.94 377 ILE B C 1
ATOM 6436 O O . ILE B 1 377 ? 9.312 -11.156 -13.781 1 98.94 377 ILE B O 1
ATOM 6440 N N . VAL B 1 378 ? 10.859 -12.688 -13.258 1 98.94 378 VAL B N 1
ATOM 6441 C CA . VAL B 1 378 ? 10.492 -12.828 -11.852 1 98.94 378 VAL B CA 1
ATOM 6442 C C . VAL B 1 378 ? 11.672 -12.453 -10.969 1 98.94 378 VAL B C 1
ATOM 6444 O O . VAL B 1 378 ? 12.789 -12.93 -11.172 1 98.94 378 VAL B O 1
ATOM 6447 N N . CYS B 1 379 ? 11.484 -11.555 -10.039 1 98.94 379 CYS B N 1
ATOM 6448 C CA . CYS B 1 379 ? 12.523 -11.156 -9.102 1 98.94 379 CYS B CA 1
ATOM 6449 C C . CYS B 1 379 ? 12.164 -11.57 -7.676 1 98.94 379 CYS B C 1
ATOM 6451 O O . CYS B 1 379 ? 11 -11.492 -7.277 1 98.94 379 CYS B O 1
ATOM 6453 N N . THR B 1 380 ? 13.164 -12 -6.918 1 98.88 380 THR B N 1
ATOM 6454 C CA . THR B 1 380 ? 12.938 -12.289 -5.508 1 98.88 380 THR B CA 1
ATOM 6455 C C . THR B 1 380 ? 13.047 -11.016 -4.668 1 98.88 380 THR B C 1
ATOM 6457 O O . THR B 1 380 ? 14.141 -10.461 -4.516 1 98.88 380 THR B O 1
ATOM 6460 N N . THR B 1 381 ? 11.984 -10.594 -4.219 1 98.56 381 THR B N 1
ATOM 6461 C CA . THR B 1 381 ? 11.977 -9.484 -3.277 1 98.56 381 THR B CA 1
ATOM 6462 C C . THR B 1 381 ? 12.031 -9.992 -1.839 1 98.56 381 THR B C 1
ATOM 6464 O O . THR B 1 381 ? 13.055 -10.531 -1.404 1 98.56 381 THR B O 1
ATOM 6467 N N . SER B 1 382 ? 11.062 -9.688 -1.002 1 97.94 382 SER B N 1
ATOM 6468 C CA . SER B 1 382 ? 10.93 -10.078 0.396 1 97.94 382 SER B CA 1
ATOM 6469 C C . SER B 1 382 ? 9.711 -9.43 1.04 1 97.94 382 SER B C 1
ATOM 6471 O O . SER B 1 382 ? 9.211 -8.414 0.551 1 97.94 382 SER B O 1
ATOM 6473 N N . VAL B 1 383 ? 9.203 -10.062 2.055 1 96.25 383 VAL B N 1
ATOM 6474 C CA . VAL B 1 383 ? 8.188 -9.383 2.846 1 96.25 383 VAL B CA 1
ATOM 6475 C C . VAL B 1 383 ? 8.727 -8.047 3.352 1 96.25 383 VAL B C 1
ATOM 6477 O O . VAL B 1 383 ? 7.957 -7.125 3.629 1 96.25 383 VAL B O 1
ATOM 6480 N N . ALA B 1 384 ? 10.039 -7.902 3.365 1 96.75 384 ALA B N 1
ATOM 6481 C CA . ALA B 1 384 ? 10.68 -6.66 3.787 1 96.75 384 ALA B CA 1
ATOM 6482 C C . ALA B 1 384 ? 10.414 -5.539 2.787 1 96.75 384 ALA B C 1
ATOM 6484 O O . ALA B 1 384 ? 10.617 -4.363 3.096 1 96.75 384 ALA B O 1
ATOM 6485 N N . ALA B 1 385 ? 9.992 -5.875 1.601 1 97.56 385 ALA B N 1
ATOM 6486 C CA . ALA B 1 385 ? 9.602 -4.867 0.62 1 97.56 385 ALA B CA 1
ATOM 6487 C C . ALA B 1 385 ? 8.195 -4.352 0.896 1 97.56 385 ALA B C 1
ATOM 6489 O O . ALA B 1 385 ? 7.773 -3.344 0.325 1 97.56 385 ALA B O 1
ATOM 6490 N N . GLU B 1 386 ? 7.441 -5.043 1.825 1 94.25 386 GLU B N 1
ATOM 6491 C CA . GLU B 1 386 ? 6.043 -4.723 2.105 1 94.25 386 GLU B CA 1
ATOM 6492 C C . GLU B 1 386 ? 5.891 -4.078 3.48 1 94.25 386 GLU B C 1
ATOM 6494 O O . GLU B 1 386 ? 5.094 -3.152 3.652 1 94.25 386 GLU B O 1
ATOM 6499 N N . ILE B 1 387 ? 6.586 -4.586 4.441 1 92.12 387 ILE B N 1
ATOM 6500 C CA . ILE B 1 387 ? 6.504 -4.117 5.82 1 92.12 387 ILE B CA 1
ATOM 6501 C C . ILE B 1 387 ? 7.902 -4.051 6.43 1 92.12 387 ILE B C 1
ATOM 6503 O O . ILE B 1 387 ? 8.789 -4.82 6.051 1 92.12 387 ILE B O 1
ATOM 6507 N N . SER B 1 388 ? 8.125 -3.119 7.348 1 92.12 388 SER B N 1
ATOM 6508 C CA . SER B 1 388 ? 9.438 -2.969 7.969 1 92.12 388 SER B CA 1
ATOM 6509 C C . SER B 1 388 ? 9.477 -3.643 9.336 1 92.12 388 SER B C 1
ATOM 6511 O O . SER B 1 388 ? 8.445 -4.086 9.852 1 92.12 388 SER B O 1
ATOM 6513 N N . GLY B 1 389 ? 10.695 -3.748 9.836 1 88.56 389 GLY B N 1
ATOM 6514 C CA . GLY B 1 389 ? 10.914 -4.355 11.141 1 88.56 389 GLY B CA 1
ATOM 6515 C C . GLY B 1 389 ? 11.25 -5.832 11.062 1 88.56 389 GLY B C 1
ATOM 6516 O O . GLY B 1 389 ? 11.477 -6.477 12.086 1 88.56 389 GLY B O 1
ATOM 6517 N N . THR B 1 390 ? 11.367 -6.32 9.844 1 88.5 390 THR B N 1
ATOM 6518 C CA . THR B 1 390 ? 11.562 -7.754 9.664 1 88.5 390 THR B CA 1
ATOM 6519 C C . THR B 1 390 ? 12.977 -8.047 9.188 1 88.5 390 THR B C 1
ATOM 6521 O O . THR B 1 390 ? 13.406 -9.211 9.164 1 88.5 390 THR B O 1
ATOM 6524 N N . ALA B 1 391 ? 13.672 -7.055 8.719 1 95.25 391 ALA B N 1
ATOM 6525 C CA . ALA B 1 391 ? 15 -7.211 8.133 1 95.25 391 ALA B CA 1
ATOM 6526 C C . ALA B 1 391 ? 15.859 -5.969 8.359 1 95.25 391 ALA B C 1
ATOM 6528 O O . ALA B 1 391 ? 15.344 -4.918 8.75 1 95.25 391 ALA B O 1
ATOM 6529 N N . PRO B 1 392 ? 17.188 -6.137 8.188 1 97.19 392 PRO B N 1
ATOM 6530 C CA . PRO B 1 392 ? 18.062 -4.984 8.359 1 97.19 392 PRO B CA 1
ATOM 6531 C C . PRO B 1 392 ? 17.719 -3.826 7.426 1 97.19 392 PRO B C 1
ATOM 6533 O O . PRO B 1 392 ? 17.016 -4.023 6.426 1 97.19 392 PRO B O 1
ATOM 6536 N N . HIS B 1 393 ? 18.203 -2.619 7.781 1 98.06 393 HIS B N 1
ATOM 6537 C CA . HIS B 1 393 ? 17.844 -1.384 7.094 1 98.06 393 HIS B CA 1
ATOM 6538 C C . HIS B 1 393 ? 18.234 -1.433 5.625 1 98.06 393 HIS B C 1
ATOM 6540 O O . HIS B 1 393 ? 17.438 -1.079 4.75 1 98.06 393 HIS B O 1
ATOM 6546 N N . GLY B 1 394 ? 19.516 -1.88 5.348 1 98.25 394 GLY B N 1
ATOM 6547 C CA . GLY B 1 394 ? 19.969 -1.934 3.971 1 98.25 394 GLY B CA 1
ATOM 6548 C C . GLY B 1 394 ? 19.203 -2.926 3.121 1 98.25 394 GLY B C 1
ATOM 6549 O O . GLY B 1 394 ? 18.828 -2.621 1.985 1 98.25 394 GLY B O 1
ATOM 6550 N N . TYR B 1 395 ? 18.969 -4.086 3.641 1 98.38 395 TYR B N 1
ATOM 6551 C CA . TYR B 1 395 ? 18.172 -5.105 2.963 1 98.38 395 TYR B CA 1
ATOM 6552 C C . TYR B 1 395 ? 16.766 -4.594 2.668 1 98.38 395 TYR B C 1
ATOM 6554 O O . TYR B 1 395 ? 16.281 -4.723 1.545 1 98.38 395 TYR B O 1
ATOM 6562 N N . THR B 1 396 ? 16.125 -3.979 3.666 1 98.5 396 THR B N 1
ATOM 6563 C CA . THR B 1 396 ? 14.789 -3.43 3.51 1 98.5 396 THR B CA 1
ATOM 6564 C C . THR B 1 396 ? 14.758 -2.379 2.404 1 98.5 396 THR B C 1
ATOM 6566 O O . THR B 1 396 ? 13.906 -2.424 1.518 1 98.5 396 THR B O 1
ATOM 6569 N N . ALA B 1 397 ? 15.688 -1.483 2.412 1 98.69 397 ALA B N 1
ATOM 6570 C CA . ALA B 1 397 ? 15.773 -0.448 1.385 1 98.69 397 ALA B CA 1
ATOM 6571 C C . ALA B 1 397 ? 15.977 -1.062 0.002 1 98.69 397 ALA B C 1
ATOM 6573 O O . ALA B 1 397 ? 15.336 -0.648 -0.968 1 98.69 397 ALA B O 1
ATOM 6574 N N . SER B 1 398 ? 16.844 -2.045 -0.093 1 98.75 398 SER B N 1
ATOM 6575 C CA . SER B 1 398 ? 17.156 -2.672 -1.372 1 98.75 398 SER B CA 1
ATOM 6576 C C . SER B 1 398 ? 15.93 -3.373 -1.957 1 98.75 398 SER B C 1
ATOM 6578 O O . SER B 1 398 ? 15.672 -3.279 -3.158 1 98.75 398 SER B O 1
ATOM 6580 N N . LYS B 1 399 ? 15.242 -4.082 -1.123 1 98.81 399 LYS B N 1
ATOM 6581 C CA . LYS B 1 399 ? 14.086 -4.836 -1.608 1 98.81 399 LYS B CA 1
ATOM 6582 C C . LYS B 1 399 ? 12.922 -3.908 -1.94 1 98.81 399 LYS B C 1
ATOM 6584 O O . LYS B 1 399 ? 12.148 -4.176 -2.863 1 98.81 399 LYS B O 1
ATOM 6589 N N . HIS B 1 400 ? 12.766 -2.791 -1.227 1 98.69 400 HIS B N 1
ATOM 6590 C CA . HIS B 1 400 ? 11.844 -1.753 -1.663 1 98.69 400 HIS B CA 1
ATOM 6591 C C . HIS B 1 400 ? 12.242 -1.192 -3.023 1 98.69 400 HIS B C 1
ATOM 6593 O O . HIS B 1 400 ? 11.398 -1.036 -3.908 1 98.69 400 HIS B O 1
ATOM 6599 N N . GLY B 1 401 ? 13.516 -0.867 -3.148 1 98.81 401 GLY B N 1
ATOM 6600 C CA . GLY B 1 401 ? 14 -0.384 -4.43 1 98.81 401 GLY B CA 1
ATOM 6601 C C . GLY B 1 401 ? 13.734 -1.347 -5.57 1 98.81 401 GLY B C 1
ATOM 6602 O O . GLY B 1 401 ? 13.336 -0.93 -6.66 1 98.81 401 GLY B O 1
ATOM 6603 N N . LEU B 1 402 ? 13.961 -2.619 -5.312 1 98.88 402 LEU B N 1
ATOM 6604 C CA . LEU B 1 402 ? 13.703 -3.646 -6.316 1 98.88 402 LEU B CA 1
ATOM 6605 C C . LEU B 1 402 ? 12.227 -3.676 -6.695 1 98.88 402 LEU B C 1
ATOM 6607 O O . LEU B 1 402 ? 11.883 -3.822 -7.871 1 98.88 402 LEU B O 1
ATOM 6611 N N . LEU B 1 403 ? 11.359 -3.564 -5.703 1 98.69 403 LEU B N 1
ATOM 6612 C CA . LEU B 1 403 ? 9.93 -3.516 -5.996 1 98.69 403 LEU B CA 1
ATOM 6613 C C . LEU B 1 403 ? 9.602 -2.334 -6.902 1 98.69 403 LEU B C 1
ATOM 6615 O O . LEU B 1 403 ? 8.812 -2.469 -7.84 1 98.69 403 LEU B O 1
ATOM 6619 N N . GLY B 1 404 ? 10.172 -1.179 -6.59 1 98.56 404 GLY B N 1
ATOM 6620 C CA . GLY B 1 404 ? 9.992 -0.036 -7.473 1 98.56 404 GLY B CA 1
ATOM 6621 C C . GLY B 1 404 ? 10.453 -0.302 -8.891 1 98.56 404 GLY B C 1
ATOM 6622 O O . GLY B 1 404 ? 9.789 0.092 -9.852 1 98.56 404 GLY B O 1
ATOM 6623 N N . LEU B 1 405 ? 11.57 -0.979 -9.047 1 98.75 405 LEU B N 1
ATOM 6624 C CA . LEU B 1 405 ? 12.109 -1.306 -10.359 1 98.75 405 LEU B CA 1
ATOM 6625 C C . LEU B 1 405 ? 11.195 -2.271 -11.102 1 98.75 405 LEU B C 1
ATOM 6627 O O . LEU B 1 405 ? 10.992 -2.137 -12.305 1 98.75 405 LEU B O 1
ATOM 6631 N N . ILE B 1 406 ? 10.664 -3.244 -10.398 1 98.75 406 ILE B N 1
ATOM 6632 C CA . ILE B 1 406 ? 9.742 -4.219 -10.969 1 98.75 406 ILE B CA 1
ATOM 6633 C C . ILE B 1 406 ? 8.523 -3.5 -11.547 1 98.75 406 ILE B C 1
ATOM 6635 O O . ILE B 1 406 ? 8.156 -3.727 -12.703 1 98.75 406 ILE B O 1
ATOM 6639 N N . LYS B 1 407 ? 7.922 -2.662 -10.742 1 97.88 407 LYS B N 1
ATOM 6640 C CA . LYS B 1 407 ? 6.742 -1.925 -11.188 1 97.88 407 LYS B CA 1
ATOM 6641 C C . LYS B 1 407 ? 7.066 -1.038 -12.383 1 97.88 407 LYS B C 1
ATOM 6643 O O . LYS B 1 407 ? 6.312 -1.009 -13.359 1 97.88 407 LYS B O 1
ATOM 6648 N N . SER B 1 408 ? 8.172 -0.36 -12.305 1 97.94 408 SER B N 1
ATOM 6649 C CA . SER B 1 408 ? 8.578 0.545 -13.375 1 97.94 408 SER B CA 1
ATOM 6650 C C . SER B 1 408 ? 8.891 -0.22 -14.656 1 97.94 408 SER B C 1
ATOM 6652 O O . SER B 1 408 ? 8.438 0.162 -15.742 1 97.94 408 SER B O 1
ATOM 6654 N N . ALA B 1 409 ? 9.602 -1.299 -14.516 1 98.5 409 ALA B N 1
ATOM 6655 C CA . ALA B 1 409 ? 9.977 -2.104 -15.68 1 98.5 409 ALA B CA 1
ATOM 6656 C C . ALA B 1 409 ? 8.75 -2.736 -16.328 1 98.5 409 ALA B C 1
ATOM 6658 O O . ALA B 1 409 ? 8.695 -2.879 -17.547 1 98.5 409 ALA B O 1
ATOM 6659 N N . SER B 1 410 ? 7.789 -3.182 -15.547 1 98 410 SER B N 1
ATOM 6660 C CA . SER B 1 410 ? 6.578 -3.781 -16.094 1 98 410 SER B CA 1
ATOM 6661 C C . SER B 1 410 ? 5.844 -2.809 -17.016 1 98 410 SER B C 1
ATOM 6663 O O . SER B 1 410 ? 5.262 -3.215 -18.016 1 98 410 SER B O 1
ATOM 6665 N N . GLY B 1 411 ? 5.883 -1.521 -16.672 1 95.44 411 GLY B N 1
ATOM 6666 C CA . GLY B 1 411 ? 5.277 -0.509 -17.516 1 95.44 411 GLY B CA 1
ATOM 6667 C C . GLY B 1 411 ? 5.922 -0.416 -18.891 1 95.44 411 GLY B C 1
ATOM 6668 O O . GLY B 1 411 ? 5.23 -0.404 -19.906 1 95.44 411 GLY B O 1
ATOM 6669 N N . GLY B 1 412 ? 7.238 -0.427 -18.906 1 94.81 412 GLY B N 1
ATOM 6670 C CA . GLY B 1 412 ? 7.977 -0.27 -20.156 1 94.81 412 GLY B CA 1
ATOM 6671 C C . GLY B 1 412 ? 7.984 -1.525 -21.016 1 94.81 412 GLY B C 1
ATOM 6672 O O . GLY B 1 412 ? 7.961 -1.446 -22.234 1 94.81 412 GLY B O 1
ATOM 6673 N N . LEU B 1 413 ? 7.922 -2.637 -20.359 1 98.19 413 LEU B N 1
ATOM 6674 C CA . LEU B 1 413 ? 8.094 -3.893 -21.078 1 98.19 413 LEU B CA 1
ATOM 6675 C C . LEU B 1 413 ? 6.738 -4.465 -21.5 1 98.19 413 LEU B C 1
ATOM 6677 O O . LEU B 1 413 ? 6.68 -5.387 -22.312 1 98.19 413 LEU B O 1
ATOM 6681 N N . GLY B 1 414 ? 5.652 -3.871 -21.016 1 97.12 414 GLY B N 1
ATOM 6682 C CA . GLY B 1 414 ? 4.316 -4.328 -21.359 1 97.12 414 GLY B CA 1
ATOM 6683 C C . GLY B 1 414 ? 4.027 -4.262 -22.844 1 97.12 414 GLY B C 1
ATOM 6684 O O . GLY B 1 414 ? 3.293 -5.094 -23.391 1 97.12 414 GLY B O 1
ATOM 6685 N N . GLN B 1 415 ? 4.617 -3.266 -23.516 1 96.06 415 GLN B N 1
ATOM 6686 C CA . GLN B 1 415 ? 4.367 -3.088 -24.938 1 96.06 415 GLN B CA 1
ATOM 6687 C C . GLN B 1 415 ? 4.922 -4.262 -25.734 1 96.06 415 GLN B C 1
ATOM 6689 O O . GLN B 1 415 ? 4.484 -4.508 -26.859 1 96.06 415 GLN B O 1
ATOM 6694 N N . TYR B 1 416 ? 5.859 -5.027 -25.125 1 97.5 416 TYR B N 1
ATOM 6695 C CA . TYR B 1 416 ? 6.457 -6.176 -25.797 1 97.5 416 TYR B CA 1
ATOM 6696 C C . TYR B 1 416 ? 5.828 -7.477 -25.312 1 97.5 416 TYR B C 1
ATOM 6698 O O . TYR B 1 416 ? 6.281 -8.562 -25.672 1 97.5 416 TYR B O 1
ATOM 6706 N N . GLY B 1 417 ? 4.801 -7.391 -24.422 1 97.06 417 GLY B N 1
ATOM 6707 C CA . GLY B 1 417 ? 4.156 -8.57 -23.875 1 97.06 417 GLY B CA 1
ATOM 6708 C C . GLY B 1 417 ? 4.988 -9.273 -22.828 1 97.06 417 GLY B C 1
ATOM 6709 O O . GLY B 1 417 ? 4.773 -10.453 -22.531 1 97.06 417 GLY B O 1
ATOM 6710 N N . ILE B 1 418 ? 6.031 -8.617 -22.297 1 98.56 418 ILE B N 1
ATOM 6711 C CA . ILE B 1 418 ? 6.891 -9.195 -21.266 1 98.56 418 ILE B CA 1
ATOM 6712 C C . ILE B 1 418 ? 6.348 -8.828 -19.891 1 98.56 418 ILE B C 1
ATOM 6714 O O . ILE B 1 418 ? 6.078 -7.66 -19.609 1 98.56 418 ILE B O 1
ATOM 6718 N N . ARG B 1 419 ? 6.094 -9.812 -19.078 1 98.5 419 ARG B N 1
ATOM 6719 C CA . ARG B 1 419 ? 5.621 -9.609 -17.703 1 98.5 419 ARG B CA 1
ATOM 6720 C C . ARG B 1 419 ? 6.789 -9.477 -16.734 1 98.5 419 ARG B C 1
ATOM 6722 O O . ARG B 1 419 ? 7.828 -10.117 -16.906 1 98.5 419 ARG B O 1
ATOM 6729 N N . VAL B 1 420 ? 6.676 -8.609 -15.734 1 98.88 420 VAL B N 1
ATOM 6730 C CA . VAL B 1 420 ? 7.664 -8.438 -14.672 1 98.88 420 VAL B CA 1
ATOM 6731 C C . VAL B 1 420 ? 6.977 -8.484 -13.312 1 98.88 420 VAL B C 1
ATOM 6733 O O . VAL B 1 420 ? 6.07 -7.691 -13.039 1 98.88 420 VAL B O 1
ATOM 6736 N N . ASN B 1 421 ? 7.363 -9.461 -12.445 1 98.88 421 ASN B N 1
ATOM 6737 C CA . ASN B 1 421 ? 6.742 -9.633 -11.141 1 98.88 421 ASN B CA 1
ATOM 6738 C C . ASN B 1 421 ? 7.781 -9.938 -10.062 1 98.88 421 ASN B C 1
ATOM 6740 O O . ASN B 1 421 ? 8.93 -10.258 -10.375 1 98.88 421 ASN B O 1
ATOM 6744 N N . GLY B 1 422 ? 7.398 -9.75 -8.867 1 98.81 422 GLY B N 1
ATOM 6745 C CA . GLY B 1 422 ? 8.188 -10.164 -7.723 1 98.81 422 GLY B CA 1
ATOM 6746 C C . GLY B 1 422 ? 7.559 -11.305 -6.941 1 98.81 422 GLY B C 1
ATOM 6747 O O . GLY B 1 422 ? 6.332 -11.453 -6.93 1 98.81 422 GLY B O 1
ATOM 6748 N N . VAL B 1 423 ? 8.336 -12.188 -6.352 1 98.81 423 VAL B N 1
ATOM 6749 C CA . VAL B 1 423 ? 7.941 -13.125 -5.301 1 98.81 423 VAL B CA 1
ATOM 6750 C C . VAL B 1 423 ? 8.555 -12.688 -3.969 1 98.81 423 VAL B C 1
ATOM 6752 O O . VAL B 1 423 ? 9.742 -12.367 -3.9 1 98.81 423 VAL B O 1
ATOM 6755 N N . ALA B 1 424 ? 7.734 -12.602 -2.938 1 98.56 424 ALA B N 1
ATOM 6756 C CA . ALA B 1 424 ? 8.164 -12.031 -1.662 1 98.56 424 ALA B CA 1
ATOM 6757 C C . ALA B 1 424 ? 8.062 -13.062 -0.542 1 98.56 424 ALA B C 1
ATOM 6759 O O . ALA B 1 424 ? 7.051 -13.148 0.152 1 98.56 424 ALA B O 1
ATOM 6760 N N . PRO B 1 425 ? 9.164 -13.766 -0.26 1 98 425 PRO B N 1
ATOM 6761 C CA . PRO B 1 425 ? 9.148 -14.773 0.802 1 98 425 PRO B CA 1
ATOM 6762 C C . PRO B 1 425 ? 9.234 -14.164 2.199 1 98 425 PRO B C 1
ATOM 6764 O O . PRO B 1 425 ? 9.852 -13.109 2.375 1 98 425 PRO B O 1
ATOM 6767 N N . PHE B 1 426 ? 8.594 -14.898 3.111 1 96.81 426 PHE B N 1
ATOM 6768 C CA . PHE B 1 426 ? 8.883 -14.727 4.527 1 96.81 426 PHE B CA 1
ATOM 6769 C C . PHE B 1 426 ? 10.203 -15.398 4.895 1 96.81 426 PHE B C 1
ATOM 6771 O O . PHE B 1 426 ? 11.062 -15.594 4.035 1 96.81 426 PHE B O 1
ATOM 6778 N N . GLY B 1 427 ? 10.469 -15.617 6.137 1 95.06 427 GLY B N 1
ATOM 6779 C CA . GLY B 1 427 ? 11.727 -16.234 6.539 1 95.06 427 GLY B CA 1
ATOM 6780 C C . GLY B 1 427 ? 11.859 -17.672 6.09 1 95.06 427 GLY B C 1
ATOM 6781 O O . GLY B 1 427 ? 11.055 -18.516 6.473 1 95.06 427 GLY B O 1
ATOM 6782 N N . VAL B 1 428 ? 12.836 -17.938 5.184 1 96.94 428 VAL B N 1
ATOM 6783 C CA . VAL B 1 428 ? 13.141 -19.281 4.719 1 96.94 428 VAL B CA 1
ATOM 6784 C C . VAL B 1 428 ? 14.531 -19.688 5.203 1 96.94 428 VAL B C 1
ATOM 6786 O O . VAL B 1 428 ? 15.469 -18.891 5.141 1 96.94 428 VAL B O 1
ATOM 6789 N N . ALA B 1 429 ? 14.594 -20.922 5.68 1 96.5 429 ALA B N 1
ATOM 6790 C CA . ALA B 1 429 ? 15.891 -21.406 6.148 1 96.5 429 ALA B CA 1
ATOM 6791 C C . ALA B 1 429 ? 16.812 -21.734 4.977 1 96.5 429 ALA B C 1
ATOM 6793 O O . ALA B 1 429 ? 17 -22.906 4.625 1 96.5 429 ALA B O 1
ATOM 6794 N N . THR B 1 430 ? 17.422 -20.75 4.41 1 95.62 430 THR B N 1
ATOM 6795 C CA . THR B 1 430 ? 18.391 -20.859 3.332 1 95.62 430 THR B CA 1
ATOM 6796 C C . THR B 1 430 ? 19.781 -20.438 3.809 1 95.62 430 THR B C 1
ATOM 6798 O O . THR B 1 430 ? 19.906 -19.797 4.855 1 95.62 430 THR B O 1
ATOM 6801 N N . PRO B 1 431 ? 20.844 -20.781 3.039 1 93.12 431 PRO B N 1
ATOM 6802 C CA . PRO B 1 431 ? 22.188 -20.328 3.402 1 93.12 431 PRO B CA 1
ATOM 6803 C C . PRO B 1 431 ? 22.281 -18.812 3.516 1 93.12 431 PRO B C 1
ATOM 6805 O O . PRO B 1 431 ? 23.047 -18.297 4.34 1 93.12 431 PRO B O 1
ATOM 6808 N N . LEU B 1 432 ? 21.516 -18.094 2.754 1 89.69 432 LEU B N 1
ATOM 6809 C CA . LEU B 1 432 ? 21.5 -16.625 2.83 1 89.69 432 LEU B CA 1
ATOM 6810 C C . LEU B 1 432 ? 21.141 -16.172 4.234 1 89.69 432 LEU B C 1
ATOM 6812 O O . LEU B 1 432 ? 21.859 -15.359 4.832 1 89.69 432 LEU B O 1
ATOM 6816 N N . VAL B 1 433 ? 20.016 -16.656 4.758 1 92.75 433 VAL B N 1
ATOM 6817 C CA . VAL B 1 433 ? 19.516 -16.234 6.059 1 92.75 433 VAL B CA 1
ATOM 6818 C C . VAL B 1 433 ? 20.391 -16.812 7.168 1 92.75 433 VAL B C 1
ATOM 6820 O O . VAL B 1 433 ? 20.797 -16.078 8.078 1 92.75 433 VAL B O 1
ATOM 6823 N N . CYS B 1 434 ? 20.719 -18.109 7.09 1 93.81 434 CYS B N 1
ATOM 6824 C CA . CYS B 1 434 ? 21.484 -18.797 8.125 1 93.81 434 CYS B CA 1
ATOM 6825 C C . CYS B 1 434 ? 22.875 -18.188 8.273 1 93.81 434 CYS B C 1
ATOM 6827 O O . CYS B 1 434 ? 23.312 -17.922 9.383 1 93.81 434 CYS B O 1
ATOM 6829 N N . ASN B 1 435 ? 23.531 -17.953 7.133 1 90.94 435 ASN B N 1
ATOM 6830 C CA . ASN B 1 435 ? 24.875 -17.375 7.172 1 90.94 435 ASN B CA 1
ATOM 6831 C C . ASN B 1 435 ? 24.828 -15.891 7.531 1 90.94 435 ASN B C 1
ATOM 6833 O O . ASN B 1 435 ? 25.703 -15.391 8.242 1 90.94 435 ASN B O 1
ATOM 6837 N N . GLY B 1 436 ? 23.812 -15.195 7.066 1 88.75 436 GLY B N 1
ATOM 6838 C CA . GLY B 1 436 ? 23.688 -13.773 7.332 1 88.75 436 GLY B CA 1
ATOM 6839 C C . GLY B 1 436 ? 23.5 -13.453 8.805 1 88.75 436 GLY B C 1
ATOM 6840 O O . GLY B 1 436 ? 24.078 -12.5 9.32 1 88.75 436 GLY B O 1
ATOM 6841 N N . PHE B 1 437 ? 22.703 -14.305 9.422 1 91.31 437 PHE B N 1
ATOM 6842 C CA . PHE B 1 437 ? 22.391 -14.039 10.82 1 91.31 437 PHE B CA 1
ATOM 6843 C C . PHE B 1 437 ? 23.141 -15.008 11.734 1 91.31 437 PHE B C 1
ATOM 6845 O O . PHE B 1 437 ? 23.016 -14.938 12.961 1 91.31 437 PHE B O 1
ATOM 6852 N N . LYS B 1 438 ? 23.938 -16 11.188 1 92.31 438 LYS B N 1
ATOM 6853 C CA . LYS B 1 438 ? 24.688 -17.016 11.93 1 92.31 438 LYS B CA 1
ATOM 6854 C C . LYS B 1 438 ? 23.766 -17.828 12.836 1 92.31 438 LYS B C 1
ATOM 6856 O O . LYS B 1 438 ? 24.016 -17.953 14.039 1 92.31 438 LYS B O 1
ATOM 6861 N N . ILE B 1 439 ? 22.672 -18.281 12.188 1 93.94 439 ILE B N 1
ATOM 6862 C CA . ILE B 1 439 ? 21.688 -19.078 12.906 1 93.94 439 ILE B CA 1
ATOM 6863 C C . ILE B 1 439 ? 21.438 -20.391 12.164 1 93.94 439 ILE B C 1
ATOM 6865 O O . ILE B 1 439 ? 21.531 -20.438 10.938 1 93.94 439 ILE B O 1
ATOM 6869 N N . GLU B 1 440 ? 21.109 -21.422 12.875 1 96.12 440 GLU B N 1
ATOM 6870 C CA . GLU B 1 440 ? 20.859 -22.734 12.289 1 96.12 440 GLU B CA 1
ATOM 6871 C C . GLU B 1 440 ? 19.5 -22.781 11.602 1 96.12 440 GLU B C 1
ATOM 6873 O O . GLU B 1 440 ? 18.562 -22.109 12.023 1 96.12 440 GLU B O 1
ATOM 6878 N N . PRO B 1 441 ? 19.406 -23.594 10.578 1 96.06 441 PRO B N 1
ATOM 6879 C CA . PRO B 1 441 ? 18.141 -23.688 9.836 1 96.06 441 PRO B CA 1
ATOM 6880 C C . PRO B 1 441 ? 16.953 -24 10.742 1 96.06 441 PRO B C 1
ATOM 6882 O O . PRO B 1 441 ? 15.875 -23.422 10.57 1 96.06 441 PRO B O 1
ATOM 6885 N N . ALA B 1 442 ? 17.172 -24.844 11.727 1 95.62 442 ALA B N 1
ATOM 6886 C CA . ALA B 1 442 ? 16.094 -25.234 12.617 1 95.62 442 ALA B CA 1
ATOM 6887 C C . ALA B 1 442 ? 15.578 -24.047 13.422 1 95.62 442 ALA B C 1
ATOM 6889 O O . ALA B 1 442 ? 14.383 -23.938 13.695 1 95.62 442 ALA B O 1
ATOM 6890 N N . VAL B 1 443 ? 16.484 -23.188 13.742 1 95.5 443 VAL B N 1
ATOM 6891 C CA . VAL B 1 443 ? 16.125 -22.016 14.516 1 95.5 443 VAL B CA 1
ATOM 6892 C C . VAL B 1 443 ? 15.336 -21.031 13.633 1 95.5 443 VAL B C 1
ATOM 6894 O O . VAL B 1 443 ? 14.367 -20.438 14.086 1 95.5 443 VAL B O 1
ATOM 6897 N N . VAL B 1 444 ? 15.734 -20.875 12.391 1 94.12 444 VAL B N 1
ATOM 6898 C CA . VAL B 1 444 ? 15 -20.031 11.445 1 94.12 444 VAL B CA 1
ATOM 6899 C C . VAL B 1 444 ? 13.57 -20.547 11.305 1 94.12 444 VAL B C 1
ATOM 6901 O O . VAL B 1 444 ? 12.617 -19.766 11.359 1 94.12 444 VAL B O 1
ATOM 6904 N N . GLU B 1 445 ? 13.414 -21.797 11.141 1 95.44 445 GLU B N 1
ATOM 6905 C CA . GLU B 1 445 ? 12.102 -22.406 10.953 1 95.44 445 GLU B CA 1
ATOM 6906 C C . GLU B 1 445 ? 11.242 -22.25 12.203 1 95.44 445 GLU B C 1
ATOM 6908 O O . GLU B 1 445 ? 10.039 -22 12.102 1 95.44 445 GLU B O 1
ATOM 6913 N N . GLU B 1 446 ? 11.82 -22.406 13.367 1 94.31 446 GLU B N 1
ATOM 6914 C CA . GLU B 1 446 ? 11.094 -22.234 14.625 1 94.31 446 GLU B CA 1
ATOM 6915 C C . GLU B 1 446 ? 10.609 -20.797 14.781 1 94.31 446 GLU B C 1
ATOM 6917 O O . GLU B 1 446 ? 9.461 -20.578 15.172 1 94.31 446 GLU B O 1
ATOM 6922 N N . ASN B 1 447 ? 11.484 -19.891 14.461 1 91.62 447 ASN B N 1
ATOM 6923 C CA . ASN B 1 447 ? 11.125 -18.484 14.562 1 91.62 447 ASN B CA 1
ATOM 6924 C C . ASN B 1 447 ? 10.016 -18.109 13.578 1 91.62 447 ASN B C 1
ATOM 6926 O O . ASN B 1 447 ? 9.102 -17.375 13.922 1 91.62 447 ASN B O 1
ATOM 6930 N N . THR B 1 448 ? 10.148 -18.594 12.414 1 91.31 448 THR B N 1
ATOM 6931 C CA . THR B 1 448 ? 9.156 -18.312 11.383 1 91.31 448 THR B CA 1
ATOM 6932 C C . THR B 1 448 ? 7.805 -18.922 11.75 1 91.31 448 THR B C 1
ATOM 6934 O O . THR B 1 448 ? 6.762 -18.281 11.586 1 91.31 448 THR B O 1
ATOM 6937 N N . LEU B 1 449 ? 7.855 -20.125 12.258 1 91.44 449 LEU B N 1
ATOM 6938 C CA . LEU B 1 449 ? 6.629 -20.781 12.688 1 91.44 449 LEU B CA 1
ATOM 6939 C C . LEU B 1 449 ? 5.961 -20 13.82 1 91.44 449 LEU B C 1
ATOM 6941 O O . LEU B 1 449 ? 4.738 -19.828 13.828 1 91.44 449 LEU B O 1
ATOM 6945 N N . ALA B 1 450 ? 6.734 -19.578 14.719 1 91.06 450 ALA B N 1
ATOM 6946 C CA . ALA B 1 450 ? 6.219 -18.859 15.883 1 91.06 450 ALA B CA 1
ATOM 6947 C C . ALA B 1 450 ? 5.59 -17.531 15.477 1 91.06 450 ALA B C 1
ATOM 6949 O O . ALA B 1 450 ? 4.57 -17.109 16.031 1 91.06 450 ALA B O 1
ATOM 6950 N N . SER B 1 451 ? 6.109 -16.875 14.477 1 91.12 451 SER B N 1
ATOM 6951 C CA . SER B 1 451 ? 5.68 -15.539 14.094 1 91.12 451 SER B CA 1
ATOM 6952 C C . SER B 1 451 ? 4.617 -15.594 13 1 91.12 451 SER B C 1
ATOM 6954 O O . SER B 1 451 ? 3.934 -14.594 12.742 1 91.12 451 SER B O 1
ATOM 6956 N N . ALA B 1 452 ? 4.461 -16.766 12.43 1 91.62 452 ALA B N 1
ATOM 6957 C CA . ALA B 1 452 ? 3.553 -16.891 11.289 1 91.62 452 ALA B CA 1
ATOM 6958 C C . ALA B 1 452 ? 2.096 -16.812 11.734 1 91.62 452 ALA B C 1
ATOM 6960 O O . ALA B 1 452 ? 1.737 -17.328 12.797 1 91.62 452 ALA B O 1
ATOM 6961 N N . ASN B 1 453 ? 1.265 -16.141 10.922 1 93.5 453 ASN B N 1
ATOM 6962 C CA . ASN B 1 453 ? -0.178 -16.172 11.133 1 93.5 453 ASN B CA 1
ATOM 6963 C C . ASN B 1 453 ? -0.765 -17.531 10.758 1 93.5 453 ASN B C 1
ATOM 6965 O O . ASN B 1 453 ? -1.633 -18.047 11.461 1 93.5 453 ASN B O 1
ATOM 6969 N N . LEU B 1 454 ? -0.293 -18.031 9.633 1 96 454 LEU B N 1
ATOM 6970 C CA . LEU B 1 454 ? -0.73 -19.344 9.188 1 96 454 LEU B CA 1
ATOM 6971 C C . LEU B 1 454 ? -0.011 -20.453 9.961 1 96 454 LEU B C 1
ATOM 6973 O O . LEU B 1 454 ? 1.185 -20.672 9.758 1 96 454 LEU B O 1
ATOM 6977 N N . LYS B 1 455 ? -0.674 -21.172 10.773 1 94.88 455 LYS B N 1
ATOM 6978 C CA . LYS B 1 455 ? -0.064 -22.172 11.656 1 94.88 455 LYS B CA 1
ATOM 6979 C C . LYS B 1 455 ? -0.079 -23.547 11.023 1 94.88 455 LYS B C 1
ATOM 6981 O O . LYS B 1 455 ? -0.836 -23.797 10.078 1 94.88 455 LYS B O 1
ATOM 6986 N N . GLY B 1 456 ? 0.839 -24.375 11.461 1 93.38 456 GLY B N 1
ATOM 6987 C CA . GLY B 1 456 ? 0.832 -25.781 11.086 1 93.38 456 GLY B CA 1
ATOM 6988 C C . GLY B 1 456 ? 1.657 -26.062 9.852 1 93.38 456 GLY B C 1
ATOM 6989 O O . GLY B 1 456 ? 1.669 -27.203 9.359 1 93.38 456 GLY B O 1
ATOM 6990 N N . ILE B 1 457 ? 2.342 -25.078 9.359 1 94.38 457 ILE B N 1
ATOM 6991 C CA . ILE B 1 457 ? 3.16 -25.297 8.172 1 94.38 457 ILE B CA 1
ATOM 6992 C C . ILE B 1 457 ? 4.418 -24.438 8.242 1 94.38 457 ILE B C 1
ATOM 6994 O O . ILE B 1 457 ? 4.348 -23.266 8.609 1 94.38 457 ILE B O 1
ATOM 6998 N N . VAL B 1 458 ? 5.539 -25.031 7.941 1 94.81 458 VAL B N 1
ATOM 6999 C CA . VAL B 1 458 ? 6.809 -24.312 7.891 1 94.81 458 VAL B CA 1
ATOM 7000 C C . VAL B 1 458 ? 7.109 -23.906 6.453 1 94.81 458 VAL B C 1
ATOM 7002 O O . VAL B 1 458 ? 7.008 -24.719 5.531 1 94.81 458 VAL B O 1
ATOM 7005 N N . LEU B 1 459 ? 7.438 -22.656 6.242 1 96.44 459 LEU B N 1
ATOM 7006 C CA . LEU B 1 459 ? 7.801 -22.172 4.914 1 96.44 459 LEU B CA 1
ATOM 7007 C C . LEU B 1 459 ? 9.133 -22.766 4.465 1 96.44 459 LEU B C 1
ATOM 7009 O O . LEU B 1 459 ? 10.141 -22.656 5.172 1 96.44 459 LEU B O 1
ATOM 7013 N N . LYS B 1 460 ? 9.109 -23.391 3.355 1 97.12 460 LYS B N 1
ATOM 7014 C CA . LYS B 1 460 ? 10.297 -23.984 2.748 1 97.12 460 LYS B CA 1
ATOM 7015 C C . LYS B 1 460 ? 10.633 -23.312 1.421 1 97.12 460 LYS B C 1
ATOM 7017 O O . LYS B 1 460 ? 9.781 -22.656 0.823 1 97.12 460 LYS B O 1
ATOM 7022 N N . ALA B 1 461 ? 11.898 -23.516 0.982 1 98.12 461 ALA B N 1
ATOM 7023 C CA . ALA B 1 461 ? 12.336 -22.984 -0.302 1 98.12 461 ALA B CA 1
ATOM 7024 C C . ALA B 1 461 ? 11.438 -23.469 -1.437 1 98.12 461 ALA B C 1
ATOM 7026 O O . ALA B 1 461 ? 11.188 -22.734 -2.398 1 98.12 461 ALA B O 1
ATOM 7027 N N . ARG B 1 462 ? 10.898 -24.625 -1.287 1 97.88 462 ARG B N 1
ATOM 7028 C CA . ARG B 1 462 ? 10.039 -25.219 -2.301 1 97.88 462 ARG B CA 1
ATOM 7029 C C . ARG B 1 462 ? 8.75 -24.438 -2.469 1 97.88 462 ARG B C 1
ATOM 7031 O O . ARG B 1 462 ? 8.227 -24.312 -3.578 1 97.88 462 ARG B O 1
ATOM 7038 N N . HIS B 1 463 ? 8.188 -23.969 -1.364 1 97.75 463 HIS B N 1
ATOM 7039 C CA . HIS B 1 463 ? 6.973 -23.156 -1.432 1 97.75 463 HIS B CA 1
ATOM 7040 C C . HIS B 1 463 ? 7.203 -21.891 -2.252 1 97.75 463 HIS B C 1
ATOM 7042 O O . HIS B 1 463 ? 6.344 -21.5 -3.043 1 97.75 463 HIS B O 1
ATOM 7048 N N . VAL B 1 464 ? 8.375 -21.25 -2.107 1 98.69 464 VAL B N 1
ATOM 7049 C CA . VAL B 1 464 ? 8.719 -20.047 -2.855 1 98.69 464 VAL B CA 1
ATOM 7050 C C . VAL B 1 464 ? 8.945 -20.391 -4.324 1 98.69 464 VAL B C 1
ATOM 7052 O O . VAL B 1 464 ? 8.508 -19.672 -5.219 1 98.69 464 VAL B O 1
ATOM 7055 N N . ALA B 1 465 ? 9.617 -21.516 -4.551 1 98.81 465 ALA B N 1
ATOM 7056 C CA . ALA B 1 465 ? 9.859 -21.984 -5.914 1 98.81 465 ALA B CA 1
ATOM 7057 C C . ALA B 1 465 ? 8.547 -22.203 -6.66 1 98.81 465 ALA B C 1
ATOM 7059 O O . ALA B 1 465 ? 8.438 -21.891 -7.848 1 98.81 465 ALA B O 1
ATOM 7060 N N . GLU B 1 466 ? 7.562 -22.734 -5.961 1 98.25 466 GLU B N 1
ATOM 7061 C CA . GLU B 1 466 ? 6.254 -22.969 -6.562 1 98.25 466 GLU B CA 1
ATOM 7062 C C . GLU B 1 466 ? 5.59 -21.672 -6.977 1 98.25 466 GLU B C 1
ATOM 7064 O O . GLU B 1 466 ? 4.969 -21.578 -8.039 1 98.25 466 GLU B O 1
ATOM 7069 N N . ALA B 1 467 ? 5.715 -20.688 -6.133 1 98.56 467 ALA B N 1
ATOM 7070 C CA . ALA B 1 467 ? 5.18 -19.359 -6.477 1 98.56 467 ALA B CA 1
ATOM 7071 C C . ALA B 1 467 ? 5.91 -18.766 -7.676 1 98.56 467 ALA B C 1
ATOM 7073 O O . ALA B 1 467 ? 5.281 -18.203 -8.57 1 98.56 467 ALA B O 1
ATOM 7074 N N . ALA B 1 468 ? 7.227 -18.922 -7.703 1 98.81 468 ALA B N 1
ATOM 7075 C CA . ALA B 1 468 ? 8.016 -18.453 -8.836 1 98.81 468 ALA B CA 1
ATOM 7076 C C . ALA B 1 468 ? 7.641 -19.188 -10.117 1 98.81 468 ALA B C 1
ATOM 7078 O O . ALA B 1 468 ? 7.594 -18.594 -11.195 1 98.81 468 ALA B O 1
ATOM 7079 N N . LEU B 1 469 ? 7.41 -20.516 -10.016 1 98.56 469 LEU B N 1
ATOM 7080 C CA . LEU B 1 469 ? 6.988 -21.328 -11.148 1 98.56 469 LEU B CA 1
ATOM 7081 C C . LEU B 1 469 ? 5.676 -20.812 -11.727 1 98.56 469 LEU B C 1
ATOM 7083 O O . LEU B 1 469 ? 5.531 -20.688 -12.945 1 98.56 469 LEU B O 1
ATOM 7087 N N . PHE B 1 470 ? 4.723 -20.5 -10.914 1 97.75 470 PHE B N 1
ATOM 7088 C CA . PHE B 1 470 ? 3.459 -19.922 -11.359 1 97.75 470 PHE B CA 1
ATOM 7089 C C . PHE B 1 470 ? 3.693 -18.641 -12.141 1 97.75 470 PHE B C 1
ATOM 7091 O O . PHE B 1 470 ? 3.182 -18.469 -13.25 1 97.75 470 PHE B O 1
ATOM 7098 N N . LEU B 1 471 ? 4.516 -17.688 -11.609 1 98.44 471 LEU B N 1
ATOM 7099 C CA . LEU B 1 471 ? 4.762 -16.391 -12.234 1 98.44 471 LEU B CA 1
ATOM 7100 C C . LEU B 1 471 ? 5.574 -16.562 -13.516 1 98.44 471 LEU B C 1
ATOM 7102 O O . LEU B 1 471 ? 5.469 -15.734 -14.43 1 98.44 471 LEU B O 1
ATOM 7106 N N . ALA B 1 472 ? 6.344 -17.641 -13.578 1 98.44 472 ALA B N 1
ATOM 7107 C CA . ALA B 1 472 ? 7.184 -17.891 -14.742 1 98.44 472 ALA B CA 1
ATOM 7108 C C . ALA B 1 472 ? 6.383 -18.531 -15.875 1 98.44 472 ALA B C 1
ATOM 7110 O O . ALA B 1 472 ? 6.758 -18.438 -17.047 1 98.44 472 ALA B O 1
ATOM 7111 N N . SER B 1 473 ? 5.293 -19.219 -15.57 1 96.56 473 SER B N 1
ATOM 7112 C CA . SER B 1 473 ? 4.543 -20.031 -16.531 1 96.56 473 SER B CA 1
ATOM 7113 C C . SER B 1 473 ? 3.471 -19.203 -17.234 1 96.56 473 SER B C 1
ATOM 7115 O O . SER B 1 473 ? 3.24 -18.047 -16.875 1 96.56 473 SER B O 1
ATOM 7117 N N . ASP B 1 474 ? 2.818 -19.797 -18.125 1 92.5 474 ASP B N 1
ATOM 7118 C CA . ASP B 1 474 ? 1.743 -19.156 -18.875 1 92.5 474 ASP B CA 1
ATOM 7119 C C . ASP B 1 474 ? 0.456 -19.109 -18.062 1 92.5 474 ASP B C 1
ATOM 7121 O O . ASP B 1 474 ? -0.514 -18.453 -18.453 1 92.5 474 ASP B O 1
ATOM 7125 N N . GLU B 1 475 ? 0.506 -19.703 -16.875 1 92.31 475 GLU B N 1
ATOM 7126 C CA . GLU B 1 475 ? -0.659 -19.641 -15.992 1 92.31 475 GLU B CA 1
ATOM 7127 C C . GLU B 1 475 ? -0.854 -18.234 -15.422 1 92.31 475 GLU B C 1
ATOM 7129 O O . GLU B 1 475 ? -1.934 -17.906 -14.93 1 92.31 475 GLU B O 1
ATOM 7134 N N . SER B 1 476 ? 0.177 -17.406 -15.516 1 95.25 476 SER B N 1
ATOM 7135 C CA . SER B 1 476 ? 0.116 -16.031 -15.047 1 95.25 476 SER B CA 1
ATOM 7136 C C . SER B 1 476 ? 0.2 -15.047 -16.219 1 95.25 476 SER B C 1
ATOM 7138 O O . SER B 1 476 ? 0.802 -13.977 -16.094 1 95.25 476 SER B O 1
ATOM 7140 N N . ALA B 1 477 ? -0.427 -15.328 -17.312 1 92.5 477 ALA B N 1
ATOM 7141 C CA . ALA B 1 477 ? -0.241 -14.656 -18.594 1 92.5 477 ALA B CA 1
ATOM 7142 C C . ALA B 1 477 ? -0.671 -13.195 -18.516 1 92.5 477 ALA B C 1
ATOM 7144 O O . ALA B 1 477 ? -0.246 -12.367 -19.328 1 92.5 477 ALA B O 1
ATOM 7145 N N . TYR B 1 478 ? -1.527 -12.852 -17.516 1 94 478 TYR B N 1
ATOM 7146 C CA . TYR B 1 478 ? -1.985 -11.469 -17.438 1 94 478 TYR B CA 1
ATOM 7147 C C . TYR B 1 478 ? -1.599 -10.844 -16.094 1 94 478 TYR B C 1
ATOM 7149 O O . TYR B 1 478 ? -2.199 -9.852 -15.672 1 94 478 TYR B O 1
ATOM 7157 N N . VAL B 1 479 ? -0.646 -11.445 -15.352 1 96.56 479 VAL B N 1
ATOM 7158 C CA . VAL B 1 479 ? -0.156 -10.93 -14.078 1 96.56 479 VAL B CA 1
ATOM 7159 C C . VAL B 1 479 ? 1.177 -10.211 -14.289 1 96.56 479 VAL B C 1
ATOM 7161 O O . VAL B 1 479 ? 2.178 -10.844 -14.648 1 96.56 479 VAL B O 1
ATOM 7164 N N . SER B 1 480 ? 1.197 -8.945 -14.133 1 97.69 480 SER B N 1
ATOM 7165 C CA . SER B 1 480 ? 2.416 -8.156 -14.273 1 97.69 480 SER B CA 1
ATOM 7166 C C . SER B 1 480 ? 2.438 -6.988 -13.289 1 97.69 480 SER B C 1
ATOM 7168 O O . SER B 1 480 ? 1.388 -6.453 -12.93 1 97.69 480 SER B O 1
ATOM 7170 N N . GLY B 1 481 ? 3.621 -6.664 -12.812 1 97.44 481 GLY B N 1
ATOM 7171 C CA . GLY B 1 481 ? 3.803 -5.551 -11.898 1 97.44 481 GLY B CA 1
ATOM 7172 C C . GLY B 1 481 ? 3.443 -5.891 -10.461 1 97.44 481 GLY B C 1
ATOM 7173 O O . GLY B 1 481 ? 3.346 -5.004 -9.617 1 97.44 481 GLY B O 1
ATOM 7174 N N . GLN B 1 482 ? 3.221 -7.191 -10.172 1 97.44 482 GLN B N 1
ATOM 7175 C CA . GLN B 1 482 ? 2.756 -7.625 -8.852 1 97.44 482 GLN B CA 1
ATOM 7176 C C . GLN B 1 482 ? 3.912 -8.133 -8 1 97.44 482 GLN B C 1
ATOM 7178 O O . GLN B 1 482 ? 4.961 -8.516 -8.531 1 97.44 482 GLN B O 1
ATOM 7183 N N . ASN B 1 483 ? 3.773 -8.023 -6.75 1 98.12 483 ASN B N 1
ATOM 7184 C CA . ASN B 1 483 ? 4.648 -8.633 -5.75 1 98.12 483 ASN B CA 1
ATOM 7185 C C . ASN B 1 483 ? 3.916 -9.695 -4.934 1 98.12 483 ASN B C 1
ATOM 7187 O O . ASN B 1 483 ? 3.23 -9.375 -3.963 1 98.12 483 ASN B O 1
ATOM 7191 N N . LEU B 1 484 ? 4.07 -10.977 -5.266 1 98.31 484 LEU B N 1
ATOM 7192 C CA . LEU B 1 484 ? 3.33 -12.078 -4.652 1 98.31 484 LEU B CA 1
ATOM 7193 C C . LEU B 1 484 ? 3.982 -12.508 -3.346 1 98.31 484 LEU B C 1
ATOM 7195 O O . LEU B 1 484 ? 5.051 -13.125 -3.352 1 98.31 484 LEU B O 1
ATOM 7199 N N . ALA B 1 485 ? 3.357 -12.242 -2.246 1 97.94 485 ALA B N 1
ATOM 7200 C CA . ALA B 1 485 ? 3.875 -12.609 -0.931 1 97.94 485 ALA B CA 1
ATOM 7201 C C . ALA B 1 485 ? 3.631 -14.086 -0.639 1 97.94 485 ALA B C 1
ATOM 7203 O O . ALA B 1 485 ? 2.541 -14.602 -0.893 1 97.94 485 ALA B O 1
ATOM 7204 N N . VAL B 1 486 ? 4.617 -14.758 -0.247 1 98.06 486 VAL B N 1
ATOM 7205 C CA . VAL B 1 486 ? 4.559 -16.109 0.307 1 98.06 486 VAL B CA 1
ATOM 7206 C C . VAL B 1 486 ? 4.914 -16.062 1.791 1 98.06 486 VAL B C 1
ATOM 7208 O O . VAL B 1 486 ? 6.039 -16.391 2.172 1 98.06 486 VAL B O 1
ATOM 7211 N N . ASP B 1 487 ? 3.9 -15.648 2.615 1 96.56 487 ASP B N 1
ATOM 7212 C CA . ASP B 1 487 ? 4.285 -15.258 3.971 1 96.56 487 ASP B CA 1
ATOM 7213 C C . ASP B 1 487 ? 3.234 -15.695 4.988 1 96.56 487 ASP B C 1
ATOM 7215 O O . ASP B 1 487 ? 3.295 -15.312 6.156 1 96.56 487 ASP B O 1
ATOM 7219 N N . GLY B 1 488 ? 2.207 -16.453 4.539 1 95.75 488 GLY B N 1
ATOM 7220 C CA . GLY B 1 488 ? 1.171 -16.906 5.449 1 95.75 488 GLY B CA 1
ATOM 7221 C C . GLY B 1 488 ? 0.391 -15.766 6.082 1 95.75 488 GLY B C 1
ATOM 7222 O O . GLY B 1 488 ? -0.08 -15.891 7.215 1 95.75 488 GLY B O 1
ATOM 7223 N N . GLY B 1 489 ? 0.344 -14.656 5.484 1 95.69 489 GLY B N 1
ATOM 7224 C CA . GLY B 1 489 ? -0.426 -13.523 5.969 1 95.69 489 GLY B CA 1
ATOM 7225 C C . GLY B 1 489 ? 0.381 -12.586 6.848 1 95.69 489 GLY B C 1
ATOM 7226 O O . GLY B 1 489 ? -0.149 -11.602 7.363 1 95.69 489 GLY B O 1
ATOM 7227 N N . TYR B 1 490 ? 1.645 -12.766 7.023 1 95.12 490 TYR B N 1
ATOM 7228 C CA . TYR B 1 490 ? 2.482 -12.047 7.977 1 95.12 490 TYR B CA 1
ATOM 7229 C C . TYR B 1 490 ? 2.498 -10.555 7.68 1 95.12 490 TYR B C 1
ATOM 7231 O O . TYR B 1 490 ? 2.445 -9.727 8.594 1 95.12 490 TYR B O 1
ATOM 7239 N N . SER B 1 491 ? 2.58 -10.195 6.422 1 94.62 491 SER B N 1
ATOM 7240 C CA . SER B 1 491 ? 2.793 -8.805 6.051 1 94.62 491 SER B CA 1
ATOM 7241 C C . SER B 1 491 ? 1.484 -8.016 6.066 1 94.62 491 SER B C 1
ATOM 7243 O O . SER B 1 491 ? 1.488 -6.789 5.977 1 94.62 491 SER B O 1
ATOM 7245 N N . VAL B 1 492 ? 0.302 -8.688 6.254 1 95 492 VAL B N 1
ATOM 7246 C CA . VAL B 1 492 ? -0.958 -7.973 6.098 1 95 492 VAL B CA 1
ATOM 7247 C C . VAL B 1 492 ? -1.759 -8.047 7.398 1 95 492 VAL B C 1
ATOM 7249 O O . VAL B 1 492 ? -2.848 -7.477 7.496 1 95 492 VAL B O 1
ATOM 7252 N N . VAL B 1 493 ? -1.261 -8.758 8.438 1 93.12 493 VAL B N 1
ATOM 7253 C CA . VAL B 1 493 ? -1.952 -8.93 9.711 1 93.12 493 VAL B CA 1
ATOM 7254 C C . VAL B 1 493 ? -0.972 -8.727 10.859 1 93.12 493 VAL B C 1
ATOM 7256 O O . VAL B 1 493 ? 0.134 -9.266 10.852 1 93.12 493 VAL B O 1
ATOM 7259 N N . LYS B 1 494 ? -1.306 -7.918 11.75 1 86.19 494 LYS B N 1
ATOM 7260 C CA . LYS B 1 494 ? -0.607 -7.855 13.031 1 86.19 494 LYS B CA 1
ATOM 7261 C C . LYS B 1 494 ? -1.451 -8.461 14.141 1 86.19 494 LYS B C 1
ATOM 7263 O O . LYS B 1 494 ? -2.57 -8.016 14.398 1 86.19 494 LYS B O 1
ATOM 7268 N N . PRO B 1 495 ? -0.912 -9.5 14.742 1 75.81 495 PRO B N 1
ATOM 7269 C CA . PRO B 1 495 ? -1.716 -10.148 15.789 1 75.81 495 PRO B CA 1
ATOM 7270 C C . PRO B 1 495 ? -1.847 -9.289 17.047 1 75.81 495 PRO B C 1
ATOM 7272 O O . PRO B 1 495 ? -0.959 -8.492 17.344 1 75.81 495 PRO B O 1
#